Protein 2NSW (pdb70)

Sequence (60 aa):
DIEDFYTSETCPYKNDSQLAWDTCSGGTGNCGTVCCGQCFSFPVSQSCAGMADSNDCPNADIEDFYTSETCPYKNDSQLAWDTCSGGTGNCGTVCCGQCFSFPVSQSCAGMADSNDCPNADIEDFYTSETCPYKNDSQLAWDTCSGGTGNCGTVCCGQCFSFPVSQSCAGMADSNDCPNADIEDFYTSETCPYKNDSQLAWDTCSGGTGNCGTVCCGQCFSFPVSQSCAGMADSNDCPNADIEDFYTSETCPYKNDSQLAWDTCSGGTGNCGTVCCGQCFSFPVSQSCAGMADSNDCPNADIEDFYTSETCPYKNDSQLAWDTCSGGTGNCGTVCCGQCFSFPVSQSCAGMADSNDCPNADIEDFYTSETCPYKNDSQLAWDTCSGGTGNCGTVCCGQCFSFPVSQSCAGMADSNDCPNADIEDFYTSETCPYKNDSQLAWDTCSGGTGNCGTVCCGQCFSFPVSQSCAGMADSNDCPNADIEDFYTSETCPYKNDSQLAWDTCSGGTGNCGTVCCGQCFSFPVSQSCAGMADSNDCPNADIEDFYTSETCPYKNDSQLAWDTCSGGTGNCGTVCCGQCFSFPVSQSCAGMADSNDCPNADIEDFYTSETCPYKNDSQLAWDTCSGGTGNCGTVCCGQCFSFPVSQSCAGMADSNDCPNADIEDFYTSETCPYKNDSQLAWDTCSGGTGNCGTVCCGQCFSFPVSQSCAGMADSNDCPNADIEDFYTSETCPYKNDSQLAWDTCSGGTGNCGTVCCGQCFSFPVSQSCAGMADSNDCPNADIEDFYTSETCPYKNDSQLAWDTCSGGTGNCGTVCCGQCFSFPVSQSCAGMADSNDCPNADIEDFYTSETCPYKNDSQLAWDTCSGGTGNCGTVCCGQCFSFPVSQSCAGMADSNDCPNADIEDFYTSETCPYKNDSQLAWDTCSGGTGNCGTVCCGQCFSFPVSQSCAGMADSNDCPNADIEDFYTSETCPYKNDSQLAWDTCSGGTGNCGTVCCGQCFSFPVSQSCAGMADSNDCPNADIEDFYTSETCPYKNDSQLAWDTCSGGTGNCGTVCCGQCFSFPVSQSCAGMADSNDCPNADIEDFYTSETCPYKNDSQLAWDTCSGGTGNCGTVCCGQCFSFPVSQSCAGMADSNDCPNADIEDFYTSETCPYKNDSQLAWDTCSGGTGNCGTVCCGQCFSFPVSQSCAGMADSNDCPNA

Organism: Euplotes nobilii (NCBI:txid184062)

Foldseek 3Di:
DFQVFFDPPQQPDDPGLVVSLCQALVLEHVHDLVVLPRGGHPPSSVVRNVSNDDVSYPDD

Nearest PDB structures (foldseek):
  2nsw-assembly1_A  TM=9.901E-01  e=5.343E-13  Euplotes nobilii
  2kk2-assembly1_A  TM=7.641E-01  e=9.122E-03  Euplotes nobilii
  2jms-assembly1_A  TM=6.907E-01  e=9.164E-02  Euplotes nobilii
  2nsw-assembly1_A  TM=1.017E+00  e=1.933E-13  Euplotes nobilii
  2kk2-assembly1_A  TM=7.745E-01  e=4.068E-03  Euplotes nobilii

Solvent-accessible surface area: 3760 Å² total; per-residue (Å²): 140,37,107,108,82,41,37,56,179,78,10,90,60,154,111,54,0,118,71,1,29,96,28,1,1,44,6,91,62,84,25,26,95,110,5,24,53,55,4,1,51,126,89,10,11,103,46,0,33,48,110,5,53,100,140,121,6,95,85,154

Radius of gyration: 10.13 Å; Cα contacts (8 Å, |Δi|>4): 106; chains: 1; bounding box: 20×29×16 Å

Secondary structure (DSSP, 8-state):
--GGG--TTTSS--S-HHHHHHHHTTSSSS-SSTGGGTT--TTTHHHHTTSS-SSSSS--

Structure (mmCIF, N/CA/C/O backbone):
data_2NSW
#
_entry.id   2NSW
#
loop_
_atom_site.group_PDB
_atom_site.id
_atom_site.type_symbol
_atom_site.label_atom_id
_atom_site.label_alt_id
_atom_site.label_comp_id
_atom_site.label_asym_id
_atom_site.label_entity_id
_atom_site.label_seq_id
_atom_site.pdbx_PDB_ins_code
_atom_site.Cartn_x
_atom_site.Cartn_y
_atom_site.Cartn_z
_atom_site.occupancy
_atom_site.B_iso_or_equiv
_atom_site.auth_seq_id
_atom_site.auth_comp_id
_atom_site.auth_asym_id
_atom_site.auth_atom_id
_atom_site.pdbx_PDB_model_num
ATOM 1 N N . ASP A 1 1 ? 9.654 -5.593 -6.314 1.00 0.00 1 ASP A N 1
ATOM 2 C CA . ASP A 1 1 ? 8.608 -6.600 -6.364 1.00 0.00 1 ASP A CA 1
ATOM 3 C C . ASP A 1 1 ? 7.667 -6.412 -5.172 1.00 0.00 1 ASP A C 1
ATOM 4 O O . ASP A 1 1 ? 8.080 -6.558 -4.022 1.00 0.00 1 ASP A O 1
ATOM 13 N N . ILE A 1 2 ? 6.421 -6.092 -5.487 1.00 0.00 2 ILE A N 1
ATOM 14 C CA . ILE A 1 2 ? 5.419 -5.883 -4.456 1.00 0.00 2 ILE A CA 1
ATOM 15 C C . ILE A 1 2 ? 4.456 -7.072 -4.437 1.00 0.00 2 ILE A C 1
ATOM 16 O O . ILE A 1 2 ? 4.049 -7.529 -3.371 1.00 0.00 2 ILE A O 1
ATOM 32 N N . GLU A 1 3 ? 4.121 -7.540 -5.631 1.00 0.00 3 GLU A N 1
ATOM 33 C CA . GLU A 1 3 ? 3.215 -8.667 -5.766 1.00 0.00 3 GLU A CA 1
ATOM 34 C C . GLU A 1 3 ? 3.725 -9.858 -4.952 1.00 0.00 3 GLU A C 1
ATOM 35 O O . GLU A 1 3 ? 2.934 -10.649 -4.439 1.00 0.00 3 GLU A O 1
ATOM 47 N N . ASP A 1 4 ? 5.043 -9.950 -4.859 1.00 0.00 4 ASP A N 1
ATOM 48 C CA . ASP A 1 4 ? 5.668 -11.032 -4.117 1.00 0.00 4 ASP A CA 1
ATOM 49 C C . ASP A 1 4 ? 5.503 -10.777 -2.617 1.00 0.00 4 ASP A C 1
ATOM 50 O O . ASP A 1 4 ? 5.756 -11.662 -1.802 1.00 0.00 4 ASP A O 1
ATOM 59 N N . PHE A 1 5 ? 5.080 -9.562 -2.299 1.00 0.00 5 PHE A N 1
ATOM 60 C CA . PHE A 1 5 ? 4.879 -9.179 -0.912 1.00 0.00 5 PHE A CA 1
ATOM 61 C C . PHE A 1 5 ? 3.431 -8.749 -0.666 1.00 0.00 5 PHE A C 1
ATOM 62 O O . PHE A 1 5 ? 3.129 -8.125 0.350 1.00 0.00 5 PHE A O 1
ATOM 79 N N . TYR A 1 6 ? 2.574 -9.100 -1.614 1.00 0.00 6 TYR A N 1
ATOM 80 C CA . TYR A 1 6 ? 1.166 -8.758 -1.513 1.00 0.00 6 TYR A CA 1
ATOM 81 C C . TYR A 1 6 ? 0.441 -9.697 -0.547 1.00 0.00 6 TYR A C 1
ATOM 82 O O . TYR A 1 6 ? 0.655 -10.908 -0.576 1.00 0.00 6 TYR A O 1
ATOM 100 N N . THR A 1 7 ? -0.402 -9.103 0.284 1.00 0.00 7 THR A N 1
ATOM 101 C CA . THR A 1 7 ? -1.160 -9.872 1.257 1.00 0.00 7 THR A CA 1
ATOM 102 C C . THR A 1 7 ? -2.660 -9.739 0.990 1.00 0.00 7 THR A C 1
ATOM 103 O O . THR A 1 7 ? -3.319 -8.863 1.548 1.00 0.00 7 THR A O 1
ATOM 114 N N . SER A 1 8 ? -3.157 -10.622 0.137 1.00 0.00 8 SER A N 1
ATOM 115 C CA . SER A 1 8 ? -4.568 -10.615 -0.211 1.00 0.00 8 SER A CA 1
ATOM 116 C C . SER A 1 8 ? -5.400 -11.135 0.963 1.00 0.00 8 SER A C 1
ATOM 117 O O . SER A 1 8 ? -6.628 -11.156 0.897 1.00 0.00 8 SER A O 1
ATOM 125 N N . GLU A 1 9 ? -4.697 -11.542 2.010 1.00 0.00 9 GLU A N 1
ATOM 126 C CA . GLU A 1 9 ? -5.355 -12.060 3.197 1.00 0.00 9 GLU A CA 1
ATOM 127 C C . GLU A 1 9 ? -5.980 -10.917 4.000 1.00 0.00 9 GLU A C 1
ATOM 128 O O . GLU A 1 9 ? -7.118 -11.023 4.454 1.00 0.00 9 GLU A O 1
ATOM 140 N N . THR A 1 10 ? -5.207 -9.851 4.150 1.00 0.00 10 THR A N 1
ATOM 141 C CA . THR A 1 10 ? -5.671 -8.690 4.890 1.00 0.00 10 THR A CA 1
ATOM 142 C C . THR A 1 10 ? -6.072 -7.570 3.928 1.00 0.00 10 THR A C 1
ATOM 143 O O . THR A 1 10 ? -6.891 -6.718 4.268 1.00 0.00 10 THR A O 1
ATOM 154 N N . CYS A 1 11 ? -5.475 -7.607 2.746 1.00 0.00 11 CYS A N 1
ATOM 155 C CA . CYS A 1 11 ? -5.760 -6.605 1.732 1.00 0.00 11 CYS A CA 1
ATOM 156 C C . CYS A 1 11 ? -7.227 -6.740 1.322 1.00 0.00 11 CYS A C 1
ATOM 157 O O . CYS A 1 11 ? -7.722 -7.850 1.128 1.00 0.00 11 CYS A O 1
ATOM 164 N N . PRO A 1 12 ? -7.900 -5.565 1.199 1.00 0.00 12 PRO A N 1
ATOM 165 C CA . PRO A 1 12 ? -9.302 -5.541 0.816 1.00 0.00 12 PRO A CA 1
ATOM 166 C C . PRO A 1 12 ? -9.467 -5.831 -0.677 1.00 0.00 12 PRO A C 1
ATOM 167 O O . PRO A 1 12 ? -10.587 -5.954 -1.169 1.00 0.00 12 PRO A O 1
ATOM 178 N N . TYR A 1 13 ? -8.334 -5.933 -1.356 1.00 0.00 13 TYR A N 1
ATOM 179 C CA . TYR A 1 13 ? -8.339 -6.206 -2.783 1.00 0.00 13 TYR A CA 1
ATOM 180 C C . TYR A 1 13 ? -7.692 -7.560 -3.084 1.00 0.00 13 TYR A C 1
ATOM 181 O O . TYR A 1 13 ? -6.598 -7.850 -2.604 1.00 0.00 13 TYR A O 1
ATOM 199 N N . LYS A 1 14 ? -8.397 -8.353 -3.878 1.00 0.00 14 LYS A N 1
ATOM 200 C CA . LYS A 1 14 ? -7.906 -9.669 -4.249 1.00 0.00 14 LYS A CA 1
ATOM 201 C C . LYS A 1 14 ? -7.797 -9.758 -5.772 1.00 0.00 14 LYS A C 1
ATOM 202 O O . LYS A 1 14 ? -7.971 -10.830 -6.349 1.00 0.00 14 LYS A O 1
ATOM 221 N N . ASN A 1 15 ? -7.510 -8.616 -6.381 1.00 0.00 15 ASN A N 1
ATOM 222 C CA . ASN A 1 15 ? -7.376 -8.551 -7.826 1.00 0.00 15 ASN A CA 1
ATOM 223 C C . ASN A 1 15 ? -5.892 -8.542 -8.196 1.00 0.00 15 ASN A C 1
ATOM 224 O O . ASN A 1 15 ? -5.438 -9.377 -8.978 1.00 0.00 15 ASN A O 1
ATOM 235 N N . ASP A 1 16 ? -5.176 -7.590 -7.617 1.00 0.00 16 ASP A N 1
ATOM 236 C CA . ASP A 1 16 ? -3.752 -7.461 -7.877 1.00 0.00 16 ASP A CA 1
ATOM 237 C C . ASP A 1 16 ? -3.126 -6.546 -6.822 1.00 0.00 16 ASP A C 1
ATOM 238 O O . ASP A 1 16 ? -3.824 -5.757 -6.187 1.00 0.00 16 ASP A O 1
ATOM 247 N N . SER A 1 17 ? -1.817 -6.683 -6.669 1.00 0.00 17 SER A N 1
ATOM 248 C CA . SER A 1 17 ? -1.090 -5.878 -5.702 1.00 0.00 17 SER A CA 1
ATOM 249 C C . SER A 1 17 ? -1.008 -4.428 -6.183 1.00 0.00 17 SER A C 1
ATOM 250 O O . SER A 1 17 ? -0.972 -3.503 -5.374 1.00 0.00 17 SER A O 1
ATOM 258 N N . GLN A 1 18 ? -0.981 -4.276 -7.499 1.00 0.00 18 GLN A N 1
ATOM 259 C CA . GLN A 1 18 ? -0.904 -2.954 -8.099 1.00 0.00 18 GLN A CA 1
ATOM 260 C C . GLN A 1 18 ? -2.191 -2.173 -7.827 1.00 0.00 18 GLN A C 1
ATOM 261 O O . GLN A 1 18 ? -2.177 -0.944 -7.782 1.00 0.00 18 GLN A O 1
ATOM 275 N N . LEU A 1 19 ? -3.273 -2.918 -7.653 1.00 0.00 19 LEU A N 1
ATOM 276 C CA . LEU A 1 19 ? -4.565 -2.310 -7.387 1.00 0.00 19 LEU A CA 1
ATOM 277 C C . LEU A 1 19 ? -4.539 -1.650 -6.007 1.00 0.00 19 LEU A C 1
ATOM 278 O O . LEU A 1 19 ? -4.646 -0.429 -5.898 1.00 0.00 19 LEU A O 1
ATOM 294 N N . ALA A 1 20 ? -4.396 -2.485 -4.989 1.00 0.00 20 ALA A N 1
ATOM 295 C CA . ALA A 1 20 ? -4.355 -1.997 -3.621 1.00 0.00 20 ALA A CA 1
ATOM 296 C C . ALA A 1 20 ? -3.243 -0.954 -3.490 1.00 0.00 20 ALA A C 1
ATOM 297 O O . ALA A 1 20 ? -3.373 0.005 -2.730 1.00 0.00 20 ALA A O 1
ATOM 304 N N . TRP A 1 21 ? -2.175 -1.177 -4.241 1.00 0.00 21 TRP A N 1
ATOM 305 C CA . TRP A 1 21 ? -1.041 -0.268 -4.218 1.00 0.00 21 TRP A CA 1
ATOM 306 C C . TRP A 1 21 ? -1.451 1.017 -4.939 1.00 0.00 21 TRP A C 1
ATOM 307 O O . TRP A 1 21 ? -1.103 2.114 -4.506 1.00 0.00 21 TRP A O 1
ATOM 328 N N . ASP A 1 22 ? -2.185 0.839 -6.028 1.00 0.00 22 ASP A N 1
ATOM 329 C CA . ASP A 1 22 ? -2.645 1.971 -6.814 1.00 0.00 22 ASP A CA 1
ATOM 330 C C . ASP A 1 22 ? -3.615 2.807 -5.976 1.00 0.00 22 ASP A C 1
ATOM 331 O O . ASP A 1 22 ? -3.927 3.943 -6.331 1.00 0.00 22 ASP A O 1
ATOM 340 N N . THR A 1 23 ? -4.065 2.212 -4.881 1.00 0.00 23 THR A N 1
ATOM 341 C CA . THR A 1 23 ? -4.993 2.888 -3.990 1.00 0.00 23 THR A CA 1
ATOM 342 C C . THR A 1 23 ? -4.230 3.690 -2.934 1.00 0.00 23 THR A C 1
ATOM 343 O O . THR A 1 23 ? -4.297 4.918 -2.913 1.00 0.00 23 THR A O 1
ATOM 354 N N . CYS A 1 24 ? -3.521 2.963 -2.082 1.00 0.00 24 CYS A N 1
ATOM 355 C CA . CYS A 1 24 ? -2.746 3.592 -1.026 1.00 0.00 24 CYS A CA 1
ATOM 356 C C . CYS A 1 24 ? -1.635 4.421 -1.674 1.00 0.00 24 CYS A C 1
ATOM 357 O O . CYS A 1 24 ? -1.656 5.649 -1.610 1.00 0.00 24 CYS A O 1
ATOM 364 N N . SER A 1 25 ? -0.692 3.717 -2.282 1.00 0.00 25 SER A N 1
ATOM 365 C CA . SER A 1 25 ? 0.424 4.373 -2.941 1.00 0.00 25 SER A CA 1
ATOM 366 C C . SER A 1 25 ? -0.002 4.870 -4.324 1.00 0.00 25 SER A C 1
ATOM 367 O O . SER A 1 25 ? 0.651 4.573 -5.323 1.00 0.00 25 SER A O 1
ATOM 375 N N . GLY A 1 26 ? -1.096 5.618 -4.337 1.00 0.00 26 GLY A N 1
ATOM 376 C CA . GLY A 1 26 ? -1.617 6.160 -5.580 1.00 0.00 26 GLY A CA 1
ATOM 377 C C . GLY A 1 26 ? -1.747 7.682 -5.504 1.00 0.00 26 GLY A C 1
ATOM 378 O O . GLY A 1 26 ? -2.123 8.327 -6.482 1.00 0.00 26 GLY A O 1
ATOM 382 N N . GLY A 1 27 ? -1.428 8.213 -4.333 1.00 0.00 27 GLY A N 1
ATOM 383 C CA . GLY A 1 27 ? -1.503 9.648 -4.116 1.00 0.00 27 GLY A CA 1
ATOM 384 C C . GLY A 1 27 ? -2.828 10.033 -3.455 1.00 0.00 27 GLY A C 1
ATOM 385 O O . GLY A 1 27 ? -2.895 11.015 -2.717 1.00 0.00 27 GLY A O 1
ATOM 389 N N . THR A 1 28 ? -3.850 9.241 -3.743 1.00 0.00 28 THR A N 1
ATOM 390 C CA . THR A 1 28 ? -5.169 9.486 -3.186 1.00 0.00 28 THR A CA 1
ATOM 391 C C . THR A 1 28 ? -5.765 8.189 -2.635 1.00 0.00 28 THR A C 1
ATOM 392 O O . THR A 1 28 ? -5.093 7.160 -2.597 1.00 0.00 28 THR A O 1
ATOM 403 N N . GLY A 1 29 ? -7.021 8.282 -2.222 1.00 0.00 29 GLY A N 1
ATOM 404 C CA . GLY A 1 29 ? -7.715 7.129 -1.676 1.00 0.00 29 GLY A CA 1
ATOM 405 C C . GLY A 1 29 ? -7.487 7.015 -0.167 1.00 0.00 29 GLY A C 1
ATOM 406 O O . GLY A 1 29 ? -7.962 7.851 0.601 1.00 0.00 29 GLY A O 1
ATOM 410 N N . ASN A 1 30 ? -6.759 5.975 0.213 1.00 0.00 30 ASN A N 1
ATOM 411 C CA . ASN A 1 30 ? -6.462 5.742 1.616 1.00 0.00 30 ASN A CA 1
ATOM 412 C C . ASN A 1 30 ? -4.962 5.490 1.780 1.00 0.00 30 ASN A C 1
ATOM 413 O O . ASN A 1 30 ? -4.557 4.456 2.309 1.00 0.00 30 ASN A O 1
ATOM 424 N N . CYS A 1 31 ? -4.179 6.452 1.316 1.00 0.00 31 CYS A N 1
ATOM 425 C CA . CYS A 1 31 ? -2.732 6.348 1.405 1.00 0.00 31 CYS A CA 1
ATOM 426 C C . CYS A 1 31 ? -2.322 6.577 2.861 1.00 0.00 31 CYS A C 1
ATOM 427 O O . CYS A 1 31 ? -3.032 7.245 3.611 1.00 0.00 31 CYS A O 1
ATOM 434 N N . GLY A 1 32 ? -1.179 6.010 3.217 1.00 0.00 32 GLY A N 1
ATOM 435 C CA . GLY A 1 32 ? -0.666 6.145 4.570 1.00 0.00 32 GLY A CA 1
ATOM 436 C C . GLY A 1 32 ? 0.330 5.029 4.892 1.00 0.00 32 GLY A C 1
ATOM 437 O O . GLY A 1 32 ? 0.655 4.214 4.030 1.00 0.00 32 GLY A O 1
ATOM 441 N N . THR A 1 33 ? 0.786 5.028 6.136 1.00 0.00 33 THR A N 1
ATOM 442 C CA . THR A 1 33 ? 1.738 4.025 6.583 1.00 0.00 33 THR A CA 1
ATOM 443 C C . THR A 1 33 ? 1.009 2.753 7.017 1.00 0.00 33 THR A C 1
ATOM 444 O O . THR A 1 33 ? 1.643 1.753 7.351 1.00 0.00 33 THR A O 1
ATOM 455 N N . VAL A 1 34 ? -0.314 2.831 6.998 1.00 0.00 34 VAL A N 1
ATOM 456 C CA . VAL A 1 34 ? -1.136 1.698 7.386 1.00 0.00 34 VAL A CA 1
ATOM 457 C C . VAL A 1 34 ? -1.099 0.644 6.278 1.00 0.00 34 VAL A C 1
ATOM 458 O O . VAL A 1 34 ? -0.961 -0.547 6.554 1.00 0.00 34 VAL A O 1
ATOM 471 N N . CYS A 1 35 ? -1.223 1.119 5.047 1.00 0.00 35 CYS A N 1
ATOM 472 C CA . CYS A 1 35 ? -1.205 0.232 3.897 1.00 0.00 35 CYS A CA 1
ATOM 473 C C . CYS A 1 35 ? 0.163 -0.450 3.837 1.00 0.00 35 CYS A C 1
ATOM 474 O O . CYS A 1 35 ? 0.338 -1.437 3.125 1.00 0.00 35 CYS A O 1
ATOM 481 N N . CYS A 1 36 ? 1.098 0.105 4.595 1.00 0.00 36 CYS A N 1
ATOM 482 C CA . CYS A 1 36 ? 2.446 -0.438 4.637 1.00 0.00 36 CYS A CA 1
ATOM 483 C C . CYS A 1 36 ? 2.358 -1.911 5.039 1.00 0.00 36 CYS A C 1
ATOM 484 O O . CYS A 1 36 ? 2.902 -2.778 4.356 1.00 0.00 36 CYS A O 1
ATOM 491 N N . GLY A 1 37 ? 1.669 -2.150 6.146 1.00 0.00 37 GLY A N 1
ATOM 492 C CA . GLY A 1 37 ? 1.503 -3.503 6.647 1.00 0.00 37 GLY A CA 1
ATOM 493 C C . GLY A 1 37 ? 0.040 -3.942 6.568 1.00 0.00 37 GLY A C 1
ATOM 494 O O . GLY A 1 37 ? -0.471 -4.580 7.486 1.00 0.00 37 GLY A O 1
ATOM 498 N N . GLN A 1 38 ? -0.593 -3.582 5.461 1.00 0.00 38 GLN A N 1
ATOM 499 C CA . GLN A 1 38 ? -1.988 -3.930 5.249 1.00 0.00 38 GLN A CA 1
ATOM 500 C C . GLN A 1 38 ? -2.132 -4.820 4.013 1.00 0.00 38 GLN A C 1
ATOM 501 O O . GLN A 1 38 ? -2.719 -5.899 4.085 1.00 0.00 38 GLN A O 1
ATOM 515 N N . CYS A 1 39 ? -1.586 -4.335 2.907 1.00 0.00 39 CYS A N 1
ATOM 516 C CA . CYS A 1 39 ? -1.646 -5.073 1.657 1.00 0.00 39 CYS A CA 1
ATOM 517 C C . CYS A 1 39 ? -0.239 -5.577 1.329 1.00 0.00 39 CYS A C 1
ATOM 518 O O . CYS A 1 39 ? -0.080 -6.536 0.575 1.00 0.00 39 CYS A O 1
ATOM 525 N N . PHE A 1 40 ? 0.745 -4.909 1.912 1.00 0.00 40 PHE A N 1
ATOM 526 C CA . PHE A 1 40 ? 2.133 -5.278 1.692 1.00 0.00 40 PHE A CA 1
ATOM 527 C C . PHE A 1 40 ? 2.914 -5.288 3.007 1.00 0.00 40 PHE A C 1
ATOM 528 O O . PHE A 1 40 ? 2.339 -5.086 4.076 1.00 0.00 40 PHE A O 1
ATOM 545 N N . SER A 1 41 ? 4.212 -5.524 2.886 1.00 0.00 41 SER A N 1
ATOM 546 C CA . SER A 1 41 ? 5.078 -5.562 4.053 1.00 0.00 41 SER A CA 1
ATOM 547 C C . SER A 1 41 ? 6.504 -5.173 3.659 1.00 0.00 41 SER A C 1
ATOM 548 O O . SER A 1 41 ? 6.888 -5.300 2.497 1.00 0.00 41 SER A O 1
ATOM 556 N N . PHE A 1 42 ? 7.251 -4.707 4.649 1.00 0.00 42 PHE A N 1
ATOM 557 C CA . PHE A 1 42 ? 8.627 -4.299 4.421 1.00 0.00 42 PHE A CA 1
ATOM 558 C C . PHE A 1 42 ? 9.426 -5.417 3.749 1.00 0.00 42 PHE A C 1
ATOM 559 O O . PHE A 1 42 ? 9.095 -6.593 3.889 1.00 0.00 42 PHE A O 1
ATOM 576 N N . PRO A 1 43 ? 10.491 -4.999 3.013 1.00 0.00 43 PRO A N 1
ATOM 577 C CA . PRO A 1 43 ? 10.814 -3.587 2.899 1.00 0.00 43 PRO A CA 1
ATOM 578 C C . PRO A 1 43 ? 9.841 -2.877 1.956 1.00 0.00 43 PRO A C 1
ATOM 579 O O . PRO A 1 43 ? 10.039 -1.711 1.617 1.00 0.00 43 PRO A O 1
ATOM 590 N N . VAL A 1 44 ? 8.811 -3.609 1.559 1.00 0.00 44 VAL A N 1
ATOM 591 C CA . VAL A 1 44 ? 7.806 -3.064 0.662 1.00 0.00 44 VAL A CA 1
ATOM 592 C C . VAL A 1 44 ? 6.972 -2.022 1.410 1.00 0.00 44 VAL A C 1
ATOM 593 O O . VAL A 1 44 ? 6.615 -0.987 0.848 1.00 0.00 44 VAL A O 1
ATOM 606 N N . SER A 1 45 ? 6.686 -2.330 2.667 1.00 0.00 45 SER A N 1
ATOM 607 C CA . SER A 1 45 ? 5.901 -1.433 3.497 1.00 0.00 45 SER A CA 1
ATOM 608 C C . SER A 1 45 ? 6.494 -0.024 3.451 1.00 0.00 45 SER A C 1
ATOM 609 O O . SER A 1 45 ? 5.804 0.954 3.736 1.00 0.00 45 SER A O 1
ATOM 617 N N . GLN A 1 46 ? 7.768 0.037 3.090 1.00 0.00 46 GLN A N 1
ATOM 618 C CA . GLN A 1 46 ? 8.462 1.310 3.002 1.00 0.00 46 GLN A CA 1
ATOM 619 C C . GLN A 1 46 ? 8.080 2.035 1.710 1.00 0.00 46 GLN A C 1
ATOM 620 O O . GLN A 1 46 ? 8.048 3.264 1.670 1.00 0.00 46 GLN A O 1
ATOM 634 N N . SER A 1 47 ? 7.800 1.243 0.685 1.00 0.00 47 SER A N 1
ATOM 635 C CA . SER A 1 47 ? 7.422 1.793 -0.605 1.00 0.00 47 SER A CA 1
ATOM 636 C C . SER A 1 47 ? 5.977 2.293 -0.557 1.00 0.00 47 SER A C 1
ATOM 637 O O . SER A 1 47 ? 5.654 3.326 -1.143 1.00 0.00 47 SER A O 1
ATOM 645 N N . CYS A 1 48 ? 5.146 1.538 0.145 1.00 0.00 48 CYS A N 1
ATOM 646 C CA . CYS A 1 48 ? 3.743 1.891 0.276 1.00 0.00 48 CYS A CA 1
ATOM 647 C C . CYS A 1 48 ? 3.655 3.275 0.922 1.00 0.00 48 CYS A C 1
ATOM 648 O O . CYS A 1 48 ? 3.033 4.183 0.372 1.00 0.00 48 CYS A O 1
ATOM 655 N N . ALA A 1 49 ? 4.286 3.393 2.081 1.00 0.00 49 ALA A N 1
ATOM 656 C CA . ALA A 1 49 ? 4.286 4.652 2.808 1.00 0.00 49 ALA A CA 1
ATOM 657 C C . ALA A 1 49 ? 5.215 5.642 2.103 1.00 0.00 49 ALA A C 1
ATOM 658 O O . ALA A 1 49 ? 5.303 6.804 2.497 1.00 0.00 49 ALA A O 1
ATOM 665 N N . GLY A 1 50 ? 5.885 5.146 1.073 1.00 0.00 50 GLY A N 1
ATOM 666 C CA . GLY A 1 50 ? 6.804 5.974 0.310 1.00 0.00 50 GLY A CA 1
ATOM 667 C C . GLY A 1 50 ? 6.107 6.589 -0.905 1.00 0.00 50 GLY A C 1
ATOM 668 O O . GLY A 1 50 ? 6.180 7.798 -1.121 1.00 0.00 50 GLY A O 1
ATOM 672 N N . MET A 1 51 ? 5.448 5.729 -1.668 1.00 0.00 51 MET A N 1
ATOM 673 C CA . MET A 1 51 ? 4.739 6.174 -2.856 1.00 0.00 51 MET A CA 1
ATOM 674 C C . MET A 1 51 ? 3.327 6.650 -2.506 1.00 0.00 51 MET A C 1
ATOM 675 O O . MET A 1 51 ? 2.486 6.811 -3.388 1.00 0.00 51 MET A O 1
ATOM 689 N N . ALA A 1 52 ? 3.112 6.863 -1.216 1.00 0.00 52 ALA A N 1
ATOM 690 C CA . ALA A 1 52 ? 1.818 7.318 -0.739 1.00 0.00 52 ALA A CA 1
ATOM 691 C C . ALA A 1 52 ? 1.785 8.848 -0.746 1.00 0.00 52 ALA A C 1
ATOM 692 O O . ALA A 1 52 ? 1.128 9.462 0.093 1.00 0.00 52 ALA A O 1
ATOM 699 N N . ASP A 1 53 ? 2.502 9.419 -1.702 1.00 0.00 53 ASP A N 1
ATOM 700 C CA . ASP A 1 53 ? 2.564 10.865 -1.830 1.00 0.00 53 ASP A CA 1
ATOM 701 C C . ASP A 1 53 ? 3.079 11.466 -0.521 1.00 0.00 53 ASP A C 1
ATOM 702 O O . ASP A 1 53 ? 3.058 10.810 0.519 1.00 0.00 53 ASP A O 1
ATOM 711 N N . SER A 1 54 ? 3.529 12.709 -0.615 1.00 0.00 54 SER A N 1
ATOM 712 C CA . SER A 1 54 ? 4.049 13.406 0.549 1.00 0.00 54 SER A CA 1
ATOM 713 C C . SER A 1 54 ? 2.992 14.364 1.101 1.00 0.00 54 SER A C 1
ATOM 714 O O . SER A 1 54 ? 2.374 14.088 2.128 1.00 0.00 54 SER A O 1
ATOM 722 N N . ASN A 1 55 ? 2.815 15.471 0.394 1.00 0.00 55 ASN A N 1
ATOM 723 C CA . ASN A 1 55 ? 1.843 16.472 0.800 1.00 0.00 55 ASN A CA 1
ATOM 724 C C . ASN A 1 55 ? 0.704 16.513 -0.221 1.00 0.00 55 ASN A C 1
ATOM 725 O O . ASN A 1 55 ? -0.309 17.175 0.001 1.00 0.00 55 ASN A O 1
ATOM 736 N N . ASP A 1 56 ? 0.907 15.797 -1.317 1.00 0.00 56 ASP A N 1
ATOM 737 C CA . ASP A 1 56 ? -0.090 15.743 -2.372 1.00 0.00 56 ASP A CA 1
ATOM 738 C C . ASP A 1 56 ? -1.248 14.847 -1.928 1.00 0.00 56 ASP A C 1
ATOM 739 O O . ASP A 1 56 ? -2.347 14.930 -2.475 1.00 0.00 56 ASP A O 1
ATOM 748 N N . CYS A 1 57 ? -0.963 14.011 -0.940 1.00 0.00 57 CYS A N 1
ATOM 749 C CA . CYS A 1 57 ? -1.967 13.101 -0.416 1.00 0.00 57 CYS A CA 1
ATOM 750 C C . CYS A 1 57 ? -2.942 13.905 0.445 1.00 0.00 57 CYS A C 1
ATOM 751 O O . CYS A 1 57 ? -2.644 15.031 0.841 1.00 0.00 57 CYS A O 1
ATOM 758 N N . PRO A 1 58 ? -4.119 13.281 0.716 1.00 0.00 58 PRO A N 1
ATOM 759 C CA . PRO A 1 58 ? -5.141 13.926 1.523 1.00 0.00 58 PRO A CA 1
ATOM 760 C C . PRO A 1 58 ? -4.756 13.919 3.004 1.00 0.00 58 PRO A C 1
ATOM 761 O O . PRO A 1 58 ? -5.505 13.419 3.841 1.00 0.00 58 PRO A O 1
ATOM 772 N N . ASN A 1 59 ? -3.588 14.479 3.281 1.00 0.00 59 ASN A N 1
ATOM 773 C CA . ASN A 1 59 ? -3.094 14.544 4.646 1.00 0.00 59 ASN A CA 1
ATOM 774 C C . ASN A 1 59 ? -3.517 15.873 5.275 1.00 0.00 59 ASN A C 1
ATOM 775 O O . ASN A 1 59 ? -3.943 16.788 4.572 1.00 0.00 59 ASN A O 1
ATOM 786 N N . ALA A 1 60 ? -3.386 15.937 6.592 1.00 0.00 60 ALA A N 1
ATOM 787 C CA . ALA A 1 60 ? -3.749 17.139 7.323 1.00 0.00 60 ALA A CA 1
ATOM 788 C C . ALA A 1 60 ? -2.861 18.297 6.865 1.00 0.00 60 ALA A C 1
ATOM 789 O O . ALA A 1 60 ? -1.668 18.325 7.163 1.00 0.00 60 ALA A O 1
ATOM 796 N N . ASP A 1 1 ? 10.038 -7.263 -5.806 1.00 0.00 1 ASP A N 2
ATOM 797 C CA . ASP A 1 1 ? 8.683 -7.248 -6.331 1.00 0.00 1 ASP A CA 2
ATOM 798 C C . ASP A 1 1 ? 7.695 -7.076 -5.175 1.00 0.00 1 ASP A C 2
ATOM 799 O O . ASP A 1 1 ? 7.898 -7.628 -4.094 1.00 0.00 1 ASP A O 2
ATOM 808 N N . ILE A 1 2 ? 6.648 -6.310 -5.442 1.00 0.00 2 ILE A N 2
ATOM 809 C CA . ILE A 1 2 ? 5.628 -6.060 -4.438 1.00 0.00 2 ILE A CA 2
ATOM 810 C C . ILE A 1 2 ? 4.638 -7.226 -4.420 1.00 0.00 2 ILE A C 2
ATOM 811 O O . ILE A 1 2 ? 4.174 -7.635 -3.357 1.00 0.00 2 ILE A O 2
ATOM 827 N N . GLU A 1 3 ? 4.343 -7.728 -5.611 1.00 0.00 3 GLU A N 2
ATOM 828 C CA . GLU A 1 3 ? 3.416 -8.839 -5.746 1.00 0.00 3 GLU A CA 2
ATOM 829 C C . GLU A 1 3 ? 3.856 -10.007 -4.861 1.00 0.00 3 GLU A C 2
ATOM 830 O O . GLU A 1 3 ? 3.024 -10.782 -4.391 1.00 0.00 3 GLU A O 2
ATOM 842 N N . ASP A 1 4 ? 5.162 -10.097 -4.660 1.00 0.00 4 ASP A N 2
ATOM 843 C CA . ASP A 1 4 ? 5.722 -11.158 -3.840 1.00 0.00 4 ASP A CA 2
ATOM 844 C C . ASP A 1 4 ? 5.446 -10.856 -2.366 1.00 0.00 4 ASP A C 2
ATOM 845 O O . ASP A 1 4 ? 5.734 -11.677 -1.496 1.00 0.00 4 ASP A O 2
ATOM 854 N N . PHE A 1 5 ? 4.890 -9.677 -2.130 1.00 0.00 5 PHE A N 2
ATOM 855 C CA . PHE A 1 5 ? 4.572 -9.257 -0.776 1.00 0.00 5 PHE A CA 2
ATOM 856 C C . PHE A 1 5 ? 3.106 -8.833 -0.663 1.00 0.00 5 PHE A C 2
ATOM 857 O O . PHE A 1 5 ? 2.717 -8.184 0.306 1.00 0.00 5 PHE A O 2
ATOM 874 N N . TYR A 1 6 ? 2.334 -9.216 -1.669 1.00 0.00 6 TYR A N 2
ATOM 875 C CA . TYR A 1 6 ? 0.920 -8.884 -1.695 1.00 0.00 6 TYR A CA 2
ATOM 876 C C . TYR A 1 6 ? 0.123 -9.802 -0.765 1.00 0.00 6 TYR A C 2
ATOM 877 O O . TYR A 1 6 ? -0.087 -10.974 -1.074 1.00 0.00 6 TYR A O 2
ATOM 895 N N . THR A 1 7 ? -0.298 -9.234 0.355 1.00 0.00 7 THR A N 2
ATOM 896 C CA . THR A 1 7 ? -1.067 -9.986 1.332 1.00 0.00 7 THR A CA 2
ATOM 897 C C . THR A 1 7 ? -2.566 -9.828 1.068 1.00 0.00 7 THR A C 2
ATOM 898 O O . THR A 1 7 ? -3.210 -8.948 1.636 1.00 0.00 7 THR A O 2
ATOM 909 N N . SER A 1 8 ? -3.077 -10.694 0.206 1.00 0.00 8 SER A N 2
ATOM 910 C CA . SER A 1 8 ? -4.488 -10.662 -0.140 1.00 0.00 8 SER A CA 2
ATOM 911 C C . SER A 1 8 ? -5.329 -11.138 1.046 1.00 0.00 8 SER A C 2
ATOM 912 O O . SER A 1 8 ? -6.557 -11.097 0.996 1.00 0.00 8 SER A O 2
ATOM 920 N N . GLU A 1 9 ? -4.633 -11.578 2.084 1.00 0.00 9 GLU A N 2
ATOM 921 C CA . GLU A 1 9 ? -5.301 -12.061 3.281 1.00 0.00 9 GLU A CA 2
ATOM 922 C C . GLU A 1 9 ? -5.915 -10.893 4.054 1.00 0.00 9 GLU A C 2
ATOM 923 O O . GLU A 1 9 ? -7.087 -10.938 4.427 1.00 0.00 9 GLU A O 2
ATOM 935 N N 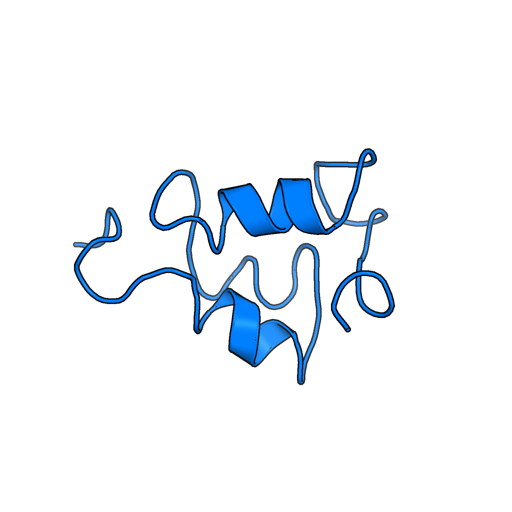. THR A 1 10 ? -5.097 -9.874 4.273 1.00 0.00 10 THR A N 2
ATOM 936 C CA . THR A 1 10 ? -5.545 -8.696 4.996 1.00 0.00 10 THR A CA 2
ATOM 937 C C . THR A 1 10 ? -5.969 -7.599 4.017 1.00 0.00 10 THR A C 2
ATOM 938 O O . THR A 1 10 ? -6.795 -6.751 4.349 1.00 0.00 10 THR A O 2
ATOM 949 N N . CYS A 1 11 ? -5.382 -7.651 2.830 1.00 0.00 11 CYS A N 2
ATOM 950 C CA . CYS A 1 11 ? -5.688 -6.673 1.801 1.00 0.00 11 CYS A CA 2
ATOM 951 C C . CYS A 1 11 ? -7.157 -6.836 1.404 1.00 0.00 11 CYS A C 2
ATOM 952 O O . CYS A 1 11 ? -7.637 -7.956 1.237 1.00 0.00 11 CYS A O 2
ATOM 959 N N . PRO A 1 12 ? -7.846 -5.672 1.260 1.00 0.00 12 PRO A N 2
ATOM 960 C CA . PRO A 1 12 ? -9.250 -5.676 0.886 1.00 0.00 12 PRO A CA 2
ATOM 961 C C . PRO A 1 12 ? -9.421 -6.000 -0.599 1.00 0.00 12 PRO A C 2
ATOM 962 O O . PRO A 1 12 ? -10.539 -6.204 -1.069 1.00 0.00 12 PRO A O 2
ATOM 973 N N . TYR A 1 13 ? -8.295 -6.038 -1.297 1.00 0.00 13 TYR A N 2
ATOM 974 C CA . TYR A 1 13 ? -8.306 -6.334 -2.720 1.00 0.00 13 TYR A CA 2
ATOM 975 C C . TYR A 1 13 ? -7.686 -7.704 -2.999 1.00 0.00 13 TYR A C 2
ATOM 976 O O . TYR A 1 13 ? -6.716 -8.094 -2.351 1.00 0.00 13 TYR A O 2
ATOM 994 N N . LYS A 1 14 ? -8.270 -8.397 -3.965 1.00 0.00 14 LYS A N 2
ATOM 995 C CA . LYS A 1 14 ? -7.787 -9.716 -4.339 1.00 0.00 14 LYS A CA 2
ATOM 996 C C . LYS A 1 14 ? -7.713 -9.814 -5.864 1.00 0.00 14 LYS A C 2
ATOM 997 O O . LYS A 1 14 ? -7.847 -10.899 -6.427 1.00 0.00 14 LYS A O 2
ATOM 1016 N N . ASN A 1 15 ? -7.499 -8.665 -6.489 1.00 0.00 15 ASN A N 2
ATOM 1017 C CA . ASN A 1 15 ? -7.405 -8.608 -7.938 1.00 0.00 15 ASN A CA 2
ATOM 1018 C C . ASN A 1 15 ? -5.933 -8.539 -8.347 1.00 0.00 15 ASN A C 2
ATOM 1019 O O . ASN A 1 15 ? -5.466 -9.356 -9.140 1.00 0.00 15 ASN A O 2
ATOM 1030 N N . ASP A 1 16 ? -5.242 -7.557 -7.788 1.00 0.00 16 ASP A N 2
ATOM 1031 C CA . ASP A 1 16 ? -3.832 -7.370 -8.085 1.00 0.00 16 ASP A CA 2
ATOM 1032 C C . ASP A 1 16 ? -3.205 -6.471 -7.017 1.00 0.00 16 ASP A C 2
ATOM 1033 O O . ASP A 1 16 ? -3.888 -5.638 -6.423 1.00 0.00 16 ASP A O 2
ATOM 1042 N N . SER A 1 17 ? -1.912 -6.670 -6.806 1.00 0.00 17 SER A N 2
ATOM 1043 C CA . SER A 1 17 ? -1.186 -5.887 -5.821 1.00 0.00 17 SER A CA 2
ATOM 1044 C C . SER A 1 17 ? -1.116 -4.424 -6.262 1.00 0.00 17 SER A C 2
ATOM 1045 O O . SER A 1 17 ? -1.153 -3.518 -5.431 1.00 0.00 17 SER A O 2
ATOM 1053 N N . GLN A 1 18 ? -1.017 -4.238 -7.570 1.00 0.00 18 GLN A N 2
ATOM 1054 C CA . GLN A 1 18 ? -0.942 -2.900 -8.133 1.00 0.00 18 GLN A CA 2
ATOM 1055 C C . GLN A 1 18 ? -2.252 -2.148 -7.889 1.00 0.00 18 GLN A C 2
ATOM 1056 O O . GLN A 1 18 ? -2.278 -0.918 -7.907 1.00 0.00 18 GLN A O 2
ATOM 1070 N N . LEU A 1 19 ? -3.307 -2.918 -7.666 1.00 0.00 19 LEU A N 2
ATOM 1071 C CA . LEU A 1 19 ? -4.617 -2.340 -7.419 1.00 0.00 19 LEU A CA 2
ATOM 1072 C C . LEU A 1 19 ? -4.632 -1.697 -6.030 1.00 0.00 19 LEU A C 2
ATOM 1073 O O . LEU A 1 19 ? -4.823 -0.489 -5.903 1.00 0.00 19 LEU A O 2
ATOM 1089 N N . ALA A 1 20 ? -4.429 -2.535 -5.024 1.00 0.00 20 ALA A N 2
ATOM 1090 C CA . ALA A 1 20 ? -4.417 -2.064 -3.649 1.00 0.00 20 ALA A CA 2
ATOM 1091 C C . ALA A 1 20 ? -3.342 -0.986 -3.493 1.00 0.00 20 ALA A C 2
ATOM 1092 O O . ALA A 1 20 ? -3.505 -0.051 -2.711 1.00 0.00 20 ALA A O 2
ATOM 1099 N N . TRP A 1 21 ? -2.268 -1.153 -4.250 1.00 0.00 21 TRP A N 2
ATOM 1100 C CA . TRP A 1 21 ? -1.167 -0.206 -4.206 1.00 0.00 21 TRP A CA 2
ATOM 1101 C C . TRP A 1 21 ? -1.625 1.084 -4.890 1.00 0.00 21 TRP A C 2
ATOM 1102 O O . TRP A 1 21 ? -1.288 2.180 -4.444 1.00 0.00 21 TRP A O 2
ATOM 1123 N N . ASP A 1 22 ? -2.385 0.911 -5.961 1.00 0.00 22 ASP A N 2
ATOM 1124 C CA . ASP A 1 22 ? -2.892 2.047 -6.711 1.00 0.00 22 ASP A CA 2
ATOM 1125 C C . ASP A 1 22 ? -3.856 2.845 -5.829 1.00 0.00 22 ASP A C 2
ATOM 1126 O O . ASP A 1 22 ? -4.234 3.964 -6.172 1.00 0.00 22 ASP A O 2
ATOM 1135 N N . THR A 1 23 ? -4.225 2.238 -4.711 1.00 0.00 23 THR A N 2
ATOM 1136 C CA . THR A 1 23 ? -5.137 2.877 -3.778 1.00 0.00 23 THR A CA 2
ATOM 1137 C C . THR A 1 23 ? -4.358 3.709 -2.757 1.00 0.00 23 THR A C 2
ATOM 1138 O O . THR A 1 23 ? -4.511 4.928 -2.698 1.00 0.00 23 THR A O 2
ATOM 1149 N N . CYS A 1 24 ? -3.541 3.016 -1.977 1.00 0.00 24 CYS A N 2
ATOM 1150 C CA . CYS A 1 24 ? -2.738 3.675 -0.961 1.00 0.00 24 CYS A CA 2
ATOM 1151 C C . CYS A 1 24 ? -1.606 4.432 -1.659 1.00 0.00 24 CYS A C 2
ATOM 1152 O O . CYS A 1 24 ? -1.617 5.660 -1.714 1.00 0.00 24 CYS A O 2
ATOM 1159 N N . SER A 1 25 ? -0.656 3.666 -2.176 1.00 0.00 25 SER A N 2
ATOM 1160 C CA . SER A 1 25 ? 0.481 4.248 -2.868 1.00 0.00 25 SER A CA 2
ATOM 1161 C C . SER A 1 25 ? 0.090 4.614 -4.301 1.00 0.00 25 SER A C 2
ATOM 1162 O O . SER A 1 25 ? 0.759 4.215 -5.253 1.00 0.00 25 SER A O 2
ATOM 1170 N N . GLY A 1 26 ? -0.993 5.370 -4.410 1.00 0.00 26 GLY A N 2
ATOM 1171 C CA . GLY A 1 26 ? -1.481 5.795 -5.711 1.00 0.00 26 GLY A CA 2
ATOM 1172 C C . GLY A 1 26 ? -1.563 7.320 -5.795 1.00 0.00 26 GLY A C 2
ATOM 1173 O O . GLY A 1 26 ? -1.894 7.871 -6.844 1.00 0.00 26 GLY A O 2
ATOM 1177 N N . GLY A 1 27 ? -1.256 7.960 -4.676 1.00 0.00 27 GLY A N 2
ATOM 1178 C CA . GLY A 1 27 ? -1.291 9.411 -4.610 1.00 0.00 27 GLY A CA 2
ATOM 1179 C C . GLY A 1 27 ? -2.523 9.896 -3.844 1.00 0.00 27 GLY A C 2
ATOM 1180 O O . GLY A 1 27 ? -2.437 10.833 -3.053 1.00 0.00 27 GLY A O 2
ATOM 1184 N N . THR A 1 28 ? -3.641 9.235 -4.106 1.00 0.00 28 THR A N 2
ATOM 1185 C CA . THR A 1 28 ? -4.889 9.586 -3.451 1.00 0.00 28 THR A CA 2
ATOM 1186 C C . THR A 1 28 ? -5.551 8.340 -2.860 1.00 0.00 28 THR A C 2
ATOM 1187 O O . THR A 1 28 ? -4.997 7.244 -2.934 1.00 0.00 28 THR A O 2
ATOM 1198 N N . GLY A 1 29 ? -6.727 8.549 -2.287 1.00 0.00 29 GLY A N 2
ATOM 1199 C CA . GLY A 1 29 ? -7.470 7.456 -1.684 1.00 0.00 29 GLY A CA 2
ATOM 1200 C C . GLY A 1 29 ? -7.194 7.369 -0.181 1.00 0.00 29 GLY A C 2
ATOM 1201 O O . GLY A 1 29 ? -7.347 8.353 0.540 1.00 0.00 29 GLY A O 2
ATOM 1205 N N . ASN A 1 30 ? -6.792 6.181 0.246 1.00 0.00 30 ASN A N 2
ATOM 1206 C CA . ASN A 1 30 ? -6.493 5.952 1.650 1.00 0.00 30 ASN A CA 2
ATOM 1207 C C . ASN A 1 30 ? -4.993 5.702 1.813 1.00 0.00 30 ASN A C 2
ATOM 1208 O O . ASN A 1 30 ? -4.587 4.691 2.384 1.00 0.00 30 ASN A O 2
ATOM 1219 N N . CYS A 1 31 ? -4.210 6.640 1.301 1.00 0.00 31 CYS A N 2
ATOM 1220 C CA . CYS A 1 31 ? -2.763 6.534 1.382 1.00 0.00 31 CYS A CA 2
ATOM 1221 C C . CYS A 1 31 ? -2.347 6.750 2.839 1.00 0.00 31 CYS A C 2
ATOM 1222 O O . CYS A 1 31 ? -2.987 7.509 3.565 1.00 0.00 31 CYS A O 2
ATOM 1229 N N . GLY A 1 32 ? -1.277 6.070 3.222 1.00 0.00 32 GLY A N 2
ATOM 1230 C CA . GLY A 1 32 ? -0.768 6.178 4.579 1.00 0.00 32 GLY A CA 2
ATOM 1231 C C . GLY A 1 32 ? 0.254 5.077 4.871 1.00 0.00 32 GLY A C 2
ATOM 1232 O O . GLY A 1 32 ? 0.574 4.275 3.995 1.00 0.00 32 GLY A O 2
ATOM 1236 N N . THR A 1 33 ? 0.737 5.074 6.105 1.00 0.00 33 THR A N 2
ATOM 1237 C CA . THR A 1 33 ? 1.715 4.084 6.523 1.00 0.00 33 THR A CA 2
ATOM 1238 C C . THR A 1 33 ? 1.016 2.797 6.964 1.00 0.00 33 THR A C 2
ATOM 1239 O O . THR A 1 33 ? 1.674 1.807 7.282 1.00 0.00 33 THR A O 2
ATOM 1250 N N . VAL A 1 34 ? -0.308 2.852 6.970 1.00 0.00 34 VAL A N 2
ATOM 1251 C CA . VAL A 1 34 ? -1.103 1.702 7.368 1.00 0.00 34 VAL A CA 2
ATOM 1252 C C . VAL A 1 34 ? -1.065 0.653 6.255 1.00 0.00 34 VAL A C 2
ATOM 1253 O O . VAL A 1 34 ? -0.924 -0.539 6.525 1.00 0.00 34 VAL A O 2
ATOM 1266 N N . CYS A 1 35 ? -1.195 1.133 5.027 1.00 0.00 35 CYS A N 2
ATOM 1267 C CA . CYS A 1 35 ? -1.178 0.252 3.872 1.00 0.00 35 CYS A CA 2
ATOM 1268 C C . CYS A 1 35 ? 0.191 -0.430 3.809 1.00 0.00 35 CYS A C 2
ATOM 1269 O O . CYS A 1 35 ? 0.364 -1.419 3.098 1.00 0.00 35 CYS A O 2
ATOM 1276 N N . CYS A 1 36 ? 1.129 0.127 4.561 1.00 0.00 36 CYS A N 2
ATOM 1277 C CA . CYS A 1 36 ? 2.477 -0.414 4.599 1.00 0.00 36 CYS A CA 2
ATOM 1278 C C . CYS A 1 36 ? 2.390 -1.892 4.986 1.00 0.00 36 CYS A C 2
ATOM 1279 O O . CYS A 1 36 ? 2.927 -2.752 4.291 1.00 0.00 36 CYS A O 2
ATOM 1286 N N . GLY A 1 37 ? 1.711 -2.141 6.096 1.00 0.00 37 GLY A N 2
ATOM 1287 C CA . GLY A 1 37 ? 1.547 -3.499 6.585 1.00 0.00 37 GLY A CA 2
ATOM 1288 C C . GLY A 1 37 ? 0.081 -3.932 6.522 1.00 0.00 37 GLY A C 2
ATOM 1289 O O . GLY A 1 37 ? -0.431 -4.542 7.459 1.00 0.00 37 GLY A O 2
ATOM 1293 N N . GLN A 1 38 ? -0.554 -3.598 5.408 1.00 0.00 38 GLN A N 2
ATOM 1294 C CA . GLN A 1 38 ? -1.952 -3.944 5.211 1.00 0.00 38 GLN A CA 2
ATOM 1295 C C . GLN A 1 38 ? -2.109 -4.829 3.972 1.00 0.00 38 GLN A C 2
ATOM 1296 O O . GLN A 1 38 ? -2.716 -5.897 4.041 1.00 0.00 38 GLN A O 2
ATOM 1310 N N . CYS A 1 39 ? -1.554 -4.351 2.868 1.00 0.00 39 CYS A N 2
ATOM 1311 C CA . CYS A 1 39 ? -1.625 -5.085 1.617 1.00 0.00 39 CYS A CA 2
ATOM 1312 C C . CYS A 1 39 ? -0.218 -5.570 1.263 1.00 0.00 39 CYS A C 2
ATOM 1313 O O . CYS A 1 39 ? -0.058 -6.511 0.487 1.00 0.00 39 CYS A O 2
ATOM 1320 N N . PHE A 1 40 ? 0.767 -4.905 1.848 1.00 0.00 40 PHE A N 2
ATOM 1321 C CA . PHE A 1 40 ? 2.156 -5.255 1.605 1.00 0.00 40 PHE A CA 2
ATOM 1322 C C . PHE A 1 40 ? 2.954 -5.275 2.910 1.00 0.00 40 PHE A C 2
ATOM 1323 O O . PHE A 1 40 ? 2.401 -5.040 3.983 1.00 0.00 40 PHE A O 2
ATOM 1340 N N . SER A 1 41 ? 4.241 -5.558 2.775 1.00 0.00 41 SER A N 2
ATOM 1341 C CA . SER A 1 41 ? 5.121 -5.611 3.930 1.00 0.00 41 SER A CA 2
ATOM 1342 C C . SER A 1 41 ? 6.540 -5.205 3.527 1.00 0.00 41 SER A C 2
ATOM 1343 O O . SER A 1 41 ? 6.908 -5.302 2.358 1.00 0.00 41 SER A O 2
ATOM 1351 N N . PHE A 1 42 ? 7.297 -4.759 4.518 1.00 0.00 42 PHE A N 2
ATOM 1352 C CA . PHE A 1 42 ? 8.668 -4.337 4.281 1.00 0.00 42 PHE A CA 2
ATOM 1353 C C . PHE A 1 42 ? 9.467 -5.439 3.581 1.00 0.00 42 PHE A C 2
ATOM 1354 O O . PHE A 1 42 ? 9.143 -6.619 3.704 1.00 0.00 42 PHE A O 2
ATOM 1371 N N . PRO A 1 43 ? 10.523 -5.002 2.844 1.00 0.00 43 PRO A N 2
ATOM 1372 C CA . PRO A 1 43 ? 10.837 -3.586 2.751 1.00 0.00 43 PRO A CA 2
ATOM 1373 C C . PRO A 1 43 ? 9.851 -2.865 1.831 1.00 0.00 43 PRO A C 2
ATOM 1374 O O . PRO A 1 43 ? 10.042 -1.694 1.505 1.00 0.00 43 PRO A O 2
ATOM 1385 N N . VAL A 1 44 ? 8.817 -3.594 1.436 1.00 0.00 44 VAL A N 2
ATOM 1386 C CA . VAL A 1 44 ? 7.800 -3.038 0.559 1.00 0.00 44 VAL A CA 2
ATOM 1387 C C . VAL A 1 44 ? 6.971 -2.011 1.333 1.00 0.00 44 VAL A C 2
ATOM 1388 O O . VAL A 1 44 ? 6.606 -0.968 0.793 1.00 0.00 44 VAL A O 2
ATOM 1401 N N . SER A 1 45 ? 6.697 -2.343 2.587 1.00 0.00 45 SER A N 2
ATOM 1402 C CA . SER A 1 45 ? 5.918 -1.462 3.441 1.00 0.00 45 SER A CA 2
ATOM 1403 C C . SER A 1 45 ? 6.518 -0.055 3.428 1.00 0.00 45 SER A C 2
ATOM 1404 O O . SER A 1 45 ? 5.816 0.925 3.671 1.00 0.00 45 SER A O 2
ATOM 1412 N N . GLN A 1 46 ? 7.810 0.000 3.141 1.00 0.00 46 GLN A N 2
ATOM 1413 C CA . GLN A 1 46 ? 8.512 1.272 3.094 1.00 0.00 46 GLN A CA 2
ATOM 1414 C C . GLN A 1 46 ? 8.147 2.032 1.817 1.00 0.00 46 GLN A C 2
ATOM 1415 O O . GLN A 1 46 ? 8.141 3.262 1.804 1.00 0.00 46 GLN A O 2
ATOM 1429 N N . SER A 1 47 ? 7.852 1.269 0.776 1.00 0.00 47 SER A N 2
ATOM 1430 C CA . SER A 1 47 ? 7.486 1.855 -0.502 1.00 0.00 47 SER A CA 2
ATOM 1431 C C . SER A 1 47 ? 6.049 2.378 -0.446 1.00 0.00 47 SER A C 2
ATOM 1432 O O . SER A 1 47 ? 5.752 3.444 -0.984 1.00 0.00 47 SER A O 2
ATOM 1440 N N . CYS A 1 48 ? 5.197 1.604 0.208 1.00 0.00 48 CYS A N 2
ATOM 1441 C CA . CYS A 1 48 ? 3.798 1.976 0.342 1.00 0.00 48 CYS A CA 2
ATOM 1442 C C . CYS A 1 48 ? 3.730 3.383 0.939 1.00 0.00 48 CYS A C 2
ATOM 1443 O O . CYS A 1 48 ? 3.191 4.299 0.321 1.00 0.00 48 CYS A O 2
ATOM 1450 N N . ALA A 1 49 ? 4.285 3.510 2.136 1.00 0.00 49 ALA A N 2
ATOM 1451 C CA . ALA A 1 49 ? 4.294 4.790 2.824 1.00 0.00 49 ALA A CA 2
ATOM 1452 C C . ALA A 1 49 ? 5.137 5.787 2.026 1.00 0.00 49 ALA A C 2
ATOM 1453 O O . ALA A 1 49 ? 5.053 6.994 2.250 1.00 0.00 49 ALA A O 2
ATOM 1460 N N . GLY A 1 50 ? 5.929 5.246 1.113 1.00 0.00 50 GLY A N 2
ATOM 1461 C CA . GLY A 1 50 ? 6.786 6.073 0.281 1.00 0.00 50 GLY A CA 2
ATOM 1462 C C . GLY A 1 50 ? 6.003 6.670 -0.890 1.00 0.00 50 GLY A C 2
ATOM 1463 O O . GLY A 1 50 ? 5.998 7.885 -1.083 1.00 0.00 50 GLY A O 2
ATOM 1467 N N . MET A 1 51 ? 5.360 5.788 -1.641 1.00 0.00 51 MET A N 2
ATOM 1468 C CA . MET A 1 51 ? 4.575 6.213 -2.788 1.00 0.00 51 MET A CA 2
ATOM 1469 C C . MET A 1 51 ? 3.158 6.608 -2.366 1.00 0.00 51 MET A C 2
ATOM 1470 O O . MET A 1 51 ? 2.268 6.729 -3.207 1.00 0.00 51 MET A O 2
ATOM 1484 N N . ALA A 1 52 ? 2.993 6.797 -1.065 1.00 0.00 52 ALA A N 2
ATOM 1485 C CA . ALA A 1 52 ? 1.700 7.176 -0.522 1.00 0.00 52 ALA A CA 2
ATOM 1486 C C . ALA A 1 52 ? 1.587 8.702 -0.504 1.00 0.00 52 ALA A C 2
ATOM 1487 O O . ALA A 1 52 ? 0.839 9.263 0.296 1.00 0.00 52 ALA A O 2
ATOM 1494 N N . ASP A 1 53 ? 2.340 9.330 -1.394 1.00 0.00 53 ASP A N 2
ATOM 1495 C CA . ASP A 1 53 ? 2.334 10.780 -1.490 1.00 0.00 53 ASP A CA 2
ATOM 1496 C C . ASP A 1 53 ? 2.749 11.378 -0.144 1.00 0.00 53 ASP A C 2
ATOM 1497 O O . ASP A 1 53 ? 2.640 10.722 0.890 1.00 0.00 53 ASP A O 2
ATOM 1506 N N . SER A 1 54 ? 3.215 12.617 -0.202 1.00 0.00 54 SER A N 2
ATOM 1507 C CA . SER A 1 54 ? 3.647 13.310 1.000 1.00 0.00 54 SER A CA 2
ATOM 1508 C C . SER A 1 54 ? 2.658 14.426 1.344 1.00 0.00 54 SER A C 2
ATOM 1509 O O . SER A 1 54 ? 1.806 14.258 2.215 1.00 0.00 54 SER A O 2
ATOM 1517 N N . ASN A 1 55 ? 2.805 15.540 0.642 1.00 0.00 55 ASN A N 2
ATOM 1518 C CA . ASN A 1 55 ? 1.936 16.683 0.863 1.00 0.00 55 ASN A CA 2
ATOM 1519 C C . ASN A 1 55 ? 0.878 16.734 -0.241 1.00 0.00 55 ASN A C 2
ATOM 1520 O O . ASN A 1 55 ? -0.070 17.514 -0.162 1.00 0.00 55 ASN A O 2
ATOM 1531 N N . ASP A 1 56 ? 1.076 15.893 -1.246 1.00 0.00 56 ASP A N 2
ATOM 1532 C CA . ASP A 1 56 ? 0.150 15.832 -2.364 1.00 0.00 56 ASP A CA 2
ATOM 1533 C C . ASP A 1 56 ? -1.125 15.108 -1.927 1.00 0.00 56 ASP A C 2
ATOM 1534 O O . ASP A 1 56 ? -2.217 15.435 -2.388 1.00 0.00 56 ASP A O 2
ATOM 1543 N N . CYS A 1 57 ? -0.943 14.139 -1.042 1.00 0.00 57 CYS A N 2
ATOM 1544 C CA . CYS A 1 57 ? -2.066 13.367 -0.537 1.00 0.00 57 CYS A CA 2
ATOM 1545 C C . CYS A 1 57 ? -2.996 14.313 0.225 1.00 0.00 57 CYS A C 2
ATOM 1546 O O . CYS A 1 57 ? -2.616 15.439 0.545 1.00 0.00 57 CYS A O 2
ATOM 1553 N N . PRO A 1 58 ? -4.228 13.809 0.502 1.00 0.00 58 PRO A N 2
ATOM 1554 C CA . PRO A 1 58 ? -5.215 14.596 1.220 1.00 0.00 58 PRO A CA 2
ATOM 1555 C C . PRO A 1 58 ? -4.875 14.674 2.710 1.00 0.00 58 PRO A C 2
ATOM 1556 O O . PRO A 1 58 ? -5.690 14.310 3.557 1.00 0.00 58 PRO A O 2
ATOM 1567 N N . ASN A 1 59 ? -3.670 15.152 2.985 1.00 0.00 59 ASN A N 2
ATOM 1568 C CA . ASN A 1 59 ? -3.212 15.283 4.358 1.00 0.00 59 ASN A CA 2
ATOM 1569 C C . ASN A 1 59 ? -3.602 16.663 4.892 1.00 0.00 59 ASN A C 2
ATOM 1570 O O . ASN A 1 59 ? -3.942 17.558 4.119 1.00 0.00 59 ASN A O 2
ATOM 1581 N N . ALA A 1 60 ? -3.541 16.791 6.209 1.00 0.00 60 ALA A N 2
ATOM 1582 C CA . ALA A 1 60 ? -3.883 18.047 6.855 1.00 0.00 60 ALA A CA 2
ATOM 1583 C C . ALA A 1 60 ? -3.594 17.939 8.354 1.00 0.00 60 ALA A C 2
ATOM 1584 O O . ALA A 1 60 ? -3.406 18.951 9.027 1.00 0.00 60 ALA A O 2
ATOM 1591 N N . ASP A 1 1 ? 10.027 -7.181 -6.090 1.00 0.00 1 ASP A N 3
ATOM 1592 C CA . ASP A 1 1 ? 8.669 -6.917 -6.535 1.00 0.00 1 ASP A CA 3
ATOM 1593 C C . ASP A 1 1 ? 7.756 -6.778 -5.315 1.00 0.00 1 ASP A C 3
ATOM 1594 O O . ASP A 1 1 ? 8.138 -7.142 -4.204 1.00 0.00 1 ASP A O 3
ATOM 1603 N N . ILE A 1 2 ? 6.566 -6.251 -5.564 1.00 0.00 2 ILE A N 3
ATOM 1604 C CA . ILE A 1 2 ? 5.595 -6.059 -4.500 1.00 0.00 2 ILE A CA 3
ATOM 1605 C C . ILE A 1 2 ? 4.629 -7.245 -4.478 1.00 0.00 2 ILE A C 3
ATOM 1606 O O . ILE A 1 2 ? 4.170 -7.657 -3.413 1.00 0.00 2 ILE A O 3
ATOM 1622 N N . GLU A 1 3 ? 4.348 -7.761 -5.666 1.00 0.00 3 GLU A N 3
ATOM 1623 C CA . GLU A 1 3 ? 3.444 -8.891 -5.796 1.00 0.00 3 GLU A CA 3
ATOM 1624 C C . GLU A 1 3 ? 3.906 -10.045 -4.903 1.00 0.00 3 GLU A C 3
ATOM 1625 O O . GLU A 1 3 ? 3.086 -10.811 -4.400 1.00 0.00 3 GLU A O 3
ATOM 1637 N N . ASP A 1 4 ? 5.217 -10.133 -4.735 1.00 0.00 4 ASP A N 3
ATOM 1638 C CA . ASP A 1 4 ? 5.797 -11.180 -3.911 1.00 0.00 4 ASP A CA 3
ATOM 1639 C C . ASP A 1 4 ? 5.555 -10.856 -2.436 1.00 0.00 4 ASP A C 3
ATOM 1640 O O . ASP A 1 4 ? 5.893 -11.650 -1.559 1.00 0.00 4 ASP A O 3
ATOM 1649 N N . PHE A 1 5 ? 4.970 -9.689 -2.207 1.00 0.00 5 PHE A N 3
ATOM 1650 C CA . PHE A 1 5 ? 4.679 -9.251 -0.853 1.00 0.00 5 PHE A CA 3
ATOM 1651 C C . PHE A 1 5 ? 3.218 -8.817 -0.720 1.00 0.00 5 PHE A C 3
ATOM 1652 O O . PHE A 1 5 ? 2.858 -8.118 0.226 1.00 0.00 5 PHE A O 3
ATOM 1669 N N . TYR A 1 6 ? 2.415 -9.248 -1.682 1.00 0.00 6 TYR A N 3
ATOM 1670 C CA . TYR A 1 6 ? 1.002 -8.912 -1.685 1.00 0.00 6 TYR A CA 3
ATOM 1671 C C . TYR A 1 6 ? 0.228 -9.789 -0.698 1.00 0.00 6 TYR A C 3
ATOM 1672 O O . TYR A 1 6 ? 0.189 -11.010 -0.844 1.00 0.00 6 TYR A O 3
ATOM 1690 N N . THR A 1 7 ? -0.368 -9.132 0.286 1.00 0.00 7 THR A N 3
ATOM 1691 C CA . THR A 1 7 ? -1.139 -9.837 1.297 1.00 0.00 7 THR A CA 3
ATOM 1692 C C . THR A 1 7 ? -2.637 -9.675 1.035 1.00 0.00 7 THR A C 3
ATOM 1693 O O . THR A 1 7 ? -3.283 -8.807 1.621 1.00 0.00 7 THR A O 3
ATOM 1704 N N . SER A 1 8 ? -3.147 -10.523 0.154 1.00 0.00 8 SER A N 3
ATOM 1705 C CA . SER A 1 8 ? -4.557 -10.485 -0.193 1.00 0.00 8 SER A CA 3
ATOM 1706 C C . SER A 1 8 ? -5.406 -10.857 1.025 1.00 0.00 8 SER A C 3
ATOM 1707 O O . SER A 1 8 ? -6.627 -10.709 1.003 1.00 0.00 8 SER A O 3
ATOM 1715 N N . GLU A 1 9 ? -4.725 -11.332 2.058 1.00 0.00 9 GLU A N 3
ATOM 1716 C CA . GLU A 1 9 ? -5.401 -11.726 3.282 1.00 0.00 9 GLU A CA 3
ATOM 1717 C C . GLU A 1 9 ? -5.941 -10.494 4.010 1.00 0.00 9 GLU A C 3
ATOM 1718 O O . GLU A 1 9 ? -7.141 -10.394 4.263 1.00 0.00 9 GLU A O 3
ATOM 1730 N N . THR A 1 10 ? -5.030 -9.587 4.327 1.00 0.00 10 THR A N 3
ATOM 1731 C CA . THR A 1 10 ? -5.399 -8.365 5.022 1.00 0.00 10 THR A CA 3
ATOM 1732 C C . THR A 1 10 ? -5.856 -7.301 4.022 1.00 0.00 10 THR A C 3
ATOM 1733 O O . THR A 1 10 ? -6.678 -6.447 4.351 1.00 0.00 10 THR A O 3
ATOM 1744 N N . CYS A 1 11 ? -5.302 -7.386 2.821 1.00 0.00 11 CYS A N 3
ATOM 1745 C CA . CYS A 1 11 ? -5.641 -6.440 1.772 1.00 0.00 11 CYS A CA 3
ATOM 1746 C C . CYS A 1 11 ? -7.122 -6.617 1.427 1.00 0.00 11 CYS A C 3
ATOM 1747 O O . CYS A 1 11 ? -7.609 -7.741 1.323 1.00 0.00 11 CYS A O 3
ATOM 1754 N N . PRO A 1 12 ? -7.814 -5.459 1.255 1.00 0.00 12 PRO A N 3
ATOM 1755 C CA . PRO A 1 12 ? -9.228 -5.475 0.924 1.00 0.00 12 PRO A CA 3
ATOM 1756 C C . PRO A 1 12 ? -9.445 -5.862 -0.540 1.00 0.00 12 PRO A C 3
ATOM 1757 O O . PRO A 1 12 ? -10.569 -6.146 -0.951 1.00 0.00 12 PRO A O 3
ATOM 1768 N N . TYR A 1 13 ? -8.351 -5.862 -1.287 1.00 0.00 13 TYR A N 3
ATOM 1769 C CA . TYR A 1 13 ? -8.407 -6.210 -2.697 1.00 0.00 13 TYR A CA 3
ATOM 1770 C C . TYR A 1 13 ? -7.587 -7.470 -2.983 1.00 0.00 13 TYR A C 3
ATOM 1771 O O . TYR A 1 13 ? -6.494 -7.639 -2.445 1.00 0.00 13 TYR A O 3
ATOM 1789 N N . LYS A 1 14 ? -8.146 -8.321 -3.831 1.00 0.00 14 LYS A N 3
ATOM 1790 C CA . LYS A 1 14 ? -7.480 -9.560 -4.195 1.00 0.00 14 LYS A CA 3
ATOM 1791 C C . LYS A 1 14 ? -7.485 -9.708 -5.718 1.00 0.00 14 LYS A C 3
ATOM 1792 O O . LYS A 1 14 ? -7.542 -10.822 -6.237 1.00 0.00 14 LYS A O 3
ATOM 1811 N N . ASN A 1 15 ? -7.426 -8.568 -6.391 1.00 0.00 15 ASN A N 3
ATOM 1812 C CA . ASN A 1 15 ? -7.423 -8.557 -7.844 1.00 0.00 15 ASN A CA 3
ATOM 1813 C C . ASN A 1 15 ? -5.983 -8.425 -8.346 1.00 0.00 15 ASN A C 3
ATOM 1814 O O . ASN A 1 15 ? -5.587 -9.107 -9.290 1.00 0.00 15 ASN A O 3
ATOM 1825 N N . ASP A 1 16 ? -5.241 -7.544 -7.692 1.00 0.00 16 ASP A N 3
ATOM 1826 C CA . ASP A 1 16 ? -3.854 -7.315 -8.060 1.00 0.00 16 ASP A CA 3
ATOM 1827 C C . ASP A 1 16 ? -3.153 -6.547 -6.937 1.00 0.00 16 ASP A C 3
ATOM 1828 O O . ASP A 1 16 ? -3.789 -5.787 -6.209 1.00 0.00 16 ASP A O 3
ATOM 1837 N N . SER A 1 17 ? -1.852 -6.774 -6.832 1.00 0.00 17 SER A N 3
ATOM 1838 C CA . SER A 1 17 ? -1.058 -6.113 -5.810 1.00 0.00 17 SER A CA 3
ATOM 1839 C C . SER A 1 17 ? -0.910 -4.627 -6.141 1.00 0.00 17 SER A C 3
ATOM 1840 O O . SER A 1 17 ? -0.891 -3.786 -5.244 1.00 0.00 17 SER A O 3
ATOM 1848 N N . GLN A 1 18 ? -0.809 -4.349 -7.433 1.00 0.00 18 GLN A N 3
ATOM 1849 C CA . GLN A 1 18 ? -0.663 -2.979 -7.894 1.00 0.00 18 GLN A CA 3
ATOM 1850 C C . GLN A 1 18 ? -1.986 -2.225 -7.744 1.00 0.00 18 GLN A C 3
ATOM 1851 O O . GLN A 1 18 ? -1.998 -0.998 -7.654 1.00 0.00 18 GLN A O 3
ATOM 1865 N N . LEU A 1 19 ? -3.067 -2.990 -7.721 1.00 0.00 19 LEU A N 3
ATOM 1866 C CA . LEU A 1 19 ? -4.392 -2.409 -7.583 1.00 0.00 19 LEU A CA 3
ATOM 1867 C C . LEU A 1 19 ? -4.507 -1.729 -6.218 1.00 0.00 19 LEU A C 3
ATOM 1868 O O . LEU A 1 19 ? -4.753 -0.527 -6.137 1.00 0.00 19 LEU A O 3
ATOM 1884 N N . ALA A 1 20 ? -4.322 -2.529 -5.177 1.00 0.00 20 ALA A N 3
ATOM 1885 C CA . ALA A 1 20 ? -4.402 -2.019 -3.819 1.00 0.00 20 ALA A CA 3
ATOM 1886 C C . ALA A 1 20 ? -3.348 -0.927 -3.626 1.00 0.00 20 ALA A C 3
ATOM 1887 O O . ALA A 1 20 ? -3.577 0.040 -2.901 1.00 0.00 20 ALA A O 3
ATOM 1894 N N . TRP A 1 21 ? -2.216 -1.118 -4.287 1.00 0.00 21 TRP A N 3
ATOM 1895 C CA . TRP A 1 21 ? -1.126 -0.161 -4.197 1.00 0.00 21 TRP A CA 3
ATOM 1896 C C . TRP A 1 21 ? -1.578 1.135 -4.872 1.00 0.00 21 TRP A C 3
ATOM 1897 O O . TRP A 1 21 ? -1.299 2.226 -4.379 1.00 0.00 21 TRP A O 3
ATOM 1918 N N . ASP A 1 22 ? -2.269 0.972 -5.991 1.00 0.00 22 ASP A N 3
ATOM 1919 C CA . ASP A 1 22 ? -2.763 2.116 -6.739 1.00 0.00 22 ASP A CA 3
ATOM 1920 C C . ASP A 1 22 ? -3.789 2.869 -5.892 1.00 0.00 22 ASP A C 3
ATOM 1921 O O . ASP A 1 22 ? -4.155 3.999 -6.213 1.00 0.00 22 ASP A O 3
ATOM 1930 N N . THR A 1 23 ? -4.225 2.214 -4.826 1.00 0.00 23 THR A N 3
ATOM 1931 C CA . THR A 1 23 ? -5.203 2.808 -3.930 1.00 0.00 23 THR A CA 3
ATOM 1932 C C . THR A 1 23 ? -4.501 3.612 -2.833 1.00 0.00 23 THR A C 3
ATOM 1933 O O . THR A 1 23 ? -4.840 4.770 -2.594 1.00 0.00 23 THR A O 3
ATOM 1944 N N . CYS A 1 24 ? -3.536 2.966 -2.196 1.00 0.00 24 CYS A N 3
ATOM 1945 C CA . CYS A 1 24 ? -2.784 3.606 -1.130 1.00 0.00 24 CYS A CA 3
ATOM 1946 C C . CYS A 1 24 ? -1.657 4.426 -1.763 1.00 0.00 24 CYS A C 3
ATOM 1947 O O . CYS A 1 24 ? -1.700 5.655 -1.756 1.00 0.00 24 CYS A O 3
ATOM 1954 N N . SER A 1 25 ? -0.676 3.712 -2.294 1.00 0.00 25 SER A N 3
ATOM 1955 C CA . SER A 1 25 ? 0.460 4.358 -2.929 1.00 0.00 25 SER A CA 3
ATOM 1956 C C . SER A 1 25 ? 0.086 4.799 -4.346 1.00 0.00 25 SER A C 3
ATOM 1957 O O . SER A 1 25 ? 0.788 4.481 -5.304 1.00 0.00 25 SER A O 3
ATOM 1965 N N . GLY A 1 26 ? -1.018 5.526 -4.432 1.00 0.00 26 GLY A N 3
ATOM 1966 C CA . GLY A 1 26 ? -1.493 6.015 -5.716 1.00 0.00 26 GLY A CA 3
ATOM 1967 C C . GLY A 1 26 ? -1.658 7.536 -5.696 1.00 0.00 26 GLY A C 3
ATOM 1968 O O . GLY A 1 26 ? -2.023 8.137 -6.705 1.00 0.00 26 GLY A O 3
ATOM 1972 N N . GLY A 1 27 ? -1.381 8.114 -4.537 1.00 0.00 27 GLY A N 3
ATOM 1973 C CA . GLY A 1 27 ? -1.493 9.554 -4.373 1.00 0.00 27 GLY A CA 3
ATOM 1974 C C . GLY A 1 27 ? -2.747 9.918 -3.575 1.00 0.00 27 GLY A C 3
ATOM 1975 O O . GLY A 1 27 ? -2.685 10.729 -2.652 1.00 0.00 27 GLY A O 3
ATOM 1979 N N . THR A 1 28 ? -3.854 9.301 -3.959 1.00 0.00 28 THR A N 3
ATOM 1980 C CA . THR A 1 28 ? -5.120 9.550 -3.291 1.00 0.00 28 THR A CA 3
ATOM 1981 C C . THR A 1 28 ? -5.693 8.247 -2.730 1.00 0.00 28 THR A C 3
ATOM 1982 O O . THR A 1 28 ? -5.106 7.180 -2.906 1.00 0.00 28 THR A O 3
ATOM 1993 N N . GLY A 1 29 ? -6.832 8.376 -2.066 1.00 0.00 29 GLY A N 3
ATOM 1994 C CA . GLY A 1 29 ? -7.491 7.222 -1.479 1.00 0.00 29 GLY A CA 3
ATOM 1995 C C . GLY A 1 29 ? -7.080 7.042 -0.016 1.00 0.00 29 GLY A C 3
ATOM 1996 O O . GLY A 1 29 ? -7.016 8.011 0.738 1.00 0.00 29 GLY A O 3
ATOM 2000 N N . ASN A 1 30 ? -6.811 5.794 0.341 1.00 0.00 30 ASN A N 3
ATOM 2001 C CA . ASN A 1 30 ? -6.408 5.475 1.699 1.00 0.00 30 ASN A CA 3
ATOM 2002 C C . ASN A 1 30 ? -4.880 5.441 1.779 1.00 0.00 30 ASN A C 3
ATOM 2003 O O . ASN A 1 30 ? -4.310 4.607 2.481 1.00 0.00 30 ASN A O 3
ATOM 2014 N N . CYS A 1 31 ? -4.261 6.357 1.049 1.00 0.00 31 CYS A N 3
ATOM 2015 C CA . CYS A 1 31 ? -2.811 6.443 1.028 1.00 0.00 31 CYS A CA 3
ATOM 2016 C C . CYS A 1 31 ? -2.329 6.785 2.440 1.00 0.00 31 CYS A C 3
ATOM 2017 O O . CYS A 1 31 ? -2.840 7.713 3.065 1.00 0.00 31 CYS A O 3
ATOM 2024 N N . GLY A 1 32 ? -1.352 6.018 2.900 1.00 0.00 32 GLY A N 3
ATOM 2025 C CA . GLY A 1 32 ? -0.796 6.229 4.225 1.00 0.00 32 GLY A CA 3
ATOM 2026 C C . GLY A 1 32 ? 0.230 5.146 4.568 1.00 0.00 32 GLY A C 3
ATOM 2027 O O . GLY A 1 32 ? 0.542 4.296 3.736 1.00 0.00 32 GLY A O 3
ATOM 2031 N N . THR A 1 33 ? 0.726 5.213 5.795 1.00 0.00 33 THR A N 3
ATOM 2032 C CA . THR A 1 33 ? 1.710 4.250 6.258 1.00 0.00 33 THR A CA 3
ATOM 2033 C C . THR A 1 33 ? 1.018 2.988 6.776 1.00 0.00 33 THR A C 3
ATOM 2034 O O . THR A 1 33 ? 1.680 2.014 7.131 1.00 0.00 33 THR A O 3
ATOM 2045 N N . VAL A 1 34 ? -0.306 3.047 6.804 1.00 0.00 34 VAL A N 3
ATOM 2046 C CA . VAL A 1 34 ? -1.095 1.921 7.274 1.00 0.00 34 VAL A CA 3
ATOM 2047 C C . VAL A 1 34 ? -1.096 0.824 6.207 1.00 0.00 34 VAL A C 3
ATOM 2048 O O . VAL A 1 34 ? -0.979 -0.358 6.527 1.00 0.00 34 VAL A O 3
ATOM 2061 N N . CYS A 1 35 ? -1.228 1.255 4.961 1.00 0.00 35 CYS A N 3
ATOM 2062 C CA . CYS A 1 35 ? -1.246 0.324 3.845 1.00 0.00 35 CYS A CA 3
ATOM 2063 C C . CYS A 1 35 ? 0.106 -0.391 3.795 1.00 0.00 35 CYS A C 3
ATOM 2064 O O . CYS A 1 35 ? 0.249 -1.409 3.119 1.00 0.00 35 CYS A O 3
ATOM 2071 N N . CYS A 1 36 ? 1.063 0.170 4.519 1.00 0.00 36 CYS A N 3
ATOM 2072 C CA . CYS A 1 36 ? 2.399 -0.402 4.566 1.00 0.00 36 CYS A CA 3
ATOM 2073 C C . CYS A 1 36 ? 2.279 -1.868 4.985 1.00 0.00 36 CYS A C 3
ATOM 2074 O O . CYS A 1 36 ? 2.801 -2.755 4.311 1.00 0.00 36 CYS A O 3
ATOM 2081 N N . GLY A 1 37 ? 1.589 -2.078 6.097 1.00 0.00 37 GLY A N 3
ATOM 2082 C CA . GLY A 1 37 ? 1.395 -3.422 6.614 1.00 0.00 37 GLY A CA 3
ATOM 2083 C C . GLY A 1 37 ? -0.080 -3.825 6.552 1.00 0.00 37 GLY A C 3
ATOM 2084 O O . GLY A 1 37 ? -0.595 -4.453 7.476 1.00 0.00 37 GLY A O 3
ATOM 2088 N N . GLN A 1 38 ? -0.718 -3.448 5.454 1.00 0.00 38 GLN A N 3
ATOM 2089 C CA . GLN A 1 38 ? -2.123 -3.763 5.259 1.00 0.00 38 GLN A CA 3
ATOM 2090 C C . GLN A 1 38 ? -2.309 -4.599 3.992 1.00 0.00 38 GLN A C 3
ATOM 2091 O O . GLN A 1 38 ? -3.038 -5.590 3.999 1.00 0.00 38 GLN A O 3
ATOM 2105 N N . CYS A 1 39 ? -1.637 -4.169 2.934 1.00 0.00 39 CYS A N 3
ATOM 2106 C CA . CYS A 1 39 ? -1.720 -4.865 1.661 1.00 0.00 39 CYS A CA 3
ATOM 2107 C C . CYS A 1 39 ? -0.344 -5.456 1.347 1.00 0.00 39 CYS A C 3
ATOM 2108 O O . CYS A 1 39 ? -0.239 -6.447 0.626 1.00 0.00 39 CYS A O 3
ATOM 2115 N N . PHE A 1 40 ? 0.678 -4.822 1.904 1.00 0.00 40 PHE A N 3
ATOM 2116 C CA . PHE A 1 40 ? 2.043 -5.272 1.692 1.00 0.00 40 PHE A CA 3
ATOM 2117 C C . PHE A 1 40 ? 2.829 -5.278 3.005 1.00 0.00 40 PHE A C 3
ATOM 2118 O O . PHE A 1 40 ? 2.261 -5.054 4.073 1.00 0.00 40 PHE A O 3
ATOM 2135 N N . SER A 1 41 ? 4.122 -5.536 2.882 1.00 0.00 41 SER A N 3
ATOM 2136 C CA . SER A 1 41 ? 4.992 -5.573 4.046 1.00 0.00 41 SER A CA 3
ATOM 2137 C C . SER A 1 41 ? 6.416 -5.179 3.649 1.00 0.00 41 SER A C 3
ATOM 2138 O O . SER A 1 41 ? 6.792 -5.291 2.483 1.00 0.00 41 SER A O 3
ATOM 2146 N N . PHE A 1 42 ? 7.168 -4.724 4.640 1.00 0.00 42 PHE A N 3
ATOM 2147 C CA . PHE A 1 42 ? 8.542 -4.312 4.409 1.00 0.00 42 PHE A CA 3
ATOM 2148 C C . PHE A 1 42 ? 9.350 -5.438 3.762 1.00 0.00 42 PHE A C 3
ATOM 2149 O O . PHE A 1 42 ? 9.008 -6.611 3.900 1.00 0.00 42 PHE A O 3
ATOM 2166 N N . PRO A 1 43 ? 10.436 -5.031 3.052 1.00 0.00 43 PRO A N 3
ATOM 2167 C CA . PRO A 1 43 ? 10.771 -3.622 2.938 1.00 0.00 43 PRO A CA 3
ATOM 2168 C C . PRO A 1 43 ? 9.827 -2.910 1.968 1.00 0.00 43 PRO A C 3
ATOM 2169 O O . PRO A 1 43 ? 10.048 -1.752 1.617 1.00 0.00 43 PRO A O 3
ATOM 2180 N N . VAL A 1 44 ? 8.793 -3.632 1.561 1.00 0.00 44 VAL A N 3
ATOM 2181 C CA . VAL A 1 44 ? 7.814 -3.084 0.638 1.00 0.00 44 VAL A CA 3
ATOM 2182 C C . VAL A 1 44 ? 6.966 -2.037 1.363 1.00 0.00 44 VAL A C 3
ATOM 2183 O O . VAL A 1 44 ? 6.627 -1.003 0.790 1.00 0.00 44 VAL A O 3
ATOM 2196 N N . SER A 1 45 ? 6.648 -2.341 2.613 1.00 0.00 45 SER A N 3
ATOM 2197 C CA . SER A 1 45 ? 5.847 -1.439 3.422 1.00 0.00 45 SER A CA 3
ATOM 2198 C C . SER A 1 45 ? 6.444 -0.031 3.385 1.00 0.00 45 SER A C 3
ATOM 2199 O O . SER A 1 45 ? 5.745 0.951 3.630 1.00 0.00 45 SER A O 3
ATOM 2207 N N . GLN A 1 46 ? 7.732 0.022 3.076 1.00 0.00 46 GLN A N 3
ATOM 2208 C CA . GLN A 1 46 ? 8.432 1.294 3.003 1.00 0.00 46 GLN A CA 3
ATOM 2209 C C . GLN A 1 46 ? 8.067 2.027 1.710 1.00 0.00 46 GLN A C 3
ATOM 2210 O O . GLN A 1 46 ? 8.033 3.256 1.678 1.00 0.00 46 GLN A O 3
ATOM 2224 N N . SER A 1 47 ? 7.805 1.241 0.676 1.00 0.00 47 SER A N 3
ATOM 2225 C CA . SER A 1 47 ? 7.445 1.800 -0.616 1.00 0.00 47 SER A CA 3
ATOM 2226 C C . SER A 1 47 ? 5.995 2.288 -0.589 1.00 0.00 47 SER A C 3
ATOM 2227 O O . SER A 1 47 ? 5.667 3.305 -1.198 1.00 0.00 47 SER A O 3
ATOM 2235 N N . CYS A 1 48 ? 5.166 1.539 0.123 1.00 0.00 48 CYS A N 3
ATOM 2236 C CA . CYS A 1 48 ? 3.758 1.883 0.237 1.00 0.00 48 CYS A CA 3
ATOM 2237 C C . CYS A 1 48 ? 3.652 3.268 0.877 1.00 0.00 48 CYS A C 3
ATOM 2238 O O . CYS A 1 48 ? 2.997 4.158 0.336 1.00 0.00 48 CYS A O 3
ATOM 2245 N N . ALA A 1 49 ? 4.307 3.409 2.021 1.00 0.00 49 ALA A N 3
ATOM 2246 C CA . ALA A 1 49 ? 4.294 4.671 2.740 1.00 0.00 49 ALA A CA 3
ATOM 2247 C C . ALA A 1 49 ? 5.249 5.652 2.057 1.00 0.00 49 ALA A C 3
ATOM 2248 O O . ALA A 1 49 ? 5.397 6.790 2.499 1.00 0.00 49 ALA A O 3
ATOM 2255 N N . GLY A 1 50 ? 5.873 5.175 0.990 1.00 0.00 50 GLY A N 3
ATOM 2256 C CA . GLY A 1 50 ? 6.810 5.995 0.242 1.00 0.00 50 GLY A CA 3
ATOM 2257 C C . GLY A 1 50 ? 6.152 6.573 -1.013 1.00 0.00 50 GLY A C 3
ATOM 2258 O O . GLY A 1 50 ? 6.279 7.764 -1.293 1.00 0.00 50 GLY A O 3
ATOM 2262 N N . MET A 1 51 ? 5.464 5.701 -1.736 1.00 0.00 51 MET A N 3
ATOM 2263 C CA . MET A 1 51 ? 4.786 6.110 -2.954 1.00 0.00 51 MET A CA 3
ATOM 2264 C C . MET A 1 51 ? 3.392 6.662 -2.648 1.00 0.00 51 MET A C 3
ATOM 2265 O O . MET A 1 51 ? 2.591 6.874 -3.556 1.00 0.00 51 MET A O 3
ATOM 2279 N N . ALA A 1 52 ? 3.146 6.880 -1.364 1.00 0.00 52 ALA A N 3
ATOM 2280 C CA . ALA A 1 52 ? 1.864 7.404 -0.926 1.00 0.00 52 ALA A CA 3
ATOM 2281 C C . ALA A 1 52 ? 1.921 8.932 -0.909 1.00 0.00 52 ALA A C 3
ATOM 2282 O O . ALA A 1 52 ? 1.298 9.571 -0.062 1.00 0.00 52 ALA A O 3
ATOM 2289 N N . ASP A 1 53 ? 2.674 9.475 -1.855 1.00 0.00 53 ASP A N 3
ATOM 2290 C CA . ASP A 1 53 ? 2.821 10.917 -1.959 1.00 0.00 53 ASP A CA 3
ATOM 2291 C C . ASP A 1 53 ? 3.222 11.484 -0.596 1.00 0.00 53 ASP A C 3
ATOM 2292 O O . ASP A 1 53 ? 3.329 10.745 0.381 1.00 0.00 53 ASP A O 3
ATOM 2301 N N . SER A 1 54 ? 3.432 12.792 -0.574 1.00 0.00 54 SER A N 3
ATOM 2302 C CA . SER A 1 54 ? 3.820 13.467 0.653 1.00 0.00 54 SER A CA 3
ATOM 2303 C C . SER A 1 54 ? 2.752 14.490 1.047 1.00 0.00 54 SER A C 3
ATOM 2304 O O . SER A 1 54 ? 2.029 14.293 2.023 1.00 0.00 54 SER A O 3
ATOM 2312 N N . ASN A 1 55 ? 2.686 15.559 0.268 1.00 0.00 55 ASN A N 3
ATOM 2313 C CA . ASN A 1 55 ? 1.718 16.613 0.523 1.00 0.00 55 ASN A CA 3
ATOM 2314 C C . ASN A 1 55 ? 0.384 16.243 -0.128 1.00 0.00 55 ASN A C 3
ATOM 2315 O O . ASN A 1 55 ? -0.651 16.820 0.200 1.00 0.00 55 ASN A O 3
ATOM 2326 N N . ASP A 1 56 ? 0.453 15.283 -1.038 1.00 0.00 56 ASP A N 3
ATOM 2327 C CA . ASP A 1 56 ? -0.737 14.829 -1.738 1.00 0.00 56 ASP A CA 3
ATOM 2328 C C . ASP A 1 56 ? -1.580 13.966 -0.796 1.00 0.00 56 ASP A C 3
ATOM 2329 O O . ASP A 1 56 ? -2.807 13.964 -0.881 1.00 0.00 56 ASP A O 3
ATOM 2338 N N . CYS A 1 57 ? -0.887 13.253 0.080 1.00 0.00 57 CYS A N 3
ATOM 2339 C CA . CYS A 1 57 ? -1.556 12.388 1.037 1.00 0.00 57 CYS A CA 3
ATOM 2340 C C . CYS A 1 57 ? -2.298 13.268 2.044 1.00 0.00 57 CYS A C 3
ATOM 2341 O O . CYS A 1 57 ? -1.844 14.364 2.369 1.00 0.00 57 CYS A O 3
ATOM 2348 N N . PRO A 1 58 ? -3.459 12.743 2.521 1.00 0.00 58 PRO A N 3
ATOM 2349 C CA . PRO A 1 58 ? -4.269 13.469 3.484 1.00 0.00 58 PRO A CA 3
ATOM 2350 C C . PRO A 1 58 ? -3.636 13.425 4.876 1.00 0.00 58 PRO A C 3
ATOM 2351 O O . PRO A 1 58 ? -4.258 12.962 5.831 1.00 0.00 58 PRO A O 3
ATOM 2362 N N . ASN A 1 59 ? -2.406 13.914 4.948 1.00 0.00 59 ASN A N 3
ATOM 2363 C CA . ASN A 1 59 ? -1.683 13.936 6.208 1.00 0.00 59 ASN A CA 3
ATOM 2364 C C . ASN A 1 59 ? -1.983 15.245 6.941 1.00 0.00 59 ASN A C 3
ATOM 2365 O O . ASN A 1 59 ? -2.427 16.215 6.329 1.00 0.00 59 ASN A O 3
ATOM 2376 N N . ALA A 1 60 ? -1.730 15.230 8.241 1.00 0.00 60 ALA A N 3
ATOM 2377 C CA . ALA A 1 60 ? -1.968 16.404 9.064 1.00 0.00 60 ALA A CA 3
ATOM 2378 C C . ALA A 1 60 ? -1.459 16.138 10.482 1.00 0.00 60 ALA A C 3
ATOM 2379 O O . ALA A 1 60 ? -0.802 15.129 10.731 1.00 0.00 60 ALA A O 3
ATOM 2386 N N . ASP A 1 1 ? 9.709 -5.491 -6.461 1.00 0.00 1 ASP A N 4
ATOM 2387 C CA . ASP A 1 1 ? 8.549 -6.351 -6.625 1.00 0.00 1 ASP A CA 4
ATOM 2388 C C . ASP A 1 1 ? 7.662 -6.245 -5.384 1.00 0.00 1 ASP A C 4
ATOM 2389 O O . ASP A 1 1 ? 8.125 -6.460 -4.265 1.00 0.00 1 ASP A O 4
ATOM 2398 N N . ILE A 1 2 ? 6.401 -5.915 -5.623 1.00 0.00 2 ILE A N 4
ATOM 2399 C CA . ILE A 1 2 ? 5.444 -5.778 -4.538 1.00 0.00 2 ILE A CA 4
ATOM 2400 C C . ILE A 1 2 ? 4.495 -6.977 -4.547 1.00 0.00 2 ILE A C 4
ATOM 2401 O O . ILE A 1 2 ? 4.077 -7.451 -3.492 1.00 0.00 2 ILE A O 4
ATOM 2417 N N . GLU A 1 3 ? 4.181 -7.434 -5.751 1.00 0.00 3 GLU A N 4
ATOM 2418 C CA . GLU A 1 3 ? 3.289 -8.569 -5.911 1.00 0.00 3 GLU A CA 4
ATOM 2419 C C . GLU A 1 3 ? 3.799 -9.765 -5.104 1.00 0.00 3 GLU A C 4
ATOM 2420 O O . GLU A 1 3 ? 3.010 -10.577 -4.624 1.00 0.00 3 GLU A O 4
ATOM 2432 N N . ASP A 1 4 ? 5.117 -9.834 -4.979 1.00 0.00 4 ASP A N 4
ATOM 2433 C CA . ASP A 1 4 ? 5.742 -10.916 -4.238 1.00 0.00 4 ASP A CA 4
ATOM 2434 C C . ASP A 1 4 ? 5.542 -10.685 -2.739 1.00 0.00 4 ASP A C 4
ATOM 2435 O O . ASP A 1 4 ? 5.769 -11.585 -1.933 1.00 0.00 4 ASP A O 4
ATOM 2444 N N . PHE A 1 5 ? 5.117 -9.473 -2.411 1.00 0.00 5 PHE A N 4
ATOM 2445 C CA . PHE A 1 5 ? 4.884 -9.112 -1.023 1.00 0.00 5 PHE A CA 4
ATOM 2446 C C . PHE A 1 5 ? 3.425 -8.709 -0.800 1.00 0.00 5 PHE A C 4
ATOM 2447 O O . PHE A 1 5 ? 3.094 -8.101 0.217 1.00 0.00 5 PHE A O 4
ATOM 2464 N N . TYR A 1 6 ? 2.592 -9.064 -1.767 1.00 0.00 6 TYR A N 4
ATOM 2465 C CA . TYR A 1 6 ? 1.176 -8.746 -1.688 1.00 0.00 6 TYR A CA 4
ATOM 2466 C C . TYR A 1 6 ? 0.451 -9.704 -0.741 1.00 0.00 6 TYR A C 4
ATOM 2467 O O . TYR A 1 6 ? 0.628 -10.918 -0.824 1.00 0.00 6 TYR A O 4
ATOM 2485 N N . THR A 1 7 ? -0.351 -9.122 0.138 1.00 0.00 7 THR A N 4
ATOM 2486 C CA . THR A 1 7 ? -1.104 -9.908 1.101 1.00 0.00 7 THR A CA 4
ATOM 2487 C C . THR A 1 7 ? -2.605 -9.786 0.832 1.00 0.00 7 THR A C 4
ATOM 2488 O O . THR A 1 7 ? -3.278 -8.940 1.419 1.00 0.00 7 THR A O 4
ATOM 2499 N N . SER A 1 8 ? -3.086 -10.644 -0.057 1.00 0.00 8 SER A N 4
ATOM 2500 C CA . SER A 1 8 ? -4.495 -10.642 -0.411 1.00 0.00 8 SER A CA 4
ATOM 2501 C C . SER A 1 8 ? -5.327 -11.192 0.750 1.00 0.00 8 SER A C 4
ATOM 2502 O O . SER A 1 8 ? -6.555 -11.214 0.682 1.00 0.00 8 SER A O 4
ATOM 2510 N N . GLU A 1 9 ? -4.625 -11.622 1.788 1.00 0.00 9 GLU A N 4
ATOM 2511 C CA . GLU A 1 9 ? -5.283 -12.169 2.962 1.00 0.00 9 GLU A CA 4
ATOM 2512 C C . GLU A 1 9 ? -5.910 -11.047 3.791 1.00 0.00 9 GLU A C 4
ATOM 2513 O O . GLU A 1 9 ? -7.104 -11.081 4.086 1.00 0.00 9 GLU A O 4
ATOM 2525 N N . THR A 1 10 ? -5.077 -10.079 4.143 1.00 0.00 10 THR A N 4
ATOM 2526 C CA . THR A 1 10 ? -5.535 -8.948 4.933 1.00 0.00 10 THR A CA 4
ATOM 2527 C C . THR A 1 10 ? -5.966 -7.799 4.019 1.00 0.00 10 THR A C 4
ATOM 2528 O O . THR A 1 10 ? -6.798 -6.977 4.400 1.00 0.00 10 THR A O 4
ATOM 2539 N N . CYS A 1 11 ? -5.381 -7.780 2.831 1.00 0.00 11 CYS A N 4
ATOM 2540 C CA . CYS A 1 11 ? -5.693 -6.745 1.860 1.00 0.00 11 CYS A CA 4
ATOM 2541 C C . CYS A 1 11 ? -7.164 -6.887 1.463 1.00 0.00 11 CYS A C 4
ATOM 2542 O O . CYS A 1 11 ? -7.645 -7.996 1.234 1.00 0.00 11 CYS A O 4
ATOM 2549 N N . PRO A 1 12 ? -7.856 -5.718 1.392 1.00 0.00 12 PRO A N 4
ATOM 2550 C CA . PRO A 1 12 ? -9.262 -5.702 1.027 1.00 0.00 12 PRO A CA 4
ATOM 2551 C C . PRO A 1 12 ? -9.442 -5.940 -0.473 1.00 0.00 12 PRO A C 4
ATOM 2552 O O . PRO A 1 12 ? -10.568 -5.997 -0.966 1.00 0.00 12 PRO A O 4
ATOM 2563 N N . TYR A 1 13 ? -8.316 -6.072 -1.158 1.00 0.00 13 TYR A N 4
ATOM 2564 C CA . TYR A 1 13 ? -8.335 -6.302 -2.593 1.00 0.00 13 TYR A CA 4
ATOM 2565 C C . TYR A 1 13 ? -7.693 -7.646 -2.941 1.00 0.00 13 TYR A C 4
ATOM 2566 O O . TYR A 1 13 ? -6.602 -7.959 -2.466 1.00 0.00 13 TYR A O 4
ATOM 2584 N N . LYS A 1 14 ? -8.397 -8.406 -3.768 1.00 0.00 14 LYS A N 4
ATOM 2585 C CA . LYS A 1 14 ? -7.909 -9.709 -4.185 1.00 0.00 14 LYS A CA 4
ATOM 2586 C C . LYS A 1 14 ? -7.860 -9.765 -5.713 1.00 0.00 14 LYS A C 4
ATOM 2587 O O . LYS A 1 14 ? -8.100 -10.815 -6.307 1.00 0.00 14 LYS A O 4
ATOM 2606 N N . ASN A 1 15 ? -7.547 -8.622 -6.306 1.00 0.00 15 ASN A N 4
ATOM 2607 C CA . ASN A 1 15 ? -7.463 -8.528 -7.753 1.00 0.00 15 ASN A CA 4
ATOM 2608 C C . ASN A 1 15 ? -5.993 -8.462 -8.171 1.00 0.00 15 ASN A C 4
ATOM 2609 O O . ASN A 1 15 ? -5.541 -9.259 -8.992 1.00 0.00 15 ASN A O 4
ATOM 2620 N N . ASP A 1 16 ? -5.287 -7.504 -7.588 1.00 0.00 16 ASP A N 4
ATOM 2621 C CA . ASP A 1 16 ? -3.878 -7.324 -7.890 1.00 0.00 16 ASP A CA 4
ATOM 2622 C C . ASP A 1 16 ? -3.245 -6.419 -6.830 1.00 0.00 16 ASP A C 4
ATOM 2623 O O . ASP A 1 16 ? -3.940 -5.641 -6.179 1.00 0.00 16 ASP A O 4
ATOM 2632 N N . SER A 1 17 ? -1.934 -6.552 -6.690 1.00 0.00 17 SER A N 4
ATOM 2633 C CA . SER A 1 17 ? -1.201 -5.757 -5.721 1.00 0.00 17 SER A CA 4
ATOM 2634 C C . SER A 1 17 ? -1.160 -4.294 -6.167 1.00 0.00 17 SER A C 4
ATOM 2635 O O . SER A 1 17 ? -1.153 -3.387 -5.336 1.00 0.00 17 SER A O 4
ATOM 2643 N N . GLN A 1 18 ? -1.135 -4.109 -7.479 1.00 0.00 18 GLN A N 4
ATOM 2644 C CA . GLN A 1 18 ? -1.095 -2.772 -8.046 1.00 0.00 18 GLN A CA 4
ATOM 2645 C C . GLN A 1 18 ? -2.391 -2.022 -7.729 1.00 0.00 18 GLN A C 4
ATOM 2646 O O . GLN A 1 18 ? -2.412 -0.793 -7.709 1.00 0.00 18 GLN A O 4
ATOM 2660 N N . LEU A 1 19 ? -3.440 -2.795 -7.488 1.00 0.00 19 LEU A N 4
ATOM 2661 C CA . LEU A 1 19 ? -4.737 -2.219 -7.173 1.00 0.00 19 LEU A CA 4
ATOM 2662 C C . LEU A 1 19 ? -4.686 -1.592 -5.778 1.00 0.00 19 LEU A C 4
ATOM 2663 O O . LEU A 1 19 ? -4.799 -0.376 -5.636 1.00 0.00 19 LEU A O 4
ATOM 2679 N N . ALA A 1 20 ? -4.515 -2.451 -4.784 1.00 0.00 20 ALA A N 4
ATOM 2680 C CA . ALA A 1 20 ? -4.448 -1.997 -3.405 1.00 0.00 20 ALA A CA 4
ATOM 2681 C C . ALA A 1 20 ? -3.348 -0.942 -3.274 1.00 0.00 20 ALA A C 4
ATOM 2682 O O . ALA A 1 20 ? -3.469 -0.009 -2.481 1.00 0.00 20 ALA A O 4
ATOM 2689 N N . TRP A 1 21 ? -2.299 -1.125 -4.063 1.00 0.00 21 TRP A N 4
ATOM 2690 C CA . TRP A 1 21 ? -1.179 -0.200 -4.045 1.00 0.00 21 TRP A CA 4
ATOM 2691 C C . TRP A 1 21 ? -1.609 1.079 -4.764 1.00 0.00 21 TRP A C 4
ATOM 2692 O O . TRP A 1 21 ? -1.294 2.182 -4.320 1.00 0.00 21 TRP A O 4
ATOM 2713 N N . ASP A 1 22 ? -2.324 0.890 -5.864 1.00 0.00 22 ASP A N 4
ATOM 2714 C CA . ASP A 1 22 ? -2.801 2.016 -6.649 1.00 0.00 22 ASP A CA 4
ATOM 2715 C C . ASP A 1 22 ? -3.809 2.818 -5.823 1.00 0.00 22 ASP A C 4
ATOM 2716 O O . ASP A 1 22 ? -4.181 3.928 -6.199 1.00 0.00 22 ASP A O 4
ATOM 2725 N N . THR A 1 23 ? -4.221 2.224 -4.712 1.00 0.00 23 THR A N 4
ATOM 2726 C CA . THR A 1 23 ? -5.178 2.869 -3.830 1.00 0.00 23 THR A CA 4
ATOM 2727 C C . THR A 1 23 ? -4.458 3.798 -2.850 1.00 0.00 23 THR A C 4
ATOM 2728 O O . THR A 1 23 ? -4.698 5.005 -2.843 1.00 0.00 23 THR A O 4
ATOM 2739 N N . CYS A 1 24 ? -3.590 3.201 -2.047 1.00 0.00 24 CYS A N 4
ATOM 2740 C CA . CYS A 1 24 ? -2.833 3.960 -1.066 1.00 0.00 24 CYS A CA 4
ATOM 2741 C C . CYS A 1 24 ? -1.663 4.638 -1.781 1.00 0.00 24 CYS A C 4
ATOM 2742 O O . CYS A 1 24 ? -1.625 5.862 -1.894 1.00 0.00 24 CYS A O 4
ATOM 2749 N N . SER A 1 25 ? -0.737 3.813 -2.246 1.00 0.00 25 SER A N 4
ATOM 2750 C CA . SER A 1 25 ? 0.431 4.318 -2.948 1.00 0.00 25 SER A CA 4
ATOM 2751 C C . SER A 1 25 ? 0.058 4.694 -4.383 1.00 0.00 25 SER A C 4
ATOM 2752 O O . SER A 1 25 ? 0.693 4.238 -5.333 1.00 0.00 25 SER A O 4
ATOM 2760 N N . GLY A 1 26 ? -0.970 5.522 -4.495 1.00 0.00 26 GLY A N 4
ATOM 2761 C CA . GLY A 1 26 ? -1.435 5.964 -5.799 1.00 0.00 26 GLY A CA 4
ATOM 2762 C C . GLY A 1 26 ? -1.611 7.484 -5.831 1.00 0.00 26 GLY A C 4
ATOM 2763 O O . GLY A 1 26 ? -2.150 8.030 -6.793 1.00 0.00 26 GLY A O 4
ATOM 2767 N N . GLY A 1 27 ? -1.145 8.124 -4.769 1.00 0.00 27 GLY A N 4
ATOM 2768 C CA . GLY A 1 27 ? -1.244 9.570 -4.664 1.00 0.00 27 GLY A CA 4
ATOM 2769 C C . GLY A 1 27 ? -2.493 9.979 -3.881 1.00 0.00 27 GLY A C 4
ATOM 2770 O O . GLY A 1 27 ? -2.487 10.989 -3.179 1.00 0.00 27 GLY A O 4
ATOM 2774 N N . THR A 1 28 ? -3.535 9.174 -4.028 1.00 0.00 28 THR A N 4
ATOM 2775 C CA . THR A 1 28 ? -4.789 9.439 -3.344 1.00 0.00 28 THR A CA 4
ATOM 2776 C C . THR A 1 28 ? -5.297 8.173 -2.652 1.00 0.00 28 THR A C 4
ATOM 2777 O O . THR A 1 28 ? -4.507 7.312 -2.267 1.00 0.00 28 THR A O 4
ATOM 2788 N N . GLY A 1 29 ? -6.613 8.099 -2.515 1.00 0.00 29 GLY A N 4
ATOM 2789 C CA . GLY A 1 29 ? -7.236 6.952 -1.876 1.00 0.00 29 GLY A CA 4
ATOM 2790 C C . GLY A 1 29 ? -7.009 6.977 -0.364 1.00 0.00 29 GLY A C 4
ATOM 2791 O O . GLY A 1 29 ? -7.164 8.018 0.274 1.00 0.00 29 GLY A O 4
ATOM 2795 N N . ASN A 1 30 ? -6.646 5.819 0.167 1.00 0.00 30 ASN A N 4
ATOM 2796 C CA . ASN A 1 30 ? -6.396 5.695 1.593 1.00 0.00 30 ASN A CA 4
ATOM 2797 C C . ASN A 1 30 ? -4.891 5.568 1.834 1.00 0.00 30 ASN A C 4
ATOM 2798 O O . ASN A 1 30 ? -4.454 4.742 2.635 1.00 0.00 30 ASN A O 4
ATOM 2809 N N . CYS A 1 31 ? -4.139 6.398 1.127 1.00 0.00 31 CYS A N 4
ATOM 2810 C CA . CYS A 1 31 ? -2.691 6.389 1.253 1.00 0.00 31 CYS A CA 4
ATOM 2811 C C . CYS A 1 31 ? -2.334 6.726 2.702 1.00 0.00 31 CYS A C 4
ATOM 2812 O O . CYS A 1 31 ? -2.926 7.624 3.299 1.00 0.00 31 CYS A O 4
ATOM 2819 N N . GLY A 1 32 ? -1.367 5.988 3.227 1.00 0.00 32 GLY A N 4
ATOM 2820 C CA . GLY A 1 32 ? -0.923 6.198 4.594 1.00 0.00 32 GLY A CA 4
ATOM 2821 C C . GLY A 1 32 ? 0.132 5.164 4.993 1.00 0.00 32 GLY A C 4
ATOM 2822 O O . GLY A 1 32 ? 0.581 4.377 4.161 1.00 0.00 32 GLY A O 4
ATOM 2826 N N . THR A 1 33 ? 0.497 5.199 6.266 1.00 0.00 33 THR A N 4
ATOM 2827 C CA . THR A 1 33 ? 1.491 4.275 6.786 1.00 0.00 33 THR A CA 4
ATOM 2828 C C . THR A 1 33 ? 0.832 2.956 7.192 1.00 0.00 33 THR A C 4
ATOM 2829 O O . THR A 1 33 ? 1.518 1.999 7.548 1.00 0.00 33 THR A O 4
ATOM 2840 N N . VAL A 1 34 ? -0.491 2.947 7.125 1.00 0.00 34 VAL A N 4
ATOM 2841 C CA . VAL A 1 34 ? -1.251 1.761 7.481 1.00 0.00 34 VAL A CA 4
ATOM 2842 C C . VAL A 1 34 ? -1.289 0.807 6.286 1.00 0.00 34 VAL A C 4
ATOM 2843 O O . VAL A 1 34 ? -1.274 -0.411 6.459 1.00 0.00 34 VAL A O 4
ATOM 2856 N N . CYS A 1 35 ? -1.336 1.396 5.100 1.00 0.00 35 CYS A N 4
ATOM 2857 C CA . CYS A 1 35 ? -1.375 0.613 3.877 1.00 0.00 35 CYS A CA 4
ATOM 2858 C C . CYS A 1 35 ? -0.074 -0.186 3.775 1.00 0.00 35 CYS A C 4
ATOM 2859 O O . CYS A 1 35 ? -0.002 -1.170 3.040 1.00 0.00 35 CYS A O 4
ATOM 2866 N N . CYS A 1 36 ? 0.920 0.266 4.524 1.00 0.00 36 CYS A N 4
ATOM 2867 C CA . CYS A 1 36 ? 2.215 -0.395 4.528 1.00 0.00 36 CYS A CA 4
ATOM 2868 C C . CYS A 1 36 ? 2.002 -1.865 4.892 1.00 0.00 36 CYS A C 4
ATOM 2869 O O . CYS A 1 36 ? 2.000 -2.731 4.018 1.00 0.00 36 CYS A O 4
ATOM 2876 N N . GLY A 1 37 ? 1.829 -2.103 6.184 1.00 0.00 37 GLY A N 4
ATOM 2877 C CA . GLY A 1 37 ? 1.616 -3.454 6.674 1.00 0.00 37 GLY A CA 4
ATOM 2878 C C . GLY A 1 37 ? 0.141 -3.846 6.578 1.00 0.00 37 GLY A C 4
ATOM 2879 O O . GLY A 1 37 ? -0.436 -4.351 7.540 1.00 0.00 37 GLY A O 4
ATOM 2883 N N . GLN A 1 38 ? -0.429 -3.600 5.407 1.00 0.00 38 GLN A N 4
ATOM 2884 C CA . GLN A 1 38 ? -1.826 -3.922 5.172 1.00 0.00 38 GLN A CA 4
ATOM 2885 C C . GLN A 1 38 ? -1.955 -4.911 4.012 1.00 0.00 38 GLN A C 4
ATOM 2886 O O . GLN A 1 38 ? -2.475 -6.012 4.185 1.00 0.00 38 GLN A O 4
ATOM 2900 N N . CYS A 1 39 ? -1.473 -4.483 2.854 1.00 0.00 39 CYS A N 4
ATOM 2901 C CA . CYS A 1 39 ? -1.528 -5.317 1.666 1.00 0.00 39 CYS A CA 4
ATOM 2902 C C . CYS A 1 39 ? -0.099 -5.718 1.294 1.00 0.00 39 CYS A C 4
ATOM 2903 O O . CYS A 1 39 ? 0.105 -6.618 0.480 1.00 0.00 39 CYS A O 4
ATOM 2910 N N . PHE A 1 40 ? 0.853 -5.032 1.908 1.00 0.00 40 PHE A N 4
ATOM 2911 C CA . PHE A 1 40 ? 2.257 -5.306 1.652 1.00 0.00 40 PHE A CA 4
ATOM 2912 C C . PHE A 1 40 ? 3.052 -5.359 2.958 1.00 0.00 40 PHE A C 4
ATOM 2913 O O . PHE A 1 40 ? 2.514 -5.082 4.029 1.00 0.00 40 PHE A O 4
ATOM 2930 N N . SER A 1 41 ? 4.321 -5.717 2.826 1.00 0.00 41 SER A N 4
ATOM 2931 C CA . SER A 1 41 ? 5.196 -5.810 3.983 1.00 0.00 41 SER A CA 4
ATOM 2932 C C . SER A 1 41 ? 6.606 -5.348 3.610 1.00 0.00 41 SER A C 4
ATOM 2933 O O . SER A 1 41 ? 6.975 -5.352 2.437 1.00 0.00 41 SER A O 4
ATOM 2941 N N . PHE A 1 42 ? 7.356 -4.960 4.632 1.00 0.00 42 PHE A N 4
ATOM 2942 C CA . PHE A 1 42 ? 8.717 -4.495 4.426 1.00 0.00 42 PHE A CA 4
ATOM 2943 C C . PHE A 1 42 ? 9.542 -5.534 3.663 1.00 0.00 42 PHE A C 4
ATOM 2944 O O . PHE A 1 42 ? 9.248 -6.727 3.718 1.00 0.00 42 PHE A O 4
ATOM 2961 N N . PRO A 1 43 ? 10.585 -5.029 2.951 1.00 0.00 43 PRO A N 4
ATOM 2962 C CA . PRO A 1 43 ? 10.863 -3.603 2.940 1.00 0.00 43 PRO A CA 4
ATOM 2963 C C . PRO A 1 43 ? 9.857 -2.855 2.063 1.00 0.00 43 PRO A C 4
ATOM 2964 O O . PRO A 1 43 ? 9.999 -1.655 1.834 1.00 0.00 43 PRO A O 4
ATOM 2975 N N . VAL A 1 44 ? 8.862 -3.595 1.596 1.00 0.00 44 VAL A N 4
ATOM 2976 C CA . VAL A 1 44 ? 7.832 -3.016 0.750 1.00 0.00 44 VAL A CA 4
ATOM 2977 C C . VAL A 1 44 ? 6.956 -2.081 1.587 1.00 0.00 44 VAL A C 4
ATOM 2978 O O . VAL A 1 44 ? 6.521 -1.036 1.105 1.00 0.00 44 VAL A O 4
ATOM 2991 N N . SER A 1 45 ? 6.725 -2.490 2.825 1.00 0.00 45 SER A N 4
ATOM 2992 C CA . SER A 1 45 ? 5.909 -1.701 3.733 1.00 0.00 45 SER A CA 4
ATOM 2993 C C . SER A 1 45 ? 6.430 -0.264 3.791 1.00 0.00 45 SER A C 4
ATOM 2994 O O . SER A 1 45 ? 5.718 0.641 4.224 1.00 0.00 45 SER A O 4
ATOM 3002 N N . GLN A 1 46 ? 7.667 -0.099 3.347 1.00 0.00 46 GLN A N 4
ATOM 3003 C CA . GLN A 1 46 ? 8.292 1.213 3.342 1.00 0.00 46 GLN A CA 4
ATOM 3004 C C . GLN A 1 46 ? 7.995 1.937 2.027 1.00 0.00 46 GLN A C 4
ATOM 3005 O O . GLN A 1 46 ? 8.011 3.166 1.974 1.00 0.00 46 GLN A O 4
ATOM 3019 N N . SER A 1 47 ? 7.733 1.145 0.999 1.00 0.00 47 SER A N 4
ATOM 3020 C CA . SER A 1 47 ? 7.433 1.695 -0.312 1.00 0.00 47 SER A CA 4
ATOM 3021 C C . SER A 1 47 ? 6.013 2.263 -0.330 1.00 0.00 47 SER A C 4
ATOM 3022 O O . SER A 1 47 ? 5.762 3.298 -0.945 1.00 0.00 47 SER A O 4
ATOM 3030 N N . CYS A 1 48 ? 5.121 1.561 0.353 1.00 0.00 48 CYS A N 4
ATOM 3031 C CA . CYS A 1 48 ? 3.732 1.982 0.424 1.00 0.00 48 CYS A CA 4
ATOM 3032 C C . CYS A 1 48 ? 3.693 3.428 0.923 1.00 0.00 48 CYS A C 4
ATOM 3033 O O . CYS A 1 48 ? 3.301 4.332 0.188 1.00 0.00 48 CYS A O 4
ATOM 3040 N N . ALA A 1 49 ? 4.106 3.601 2.170 1.00 0.00 49 ALA A N 4
ATOM 3041 C CA . ALA A 1 49 ? 4.124 4.921 2.777 1.00 0.00 49 ALA A CA 4
ATOM 3042 C C . ALA A 1 49 ? 5.031 5.841 1.958 1.00 0.00 49 ALA A C 4
ATOM 3043 O O . ALA A 1 49 ? 4.974 7.062 2.100 1.00 0.00 49 ALA A O 4
ATOM 3050 N N . GLY A 1 50 ? 5.848 5.221 1.120 1.00 0.00 50 GLY A N 4
ATOM 3051 C CA . GLY A 1 50 ? 6.766 5.969 0.278 1.00 0.00 50 GLY A CA 4
ATOM 3052 C C . GLY A 1 50 ? 6.050 6.530 -0.952 1.00 0.00 50 GLY A C 4
ATOM 3053 O O . GLY A 1 50 ? 6.122 7.728 -1.224 1.00 0.00 50 GLY A O 4
ATOM 3057 N N . MET A 1 51 ? 5.375 5.638 -1.662 1.00 0.00 51 MET A N 4
ATOM 3058 C CA . MET A 1 51 ? 4.646 6.030 -2.857 1.00 0.00 51 MET A CA 4
ATOM 3059 C C . MET A 1 51 ? 3.245 6.534 -2.504 1.00 0.00 51 MET A C 4
ATOM 3060 O O . MET A 1 51 ? 2.389 6.662 -3.378 1.00 0.00 51 MET A O 4
ATOM 3074 N N . ALA A 1 52 ? 3.055 6.806 -1.221 1.00 0.00 52 ALA A N 4
ATOM 3075 C CA . ALA A 1 52 ? 1.773 7.293 -0.742 1.00 0.00 52 ALA A CA 4
ATOM 3076 C C . ALA A 1 52 ? 1.762 8.823 -0.791 1.00 0.00 52 ALA A C 4
ATOM 3077 O O . ALA A 1 52 ? 1.169 9.471 0.070 1.00 0.00 52 ALA A O 4
ATOM 3084 N N . ASP A 1 53 ? 2.426 9.355 -1.807 1.00 0.00 53 ASP A N 4
ATOM 3085 C CA . ASP A 1 53 ? 2.501 10.795 -1.980 1.00 0.00 53 ASP A CA 4
ATOM 3086 C C . ASP A 1 53 ? 3.080 11.427 -0.712 1.00 0.00 53 ASP A C 4
ATOM 3087 O O . ASP A 1 53 ? 3.142 10.783 0.334 1.00 0.00 53 ASP A O 4
ATOM 3096 N N . SER A 1 54 ? 3.489 12.680 -0.848 1.00 0.00 54 SER A N 4
ATOM 3097 C CA . SER A 1 54 ? 4.061 13.406 0.273 1.00 0.00 54 SER A CA 4
ATOM 3098 C C . SER A 1 54 ? 2.999 14.303 0.912 1.00 0.00 54 SER A C 4
ATOM 3099 O O . SER A 1 54 ? 2.322 13.896 1.855 1.00 0.00 54 SER A O 4
ATOM 3107 N N . ASN A 1 55 ? 2.885 15.508 0.373 1.00 0.00 55 ASN A N 4
ATOM 3108 C CA . ASN A 1 55 ? 1.917 16.466 0.878 1.00 0.00 55 ASN A CA 4
ATOM 3109 C C . ASN A 1 55 ? 0.747 16.569 -0.102 1.00 0.00 55 ASN A C 4
ATOM 3110 O O . ASN A 1 55 ? -0.257 17.216 0.189 1.00 0.00 55 ASN A O 4
ATOM 3121 N N . ASP A 1 56 ? 0.916 15.920 -1.245 1.00 0.00 56 ASP A N 4
ATOM 3122 C CA . ASP A 1 56 ? -0.113 15.930 -2.271 1.00 0.00 56 ASP A CA 4
ATOM 3123 C C . ASP A 1 56 ? -1.265 15.018 -1.840 1.00 0.00 56 ASP A C 4
ATOM 3124 O O . ASP A 1 56 ? -2.387 15.159 -2.325 1.00 0.00 56 ASP A O 4
ATOM 3133 N N . CYS A 1 57 ? -0.947 14.105 -0.935 1.00 0.00 57 CYS A N 4
ATOM 3134 C CA . CYS A 1 57 ? -1.941 13.171 -0.434 1.00 0.00 57 CYS A CA 4
ATOM 3135 C C . CYS A 1 57 ? -2.843 13.913 0.554 1.00 0.00 57 CYS A C 4
ATOM 3136 O O . CYS A 1 57 ? -2.429 14.905 1.153 1.00 0.00 57 CYS A O 4
ATOM 3143 N N . PRO A 1 58 ? -4.090 13.391 0.698 1.00 0.00 58 PRO A N 4
ATOM 3144 C CA . PRO A 1 58 ? -5.054 13.994 1.604 1.00 0.00 58 PRO A CA 4
ATOM 3145 C C . PRO A 1 58 ? -4.714 13.671 3.060 1.00 0.00 58 PRO A C 4
ATOM 3146 O O . PRO A 1 58 ? -5.542 13.128 3.789 1.00 0.00 58 PRO A O 4
ATOM 3157 N N . ASN A 1 59 ? -3.493 14.020 3.440 1.00 0.00 59 ASN A N 4
ATOM 3158 C CA . ASN A 1 59 ? -3.033 13.775 4.797 1.00 0.00 59 ASN A CA 4
ATOM 3159 C C . ASN A 1 59 ? -3.287 15.020 5.649 1.00 0.00 59 ASN A C 4
ATOM 3160 O O . ASN A 1 59 ? -3.547 16.098 5.118 1.00 0.00 59 ASN A O 4
ATOM 3171 N N . ALA A 1 60 ? -3.203 14.829 6.958 1.00 0.00 60 ALA A N 4
ATOM 3172 C CA . ALA A 1 60 ? -3.420 15.922 7.889 1.00 0.00 60 ALA A CA 4
ATOM 3173 C C . ALA A 1 60 ? -4.590 16.779 7.400 1.00 0.00 60 ALA A C 4
ATOM 3174 O O . ALA A 1 60 ? -5.035 17.687 8.100 1.00 0.00 60 ALA A O 4
ATOM 3181 N N . ASP A 1 1 ? 9.734 -6.166 -6.968 1.00 0.00 1 ASP A N 5
ATOM 3182 C CA . ASP A 1 1 ? 8.481 -6.893 -7.085 1.00 0.00 1 ASP A CA 5
ATOM 3183 C C . ASP A 1 1 ? 7.704 -6.776 -5.772 1.00 0.00 1 ASP A C 5
ATOM 3184 O O . ASP A 1 1 ? 8.192 -7.183 -4.719 1.00 0.00 1 ASP A O 5
ATOM 3193 N N . ILE A 1 2 ? 6.506 -6.219 -5.878 1.00 0.00 2 ILE A N 5
ATOM 3194 C CA . ILE A 1 2 ? 5.657 -6.044 -4.713 1.00 0.00 2 ILE A CA 5
ATOM 3195 C C . ILE A 1 2 ? 4.655 -7.198 -4.639 1.00 0.00 2 ILE A C 5
ATOM 3196 O O . ILE A 1 2 ? 4.255 -7.609 -3.551 1.00 0.00 2 ILE A O 5
ATOM 3212 N N . GLU A 1 3 ? 4.278 -7.689 -5.811 1.00 0.00 3 GLU A N 5
ATOM 3213 C CA . GLU A 1 3 ? 3.331 -8.787 -5.893 1.00 0.00 3 GLU A CA 5
ATOM 3214 C C . GLU A 1 3 ? 3.835 -9.984 -5.084 1.00 0.00 3 GLU A C 5
ATOM 3215 O O . GLU A 1 3 ? 3.040 -10.769 -4.569 1.00 0.00 3 GLU A O 5
ATOM 3227 N N . ASP A 1 4 ? 5.154 -10.086 -4.996 1.00 0.00 4 ASP A N 5
ATOM 3228 C CA . ASP A 1 4 ? 5.773 -11.174 -4.259 1.00 0.00 4 ASP A CA 5
ATOM 3229 C C . ASP A 1 4 ? 5.616 -10.921 -2.758 1.00 0.00 4 ASP A C 5
ATOM 3230 O O . ASP A 1 4 ? 5.977 -11.767 -1.941 1.00 0.00 4 ASP A O 5
ATOM 3239 N N . PHE A 1 5 ? 5.077 -9.753 -2.440 1.00 0.00 5 PHE A N 5
ATOM 3240 C CA . PHE A 1 5 ? 4.868 -9.378 -1.052 1.00 0.00 5 PHE A CA 5
ATOM 3241 C C . PHE A 1 5 ? 3.416 -8.960 -0.810 1.00 0.00 5 PHE A C 5
ATOM 3242 O O . PHE A 1 5 ? 3.108 -8.327 0.199 1.00 0.00 5 PHE A O 5
ATOM 3259 N N . TYR A 1 6 ? 2.562 -9.331 -1.752 1.00 0.00 6 TYR A N 5
ATOM 3260 C CA . TYR A 1 6 ? 1.150 -9.003 -1.654 1.00 0.00 6 TYR A CA 5
ATOM 3261 C C . TYR A 1 6 ? 0.432 -9.952 -0.692 1.00 0.00 6 TYR A C 5
ATOM 3262 O O . TYR A 1 6 ? 0.603 -11.168 -0.771 1.00 0.00 6 TYR A O 5
ATOM 3280 N N . THR A 1 7 ? -0.356 -9.361 0.194 1.00 0.00 7 THR A N 5
ATOM 3281 C CA . THR A 1 7 ? -1.101 -10.139 1.169 1.00 0.00 7 THR A CA 5
ATOM 3282 C C . THR A 1 7 ? -2.601 -9.874 1.030 1.00 0.00 7 THR A C 5
ATOM 3283 O O . THR A 1 7 ? -3.139 -8.976 1.677 1.00 0.00 7 THR A O 5
ATOM 3294 N N . SER A 1 8 ? -3.235 -10.671 0.183 1.00 0.00 8 SER A N 5
ATOM 3295 C CA . SER A 1 8 ? -4.662 -10.534 -0.049 1.00 0.00 8 SER A CA 5
ATOM 3296 C C . SER A 1 8 ? -5.437 -10.927 1.210 1.00 0.00 8 SER A C 5
ATOM 3297 O O . SER A 1 8 ? -6.651 -10.739 1.280 1.00 0.00 8 SER A O 5
ATOM 3305 N N . GLU A 1 9 ? -4.705 -11.467 2.173 1.00 0.00 9 GLU A N 5
ATOM 3306 C CA . GLU A 1 9 ? -5.308 -11.889 3.425 1.00 0.00 9 GLU A CA 5
ATOM 3307 C C . GLU A 1 9 ? -5.770 -10.671 4.228 1.00 0.00 9 GLU A C 5
ATOM 3308 O O . GLU A 1 9 ? -6.885 -10.653 4.748 1.00 0.00 9 GLU A O 5
ATOM 3320 N N . THR A 1 10 ? -4.890 -9.683 4.304 1.00 0.00 10 THR A N 5
ATOM 3321 C CA . THR A 1 10 ? -5.194 -8.465 5.035 1.00 0.00 10 THR A CA 5
ATOM 3322 C C . THR A 1 10 ? -5.641 -7.363 4.072 1.00 0.00 10 THR A C 5
ATOM 3323 O O . THR A 1 10 ? -6.402 -6.474 4.451 1.00 0.00 10 THR A O 5
ATOM 3334 N N . CYS A 1 11 ? -5.149 -7.458 2.845 1.00 0.00 11 CYS A N 5
ATOM 3335 C CA . CYS A 1 11 ? -5.488 -6.480 1.825 1.00 0.00 11 CYS A CA 5
ATOM 3336 C C . CYS A 1 11 ? -6.990 -6.578 1.547 1.00 0.00 11 CYS A C 5
ATOM 3337 O O . CYS A 1 11 ? -7.537 -7.675 1.450 1.00 0.00 11 CYS A O 5
ATOM 3344 N N . PRO A 1 12 ? -7.630 -5.384 1.422 1.00 0.00 12 PRO A N 5
ATOM 3345 C CA . PRO A 1 12 ? -9.057 -5.325 1.157 1.00 0.00 12 PRO A CA 5
ATOM 3346 C C . PRO A 1 12 ? -9.359 -5.678 -0.301 1.00 0.00 12 PRO A C 5
ATOM 3347 O O . PRO A 1 12 ? -10.520 -5.818 -0.682 1.00 0.00 12 PRO A O 5
ATOM 3358 N N . TYR A 1 13 ? -8.293 -5.811 -1.077 1.00 0.00 13 TYR A N 5
ATOM 3359 C CA . TYR A 1 13 ? -8.429 -6.145 -2.485 1.00 0.00 13 TYR A CA 5
ATOM 3360 C C . TYR A 1 13 ? -7.661 -7.424 -2.821 1.00 0.00 13 TYR A C 5
ATOM 3361 O O . TYR A 1 13 ? -6.549 -7.631 -2.337 1.00 0.00 13 TYR A O 5
ATOM 3379 N N . LYS A 1 14 ? -8.284 -8.250 -3.649 1.00 0.00 14 LYS A N 5
ATOM 3380 C CA . LYS A 1 14 ? -7.673 -9.504 -4.056 1.00 0.00 14 LYS A CA 5
ATOM 3381 C C . LYS A 1 14 ? -7.701 -9.608 -5.582 1.00 0.00 14 LYS A C 5
ATOM 3382 O O . LYS A 1 14 ? -7.852 -10.698 -6.131 1.00 0.00 14 LYS A O 5
ATOM 3401 N N . ASN A 1 15 ? -7.552 -8.459 -6.224 1.00 0.00 15 ASN A N 5
ATOM 3402 C CA . ASN A 1 15 ? -7.557 -8.406 -7.676 1.00 0.00 15 ASN A CA 5
ATOM 3403 C C . ASN A 1 15 ? -6.116 -8.345 -8.186 1.00 0.00 15 ASN A C 5
ATOM 3404 O O . ASN A 1 15 ? -5.753 -9.059 -9.119 1.00 0.00 15 ASN A O 5
ATOM 3415 N N . ASP A 1 16 ? -5.334 -7.484 -7.551 1.00 0.00 16 ASP A N 5
ATOM 3416 C CA . ASP A 1 16 ? -3.941 -7.320 -7.928 1.00 0.00 16 ASP A CA 5
ATOM 3417 C C . ASP A 1 16 ? -3.204 -6.557 -6.825 1.00 0.00 16 ASP A C 5
ATOM 3418 O O . ASP A 1 16 ? -3.822 -5.827 -6.051 1.00 0.00 16 ASP A O 5
ATOM 3427 N N . SER A 1 17 ? -1.894 -6.752 -6.788 1.00 0.00 17 SER A N 5
ATOM 3428 C CA . SER A 1 17 ? -1.068 -6.092 -5.792 1.00 0.00 17 SER A CA 5
ATOM 3429 C C . SER A 1 17 ? -0.917 -4.609 -6.137 1.00 0.00 17 SER A C 5
ATOM 3430 O O . SER A 1 17 ? -0.841 -3.765 -5.245 1.00 0.00 17 SER A O 5
ATOM 3438 N N . GLN A 1 18 ? -0.878 -4.337 -7.433 1.00 0.00 18 GLN A N 5
ATOM 3439 C CA . GLN A 1 18 ? -0.738 -2.970 -7.907 1.00 0.00 18 GLN A CA 5
ATOM 3440 C C . GLN A 1 18 ? -2.054 -2.210 -7.733 1.00 0.00 18 GLN A C 5
ATOM 3441 O O . GLN A 1 18 ? -2.062 -0.982 -7.668 1.00 0.00 18 GLN A O 5
ATOM 3455 N N . LEU A 1 19 ? -3.136 -2.972 -7.661 1.00 0.00 19 LEU A N 5
ATOM 3456 C CA . LEU A 1 19 ? -4.455 -2.386 -7.496 1.00 0.00 19 LEU A CA 5
ATOM 3457 C C . LEU A 1 19 ? -4.540 -1.712 -6.125 1.00 0.00 19 LEU A C 5
ATOM 3458 O O . LEU A 1 19 ? -4.798 -0.513 -6.034 1.00 0.00 19 LEU A O 5
ATOM 3474 N N . ALA A 1 20 ? -4.318 -2.512 -5.093 1.00 0.00 20 ALA A N 5
ATOM 3475 C CA . ALA A 1 20 ? -4.367 -2.007 -3.731 1.00 0.00 20 ALA A CA 5
ATOM 3476 C C . ALA A 1 20 ? -3.303 -0.922 -3.556 1.00 0.00 20 ALA A C 5
ATOM 3477 O O . ALA A 1 20 ? -3.498 0.026 -2.797 1.00 0.00 20 ALA A O 5
ATOM 3484 N N . TRP A 1 21 ? -2.201 -1.097 -4.270 1.00 0.00 21 TRP A N 5
ATOM 3485 C CA . TRP A 1 21 ? -1.106 -0.144 -4.203 1.00 0.00 21 TRP A CA 5
ATOM 3486 C C . TRP A 1 21 ? -1.578 1.164 -4.840 1.00 0.00 21 TRP A C 5
ATOM 3487 O O . TRP A 1 21 ? -1.286 2.246 -4.334 1.00 0.00 21 TRP A O 5
ATOM 3508 N N . ASP A 1 22 ? -2.301 1.022 -5.942 1.00 0.00 22 ASP A N 5
ATOM 3509 C CA . ASP A 1 22 ? -2.816 2.179 -6.653 1.00 0.00 22 ASP A CA 5
ATOM 3510 C C . ASP A 1 22 ? -3.856 2.887 -5.782 1.00 0.00 22 ASP A C 5
ATOM 3511 O O . ASP A 1 22 ? -4.248 4.016 -6.071 1.00 0.00 22 ASP A O 5
ATOM 3520 N N . THR A 1 23 ? -4.271 2.194 -4.732 1.00 0.00 23 THR A N 5
ATOM 3521 C CA . THR A 1 23 ? -5.257 2.742 -3.816 1.00 0.00 23 THR A CA 5
ATOM 3522 C C . THR A 1 23 ? -4.578 3.623 -2.765 1.00 0.00 23 THR A C 5
ATOM 3523 O O . THR A 1 23 ? -4.932 4.790 -2.606 1.00 0.00 23 THR A O 5
ATOM 3534 N N . CYS A 1 24 ? -3.614 3.030 -2.076 1.00 0.00 24 CYS A N 5
ATOM 3535 C CA . CYS A 1 24 ? -2.882 3.746 -1.045 1.00 0.00 24 CYS A CA 5
ATOM 3536 C C . CYS A 1 24 ? -1.727 4.497 -1.710 1.00 0.00 24 CYS A C 5
ATOM 3537 O O . CYS A 1 24 ? -1.757 5.722 -1.816 1.00 0.00 24 CYS A O 5
ATOM 3544 N N . SER A 1 25 ? -0.735 3.731 -2.142 1.00 0.00 25 SER A N 5
ATOM 3545 C CA . SER A 1 25 ? 0.428 4.308 -2.793 1.00 0.00 25 SER A CA 5
ATOM 3546 C C . SER A 1 25 ? 0.105 4.625 -4.255 1.00 0.00 25 SER A C 5
ATOM 3547 O O . SER A 1 25 ? 0.834 4.217 -5.158 1.00 0.00 25 SER A O 5
ATOM 3555 N N . GLY A 1 26 ? -0.989 5.349 -4.443 1.00 0.00 26 GLY A N 5
ATOM 3556 C CA . GLY A 1 26 ? -1.417 5.725 -5.780 1.00 0.00 26 GLY A CA 5
ATOM 3557 C C . GLY A 1 26 ? -1.551 7.243 -5.906 1.00 0.00 26 GLY A C 5
ATOM 3558 O O . GLY A 1 26 ? -2.015 7.747 -6.928 1.00 0.00 26 GLY A O 5
ATOM 3562 N N . GLY A 1 27 ? -1.137 7.931 -4.852 1.00 0.00 27 GLY A N 5
ATOM 3563 C CA . GLY A 1 27 ? -1.205 9.383 -4.832 1.00 0.00 27 GLY A CA 5
ATOM 3564 C C . GLY A 1 27 ? -2.448 9.863 -4.080 1.00 0.00 27 GLY A C 5
ATOM 3565 O O . GLY A 1 27 ? -2.398 10.864 -3.366 1.00 0.00 27 GLY A O 5
ATOM 3569 N N . THR A 1 28 ? -3.534 9.127 -4.265 1.00 0.00 28 THR A N 5
ATOM 3570 C CA . THR A 1 28 ? -4.787 9.465 -3.613 1.00 0.00 28 THR A CA 5
ATOM 3571 C C . THR A 1 28 ? -5.432 8.213 -3.016 1.00 0.00 28 THR A C 5
ATOM 3572 O O . THR A 1 28 ? -4.841 7.134 -3.038 1.00 0.00 28 THR A O 5
ATOM 3583 N N . GLY A 1 29 ? -6.637 8.397 -2.495 1.00 0.00 29 GLY A N 5
ATOM 3584 C CA . GLY A 1 29 ? -7.368 7.296 -1.892 1.00 0.00 29 GLY A CA 5
ATOM 3585 C C . GLY A 1 29 ? -7.076 7.198 -0.394 1.00 0.00 29 GLY A C 5
ATOM 3586 O O . GLY A 1 29 ? -7.117 8.201 0.317 1.00 0.00 29 GLY A O 5
ATOM 3590 N N . ASN A 1 30 ? -6.788 5.981 0.042 1.00 0.00 30 ASN A N 5
ATOM 3591 C CA . ASN A 1 30 ? -6.489 5.739 1.444 1.00 0.00 30 ASN A CA 5
ATOM 3592 C C . ASN A 1 30 ? -4.974 5.637 1.627 1.00 0.00 30 ASN A C 5
ATOM 3593 O O . ASN A 1 30 ? -4.488 4.753 2.332 1.00 0.00 30 ASN A O 5
ATOM 3604 N N . CYS A 1 31 ? -4.269 6.554 0.981 1.00 0.00 31 CYS A N 5
ATOM 3605 C CA . CYS A 1 31 ? -2.818 6.578 1.064 1.00 0.00 31 CYS A CA 5
ATOM 3606 C C . CYS A 1 31 ? -2.425 6.853 2.517 1.00 0.00 31 CYS A C 5
ATOM 3607 O O . CYS A 1 31 ? -2.859 7.843 3.104 1.00 0.00 31 CYS A O 5
ATOM 3614 N N . GLY A 1 32 ? -1.607 5.960 3.054 1.00 0.00 32 GLY A N 5
ATOM 3615 C CA . GLY A 1 32 ? -1.150 6.095 4.427 1.00 0.00 32 GLY A CA 5
ATOM 3616 C C . GLY A 1 32 ? -0.042 5.086 4.737 1.00 0.00 32 GLY A C 5
ATOM 3617 O O . GLY A 1 32 ? 0.335 4.289 3.879 1.00 0.00 32 GLY A O 5
ATOM 3621 N N . THR A 1 33 ? 0.448 5.153 5.966 1.00 0.00 33 THR A N 5
ATOM 3622 C CA . THR A 1 33 ? 1.505 4.255 6.400 1.00 0.00 33 THR A CA 5
ATOM 3623 C C . THR A 1 33 ? 0.913 2.936 6.900 1.00 0.00 33 THR A C 5
ATOM 3624 O O . THR A 1 33 ? 1.647 2.001 7.214 1.00 0.00 33 THR A O 5
ATOM 3635 N N . VAL A 1 34 ? -0.411 2.903 6.959 1.00 0.00 34 VAL A N 5
ATOM 3636 C CA . VAL A 1 34 ? -1.110 1.714 7.415 1.00 0.00 34 VAL A CA 5
ATOM 3637 C C . VAL A 1 34 ? -1.165 0.692 6.278 1.00 0.00 34 VAL A C 5
ATOM 3638 O O . VAL A 1 34 ? -1.092 -0.512 6.516 1.00 0.00 34 VAL A O 5
ATOM 3651 N N . CYS A 1 35 ? -1.295 1.211 5.065 1.00 0.00 35 CYS A N 5
ATOM 3652 C CA . CYS A 1 35 ? -1.361 0.358 3.890 1.00 0.00 35 CYS A CA 5
ATOM 3653 C C . CYS A 1 35 ? -0.037 -0.399 3.771 1.00 0.00 35 CYS A C 5
ATOM 3654 O O . CYS A 1 35 ? 0.063 -1.366 3.018 1.00 0.00 35 CYS A O 5
ATOM 3661 N N . CYS A 1 36 ? 0.946 0.070 4.525 1.00 0.00 36 CYS A N 5
ATOM 3662 C CA . CYS A 1 36 ? 2.260 -0.551 4.513 1.00 0.00 36 CYS A CA 5
ATOM 3663 C C . CYS A 1 36 ? 2.093 -2.034 4.849 1.00 0.00 36 CYS A C 5
ATOM 3664 O O . CYS A 1 36 ? 2.288 -2.894 3.992 1.00 0.00 36 CYS A O 5
ATOM 3671 N N . GLY A 1 37 ? 1.735 -2.287 6.099 1.00 0.00 37 GLY A N 5
ATOM 3672 C CA . GLY A 1 37 ? 1.540 -3.652 6.560 1.00 0.00 37 GLY A CA 5
ATOM 3673 C C . GLY A 1 37 ? 0.059 -4.035 6.528 1.00 0.00 37 GLY A C 5
ATOM 3674 O O . GLY A 1 37 ? -0.456 -4.618 7.481 1.00 0.00 37 GLY A O 5
ATOM 3678 N N . GLN A 1 38 ? -0.584 -3.692 5.422 1.00 0.00 38 GLN A N 5
ATOM 3679 C CA . GLN A 1 38 ? -1.996 -3.992 5.253 1.00 0.00 38 GLN A CA 5
ATOM 3680 C C . GLN A 1 38 ? -2.209 -4.863 4.012 1.00 0.00 38 GLN A C 5
ATOM 3681 O O . GLN A 1 38 ? -3.070 -5.741 4.006 1.00 0.00 38 GLN A O 5
ATOM 3695 N N . CYS A 1 39 ? -1.409 -4.588 2.992 1.00 0.00 39 CYS A N 5
ATOM 3696 C CA . CYS A 1 39 ? -1.499 -5.335 1.749 1.00 0.00 39 CYS A CA 5
ATOM 3697 C C . CYS A 1 39 ? -0.112 -5.891 1.421 1.00 0.00 39 CYS A C 5
ATOM 3698 O O . CYS A 1 39 ? 0.015 -7.032 0.982 1.00 0.00 39 CYS A O 5
ATOM 3705 N N . PHE A 1 40 ? 0.893 -5.057 1.647 1.00 0.00 40 PHE A N 5
ATOM 3706 C CA . PHE A 1 40 ? 2.266 -5.451 1.381 1.00 0.00 40 PHE A CA 5
ATOM 3707 C C . PHE A 1 40 ? 3.079 -5.513 2.675 1.00 0.00 40 PHE A C 5
ATOM 3708 O O . PHE A 1 40 ? 2.558 -5.236 3.754 1.00 0.00 40 PHE A O 5
ATOM 3725 N N . SER A 1 41 ? 4.344 -5.878 2.525 1.00 0.00 41 SER A N 5
ATOM 3726 C CA . SER A 1 41 ? 5.235 -5.979 3.668 1.00 0.00 41 SER A CA 5
ATOM 3727 C C . SER A 1 41 ? 6.625 -5.461 3.296 1.00 0.00 41 SER A C 5
ATOM 3728 O O . SER A 1 41 ? 6.978 -5.408 2.119 1.00 0.00 41 SER A O 5
ATOM 3736 N N . PHE A 1 42 ? 7.378 -5.092 4.322 1.00 0.00 42 PHE A N 5
ATOM 3737 C CA . PHE A 1 42 ? 8.723 -4.580 4.118 1.00 0.00 42 PHE A CA 5
ATOM 3738 C C . PHE A 1 42 ? 9.570 -5.568 3.314 1.00 0.00 42 PHE A C 5
ATOM 3739 O O . PHE A 1 42 ? 9.301 -6.769 3.318 1.00 0.00 42 PHE A O 5
ATOM 3756 N N . PRO A 1 43 ? 10.603 -5.013 2.626 1.00 0.00 43 PRO A N 5
ATOM 3757 C CA . PRO A 1 43 ? 10.852 -3.582 2.675 1.00 0.00 43 PRO A CA 5
ATOM 3758 C C . PRO A 1 43 ? 9.832 -2.819 1.829 1.00 0.00 43 PRO A C 5
ATOM 3759 O O . PRO A 1 43 ? 9.965 -1.612 1.628 1.00 0.00 43 PRO A O 5
ATOM 3770 N N . VAL A 1 44 ? 8.836 -3.553 1.354 1.00 0.00 44 VAL A N 5
ATOM 3771 C CA . VAL A 1 44 ? 7.794 -2.960 0.534 1.00 0.00 44 VAL A CA 5
ATOM 3772 C C . VAL A 1 44 ? 6.915 -2.060 1.405 1.00 0.00 44 VAL A C 5
ATOM 3773 O O . VAL A 1 44 ? 6.488 -0.992 0.968 1.00 0.00 44 VAL A O 5
ATOM 3786 N N . SER A 1 45 ? 6.670 -2.525 2.621 1.00 0.00 45 SER A N 5
ATOM 3787 C CA . SER A 1 45 ? 5.849 -1.776 3.557 1.00 0.00 45 SER A CA 5
ATOM 3788 C C . SER A 1 45 ? 6.379 -0.347 3.691 1.00 0.00 45 SER A C 5
ATOM 3789 O O . SER A 1 45 ? 5.666 0.542 4.152 1.00 0.00 45 SER A O 5
ATOM 3797 N N . GLN A 1 46 ? 7.626 -0.172 3.279 1.00 0.00 46 GLN A N 5
ATOM 3798 C CA . GLN A 1 46 ? 8.260 1.134 3.347 1.00 0.00 46 GLN A CA 5
ATOM 3799 C C . GLN A 1 46 ? 7.962 1.935 2.078 1.00 0.00 46 GLN A C 5
ATOM 3800 O O . GLN A 1 46 ? 7.996 3.165 2.093 1.00 0.00 46 GLN A O 5
ATOM 3814 N N . SER A 1 47 ? 7.677 1.206 1.009 1.00 0.00 47 SER A N 5
ATOM 3815 C CA . SER A 1 47 ? 7.373 1.833 -0.266 1.00 0.00 47 SER A CA 5
ATOM 3816 C C . SER A 1 47 ? 5.961 2.421 -0.237 1.00 0.00 47 SER A C 5
ATOM 3817 O O . SER A 1 47 ? 5.720 3.493 -0.789 1.00 0.00 47 SER A O 5
ATOM 3825 N N . CYS A 1 48 ? 5.065 1.693 0.413 1.00 0.00 48 CYS A N 5
ATOM 3826 C CA . CYS A 1 48 ? 3.683 2.129 0.522 1.00 0.00 48 CYS A CA 5
ATOM 3827 C C . CYS A 1 48 ? 3.671 3.552 1.083 1.00 0.00 48 CYS A C 5
ATOM 3828 O O . CYS A 1 48 ? 3.267 4.490 0.397 1.00 0.00 48 CYS A O 5
ATOM 3835 N N . ALA A 1 49 ? 4.118 3.668 2.325 1.00 0.00 49 ALA A N 5
ATOM 3836 C CA . ALA A 1 49 ? 4.164 4.961 2.986 1.00 0.00 49 ALA A CA 5
ATOM 3837 C C . ALA A 1 49 ? 5.029 5.919 2.165 1.00 0.00 49 ALA A C 5
ATOM 3838 O O . ALA A 1 49 ? 4.959 7.134 2.345 1.00 0.00 49 ALA A O 5
ATOM 3845 N N . GLY A 1 50 ? 5.825 5.336 1.280 1.00 0.00 50 GLY A N 5
ATOM 3846 C CA . GLY A 1 50 ? 6.704 6.122 0.431 1.00 0.00 50 GLY A CA 5
ATOM 3847 C C . GLY A 1 50 ? 5.939 6.703 -0.760 1.00 0.00 50 GLY A C 5
ATOM 3848 O O . GLY A 1 50 ? 5.940 7.915 -0.971 1.00 0.00 50 GLY A O 5
ATOM 3852 N N . MET A 1 51 ? 5.304 5.812 -1.506 1.00 0.00 51 MET A N 5
ATOM 3853 C CA . MET A 1 51 ? 4.536 6.221 -2.670 1.00 0.00 51 MET A CA 5
ATOM 3854 C C . MET A 1 51 ? 3.116 6.630 -2.275 1.00 0.00 51 MET A C 5
ATOM 3855 O O . MET A 1 51 ? 2.235 6.731 -3.127 1.00 0.00 51 MET A O 5
ATOM 3869 N N . ALA A 1 52 ? 2.937 6.853 -0.981 1.00 0.00 52 ALA A N 5
ATOM 3870 C CA . ALA A 1 52 ? 1.639 7.249 -0.462 1.00 0.00 52 ALA A CA 5
ATOM 3871 C C . ALA A 1 52 ? 1.530 8.774 -0.483 1.00 0.00 52 ALA A C 5
ATOM 3872 O O . ALA A 1 52 ? 0.742 9.354 0.264 1.00 0.00 52 ALA A O 5
ATOM 3879 N N . ASP A 1 53 ? 2.331 9.382 -1.346 1.00 0.00 53 ASP A N 5
ATOM 3880 C CA . ASP A 1 53 ? 2.334 10.829 -1.474 1.00 0.00 53 ASP A CA 5
ATOM 3881 C C . ASP A 1 53 ? 2.703 11.455 -0.128 1.00 0.00 53 ASP A C 5
ATOM 3882 O O . ASP A 1 53 ? 2.486 10.851 0.922 1.00 0.00 53 ASP A O 5
ATOM 3891 N N . SER A 1 54 ? 3.255 12.657 -0.202 1.00 0.00 54 SER A N 5
ATOM 3892 C CA . SER A 1 54 ? 3.657 13.371 0.998 1.00 0.00 54 SER A CA 5
ATOM 3893 C C . SER A 1 54 ? 2.624 14.448 1.337 1.00 0.00 54 SER A C 5
ATOM 3894 O O . SER A 1 54 ? 1.711 14.210 2.127 1.00 0.00 54 SER A O 5
ATOM 3902 N N . ASN A 1 55 ? 2.802 15.608 0.723 1.00 0.00 55 ASN A N 5
ATOM 3903 C CA . ASN A 1 55 ? 1.897 16.722 0.950 1.00 0.00 55 ASN A CA 5
ATOM 3904 C C . ASN A 1 55 ? 0.870 16.778 -0.183 1.00 0.00 55 ASN A C 5
ATOM 3905 O O . ASN A 1 55 ? -0.082 17.554 -0.125 1.00 0.00 55 ASN A O 5
ATOM 3916 N N . ASP A 1 56 ? 1.099 15.944 -1.187 1.00 0.00 56 ASP A N 5
ATOM 3917 C CA . ASP A 1 56 ? 0.206 15.889 -2.332 1.00 0.00 56 ASP A CA 5
ATOM 3918 C C . ASP A 1 56 ? -1.083 15.166 -1.934 1.00 0.00 56 ASP A C 5
ATOM 3919 O O . ASP A 1 56 ? -2.151 15.451 -2.474 1.00 0.00 56 ASP A O 5
ATOM 3928 N N . CYS A 1 57 ? -0.940 14.245 -0.993 1.00 0.00 57 CYS A N 5
ATOM 3929 C CA . CYS A 1 57 ? -2.079 13.479 -0.516 1.00 0.00 57 CYS A CA 5
ATOM 3930 C C . CYS A 1 57 ? -2.922 14.383 0.387 1.00 0.00 57 CYS A C 5
ATOM 3931 O O . CYS A 1 57 ? -2.538 15.518 0.666 1.00 0.00 57 CYS A O 5
ATOM 3938 N N . PRO A 1 58 ? -4.083 13.832 0.829 1.00 0.00 58 PRO A N 5
ATOM 3939 C CA . PRO A 1 58 ? -4.983 14.575 1.695 1.00 0.00 58 PRO A CA 5
ATOM 3940 C C . PRO A 1 58 ? -4.435 14.650 3.121 1.00 0.00 58 PRO A C 5
ATOM 3941 O O . PRO A 1 58 ? -5.066 15.231 4.003 1.00 0.00 58 PRO A O 5
ATOM 3952 N N . ASN A 1 59 ? -3.266 14.053 3.304 1.00 0.00 59 ASN A N 5
ATOM 3953 C CA . ASN A 1 59 ? -2.626 14.045 4.608 1.00 0.00 59 ASN A CA 5
ATOM 3954 C C . ASN A 1 59 ? -1.934 15.389 4.840 1.00 0.00 59 ASN A C 5
ATOM 3955 O O . ASN A 1 59 ? -1.507 16.044 3.891 1.00 0.00 59 ASN A O 5
ATOM 3966 N N . ALA A 1 60 ? -1.845 15.761 6.109 1.00 0.00 60 ALA A N 5
ATOM 3967 C CA . ALA A 1 60 ? -1.212 17.016 6.478 1.00 0.00 60 ALA A CA 5
ATOM 3968 C C . ALA A 1 60 ? -0.957 17.029 7.987 1.00 0.00 60 ALA A C 5
ATOM 3969 O O . ALA A 1 60 ? -0.795 18.093 8.583 1.00 0.00 60 ALA A O 5
ATOM 3976 N N . ASP A 1 1 ? 9.992 -7.292 -6.439 1.00 0.00 1 ASP A N 6
ATOM 3977 C CA . ASP A 1 1 ? 8.594 -7.144 -6.805 1.00 0.00 1 ASP A CA 6
ATOM 3978 C C . ASP A 1 1 ? 7.757 -6.951 -5.539 1.00 0.00 1 ASP A C 6
ATOM 3979 O O . ASP A 1 1 ? 8.176 -7.339 -4.449 1.00 0.00 1 ASP A O 6
ATOM 3988 N N . ILE A 1 2 ? 6.590 -6.352 -5.724 1.00 0.00 2 ILE A N 6
ATOM 3989 C CA . ILE A 1 2 ? 5.691 -6.103 -4.610 1.00 0.00 2 ILE A CA 6
ATOM 3990 C C . ILE A 1 2 ? 4.659 -7.230 -4.532 1.00 0.00 2 ILE A C 6
ATOM 3991 O O . ILE A 1 2 ? 4.298 -7.671 -3.442 1.00 0.00 2 ILE A O 6
ATOM 4007 N N . GLU A 1 3 ? 4.213 -7.663 -5.702 1.00 0.00 3 GLU A N 6
ATOM 4008 C CA . GLU A 1 3 ? 3.229 -8.730 -5.779 1.00 0.00 3 GLU A CA 6
ATOM 4009 C C . GLU A 1 3 ? 3.709 -9.952 -4.993 1.00 0.00 3 GLU A C 6
ATOM 4010 O O . GLU A 1 3 ? 2.900 -10.699 -4.445 1.00 0.00 3 GLU A O 6
ATOM 4022 N N . ASP A 1 4 ? 5.023 -10.118 -4.964 1.00 0.00 4 ASP A N 6
ATOM 4023 C CA . ASP A 1 4 ? 5.620 -11.237 -4.254 1.00 0.00 4 ASP A CA 6
ATOM 4024 C C . ASP A 1 4 ? 5.539 -10.982 -2.748 1.00 0.00 4 ASP A C 6
ATOM 4025 O O . ASP A 1 4 ? 5.916 -11.838 -1.949 1.00 0.00 4 ASP A O 6
ATOM 4034 N N . PHE A 1 5 ? 5.044 -9.802 -2.406 1.00 0.00 5 PHE A N 6
ATOM 4035 C CA . PHE A 1 5 ? 4.908 -9.424 -1.009 1.00 0.00 5 PHE A CA 6
ATOM 4036 C C . PHE A 1 5 ? 3.488 -8.941 -0.708 1.00 0.00 5 PHE A C 6
ATOM 4037 O O . PHE A 1 5 ? 3.238 -8.356 0.345 1.00 0.00 5 PHE A O 6
ATOM 4054 N N . TYR A 1 6 ? 2.595 -9.203 -1.651 1.00 0.00 6 TYR A N 6
ATOM 4055 C CA . TYR A 1 6 ? 1.207 -8.802 -1.499 1.00 0.00 6 TYR A CA 6
ATOM 4056 C C . TYR A 1 6 ? 0.457 -9.762 -0.574 1.00 0.00 6 TYR A C 6
ATOM 4057 O O . TYR A 1 6 ? 0.690 -10.970 -0.605 1.00 0.00 6 TYR A O 6
ATOM 4075 N N . THR A 1 7 ? -0.429 -9.190 0.229 1.00 0.00 7 THR A N 6
ATOM 4076 C CA . THR A 1 7 ? -1.214 -9.980 1.162 1.00 0.00 7 THR A CA 6
ATOM 4077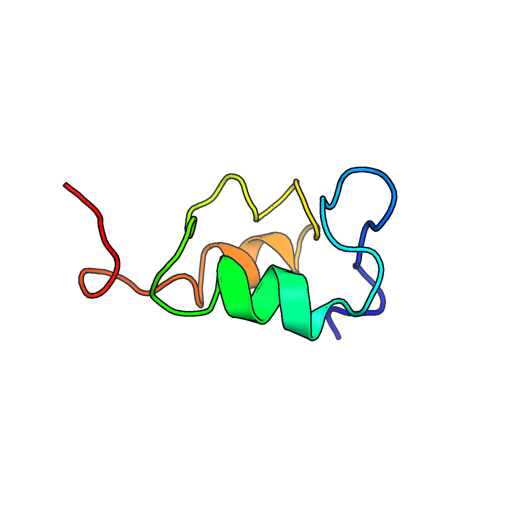 C C . THR A 1 7 ? -2.707 -9.708 0.965 1.00 0.00 7 THR A C 6
ATOM 4078 O O . THR A 1 7 ? -3.273 -8.831 1.617 1.00 0.00 7 THR A O 6
ATOM 4089 N N . SER A 1 8 ? -3.302 -10.475 0.064 1.00 0.00 8 SER A N 6
ATOM 4090 C CA . SER A 1 8 ? -4.718 -10.328 -0.226 1.00 0.00 8 SER A CA 6
ATOM 4091 C C . SER A 1 8 ? -5.546 -10.705 1.004 1.00 0.00 8 SER A C 6
ATOM 4092 O O . SER A 1 8 ? -6.749 -10.450 1.050 1.00 0.00 8 SER A O 6
ATOM 4100 N N . GLU A 1 9 ? -4.870 -11.307 1.971 1.00 0.00 9 GLU A N 6
ATOM 4101 C CA . GLU A 1 9 ? -5.528 -11.722 3.198 1.00 0.00 9 GLU A CA 6
ATOM 4102 C C . GLU A 1 9 ? -5.942 -10.499 4.019 1.00 0.00 9 GLU A C 6
ATOM 4103 O O . GLU A 1 9 ? -7.081 -10.408 4.474 1.00 0.00 9 GLU A O 6
ATOM 4115 N N . THR A 1 10 ? -4.993 -9.588 4.183 1.00 0.00 10 THR A N 6
ATOM 4116 C CA . THR A 1 10 ? -5.245 -8.374 4.941 1.00 0.00 10 THR A CA 6
ATOM 4117 C C . THR A 1 10 ? -5.664 -7.239 4.005 1.00 0.00 10 THR A C 6
ATOM 4118 O O . THR A 1 10 ? -6.408 -6.344 4.404 1.00 0.00 10 THR A O 6
ATOM 4129 N N . CYS A 1 11 ? -5.169 -7.312 2.779 1.00 0.00 11 CYS A N 6
ATOM 4130 C CA . CYS A 1 11 ? -5.483 -6.302 1.783 1.00 0.00 11 CYS A CA 6
ATOM 4131 C C . CYS A 1 11 ? -6.984 -6.362 1.494 1.00 0.00 11 CYS A C 6
ATOM 4132 O O . CYS A 1 11 ? -7.550 -7.445 1.352 1.00 0.00 11 CYS A O 6
ATOM 4139 N N . PRO A 1 12 ? -7.603 -5.154 1.415 1.00 0.00 12 PRO A N 6
ATOM 4140 C CA . PRO A 1 12 ? -9.028 -5.059 1.146 1.00 0.00 12 PRO A CA 6
ATOM 4141 C C . PRO A 1 12 ? -9.328 -5.348 -0.326 1.00 0.00 12 PRO A C 6
ATOM 4142 O O . PRO A 1 12 ? -10.482 -5.561 -0.698 1.00 0.00 12 PRO A O 6
ATOM 4153 N N . TYR A 1 13 ? -8.271 -5.347 -1.124 1.00 0.00 13 TYR A N 6
ATOM 4154 C CA . TYR A 1 13 ? -8.407 -5.607 -2.547 1.00 0.00 13 TYR A CA 6
ATOM 4155 C C . TYR A 1 13 ? -7.782 -6.952 -2.921 1.00 0.00 13 TYR A C 6
ATOM 4156 O O . TYR A 1 13 ? -6.685 -7.278 -2.469 1.00 0.00 13 TYR A O 6
ATOM 4174 N N . LYS A 1 14 ? -8.506 -7.697 -3.744 1.00 0.00 14 LYS A N 6
ATOM 4175 C CA . LYS A 1 14 ? -8.036 -8.999 -4.183 1.00 0.00 14 LYS A CA 6
ATOM 4176 C C . LYS A 1 14 ? -7.914 -9.004 -5.709 1.00 0.00 14 LYS A C 6
ATOM 4177 O O . LYS A 1 14 ? -8.123 -10.034 -6.348 1.00 0.00 14 LYS A O 6
ATOM 4196 N N . ASN A 1 15 ? -7.577 -7.842 -6.247 1.00 0.00 15 ASN A N 6
ATOM 4197 C CA . ASN A 1 15 ? -7.424 -7.699 -7.685 1.00 0.00 15 ASN A CA 6
ATOM 4198 C C . ASN A 1 15 ? -5.949 -7.861 -8.056 1.00 0.00 15 ASN A C 6
ATOM 4199 O O . ASN A 1 15 ? -5.590 -8.762 -8.813 1.00 0.00 15 ASN A O 6
ATOM 4210 N N . ASP A 1 16 ? -5.133 -6.974 -7.505 1.00 0.00 16 ASP A N 6
ATOM 4211 C CA . ASP A 1 16 ? -3.704 -7.007 -7.769 1.00 0.00 16 ASP A CA 6
ATOM 4212 C C . ASP A 1 16 ? -2.982 -6.121 -6.751 1.00 0.00 16 ASP A C 6
ATOM 4213 O O . ASP A 1 16 ? -3.577 -5.203 -6.189 1.00 0.00 16 ASP A O 6
ATOM 4222 N N . SER A 1 17 ? -1.710 -6.428 -6.546 1.00 0.00 17 SER A N 6
ATOM 4223 C CA . SER A 1 17 ? -0.900 -5.671 -5.606 1.00 0.00 17 SER A CA 6
ATOM 4224 C C . SER A 1 17 ? -0.758 -4.225 -6.084 1.00 0.00 17 SER A C 6
ATOM 4225 O O . SER A 1 17 ? -0.700 -3.302 -5.272 1.00 0.00 17 SER A O 6
ATOM 4233 N N . GLN A 1 18 ? -0.706 -4.072 -7.399 1.00 0.00 18 GLN A N 6
ATOM 4234 C CA . GLN A 1 18 ? -0.572 -2.753 -7.994 1.00 0.00 18 GLN A CA 6
ATOM 4235 C C . GLN A 1 18 ? -1.833 -1.924 -7.737 1.00 0.00 18 GLN A C 6
ATOM 4236 O O . GLN A 1 18 ? -1.759 -0.705 -7.593 1.00 0.00 18 GLN A O 6
ATOM 4250 N N . LEU A 1 19 ? -2.960 -2.619 -7.688 1.00 0.00 19 LEU A N 6
ATOM 4251 C CA . LEU A 1 19 ? -4.234 -1.962 -7.451 1.00 0.00 19 LEU A CA 6
ATOM 4252 C C . LEU A 1 19 ? -4.217 -1.309 -6.067 1.00 0.00 19 LEU A C 6
ATOM 4253 O O . LEU A 1 19 ? -4.282 -0.086 -5.954 1.00 0.00 19 LEU A O 6
ATOM 4269 N N . ALA A 1 20 ? -4.128 -2.154 -5.050 1.00 0.00 20 ALA A N 6
ATOM 4270 C CA . ALA A 1 20 ? -4.101 -1.674 -3.679 1.00 0.00 20 ALA A CA 6
ATOM 4271 C C . ALA A 1 20 ? -2.943 -0.688 -3.511 1.00 0.00 20 ALA A C 6
ATOM 4272 O O . ALA A 1 20 ? -3.042 0.266 -2.741 1.00 0.00 20 ALA A O 6
ATOM 4279 N N . TRP A 1 21 ? -1.871 -0.952 -4.244 1.00 0.00 21 TRP A N 6
ATOM 4280 C CA . TRP A 1 21 ? -0.696 -0.100 -4.186 1.00 0.00 21 TRP A CA 6
ATOM 4281 C C . TRP A 1 21 ? -1.072 1.264 -4.768 1.00 0.00 21 TRP A C 6
ATOM 4282 O O . TRP A 1 21 ? -0.731 2.301 -4.199 1.00 0.00 21 TRP A O 6
ATOM 4303 N N . ASP A 1 22 ? -1.769 1.220 -5.894 1.00 0.00 22 ASP A N 6
ATOM 4304 C CA . ASP A 1 22 ? -2.194 2.440 -6.559 1.00 0.00 22 ASP A CA 6
ATOM 4305 C C . ASP A 1 22 ? -3.200 3.175 -5.671 1.00 0.00 22 ASP A C 6
ATOM 4306 O O . ASP A 1 22 ? -3.370 4.388 -5.792 1.00 0.00 22 ASP A O 6
ATOM 4315 N N . THR A 1 23 ? -3.841 2.411 -4.798 1.00 0.00 23 THR A N 6
ATOM 4316 C CA . THR A 1 23 ? -4.825 2.975 -3.890 1.00 0.00 23 THR A CA 6
ATOM 4317 C C . THR A 1 23 ? -4.139 3.832 -2.825 1.00 0.00 23 THR A C 6
ATOM 4318 O O . THR A 1 23 ? -4.351 5.043 -2.766 1.00 0.00 23 THR A O 6
ATOM 4329 N N . CYS A 1 24 ? -3.330 3.171 -2.010 1.00 0.00 24 CYS A N 6
ATOM 4330 C CA . CYS A 1 24 ? -2.611 3.858 -0.950 1.00 0.00 24 CYS A CA 6
ATOM 4331 C C . CYS A 1 24 ? -1.351 4.483 -1.551 1.00 0.00 24 CYS A C 6
ATOM 4332 O O . CYS A 1 24 ? -1.175 5.700 -1.506 1.00 0.00 24 CYS A O 6
ATOM 4339 N N . SER A 1 25 ? -0.506 3.623 -2.100 1.00 0.00 25 SER A N 6
ATOM 4340 C CA . SER A 1 25 ? 0.733 4.076 -2.709 1.00 0.00 25 SER A CA 6
ATOM 4341 C C . SER A 1 25 ? 0.446 4.697 -4.078 1.00 0.00 25 SER A C 6
ATOM 4342 O O . SER A 1 25 ? 1.036 4.297 -5.081 1.00 0.00 25 SER A O 6
ATOM 4350 N N . GLY A 1 26 ? -0.459 5.664 -4.075 1.00 0.00 26 GLY A N 6
ATOM 4351 C CA . GLY A 1 26 ? -0.831 6.345 -5.304 1.00 0.00 26 GLY A CA 6
ATOM 4352 C C . GLY A 1 26 ? -0.932 7.855 -5.085 1.00 0.00 26 GLY A C 6
ATOM 4353 O O . GLY A 1 26 ? -0.002 8.476 -4.572 1.00 0.00 26 GLY A O 6
ATOM 4357 N N . GLY A 1 27 ? -2.070 8.404 -5.486 1.00 0.00 27 GLY A N 6
ATOM 4358 C CA . GLY A 1 27 ? -2.305 9.830 -5.340 1.00 0.00 27 GLY A CA 6
ATOM 4359 C C . GLY A 1 27 ? -3.278 10.111 -4.194 1.00 0.00 27 GLY A C 6
ATOM 4360 O O . GLY A 1 27 ? -2.974 10.893 -3.294 1.00 0.00 27 GLY A O 6
ATOM 4364 N N . THR A 1 28 ? -4.429 9.458 -4.263 1.00 0.00 28 THR A N 6
ATOM 4365 C CA . THR A 1 28 ? -5.449 9.628 -3.242 1.00 0.00 28 THR A CA 6
ATOM 4366 C C . THR A 1 28 ? -5.860 8.271 -2.668 1.00 0.00 28 THR A C 6
ATOM 4367 O O . THR A 1 28 ? -5.069 7.328 -2.667 1.00 0.00 28 THR A O 6
ATOM 4378 N N . GLY A 1 29 ? -7.096 8.215 -2.194 1.00 0.00 29 GLY A N 6
ATOM 4379 C CA . GLY A 1 29 ? -7.621 6.988 -1.619 1.00 0.00 29 GLY A CA 6
ATOM 4380 C C . GLY A 1 29 ? -7.329 6.918 -0.118 1.00 0.00 29 GLY A C 6
ATOM 4381 O O . GLY A 1 29 ? -7.689 7.824 0.631 1.00 0.00 29 GLY A O 6
ATOM 4385 N N . ASN A 1 30 ? -6.680 5.832 0.275 1.00 0.00 30 ASN A N 6
ATOM 4386 C CA . ASN A 1 30 ? -6.336 5.631 1.673 1.00 0.00 30 ASN A CA 6
ATOM 4387 C C . ASN A 1 30 ? -4.822 5.443 1.798 1.00 0.00 30 ASN A C 6
ATOM 4388 O O . ASN A 1 30 ? -4.361 4.420 2.302 1.00 0.00 30 ASN A O 6
ATOM 4399 N N . CYS A 1 31 ? -4.092 6.445 1.332 1.00 0.00 31 CYS A N 6
ATOM 4400 C CA . CYS A 1 31 ? -2.641 6.403 1.386 1.00 0.00 31 CYS A CA 6
ATOM 4401 C C . CYS A 1 31 ? -2.205 6.689 2.825 1.00 0.00 31 CYS A C 6
ATOM 4402 O O . CYS A 1 31 ? -2.675 7.644 3.441 1.00 0.00 31 CYS A O 6
ATOM 4409 N N . GLY A 1 32 ? -1.313 5.843 3.318 1.00 0.00 32 GLY A N 6
ATOM 4410 C CA . GLY A 1 32 ? -0.808 5.993 4.672 1.00 0.00 32 GLY A CA 6
ATOM 4411 C C . GLY A 1 32 ? 0.274 4.954 4.973 1.00 0.00 32 GLY A C 6
ATOM 4412 O O . GLY A 1 32 ? 0.615 4.142 4.114 1.00 0.00 32 GLY A O 6
ATOM 4416 N N . THR A 1 33 ? 0.784 5.014 6.194 1.00 0.00 33 THR A N 6
ATOM 4417 C CA . THR A 1 33 ? 1.821 4.088 6.618 1.00 0.00 33 THR A CA 6
ATOM 4418 C C . THR A 1 33 ? 1.198 2.786 7.126 1.00 0.00 33 THR A C 6
ATOM 4419 O O . THR A 1 33 ? 1.912 1.840 7.455 1.00 0.00 33 THR A O 6
ATOM 4430 N N . VAL A 1 34 ? -0.126 2.780 7.173 1.00 0.00 34 VAL A N 6
ATOM 4431 C CA . VAL A 1 34 ? -0.852 1.609 7.635 1.00 0.00 34 VAL A CA 6
ATOM 4432 C C . VAL A 1 34 ? -0.987 0.610 6.484 1.00 0.00 34 VAL A C 6
ATOM 4433 O O . VAL A 1 34 ? -0.954 -0.600 6.701 1.00 0.00 34 VAL A O 6
ATOM 4446 N N . CYS A 1 35 ? -1.134 1.154 5.285 1.00 0.00 35 CYS A N 6
ATOM 4447 C CA . CYS A 1 35 ? -1.274 0.326 4.099 1.00 0.00 35 CYS A CA 6
ATOM 4448 C C . CYS A 1 35 ? 0.014 -0.481 3.923 1.00 0.00 35 CYS A C 6
ATOM 4449 O O . CYS A 1 35 ? 0.054 -1.430 3.141 1.00 0.00 35 CYS A O 6
ATOM 4456 N N . CYS A 1 36 ? 1.035 -0.076 4.664 1.00 0.00 36 CYS A N 6
ATOM 4457 C CA . CYS A 1 36 ? 2.320 -0.750 4.600 1.00 0.00 36 CYS A CA 6
ATOM 4458 C C . CYS A 1 36 ? 2.097 -2.238 4.878 1.00 0.00 36 CYS A C 6
ATOM 4459 O O . CYS A 1 36 ? 2.079 -3.049 3.954 1.00 0.00 36 CYS A O 6
ATOM 4466 N N . GLY A 1 37 ? 1.933 -2.550 6.155 1.00 0.00 37 GLY A N 6
ATOM 4467 C CA . GLY A 1 37 ? 1.712 -3.926 6.566 1.00 0.00 37 GLY A CA 6
ATOM 4468 C C . GLY A 1 37 ? 0.225 -4.281 6.516 1.00 0.00 37 GLY A C 6
ATOM 4469 O O . GLY A 1 37 ? -0.290 -4.940 7.418 1.00 0.00 37 GLY A O 6
ATOM 4473 N N . GLN A 1 38 ? -0.424 -3.828 5.454 1.00 0.00 38 GLN A N 6
ATOM 4474 C CA . GLN A 1 38 ? -1.842 -4.089 5.275 1.00 0.00 38 GLN A CA 6
ATOM 4475 C C . GLN A 1 38 ? -2.088 -4.801 3.943 1.00 0.00 38 GLN A C 6
ATOM 4476 O O . GLN A 1 38 ? -2.890 -5.730 3.870 1.00 0.00 38 GLN A O 6
ATOM 4490 N N . CYS A 1 39 ? -1.382 -4.337 2.922 1.00 0.00 39 CYS A N 6
ATOM 4491 C CA . CYS A 1 39 ? -1.513 -4.917 1.597 1.00 0.00 39 CYS A CA 6
ATOM 4492 C C . CYS A 1 39 ? -0.183 -5.579 1.229 1.00 0.00 39 CYS A C 6
ATOM 4493 O O . CYS A 1 39 ? -0.158 -6.559 0.486 1.00 0.00 39 CYS A O 6
ATOM 4500 N N . PHE A 1 40 ? 0.890 -5.016 1.765 1.00 0.00 40 PHE A N 6
ATOM 4501 C CA . PHE A 1 40 ? 2.220 -5.539 1.502 1.00 0.00 40 PHE A CA 6
ATOM 4502 C C . PHE A 1 40 ? 3.029 -5.654 2.795 1.00 0.00 40 PHE A C 6
ATOM 4503 O O . PHE A 1 40 ? 2.519 -5.371 3.878 1.00 0.00 40 PHE A O 6
ATOM 4520 N N . SER A 1 41 ? 4.278 -6.070 2.640 1.00 0.00 41 SER A N 6
ATOM 4521 C CA . SER A 1 41 ? 5.163 -6.226 3.781 1.00 0.00 41 SER A CA 6
ATOM 4522 C C . SER A 1 41 ? 6.573 -5.758 3.418 1.00 0.00 41 SER A C 6
ATOM 4523 O O . SER A 1 41 ? 6.936 -5.722 2.243 1.00 0.00 41 SER A O 6
ATOM 4531 N N . PHE A 1 42 ? 7.331 -5.412 4.448 1.00 0.00 42 PHE A N 6
ATOM 4532 C CA . PHE A 1 42 ? 8.694 -4.948 4.252 1.00 0.00 42 PHE A CA 6
ATOM 4533 C C . PHE A 1 42 ? 9.511 -5.967 3.454 1.00 0.00 42 PHE A C 6
ATOM 4534 O O . PHE A 1 42 ? 9.201 -7.157 3.461 1.00 0.00 42 PHE A O 6
ATOM 4551 N N . PRO A 1 43 ? 10.564 -5.449 2.768 1.00 0.00 43 PRO A N 6
ATOM 4552 C CA . PRO A 1 43 ? 10.861 -4.027 2.814 1.00 0.00 43 PRO A CA 6
ATOM 4553 C C . PRO A 1 43 ? 9.870 -3.232 1.961 1.00 0.00 43 PRO A C 6
ATOM 4554 O O . PRO A 1 43 ? 10.042 -2.031 1.762 1.00 0.00 43 PRO A O 6
ATOM 4565 N N . VAL A 1 44 ? 8.856 -3.936 1.480 1.00 0.00 44 VAL A N 6
ATOM 4566 C CA . VAL A 1 44 ? 7.837 -3.311 0.653 1.00 0.00 44 VAL A CA 6
ATOM 4567 C C . VAL A 1 44 ? 6.981 -2.385 1.518 1.00 0.00 44 VAL A C 6
ATOM 4568 O O . VAL A 1 44 ? 6.582 -1.309 1.076 1.00 0.00 44 VAL A O 6
ATOM 4581 N N . SER A 1 45 ? 6.722 -2.838 2.737 1.00 0.00 45 SER A N 6
ATOM 4582 C CA . SER A 1 45 ? 5.920 -2.064 3.668 1.00 0.00 45 SER A CA 6
ATOM 4583 C C . SER A 1 45 ? 6.484 -0.647 3.793 1.00 0.00 45 SER A C 6
ATOM 4584 O O . SER A 1 45 ? 5.792 0.263 4.246 1.00 0.00 45 SER A O 6
ATOM 4592 N N . GLN A 1 46 ? 7.736 -0.505 3.383 1.00 0.00 46 GLN A N 6
ATOM 4593 C CA . GLN A 1 46 ? 8.401 0.786 3.443 1.00 0.00 46 GLN A CA 6
ATOM 4594 C C . GLN A 1 46 ? 8.116 1.589 2.172 1.00 0.00 46 GLN A C 6
ATOM 4595 O O . GLN A 1 46 ? 8.187 2.817 2.182 1.00 0.00 46 GLN A O 6
ATOM 4609 N N . SER A 1 47 ? 7.800 0.864 1.110 1.00 0.00 47 SER A N 6
ATOM 4610 C CA . SER A 1 47 ? 7.504 1.494 -0.166 1.00 0.00 47 SER A CA 6
ATOM 4611 C C . SER A 1 47 ? 6.108 2.118 -0.130 1.00 0.00 47 SER A C 6
ATOM 4612 O O . SER A 1 47 ? 5.891 3.196 -0.681 1.00 0.00 47 SER A O 6
ATOM 4620 N N . CYS A 1 48 ? 5.196 1.413 0.525 1.00 0.00 48 CYS A N 6
ATOM 4621 C CA . CYS A 1 48 ? 3.827 1.885 0.640 1.00 0.00 48 CYS A CA 6
ATOM 4622 C C . CYS A 1 48 ? 3.854 3.306 1.207 1.00 0.00 48 CYS A C 6
ATOM 4623 O O . CYS A 1 48 ? 3.466 4.256 0.529 1.00 0.00 48 CYS A O 6
ATOM 4630 N N . ALA A 1 49 ? 4.315 3.406 2.445 1.00 0.00 49 ALA A N 6
ATOM 4631 C CA . ALA A 1 49 ? 4.398 4.695 3.110 1.00 0.00 49 ALA A CA 6
ATOM 4632 C C . ALA A 1 49 ? 5.266 5.640 2.277 1.00 0.00 49 ALA A C 6
ATOM 4633 O O . ALA A 1 49 ? 5.205 6.857 2.446 1.00 0.00 49 ALA A O 6
ATOM 4640 N N . GLY A 1 50 ? 6.055 5.044 1.395 1.00 0.00 50 GLY A N 6
ATOM 4641 C CA . GLY A 1 50 ? 6.935 5.817 0.535 1.00 0.00 50 GLY A CA 6
ATOM 4642 C C . GLY A 1 50 ? 6.165 6.410 -0.646 1.00 0.00 50 GLY A C 6
ATOM 4643 O O . GLY A 1 50 ? 6.166 7.624 -0.846 1.00 0.00 50 GLY A O 6
ATOM 4647 N N . MET A 1 51 ? 5.525 5.526 -1.398 1.00 0.00 51 MET A N 6
ATOM 4648 C CA . MET A 1 51 ? 4.753 5.947 -2.554 1.00 0.00 51 MET A CA 6
ATOM 4649 C C . MET A 1 51 ? 3.326 6.326 -2.151 1.00 0.00 51 MET A C 6
ATOM 4650 O O . MET A 1 51 ? 2.420 6.318 -2.983 1.00 0.00 51 MET A O 6
ATOM 4664 N N . ALA A 1 52 ? 3.171 6.649 -0.876 1.00 0.00 52 ALA A N 6
ATOM 4665 C CA . ALA A 1 52 ? 1.870 7.030 -0.353 1.00 0.00 52 ALA A CA 6
ATOM 4666 C C . ALA A 1 52 ? 1.652 8.527 -0.581 1.00 0.00 52 ALA A C 6
ATOM 4667 O O . ALA A 1 52 ? 1.185 9.233 0.311 1.00 0.00 52 ALA A O 6
ATOM 4674 N N . ASP A 1 53 ? 2.000 8.967 -1.782 1.00 0.00 53 ASP A N 6
ATOM 4675 C CA . ASP A 1 53 ? 1.848 10.367 -2.139 1.00 0.00 53 ASP A CA 6
ATOM 4676 C C . ASP A 1 53 ? 2.567 11.234 -1.103 1.00 0.00 53 ASP A C 6
ATOM 4677 O O . ASP A 1 53 ? 3.006 10.735 -0.068 1.00 0.00 53 ASP A O 6
ATOM 4686 N N . SER A 1 54 ? 2.664 12.517 -1.417 1.00 0.00 54 SER A N 6
ATOM 4687 C CA . SER A 1 54 ? 3.321 13.458 -0.526 1.00 0.00 54 SER A CA 6
ATOM 4688 C C . SER A 1 54 ? 2.276 14.301 0.208 1.00 0.00 54 SER A C 6
ATOM 4689 O O . SER A 1 54 ? 1.815 13.925 1.285 1.00 0.00 54 SER A O 6
ATOM 4697 N N . ASN A 1 55 ? 1.934 15.425 -0.403 1.00 0.00 55 ASN A N 6
ATOM 4698 C CA . ASN A 1 55 ? 0.952 16.325 0.179 1.00 0.00 55 ASN A CA 6
ATOM 4699 C C . ASN A 1 55 ? -0.280 16.382 -0.726 1.00 0.00 55 ASN A C 6
ATOM 4700 O O . ASN A 1 55 ? -1.306 16.946 -0.348 1.00 0.00 55 ASN A O 6
ATOM 4711 N N . ASP A 1 56 ? -0.139 15.791 -1.903 1.00 0.00 56 ASP A N 6
ATOM 4712 C CA . ASP A 1 56 ? -1.228 15.768 -2.865 1.00 0.00 56 ASP A CA 6
ATOM 4713 C C . ASP A 1 56 ? -2.285 14.761 -2.408 1.00 0.00 56 ASP A C 6
ATOM 4714 O O . ASP A 1 56 ? -3.332 14.625 -3.039 1.00 0.00 56 ASP A O 6
ATOM 4723 N N . CYS A 1 57 ? -1.974 14.081 -1.314 1.00 0.00 57 CYS A N 6
ATOM 4724 C CA . CYS A 1 57 ? -2.884 13.090 -0.765 1.00 0.00 57 CYS A CA 6
ATOM 4725 C C . CYS A 1 57 ? -3.892 13.809 0.134 1.00 0.00 57 CYS A C 6
ATOM 4726 O O . CYS A 1 57 ? -3.605 14.884 0.658 1.00 0.00 57 CYS A O 6
ATOM 4733 N N . PRO A 1 58 ? -5.082 13.170 0.290 1.00 0.00 58 PRO A N 6
ATOM 4734 C CA . PRO A 1 58 ? -6.134 13.737 1.117 1.00 0.00 58 PRO A CA 6
ATOM 4735 C C . PRO A 1 58 ? -5.812 13.571 2.603 1.00 0.00 58 PRO A C 6
ATOM 4736 O O . PRO A 1 58 ? -6.604 13.004 3.354 1.00 0.00 58 PRO A O 6
ATOM 4747 N N . ASN A 1 59 ? -4.647 14.077 2.983 1.00 0.00 59 ASN A N 6
ATOM 4748 C CA . ASN A 1 59 ? -4.210 13.992 4.367 1.00 0.00 59 ASN A CA 6
ATOM 4749 C C . ASN A 1 59 ? -4.665 15.245 5.118 1.00 0.00 59 ASN A C 6
ATOM 4750 O O . ASN A 1 59 ? -5.005 16.253 4.502 1.00 0.00 59 ASN A O 6
ATOM 4761 N N . ALA A 1 60 ? -4.656 15.140 6.439 1.00 0.00 60 ALA A N 6
ATOM 4762 C CA . ALA A 1 60 ? -5.063 16.252 7.281 1.00 0.00 60 ALA A CA 6
ATOM 4763 C C . ALA A 1 60 ? -6.368 16.842 6.743 1.00 0.00 60 ALA A C 6
ATOM 4764 O O . ALA A 1 60 ? -7.453 16.450 7.169 1.00 0.00 60 ALA A O 6
ATOM 4771 N N . ASP A 1 1 ? 9.562 -5.591 -6.606 1.00 0.00 1 ASP A N 7
ATOM 4772 C CA . ASP A 1 1 ? 8.859 -6.823 -6.290 1.00 0.00 1 ASP A CA 7
ATOM 4773 C C . ASP A 1 1 ? 7.898 -6.572 -5.126 1.00 0.00 1 ASP A C 7
ATOM 4774 O O . ASP A 1 1 ? 8.277 -6.704 -3.963 1.00 0.00 1 ASP A O 7
ATOM 4783 N N . ILE A 1 2 ? 6.672 -6.214 -5.479 1.00 0.00 2 ILE A N 7
ATOM 4784 C CA . ILE A 1 2 ? 5.654 -5.944 -4.479 1.00 0.00 2 ILE A CA 7
ATOM 4785 C C . ILE A 1 2 ? 4.659 -7.105 -4.443 1.00 0.00 2 ILE A C 7
ATOM 4786 O O . ILE A 1 2 ? 4.250 -7.544 -3.370 1.00 0.00 2 ILE A O 7
ATOM 4802 N N . GLU A 1 3 ? 4.298 -7.570 -5.631 1.00 0.00 3 GLU A N 7
ATOM 4803 C CA . GLU A 1 3 ? 3.358 -8.672 -5.749 1.00 0.00 3 GLU A CA 7
ATOM 4804 C C . GLU A 1 3 ? 3.837 -9.868 -4.924 1.00 0.00 3 GLU A C 7
ATOM 4805 O O . GLU A 1 3 ? 3.029 -10.678 -4.472 1.00 0.00 3 GLU A O 7
ATOM 4817 N N . ASP A 1 4 ? 5.148 -9.941 -4.753 1.00 0.00 4 ASP A N 7
ATOM 4818 C CA . ASP A 1 4 ? 5.744 -11.025 -3.990 1.00 0.00 4 ASP A CA 7
ATOM 4819 C C . ASP A 1 4 ? 5.493 -10.792 -2.499 1.00 0.00 4 ASP A C 7
ATOM 4820 O O . ASP A 1 4 ? 5.757 -11.668 -1.677 1.00 0.00 4 ASP A O 7
ATOM 4829 N N . PHE A 1 5 ? 4.985 -9.607 -2.195 1.00 0.00 5 PHE A N 7
ATOM 4830 C CA . PHE A 1 5 ? 4.695 -9.248 -0.818 1.00 0.00 5 PHE A CA 7
ATOM 4831 C C . PHE A 1 5 ? 3.229 -8.839 -0.654 1.00 0.00 5 PHE A C 7
ATOM 4832 O O . PHE A 1 5 ? 2.860 -8.224 0.344 1.00 0.00 5 PHE A O 7
ATOM 4849 N N . TYR A 1 6 ? 2.434 -9.199 -1.651 1.00 0.00 6 TYR A N 7
ATOM 4850 C CA . TYR A 1 6 ? 1.017 -8.877 -1.631 1.00 0.00 6 TYR A CA 7
ATOM 4851 C C . TYR A 1 6 ? 0.250 -9.834 -0.716 1.00 0.00 6 TYR A C 7
ATOM 4852 O O . TYR A 1 6 ? 0.196 -11.036 -0.974 1.00 0.00 6 TYR A O 7
ATOM 4870 N N . THR A 1 7 ? -0.323 -9.266 0.335 1.00 0.00 7 THR A N 7
ATOM 4871 C CA . THR A 1 7 ? -1.083 -10.054 1.290 1.00 0.00 7 THR A CA 7
ATOM 4872 C C . THR A 1 7 ? -2.583 -9.820 1.100 1.00 0.00 7 THR A C 7
ATOM 4873 O O . THR A 1 7 ? -3.155 -8.914 1.706 1.00 0.00 7 THR A O 7
ATOM 4884 N N . SER A 1 8 ? -3.178 -10.651 0.257 1.00 0.00 8 SER A N 7
ATOM 4885 C CA . SER A 1 8 ? -4.600 -10.545 -0.020 1.00 0.00 8 SER A CA 7
ATOM 4886 C C . SER A 1 8 ? -5.405 -10.939 1.220 1.00 0.00 8 SER A C 7
ATOM 4887 O O . SER A 1 8 ? -6.622 -10.765 1.255 1.00 0.00 8 SER A O 7
ATOM 4895 N N . GLU A 1 9 ? -4.693 -11.462 2.207 1.00 0.00 9 GLU A N 7
ATOM 4896 C CA . GLU A 1 9 ? -5.327 -11.881 3.446 1.00 0.00 9 GLU A CA 7
ATOM 4897 C C . GLU A 1 9 ? -5.817 -10.662 4.230 1.00 0.00 9 GLU A C 7
ATOM 4898 O O . GLU A 1 9 ? -6.976 -10.609 4.639 1.00 0.00 9 GLU A O 7
ATOM 4910 N N . THR A 1 10 ? -4.911 -9.714 4.417 1.00 0.00 10 THR A N 7
ATOM 4911 C CA . THR A 1 10 ? -5.237 -8.500 5.145 1.00 0.00 10 THR A CA 7
ATOM 4912 C C . THR A 1 10 ? -5.724 -7.415 4.182 1.00 0.00 10 THR A C 7
ATOM 4913 O O . THR A 1 10 ? -6.500 -6.542 4.566 1.00 0.00 10 THR A O 7
ATOM 4924 N N . CYS A 1 11 ? -5.248 -7.507 2.948 1.00 0.00 11 CYS A N 7
ATOM 4925 C CA . CYS A 1 11 ? -5.626 -6.544 1.928 1.00 0.00 11 CYS A CA 7
ATOM 4926 C C . CYS A 1 11 ? -7.130 -6.672 1.679 1.00 0.00 11 CYS A C 7
ATOM 4927 O O . CYS A 1 11 ? -7.658 -7.780 1.601 1.00 0.00 11 CYS A O 7
ATOM 4934 N N . PRO A 1 12 ? -7.795 -5.491 1.559 1.00 0.00 12 PRO A N 7
ATOM 4935 C CA . PRO A 1 12 ? -9.228 -5.461 1.321 1.00 0.00 12 PRO A CA 7
ATOM 4936 C C . PRO A 1 12 ? -9.551 -5.830 -0.128 1.00 0.00 12 PRO A C 7
ATOM 4937 O O . PRO A 1 12 ? -10.651 -6.295 -0.423 1.00 0.00 12 PRO A O 7
ATOM 4948 N N . TYR A 1 13 ? -8.573 -5.610 -0.994 1.00 0.00 13 TYR A N 7
ATOM 4949 C CA . TYR A 1 13 ? -8.739 -5.915 -2.405 1.00 0.00 13 TYR A CA 7
ATOM 4950 C C . TYR A 1 13 ? -7.897 -7.127 -2.807 1.00 0.00 13 TYR A C 7
ATOM 4951 O O . TYR A 1 13 ? -7.206 -7.712 -1.975 1.00 0.00 13 TYR A O 7
ATOM 4969 N N . LYS A 1 14 ? -7.982 -7.469 -4.085 1.00 0.00 14 LYS A N 7
ATOM 4970 C CA . LYS A 1 14 ? -7.237 -8.601 -4.608 1.00 0.00 14 LYS A CA 7
ATOM 4971 C C . LYS A 1 14 ? -6.976 -8.388 -6.101 1.00 0.00 14 LYS A C 7
ATOM 4972 O O . LYS A 1 14 ? -6.722 -7.266 -6.537 1.00 0.00 14 LYS A O 7
ATOM 4991 N N . ASN A 1 15 ? -7.049 -9.483 -6.843 1.00 0.00 15 ASN A N 7
ATOM 4992 C CA . ASN A 1 15 ? -6.824 -9.431 -8.278 1.00 0.00 15 ASN A CA 7
ATOM 4993 C C . ASN A 1 15 ? -5.335 -9.203 -8.548 1.00 0.00 15 ASN A C 7
ATOM 4994 O O . ASN A 1 15 ? -4.649 -10.093 -9.049 1.00 0.00 15 ASN A O 7
ATOM 5005 N N . ASP A 1 16 ? -4.880 -8.007 -8.205 1.00 0.00 16 ASP A N 7
ATOM 5006 C CA . ASP A 1 16 ? -3.486 -7.652 -8.404 1.00 0.00 16 ASP A CA 7
ATOM 5007 C C . ASP A 1 16 ? -3.011 -6.788 -7.234 1.00 0.00 16 ASP A C 7
ATOM 5008 O O . ASP A 1 16 ? -3.820 -6.151 -6.560 1.00 0.00 16 ASP A O 7
ATOM 5017 N N . SER A 1 17 ? -1.703 -6.794 -7.028 1.00 0.00 17 SER A N 7
ATOM 5018 C CA . SER A 1 17 ? -1.111 -6.018 -5.951 1.00 0.00 17 SER A CA 7
ATOM 5019 C C . SER A 1 17 ? -1.078 -4.536 -6.330 1.00 0.00 17 SER A C 7
ATOM 5020 O O . SER A 1 17 ? -1.186 -3.668 -5.465 1.00 0.00 17 SER A O 7
ATOM 5028 N N . GLN A 1 18 ? -0.927 -4.293 -7.623 1.00 0.00 18 GLN A N 7
ATOM 5029 C CA . GLN A 1 18 ? -0.878 -2.931 -8.127 1.00 0.00 18 GLN A CA 7
ATOM 5030 C C . GLN A 1 18 ? -2.224 -2.236 -7.911 1.00 0.00 18 GLN A C 7
ATOM 5031 O O . GLN A 1 18 ? -2.309 -1.010 -7.967 1.00 0.00 18 GLN A O 7
ATOM 5045 N N . LEU A 1 19 ? -3.241 -3.049 -7.668 1.00 0.00 19 LEU A N 7
ATOM 5046 C CA . LEU A 1 19 ? -4.578 -2.527 -7.443 1.00 0.00 19 LEU A CA 7
ATOM 5047 C C . LEU A 1 19 ? -4.622 -1.816 -6.089 1.00 0.00 19 LEU A C 7
ATOM 5048 O O . LEU A 1 19 ? -4.824 -0.604 -6.026 1.00 0.00 19 LEU A O 7
ATOM 5064 N N . ALA A 1 20 ? -4.431 -2.600 -5.038 1.00 0.00 20 ALA A N 7
ATOM 5065 C CA . ALA A 1 20 ? -4.446 -2.060 -3.689 1.00 0.00 20 ALA A CA 7
ATOM 5066 C C . ALA A 1 20 ? -3.377 -0.973 -3.567 1.00 0.00 20 ALA A C 7
ATOM 5067 O O . ALA A 1 20 ? -3.546 -0.012 -2.817 1.00 0.00 20 ALA A O 7
ATOM 5074 N N . TRP A 1 21 ? -2.299 -1.160 -4.315 1.00 0.00 21 TRP A N 7
ATOM 5075 C CA . TRP A 1 21 ? -1.203 -0.207 -4.301 1.00 0.00 21 TRP A CA 7
ATOM 5076 C C . TRP A 1 21 ? -1.674 1.067 -5.004 1.00 0.00 21 TRP A C 7
ATOM 5077 O O . TRP A 1 21 ? -1.326 2.173 -4.592 1.00 0.00 21 TRP A O 7
ATOM 5098 N N . ASP A 1 22 ? -2.459 0.870 -6.053 1.00 0.00 22 ASP A N 7
ATOM 5099 C CA . ASP A 1 22 ? -2.982 1.989 -6.818 1.00 0.00 22 ASP A CA 7
ATOM 5100 C C . ASP A 1 22 ? -3.920 2.812 -5.933 1.00 0.00 22 ASP A C 7
ATOM 5101 O O . ASP A 1 22 ? -4.288 3.932 -6.284 1.00 0.00 22 ASP A O 7
ATOM 5110 N N . THR A 1 23 ? -4.281 2.225 -4.801 1.00 0.00 23 THR A N 7
ATOM 5111 C CA . THR A 1 23 ? -5.170 2.889 -3.863 1.00 0.00 23 THR A CA 7
ATOM 5112 C C . THR A 1 23 ? -4.362 3.692 -2.842 1.00 0.00 23 THR A C 7
ATOM 5113 O O . THR A 1 23 ? -4.431 4.920 -2.818 1.00 0.00 23 THR A O 7
ATOM 5124 N N . CYS A 1 24 ? -3.616 2.966 -2.022 1.00 0.00 24 CYS A N 7
ATOM 5125 C CA . CYS A 1 24 ? -2.797 3.596 -1.001 1.00 0.00 24 CYS A CA 7
ATOM 5126 C C . CYS A 1 24 ? -1.680 4.377 -1.695 1.00 0.00 24 CYS A C 7
ATOM 5127 O O . CYS A 1 24 ? -1.696 5.607 -1.713 1.00 0.00 24 CYS A O 7
ATOM 5134 N N . SER A 1 25 ? -0.736 3.632 -2.250 1.00 0.00 25 SER A N 7
ATOM 5135 C CA . SER A 1 25 ? 0.387 4.239 -2.944 1.00 0.00 25 SER A CA 7
ATOM 5136 C C . SER A 1 25 ? -0.027 4.635 -4.363 1.00 0.00 25 SER A C 7
ATOM 5137 O O . SER A 1 25 ? 0.642 4.278 -5.331 1.00 0.00 25 SER A O 7
ATOM 5145 N N . GLY A 1 26 ? -1.129 5.367 -4.441 1.00 0.00 26 GLY A N 7
ATOM 5146 C CA . GLY A 1 26 ? -1.640 5.815 -5.725 1.00 0.00 26 GLY A CA 7
ATOM 5147 C C . GLY A 1 26 ? -1.714 7.343 -5.783 1.00 0.00 26 GLY A C 7
ATOM 5148 O O . GLY A 1 26 ? -2.204 7.907 -6.760 1.00 0.00 26 GLY A O 7
ATOM 5152 N N . GLY A 1 27 ? -1.220 7.968 -4.725 1.00 0.00 27 GLY A N 7
ATOM 5153 C CA . GLY A 1 27 ? -1.224 9.418 -4.643 1.00 0.00 27 GLY A CA 7
ATOM 5154 C C . GLY A 1 27 ? -2.388 9.916 -3.783 1.00 0.00 27 GLY A C 7
ATOM 5155 O O . GLY A 1 27 ? -2.254 10.902 -3.061 1.00 0.00 27 GLY A O 7
ATOM 5159 N N . THR A 1 28 ? -3.504 9.209 -3.890 1.00 0.00 28 THR A N 7
ATOM 5160 C CA . THR A 1 28 ? -4.691 9.567 -3.131 1.00 0.00 28 THR A CA 7
ATOM 5161 C C . THR A 1 28 ? -5.326 8.319 -2.515 1.00 0.00 28 THR A C 7
ATOM 5162 O O . THR A 1 28 ? -4.692 7.267 -2.441 1.00 0.00 28 THR A O 7
ATOM 5173 N N . GLY A 1 29 ? -6.571 8.476 -2.089 1.00 0.00 29 GLY A N 7
ATOM 5174 C CA . GLY A 1 29 ? -7.299 7.375 -1.482 1.00 0.00 29 GLY A CA 7
ATOM 5175 C C . GLY A 1 29 ? -6.999 7.279 0.016 1.00 0.00 29 GLY A C 7
ATOM 5176 O O . GLY A 1 29 ? -7.057 8.280 0.729 1.00 0.00 29 GLY A O 7
ATOM 5180 N N . ASN A 1 30 ? -6.686 6.067 0.448 1.00 0.00 30 ASN A N 7
ATOM 5181 C CA . ASN A 1 30 ? -6.377 5.827 1.847 1.00 0.00 30 ASN A CA 7
ATOM 5182 C C . ASN A 1 30 ? -4.863 5.682 2.013 1.00 0.00 30 ASN A C 7
ATOM 5183 O O . ASN A 1 30 ? -4.397 4.831 2.770 1.00 0.00 30 ASN A O 7
ATOM 5194 N N . CYS A 1 31 ? -4.137 6.525 1.294 1.00 0.00 31 CYS A N 7
ATOM 5195 C CA . CYS A 1 31 ? -2.686 6.501 1.352 1.00 0.00 31 CYS A CA 7
ATOM 5196 C C . CYS A 1 31 ? -2.259 6.752 2.800 1.00 0.00 31 CYS A C 7
ATOM 5197 O O . CYS A 1 31 ? -2.831 7.601 3.481 1.00 0.00 31 CYS A O 7
ATOM 5204 N N . GLY A 1 32 ? -1.257 5.997 3.227 1.00 0.00 32 GLY A N 7
ATOM 5205 C CA . GLY A 1 32 ? -0.747 6.127 4.581 1.00 0.00 32 GLY A CA 7
ATOM 5206 C C . GLY A 1 32 ? 0.240 5.003 4.906 1.00 0.00 32 GLY A C 7
ATOM 5207 O O . GLY A 1 32 ? 0.513 4.150 4.063 1.00 0.00 32 GLY A O 7
ATOM 5211 N N . THR A 1 33 ? 0.747 5.040 6.129 1.00 0.00 33 THR A N 7
ATOM 5212 C CA . THR A 1 33 ? 1.697 4.035 6.575 1.00 0.00 33 THR A CA 7
ATOM 5213 C C . THR A 1 33 ? 0.965 2.765 7.014 1.00 0.00 33 THR A C 7
ATOM 5214 O O . THR A 1 33 ? 1.596 1.761 7.339 1.00 0.00 33 THR A O 7
ATOM 5225 N N . VAL A 1 34 ? -0.357 2.852 7.008 1.00 0.00 34 VAL A N 7
ATOM 5226 C CA . VAL A 1 34 ? -1.183 1.722 7.401 1.00 0.00 34 VAL A CA 7
ATOM 5227 C C . VAL A 1 34 ? -1.165 0.672 6.288 1.00 0.00 34 VAL A C 7
ATOM 5228 O O . VAL A 1 34 ? -1.069 -0.524 6.560 1.00 0.00 34 VAL A O 7
ATOM 5241 N N . CYS A 1 35 ? -1.258 1.156 5.059 1.00 0.00 35 CYS A N 7
ATOM 5242 C CA . CYS A 1 35 ? -1.254 0.274 3.904 1.00 0.00 35 CYS A CA 7
ATOM 5243 C C . CYS A 1 35 ? 0.093 -0.450 3.858 1.00 0.00 35 CYS A C 7
ATOM 5244 O O . CYS A 1 35 ? 0.247 -1.438 3.142 1.00 0.00 35 CYS A O 7
ATOM 5251 N N . CYS A 1 36 ? 1.035 0.070 4.631 1.00 0.00 36 CYS A N 7
ATOM 5252 C CA . CYS A 1 36 ? 2.365 -0.514 4.687 1.00 0.00 36 CYS A CA 7
ATOM 5253 C C . CYS A 1 36 ? 2.225 -1.988 5.074 1.00 0.00 36 CYS A C 7
ATOM 5254 O O . CYS A 1 36 ? 2.739 -2.866 4.382 1.00 0.00 36 CYS A O 7
ATOM 5261 N N . GLY A 1 37 ? 1.527 -2.214 6.177 1.00 0.00 37 GLY A N 7
ATOM 5262 C CA . GLY A 1 37 ? 1.314 -3.566 6.663 1.00 0.00 37 GLY A CA 7
ATOM 5263 C C . GLY A 1 37 ? -0.166 -3.947 6.594 1.00 0.00 37 GLY A C 7
ATOM 5264 O O . GLY A 1 37 ? -0.702 -4.546 7.525 1.00 0.00 37 GLY A O 7
ATOM 5268 N N . GLN A 1 38 ? -0.786 -3.584 5.480 1.00 0.00 38 GLN A N 7
ATOM 5269 C CA . GLN A 1 38 ? -2.193 -3.880 5.276 1.00 0.00 38 GLN A CA 7
ATOM 5270 C C . GLN A 1 38 ? -2.377 -4.761 4.038 1.00 0.00 38 GLN A C 7
ATOM 5271 O O . GLN A 1 38 ? -3.189 -5.685 4.044 1.00 0.00 38 GLN A O 7
ATOM 5285 N N . CYS A 1 39 ? -1.609 -4.443 3.007 1.00 0.00 39 CYS A N 7
ATOM 5286 C CA . CYS A 1 39 ? -1.677 -5.194 1.764 1.00 0.00 39 CYS A CA 7
ATOM 5287 C C . CYS A 1 39 ? -0.282 -5.742 1.457 1.00 0.00 39 CYS A C 7
ATOM 5288 O O . CYS A 1 39 ? -0.145 -6.858 0.960 1.00 0.00 39 CYS A O 7
ATOM 5295 N N . PHE A 1 40 ? 0.719 -4.931 1.768 1.00 0.00 40 PHE A N 7
ATOM 5296 C CA . PHE A 1 40 ? 2.099 -5.321 1.531 1.00 0.00 40 PHE A CA 7
ATOM 5297 C C . PHE A 1 40 ? 2.886 -5.375 2.842 1.00 0.00 40 PHE A C 7
ATOM 5298 O O . PHE A 1 40 ? 2.325 -5.161 3.916 1.00 0.00 40 PHE A O 7
ATOM 5315 N N . SER A 1 41 ? 4.173 -5.660 2.712 1.00 0.00 41 SER A N 7
ATOM 5316 C CA . SER A 1 41 ? 5.042 -5.745 3.873 1.00 0.00 41 SER A CA 7
ATOM 5317 C C . SER A 1 41 ? 6.458 -5.300 3.500 1.00 0.00 41 SER A C 7
ATOM 5318 O O . SER A 1 41 ? 6.845 -5.361 2.334 1.00 0.00 41 SER A O 7
ATOM 5326 N N . PHE A 1 42 ? 7.192 -4.862 4.512 1.00 0.00 42 PHE A N 7
ATOM 5327 C CA . PHE A 1 42 ? 8.557 -4.408 4.305 1.00 0.00 42 PHE A CA 7
ATOM 5328 C C . PHE A 1 42 ? 9.389 -5.476 3.594 1.00 0.00 42 PHE A C 7
ATOM 5329 O O . PHE A 1 42 ? 9.084 -6.665 3.679 1.00 0.00 42 PHE A O 7
ATOM 5346 N N . PRO A 1 43 ? 10.452 -5.003 2.890 1.00 0.00 43 PRO A N 7
ATOM 5347 C CA . PRO A 1 43 ? 10.744 -3.580 2.841 1.00 0.00 43 PRO A CA 7
ATOM 5348 C C . PRO A 1 43 ? 9.765 -2.852 1.919 1.00 0.00 43 PRO A C 7
ATOM 5349 O O . PRO A 1 43 ? 9.946 -1.672 1.623 1.00 0.00 43 PRO A O 7
ATOM 5360 N N . VAL A 1 44 ? 8.748 -3.585 1.490 1.00 0.00 44 VAL A N 7
ATOM 5361 C CA . VAL A 1 44 ? 7.740 -3.023 0.607 1.00 0.00 44 VAL A CA 7
ATOM 5362 C C . VAL A 1 44 ? 6.894 -2.012 1.384 1.00 0.00 44 VAL A C 7
ATOM 5363 O O . VAL A 1 44 ? 6.540 -0.959 0.856 1.00 0.00 44 VAL A O 7
ATOM 5376 N N . SER A 1 45 ? 6.595 -2.368 2.624 1.00 0.00 45 SER A N 7
ATOM 5377 C CA . SER A 1 45 ? 5.797 -1.505 3.479 1.00 0.00 45 SER A CA 7
ATOM 5378 C C . SER A 1 45 ? 6.391 -0.096 3.499 1.00 0.00 45 SER A C 7
ATOM 5379 O O . SER A 1 45 ? 5.703 0.867 3.834 1.00 0.00 45 SER A O 7
ATOM 5387 N N . GLN A 1 46 ? 7.663 -0.019 3.136 1.00 0.00 46 GLN A N 7
ATOM 5388 C CA . GLN A 1 46 ? 8.358 1.257 3.109 1.00 0.00 46 GLN A CA 7
ATOM 5389 C C . GLN A 1 46 ? 8.028 2.013 1.820 1.00 0.00 46 GLN A C 7
ATOM 5390 O O . GLN A 1 46 ? 7.982 3.243 1.812 1.00 0.00 46 GLN A O 7
ATOM 5404 N N . SER A 1 47 ? 7.807 1.247 0.762 1.00 0.00 47 SER A N 7
ATOM 5405 C CA . SER A 1 47 ? 7.483 1.829 -0.529 1.00 0.00 47 SER A CA 7
ATOM 5406 C C . SER A 1 47 ? 6.030 2.308 -0.538 1.00 0.00 47 SER A C 7
ATOM 5407 O O . SER A 1 47 ? 5.719 3.348 -1.117 1.00 0.00 47 SER A O 7
ATOM 5415 N N . CYS A 1 48 ? 5.179 1.527 0.112 1.00 0.00 48 CYS A N 7
ATOM 5416 C CA . CYS A 1 48 ? 3.767 1.859 0.187 1.00 0.00 48 CYS A CA 7
ATOM 5417 C C . CYS A 1 48 ? 3.635 3.279 0.741 1.00 0.00 48 CYS A C 7
ATOM 5418 O O . CYS A 1 48 ? 3.018 4.139 0.115 1.00 0.00 48 CYS A O 7
ATOM 5425 N N . ALA A 1 49 ? 4.226 3.480 1.910 1.00 0.00 49 ALA A N 7
ATOM 5426 C CA . ALA A 1 49 ? 4.182 4.781 2.556 1.00 0.00 49 ALA A CA 7
ATOM 5427 C C . ALA A 1 49 ? 5.019 5.775 1.748 1.00 0.00 49 ALA A C 7
ATOM 5428 O O . ALA A 1 49 ? 4.873 6.986 1.904 1.00 0.00 49 ALA A O 7
ATOM 5435 N N . GLY A 1 50 ? 5.879 5.226 0.902 1.00 0.00 50 GLY A N 7
ATOM 5436 C CA . GLY A 1 50 ? 6.739 6.049 0.070 1.00 0.00 50 GLY A CA 7
ATOM 5437 C C . GLY A 1 50 ? 5.965 6.623 -1.119 1.00 0.00 50 GLY A C 7
ATOM 5438 O O . GLY A 1 50 ? 5.983 7.831 -1.351 1.00 0.00 50 GLY A O 7
ATOM 5442 N N . MET A 1 51 ? 5.304 5.730 -1.841 1.00 0.00 51 MET A N 7
ATOM 5443 C CA . MET A 1 51 ? 4.526 6.133 -3.000 1.00 0.00 51 MET A CA 7
ATOM 5444 C C . MET A 1 51 ? 3.122 6.580 -2.589 1.00 0.00 51 MET A C 7
ATOM 5445 O O . MET A 1 51 ? 2.237 6.714 -3.433 1.00 0.00 51 MET A O 7
ATOM 5459 N N . ALA A 1 52 ? 2.961 6.798 -1.292 1.00 0.00 52 ALA A N 7
ATOM 5460 C CA . ALA A 1 52 ? 1.679 7.228 -0.758 1.00 0.00 52 ALA A CA 7
ATOM 5461 C C . ALA A 1 52 ? 1.630 8.757 -0.730 1.00 0.00 52 ALA A C 7
ATOM 5462 O O . ALA A 1 52 ? 0.984 9.345 0.136 1.00 0.00 52 ALA A O 7
ATOM 5469 N N . ASP A 1 53 ? 2.321 9.357 -1.688 1.00 0.00 53 ASP A N 7
ATOM 5470 C CA . ASP A 1 53 ? 2.364 10.806 -1.784 1.00 0.00 53 ASP A CA 7
ATOM 5471 C C . ASP A 1 53 ? 2.905 11.384 -0.475 1.00 0.00 53 ASP A C 7
ATOM 5472 O O . ASP A 1 53 ? 2.906 10.708 0.553 1.00 0.00 53 ASP A O 7
ATOM 5481 N N . SER A 1 54 ? 3.352 12.629 -0.554 1.00 0.00 54 SER A N 7
ATOM 5482 C CA . SER A 1 54 ? 3.894 13.305 0.612 1.00 0.00 54 SER A CA 7
ATOM 5483 C C . SER A 1 54 ? 2.842 14.241 1.210 1.00 0.00 54 SER A C 7
ATOM 5484 O O . SER A 1 54 ? 2.108 13.856 2.119 1.00 0.00 54 SER A O 7
ATOM 5492 N N . ASN A 1 55 ? 2.802 15.453 0.676 1.00 0.00 55 ASN A N 7
ATOM 5493 C CA . ASN A 1 55 ? 1.852 16.447 1.146 1.00 0.00 55 ASN A CA 7
ATOM 5494 C C . ASN A 1 55 ? 0.728 16.597 0.119 1.00 0.00 55 ASN A C 7
ATOM 5495 O O . ASN A 1 55 ? -0.257 17.290 0.369 1.00 0.00 55 ASN A O 7
ATOM 5506 N N . ASP A 1 56 ? 0.913 15.937 -1.014 1.00 0.00 56 ASP A N 7
ATOM 5507 C CA . ASP A 1 56 ? -0.073 15.988 -2.080 1.00 0.00 56 ASP A CA 7
ATOM 5508 C C . ASP A 1 56 ? -1.281 15.133 -1.692 1.00 0.00 56 ASP A C 7
ATOM 5509 O O . ASP A 1 56 ? -2.361 15.283 -2.261 1.00 0.00 56 ASP A O 7
ATOM 5518 N N . CYS A 1 57 ? -1.058 14.253 -0.726 1.00 0.00 57 CYS A N 7
ATOM 5519 C CA . CYS A 1 57 ? -2.115 13.374 -0.256 1.00 0.00 57 CYS A CA 7
ATOM 5520 C C . CYS A 1 57 ? -3.058 14.188 0.632 1.00 0.00 57 CYS A C 7
ATOM 5521 O O . CYS A 1 57 ? -2.794 15.355 0.918 1.00 0.00 57 CYS A O 7
ATOM 5528 N N . PRO A 1 58 ? -4.166 13.523 1.055 1.00 0.00 58 PRO A N 7
ATOM 5529 C CA . PRO A 1 58 ? -5.150 14.173 1.905 1.00 0.00 58 PRO A CA 7
ATOM 5530 C C . PRO A 1 58 ? -4.636 14.299 3.340 1.00 0.00 58 PRO A C 7
ATOM 5531 O O . PRO A 1 58 ? -5.332 14.823 4.208 1.00 0.00 58 PRO A O 7
ATOM 5542 N N . ASN A 1 59 ? -3.422 13.810 3.545 1.00 0.00 59 ASN A N 7
ATOM 5543 C CA . ASN A 1 59 ? -2.807 13.862 4.861 1.00 0.00 59 ASN A CA 7
ATOM 5544 C C . ASN A 1 59 ? -2.192 15.246 5.078 1.00 0.00 59 ASN A C 7
ATOM 5545 O O . ASN A 1 59 ? -1.748 15.888 4.127 1.00 0.00 59 ASN A O 7
ATOM 5556 N N . ALA A 1 60 ? -2.187 15.666 6.335 1.00 0.00 60 ALA A N 7
ATOM 5557 C CA . ALA A 1 60 ? -1.634 16.962 6.688 1.00 0.00 60 ALA A CA 7
ATOM 5558 C C . ALA A 1 60 ? -2.144 18.015 5.702 1.00 0.00 60 ALA A C 7
ATOM 5559 O O . ALA A 1 60 ? -1.731 19.172 5.756 1.00 0.00 60 ALA A O 7
ATOM 5566 N N . ASP A 1 1 ? 9.936 -5.861 -6.521 1.00 0.00 1 ASP A N 8
ATOM 5567 C CA . ASP A 1 1 ? 8.721 -6.644 -6.674 1.00 0.00 1 ASP A CA 8
ATOM 5568 C C . ASP A 1 1 ? 7.852 -6.479 -5.426 1.00 0.00 1 ASP A C 8
ATOM 5569 O O . ASP A 1 1 ? 8.337 -6.623 -4.304 1.00 0.00 1 ASP A O 8
ATOM 5578 N N . ILE A 1 2 ? 6.583 -6.181 -5.662 1.00 0.00 2 ILE A N 8
ATOM 5579 C CA . ILE A 1 2 ? 5.642 -5.995 -4.571 1.00 0.00 2 ILE A CA 8
ATOM 5580 C C . ILE A 1 2 ? 4.638 -7.149 -4.568 1.00 0.00 2 ILE A C 8
ATOM 5581 O O . ILE A 1 2 ? 4.205 -7.597 -3.507 1.00 0.00 2 ILE A O 8
ATOM 5597 N N . GLU A 1 3 ? 4.295 -7.597 -5.767 1.00 0.00 3 GLU A N 8
ATOM 5598 C CA . GLU A 1 3 ? 3.350 -8.690 -5.916 1.00 0.00 3 GLU A CA 8
ATOM 5599 C C . GLU A 1 3 ? 3.828 -9.915 -5.135 1.00 0.00 3 GLU A C 8
ATOM 5600 O O . GLU A 1 3 ? 3.016 -10.688 -4.628 1.00 0.00 3 GLU A O 8
ATOM 5612 N N . ASP A 1 4 ? 5.143 -10.055 -5.062 1.00 0.00 4 ASP A N 8
ATOM 5613 C CA . ASP A 1 4 ? 5.739 -11.173 -4.351 1.00 0.00 4 ASP A CA 8
ATOM 5614 C C . ASP A 1 4 ? 5.600 -10.947 -2.844 1.00 0.00 4 ASP A C 8
ATOM 5615 O O . ASP A 1 4 ? 5.966 -11.809 -2.047 1.00 0.00 4 ASP A O 8
ATOM 5624 N N . PHE A 1 5 ? 5.072 -9.782 -2.500 1.00 0.00 5 PHE A N 8
ATOM 5625 C CA . PHE A 1 5 ? 4.880 -9.431 -1.103 1.00 0.00 5 PHE A CA 8
ATOM 5626 C C . PHE A 1 5 ? 3.441 -8.982 -0.843 1.00 0.00 5 PHE A C 8
ATOM 5627 O O . PHE A 1 5 ? 3.159 -8.343 0.170 1.00 0.00 5 PHE A O 8
ATOM 5644 N N . TYR A 1 6 ? 2.567 -9.336 -1.774 1.00 0.00 6 TYR A N 8
ATOM 5645 C CA . TYR A 1 6 ? 1.164 -8.978 -1.658 1.00 0.00 6 TYR A CA 8
ATOM 5646 C C . TYR A 1 6 ? 0.439 -9.909 -0.685 1.00 0.00 6 TYR A C 8
ATOM 5647 O O . TYR A 1 6 ? 0.615 -11.126 -0.736 1.00 0.00 6 TYR A O 8
ATOM 5665 N N . THR A 1 7 ? -0.361 -9.303 0.180 1.00 0.00 7 THR A N 8
ATOM 5666 C CA . THR A 1 7 ? -1.114 -10.063 1.163 1.00 0.00 7 THR A CA 8
ATOM 5667 C C . THR A 1 7 ? -2.613 -9.801 1.007 1.00 0.00 7 THR A C 8
ATOM 5668 O O . THR A 1 7 ? -3.156 -8.893 1.635 1.00 0.00 7 THR A O 8
ATOM 5679 N N . SER A 1 8 ? -3.239 -10.612 0.167 1.00 0.00 8 SER A N 8
ATOM 5680 C CA . SER A 1 8 ? -4.665 -10.478 -0.079 1.00 0.00 8 SER A CA 8
ATOM 5681 C C . SER A 1 8 ? -5.450 -10.845 1.182 1.00 0.00 8 SER A C 8
ATOM 5682 O O . SER A 1 8 ? -6.660 -10.632 1.248 1.00 0.00 8 SER A O 8
ATOM 5690 N N . GLU A 1 9 ? -4.730 -11.390 2.151 1.00 0.00 9 GLU A N 8
ATOM 5691 C CA . GLU A 1 9 ? -5.345 -11.789 3.406 1.00 0.00 9 GLU A CA 8
ATOM 5692 C C . GLU A 1 9 ? -5.797 -10.555 4.191 1.00 0.00 9 GLU A C 8
ATOM 5693 O O . GLU A 1 9 ? -6.943 -10.481 4.632 1.00 0.00 9 GLU A O 8
ATOM 5705 N N . THR A 1 10 ? -4.873 -9.617 4.341 1.00 0.00 10 THR A N 8
ATOM 5706 C CA . THR A 1 10 ? -5.162 -8.391 5.064 1.00 0.00 10 THR A CA 8
ATOM 5707 C C . THR A 1 10 ? -5.605 -7.292 4.096 1.00 0.00 10 THR A C 8
ATOM 5708 O O . THR A 1 10 ? -6.367 -6.401 4.468 1.00 0.00 10 THR A O 8
ATOM 5719 N N . CYS A 1 11 ? -5.108 -7.391 2.872 1.00 0.00 11 CYS A N 8
ATOM 5720 C CA . CYS A 1 11 ? -5.443 -6.417 1.847 1.00 0.00 11 CYS A CA 8
ATOM 5721 C C . CYS A 1 11 ? -6.942 -6.520 1.558 1.00 0.00 11 CYS A C 8
ATOM 5722 O O . CYS A 1 11 ? -7.486 -7.619 1.467 1.00 0.00 11 CYS A O 8
ATOM 5729 N N . PRO A 1 12 ? -7.583 -5.329 1.417 1.00 0.00 12 PRO A N 8
ATOM 5730 C CA . PRO A 1 12 ? -9.009 -5.275 1.139 1.00 0.00 12 PRO A CA 8
ATOM 5731 C C . PRO A 1 12 ? -9.298 -5.643 -0.318 1.00 0.00 12 PRO A C 8
ATOM 5732 O O . PRO A 1 12 ? -10.457 -5.728 -0.721 1.00 0.00 12 PRO A O 8
ATOM 5743 N N . TYR A 1 13 ? -8.225 -5.851 -1.066 1.00 0.00 13 TYR A N 8
ATOM 5744 C CA . TYR A 1 13 ? -8.349 -6.207 -2.469 1.00 0.00 13 TYR A CA 8
ATOM 5745 C C . TYR A 1 13 ? -7.614 -7.515 -2.770 1.00 0.00 13 TYR A C 8
ATOM 5746 O O . TYR A 1 13 ? -6.612 -7.830 -2.129 1.00 0.00 13 TYR A O 8
ATOM 5764 N N . LYS A 1 14 ? -8.141 -8.242 -3.744 1.00 0.00 14 LYS A N 8
ATOM 5765 C CA . LYS A 1 14 ? -7.547 -9.509 -4.138 1.00 0.00 14 LYS A CA 8
ATOM 5766 C C . LYS A 1 14 ? -7.577 -9.629 -5.662 1.00 0.00 14 LYS A C 8
ATOM 5767 O O . LYS A 1 14 ? -7.620 -10.735 -6.201 1.00 0.00 14 LYS A O 8
ATOM 5786 N N . ASN A 1 15 ? -7.553 -8.477 -6.316 1.00 0.00 15 ASN A N 8
ATOM 5787 C CA . ASN A 1 15 ? -7.576 -8.440 -7.768 1.00 0.00 15 ASN A CA 8
ATOM 5788 C C . ASN A 1 15 ? -6.143 -8.347 -8.295 1.00 0.00 15 ASN A C 8
ATOM 5789 O O . ASN A 1 15 ? -5.782 -9.035 -9.249 1.00 0.00 15 ASN A O 8
ATOM 5800 N N . ASP A 1 16 ? -5.364 -7.490 -7.651 1.00 0.00 16 ASP A N 8
ATOM 5801 C CA . ASP A 1 16 ? -3.978 -7.298 -8.043 1.00 0.00 16 ASP A CA 8
ATOM 5802 C C . ASP A 1 16 ? -3.238 -6.550 -6.932 1.00 0.00 16 ASP A C 8
ATOM 5803 O O . ASP A 1 16 ? -3.852 -5.824 -6.151 1.00 0.00 16 ASP A O 8
ATOM 5812 N N . SER A 1 17 ? -1.929 -6.752 -6.897 1.00 0.00 17 SER A N 8
ATOM 5813 C CA . SER A 1 17 ? -1.098 -6.106 -5.895 1.00 0.00 17 SER A CA 8
ATOM 5814 C C . SER A 1 17 ? -0.952 -4.617 -6.218 1.00 0.00 17 SER A C 8
ATOM 5815 O O . SER A 1 17 ? -0.867 -3.788 -5.314 1.00 0.00 17 SER A O 8
ATOM 5823 N N . GLN A 1 18 ? -0.928 -4.324 -7.510 1.00 0.00 18 GLN A N 8
ATOM 5824 C CA . GLN A 1 18 ? -0.794 -2.950 -7.963 1.00 0.00 18 GLN A CA 8
ATOM 5825 C C . GLN A 1 18 ? -2.097 -2.184 -7.727 1.00 0.00 18 GLN A C 8
ATOM 5826 O O . GLN A 1 18 ? -2.084 -0.964 -7.564 1.00 0.00 18 GLN A O 8
ATOM 5840 N N . LEU A 1 19 ? -3.192 -2.930 -7.717 1.00 0.00 19 LEU A N 8
ATOM 5841 C CA . LEU A 1 19 ? -4.500 -2.336 -7.504 1.00 0.00 19 LEU A CA 8
ATOM 5842 C C . LEU A 1 19 ? -4.548 -1.703 -6.112 1.00 0.00 19 LEU A C 8
ATOM 5843 O O . LEU A 1 19 ? -4.812 -0.509 -5.977 1.00 0.00 19 LEU A O 8
ATOM 5859 N N . ALA A 1 20 ? -4.289 -2.532 -5.111 1.00 0.00 20 ALA A N 8
ATOM 5860 C CA . ALA A 1 20 ? -4.299 -2.068 -3.734 1.00 0.00 20 ALA A CA 8
ATOM 5861 C C . ALA A 1 20 ? -3.235 -0.983 -3.558 1.00 0.00 20 ALA A C 8
ATOM 5862 O O . ALA A 1 20 ? -3.424 -0.043 -2.787 1.00 0.00 20 ALA A O 8
ATOM 5869 N N . TRP A 1 21 ? -2.140 -1.149 -4.285 1.00 0.00 21 TRP A N 8
ATOM 5870 C CA . TRP A 1 21 ? -1.046 -0.195 -4.219 1.00 0.00 21 TRP A CA 8
ATOM 5871 C C . TRP A 1 21 ? -1.527 1.119 -4.837 1.00 0.00 21 TRP A C 8
ATOM 5872 O O . TRP A 1 21 ? -1.272 2.194 -4.296 1.00 0.00 21 TRP A O 8
ATOM 5893 N N . ASP A 1 22 ? -2.214 0.990 -5.963 1.00 0.00 22 ASP A N 8
ATOM 5894 C CA . ASP A 1 22 ? -2.733 2.154 -6.661 1.00 0.00 22 ASP A CA 8
ATOM 5895 C C . ASP A 1 22 ? -3.795 2.832 -5.793 1.00 0.00 22 ASP A C 8
ATOM 5896 O O . ASP A 1 22 ? -4.186 3.968 -6.058 1.00 0.00 22 ASP A O 8
ATOM 5905 N N . THR A 1 23 ? -4.232 2.108 -4.773 1.00 0.00 23 THR A N 8
ATOM 5906 C CA . THR A 1 23 ? -5.241 2.625 -3.865 1.00 0.00 23 THR A CA 8
ATOM 5907 C C . THR A 1 23 ? -4.603 3.560 -2.836 1.00 0.00 23 THR A C 8
ATOM 5908 O O . THR A 1 23 ? -4.983 4.725 -2.731 1.00 0.00 23 THR A O 8
ATOM 5919 N N . CYS A 1 24 ? -3.644 3.014 -2.102 1.00 0.00 24 CYS A N 8
ATOM 5920 C CA . CYS A 1 24 ? -2.950 3.785 -1.085 1.00 0.00 24 CYS A CA 8
ATOM 5921 C C . CYS A 1 24 ? -1.773 4.504 -1.747 1.00 0.00 24 CYS A C 8
ATOM 5922 O O . CYS A 1 24 ? -1.775 5.729 -1.864 1.00 0.00 24 CYS A O 8
ATOM 5929 N N . SER A 1 25 ? -0.795 3.712 -2.163 1.00 0.00 25 SER A N 8
ATOM 5930 C CA . SER A 1 25 ? 0.386 4.258 -2.810 1.00 0.00 25 SER A CA 8
ATOM 5931 C C . SER A 1 25 ? 0.086 4.556 -4.280 1.00 0.00 25 SER A C 8
ATOM 5932 O O . SER A 1 25 ? 0.819 4.122 -5.167 1.00 0.00 25 SER A O 8
ATOM 5940 N N . GLY A 1 26 ? -0.993 5.294 -4.493 1.00 0.00 26 GLY A N 8
ATOM 5941 C CA . GLY A 1 26 ? -1.399 5.655 -5.841 1.00 0.00 26 GLY A CA 8
ATOM 5942 C C . GLY A 1 26 ? -1.565 7.170 -5.977 1.00 0.00 26 GLY A C 8
ATOM 5943 O O . GLY A 1 26 ? -1.997 7.660 -7.019 1.00 0.00 26 GLY A O 8
ATOM 5947 N N . GLY A 1 27 ? -1.212 7.870 -4.908 1.00 0.00 27 GLY A N 8
ATOM 5948 C CA . GLY A 1 27 ? -1.316 9.319 -4.895 1.00 0.00 27 GLY A CA 8
ATOM 5949 C C . GLY A 1 27 ? -2.514 9.775 -4.058 1.00 0.00 27 GLY A C 8
ATOM 5950 O O . GLY A 1 27 ? -2.397 10.695 -3.250 1.00 0.00 27 GLY A O 8
ATOM 5954 N N . THR A 1 28 ? -3.638 9.110 -4.281 1.00 0.00 28 THR A N 8
ATOM 5955 C CA . THR A 1 28 ? -4.856 9.435 -3.558 1.00 0.00 28 THR A CA 8
ATOM 5956 C C . THR A 1 28 ? -5.480 8.169 -2.968 1.00 0.00 28 THR A C 8
ATOM 5957 O O . THR A 1 28 ? -4.875 7.099 -3.005 1.00 0.00 28 THR A O 8
ATOM 5968 N N . GLY A 1 29 ? -6.683 8.333 -2.438 1.00 0.00 29 GLY A N 8
ATOM 5969 C CA . GLY A 1 29 ? -7.396 7.217 -1.840 1.00 0.00 29 GLY A CA 8
ATOM 5970 C C . GLY A 1 29 ? -7.147 7.151 -0.332 1.00 0.00 29 GLY A C 8
ATOM 5971 O O . GLY A 1 29 ? -7.277 8.156 0.366 1.00 0.00 29 GLY A O 8
ATOM 5975 N N . ASN A 1 30 ? -6.795 5.959 0.126 1.00 0.00 30 ASN A N 8
ATOM 5976 C CA . ASN A 1 30 ? -6.527 5.749 1.539 1.00 0.00 30 ASN A CA 8
ATOM 5977 C C . ASN A 1 30 ? -5.015 5.680 1.762 1.00 0.00 30 ASN A C 8
ATOM 5978 O O . ASN A 1 30 ? -4.541 4.899 2.586 1.00 0.00 30 ASN A O 8
ATOM 5989 N N . CYS A 1 31 ? -4.300 6.507 1.013 1.00 0.00 31 CYS A N 8
ATOM 5990 C CA . CYS A 1 31 ? -2.851 6.549 1.119 1.00 0.00 31 CYS A CA 8
ATOM 5991 C C . CYS A 1 31 ? -2.484 6.805 2.582 1.00 0.00 31 CYS A C 8
ATOM 5992 O O . CYS A 1 31 ? -3.058 7.681 3.226 1.00 0.00 31 CYS A O 8
ATOM 5999 N N . GLY A 1 32 ? -1.529 6.023 3.064 1.00 0.00 32 GLY A N 8
ATOM 6000 C CA . GLY A 1 32 ? -1.078 6.154 4.439 1.00 0.00 32 GLY A CA 8
ATOM 6001 C C . GLY A 1 32 ? 0.018 5.134 4.756 1.00 0.00 32 GLY A C 8
ATOM 6002 O O . GLY A 1 32 ? 0.378 4.321 3.907 1.00 0.00 32 GLY A O 8
ATOM 6006 N N . THR A 1 33 ? 0.518 5.212 5.981 1.00 0.00 33 THR A N 8
ATOM 6007 C CA . THR A 1 33 ? 1.565 4.306 6.421 1.00 0.00 33 THR A CA 8
ATOM 6008 C C . THR A 1 33 ? 0.958 3.000 6.937 1.00 0.00 33 THR A C 8
ATOM 6009 O O . THR A 1 33 ? 1.683 2.061 7.264 1.00 0.00 33 THR A O 8
ATOM 6020 N N . VAL A 1 34 ? -0.365 2.981 6.994 1.00 0.00 34 VAL A N 8
ATOM 6021 C CA . VAL A 1 34 ? -1.078 1.806 7.465 1.00 0.00 34 VAL A CA 8
ATOM 6022 C C . VAL A 1 34 ? -1.187 0.790 6.325 1.00 0.00 34 VAL A C 8
ATOM 6023 O O . VAL A 1 34 ? -1.149 -0.417 6.559 1.00 0.00 34 VAL A O 8
ATOM 6036 N N . CYS A 1 35 ? -1.320 1.317 5.117 1.00 0.00 35 CYS A N 8
ATOM 6037 C CA . CYS A 1 35 ? -1.434 0.472 3.941 1.00 0.00 35 CYS A CA 8
ATOM 6038 C C . CYS A 1 35 ? -0.141 -0.334 3.800 1.00 0.00 35 CYS A C 8
ATOM 6039 O O . CYS A 1 35 ? -0.091 -1.307 3.050 1.00 0.00 35 CYS A O 8
ATOM 6046 N N . CYS A 1 36 ? 0.872 0.102 4.533 1.00 0.00 36 CYS A N 8
ATOM 6047 C CA . CYS A 1 36 ? 2.162 -0.566 4.500 1.00 0.00 36 CYS A CA 8
ATOM 6048 C C . CYS A 1 36 ? 1.950 -2.038 4.858 1.00 0.00 36 CYS A C 8
ATOM 6049 O O . CYS A 1 36 ? 1.966 -2.902 3.982 1.00 0.00 36 CYS A O 8
ATOM 6056 N N . GLY A 1 37 ? 1.756 -2.279 6.146 1.00 0.00 37 GLY A N 8
ATOM 6057 C CA . GLY A 1 37 ? 1.540 -3.632 6.631 1.00 0.00 37 GLY A CA 8
ATOM 6058 C C . GLY A 1 37 ? 0.056 -4.000 6.588 1.00 0.00 37 GLY A C 8
ATOM 6059 O O . GLY A 1 37 ? -0.471 -4.578 7.537 1.00 0.00 37 GLY A O 8
ATOM 6063 N N . GLN A 1 38 ? -0.576 -3.649 5.478 1.00 0.00 38 GLN A N 8
ATOM 6064 C CA . GLN A 1 38 ? -1.990 -3.935 5.299 1.00 0.00 38 GLN A CA 8
ATOM 6065 C C . GLN A 1 38 ? -2.203 -4.807 4.060 1.00 0.00 38 GLN A C 8
ATOM 6066 O O . GLN A 1 38 ? -3.085 -5.664 4.044 1.00 0.00 38 GLN A O 8
ATOM 6080 N N . CYS A 1 39 ? -1.379 -4.559 3.052 1.00 0.00 39 CYS A N 8
ATOM 6081 C CA . CYS A 1 39 ? -1.466 -5.311 1.812 1.00 0.00 39 CYS A CA 8
ATOM 6082 C C . CYS A 1 39 ? -0.083 -5.886 1.501 1.00 0.00 39 CYS A C 8
ATOM 6083 O O . CYS A 1 39 ? 0.038 -7.050 1.124 1.00 0.00 39 CYS A O 8
ATOM 6090 N N . PHE A 1 40 ? 0.925 -5.044 1.672 1.00 0.00 40 PHE A N 8
ATOM 6091 C CA . PHE A 1 40 ? 2.295 -5.454 1.414 1.00 0.00 40 PHE A CA 8
ATOM 6092 C C . PHE A 1 40 ? 3.106 -5.500 2.711 1.00 0.00 40 PHE A C 8
ATOM 6093 O O . PHE A 1 40 ? 2.590 -5.186 3.782 1.00 0.00 40 PHE A O 8
ATOM 6110 N N . SER A 1 41 ? 4.364 -5.894 2.570 1.00 0.00 41 SER A N 8
ATOM 6111 C CA . SER A 1 41 ? 5.252 -5.986 3.717 1.00 0.00 41 SER A CA 8
ATOM 6112 C C . SER A 1 41 ? 6.641 -5.465 3.345 1.00 0.00 41 SER A C 8
ATOM 6113 O O . SER A 1 41 ? 7.001 -5.430 2.169 1.00 0.00 41 SER A O 8
ATOM 6121 N N . PHE A 1 42 ? 7.385 -5.074 4.369 1.00 0.00 42 PHE A N 8
ATOM 6122 C CA . PHE A 1 42 ? 8.727 -4.557 4.165 1.00 0.00 42 PHE A CA 8
ATOM 6123 C C . PHE A 1 42 ? 9.583 -5.548 3.374 1.00 0.00 42 PHE A C 8
ATOM 6124 O O . PHE A 1 42 ? 9.321 -6.750 3.390 1.00 0.00 42 PHE A O 8
ATOM 6141 N N . PRO A 1 43 ? 10.614 -4.994 2.683 1.00 0.00 43 PRO A N 8
ATOM 6142 C CA . PRO A 1 43 ? 10.854 -3.561 2.718 1.00 0.00 43 PRO A CA 8
ATOM 6143 C C . PRO A 1 43 ? 9.832 -2.812 1.861 1.00 0.00 43 PRO A C 8
ATOM 6144 O O . PRO A 1 43 ? 9.958 -1.607 1.649 1.00 0.00 43 PRO A O 8
ATOM 6155 N N . VAL A 1 44 ? 8.843 -3.558 1.390 1.00 0.00 44 VAL A N 8
ATOM 6156 C CA . VAL A 1 44 ? 7.799 -2.980 0.561 1.00 0.00 44 VAL A CA 8
ATOM 6157 C C . VAL A 1 44 ? 6.913 -2.075 1.419 1.00 0.00 44 VAL A C 8
ATOM 6158 O O . VAL A 1 44 ? 6.484 -1.013 0.970 1.00 0.00 44 VAL A O 8
ATOM 6171 N N . SER A 1 45 ? 6.666 -2.528 2.640 1.00 0.00 45 SER A N 8
ATOM 6172 C CA . SER A 1 45 ? 5.839 -1.773 3.565 1.00 0.00 45 SER A CA 8
ATOM 6173 C C . SER A 1 45 ? 6.362 -0.340 3.685 1.00 0.00 45 SER A C 8
ATOM 6174 O O . SER A 1 45 ? 5.641 0.552 4.129 1.00 0.00 45 SER A O 8
ATOM 6182 N N . GLN A 1 46 ? 7.612 -0.164 3.280 1.00 0.00 46 GLN A N 8
ATOM 6183 C CA . GLN A 1 46 ? 8.239 1.145 3.336 1.00 0.00 46 GLN A CA 8
ATOM 6184 C C . GLN A 1 46 ? 7.926 1.938 2.066 1.00 0.00 46 GLN A C 8
ATOM 6185 O O . GLN A 1 46 ? 7.954 3.168 2.076 1.00 0.00 46 GLN A O 8
ATOM 6199 N N . SER A 1 47 ? 7.636 1.202 1.003 1.00 0.00 47 SER A N 8
ATOM 6200 C CA . SER A 1 47 ? 7.318 1.822 -0.272 1.00 0.00 47 SER A CA 8
ATOM 6201 C C . SER A 1 47 ? 5.903 2.403 -0.233 1.00 0.00 47 SER A C 8
ATOM 6202 O O . SER A 1 47 ? 5.650 3.469 -0.792 1.00 0.00 47 SER A O 8
ATOM 6210 N N . CYS A 1 48 ? 5.017 1.676 0.432 1.00 0.00 48 CYS A N 8
ATOM 6211 C CA . CYS A 1 48 ? 3.634 2.106 0.551 1.00 0.00 48 CYS A CA 8
ATOM 6212 C C . CYS A 1 48 ? 3.620 3.527 1.116 1.00 0.00 48 CYS A C 8
ATOM 6213 O O . CYS A 1 48 ? 3.167 4.458 0.452 1.00 0.00 48 CYS A O 8
ATOM 6220 N N . ALA A 1 49 ? 4.121 3.650 2.336 1.00 0.00 49 ALA A N 8
ATOM 6221 C CA . ALA A 1 49 ? 4.172 4.942 2.998 1.00 0.00 49 ALA A CA 8
ATOM 6222 C C . ALA A 1 49 ? 5.030 5.901 2.171 1.00 0.00 49 ALA A C 8
ATOM 6223 O O . ALA A 1 49 ? 4.983 7.114 2.371 1.00 0.00 49 ALA A O 8
ATOM 6230 N N . GLY A 1 50 ? 5.796 5.321 1.258 1.00 0.00 50 GLY A N 8
ATOM 6231 C CA . GLY A 1 50 ? 6.664 6.109 0.399 1.00 0.00 50 GLY A CA 8
ATOM 6232 C C . GLY A 1 50 ? 5.888 6.678 -0.791 1.00 0.00 50 GLY A C 8
ATOM 6233 O O . GLY A 1 50 ? 5.884 7.888 -1.012 1.00 0.00 50 GLY A O 8
ATOM 6237 N N . MET A 1 51 ? 5.251 5.778 -1.526 1.00 0.00 51 MET A N 8
ATOM 6238 C CA . MET A 1 51 ? 4.474 6.176 -2.687 1.00 0.00 51 MET A CA 8
ATOM 6239 C C . MET A 1 51 ? 3.054 6.582 -2.285 1.00 0.00 51 MET A C 8
ATOM 6240 O O . MET A 1 51 ? 2.170 6.683 -3.133 1.00 0.00 51 MET A O 8
ATOM 6254 N N . ALA A 1 52 ? 2.881 6.803 -0.990 1.00 0.00 52 ALA A N 8
ATOM 6255 C CA . ALA A 1 52 ? 1.585 7.195 -0.464 1.00 0.00 52 ALA A CA 8
ATOM 6256 C C . ALA A 1 52 ? 1.470 8.721 -0.490 1.00 0.00 52 ALA A C 8
ATOM 6257 O O . ALA A 1 52 ? 0.668 9.299 0.243 1.00 0.00 52 ALA A O 8
ATOM 6264 N N . ASP A 1 53 ? 2.283 9.330 -1.340 1.00 0.00 53 ASP A N 8
ATOM 6265 C CA . ASP A 1 53 ? 2.282 10.777 -1.471 1.00 0.00 53 ASP A CA 8
ATOM 6266 C C . ASP A 1 53 ? 2.625 11.406 -0.119 1.00 0.00 53 ASP A C 8
ATOM 6267 O O . ASP A 1 53 ? 2.364 10.817 0.928 1.00 0.00 53 ASP A O 8
ATOM 6276 N N . SER A 1 54 ? 3.206 12.596 -0.187 1.00 0.00 54 SER A N 8
ATOM 6277 C CA . SER A 1 54 ? 3.587 13.311 1.019 1.00 0.00 54 SER A CA 8
ATOM 6278 C C . SER A 1 54 ? 2.619 14.469 1.269 1.00 0.00 54 SER A C 8
ATOM 6279 O O . SER A 1 54 ? 1.647 14.321 2.008 1.00 0.00 54 SER A O 8
ATOM 6287 N N . ASN A 1 55 ? 2.917 15.595 0.638 1.00 0.00 55 ASN A N 8
ATOM 6288 C CA . ASN A 1 55 ? 2.085 16.777 0.783 1.00 0.00 55 ASN A CA 8
ATOM 6289 C C . ASN A 1 55 ? 1.004 16.771 -0.300 1.00 0.00 55 ASN A C 8
ATOM 6290 O O . ASN A 1 55 ? 0.059 17.556 -0.243 1.00 0.00 55 ASN A O 8
ATOM 6301 N N . ASP A 1 56 ? 1.180 15.876 -1.261 1.00 0.00 56 ASP A N 8
ATOM 6302 C CA . ASP A 1 56 ? 0.232 15.757 -2.355 1.00 0.00 56 ASP A CA 8
ATOM 6303 C C . ASP A 1 56 ? -1.037 15.065 -1.852 1.00 0.00 56 ASP A C 8
ATOM 6304 O O . ASP A 1 56 ? -2.130 15.326 -2.352 1.00 0.00 56 ASP A O 8
ATOM 6313 N N . CYS A 1 57 ? -0.849 14.198 -0.868 1.00 0.00 57 CYS A N 8
ATOM 6314 C CA . CYS A 1 57 ? -1.965 13.467 -0.292 1.00 0.00 57 CYS A CA 8
ATOM 6315 C C . CYS A 1 57 ? -2.654 14.371 0.731 1.00 0.00 57 CYS A C 8
ATOM 6316 O O . CYS A 1 57 ? -2.138 15.435 1.072 1.00 0.00 57 CYS A O 8
ATOM 6323 N N . PRO A 1 58 ? -3.840 13.904 1.205 1.00 0.00 58 PRO A N 8
ATOM 6324 C CA . PRO A 1 58 ? -4.605 14.658 2.183 1.00 0.00 58 PRO A CA 8
ATOM 6325 C C . PRO A 1 58 ? -3.971 14.558 3.572 1.00 0.00 58 PRO A C 8
ATOM 6326 O O . PRO A 1 58 ? -4.623 14.140 4.527 1.00 0.00 58 PRO A O 8
ATOM 6337 N N . ASN A 1 59 ? -2.706 14.948 3.640 1.00 0.00 59 ASN A N 8
ATOM 6338 C CA . ASN A 1 59 ? -1.977 14.907 4.896 1.00 0.00 59 ASN A CA 8
ATOM 6339 C C . ASN A 1 59 ? -1.947 16.309 5.509 1.00 0.00 59 ASN A C 8
ATOM 6340 O O . ASN A 1 59 ? -2.779 17.153 5.179 1.00 0.00 59 ASN A O 8
ATOM 6351 N N . ALA A 1 60 ? -0.979 16.514 6.390 1.00 0.00 60 ALA A N 8
ATOM 6352 C CA . ALA A 1 60 ? -0.829 17.798 7.052 1.00 0.00 60 ALA A CA 8
ATOM 6353 C C . ALA A 1 60 ? 0.432 17.777 7.918 1.00 0.00 60 ALA A C 8
ATOM 6354 O O . ALA A 1 60 ? 0.779 18.780 8.540 1.00 0.00 60 ALA A O 8
ATOM 6361 N N . ASP A 1 1 ? 9.639 -7.862 -6.382 1.00 0.00 1 ASP A N 9
ATOM 6362 C CA . ASP A 1 1 ? 8.455 -7.094 -6.730 1.00 0.00 1 ASP A CA 9
ATOM 6363 C C . ASP A 1 1 ? 7.560 -6.958 -5.496 1.00 0.00 1 ASP A C 9
ATOM 6364 O O . ASP A 1 1 ? 7.855 -7.525 -4.445 1.00 0.00 1 ASP A O 9
ATOM 6373 N N . ILE A 1 2 ? 6.485 -6.202 -5.665 1.00 0.00 2 ILE A N 9
ATOM 6374 C CA . ILE A 1 2 ? 5.545 -5.984 -4.579 1.00 0.00 2 ILE A CA 9
ATOM 6375 C C . ILE A 1 2 ? 4.545 -7.141 -4.535 1.00 0.00 2 ILE A C 9
ATOM 6376 O O . ILE A 1 2 ? 4.047 -7.496 -3.468 1.00 0.00 2 ILE A O 9
ATOM 6392 N N . GLU A 1 3 ? 4.280 -7.697 -5.708 1.00 0.00 3 GLU A N 9
ATOM 6393 C CA . GLU A 1 3 ? 3.349 -8.806 -5.818 1.00 0.00 3 GLU A CA 9
ATOM 6394 C C . GLU A 1 3 ? 3.838 -9.994 -4.987 1.00 0.00 3 GLU A C 9
ATOM 6395 O O . GLU A 1 3 ? 3.033 -10.770 -4.472 1.00 0.00 3 GLU A O 9
ATOM 6407 N N . ASP A 1 4 ? 5.154 -10.100 -4.882 1.00 0.00 4 ASP A N 9
ATOM 6408 C CA . ASP A 1 4 ? 5.760 -11.180 -4.123 1.00 0.00 4 ASP A CA 9
ATOM 6409 C C . ASP A 1 4 ? 5.584 -10.908 -2.627 1.00 0.00 4 ASP A C 9
ATOM 6410 O O . ASP A 1 4 ? 5.940 -11.741 -1.795 1.00 0.00 4 ASP A O 9
ATOM 6419 N N . PHE A 1 5 ? 5.035 -9.739 -2.332 1.00 0.00 5 PHE A N 9
ATOM 6420 C CA . PHE A 1 5 ? 4.807 -9.347 -0.952 1.00 0.00 5 PHE A CA 9
ATOM 6421 C C . PHE A 1 5 ? 3.353 -8.921 -0.735 1.00 0.00 5 PHE A C 9
ATOM 6422 O O . PHE A 1 5 ? 3.025 -8.315 0.284 1.00 0.00 5 PHE A O 9
ATOM 6439 N N . TYR A 1 6 ? 2.521 -9.256 -1.710 1.00 0.00 6 TYR A N 9
ATOM 6440 C CA . TYR A 1 6 ? 1.110 -8.916 -1.639 1.00 0.00 6 TYR A CA 9
ATOM 6441 C C . TYR A 1 6 ? 0.360 -9.880 -0.718 1.00 0.00 6 TYR A C 9
ATOM 6442 O O . TYR A 1 6 ? 0.467 -11.096 -0.866 1.00 0.00 6 TYR A O 9
ATOM 6460 N N . THR A 1 7 ? -0.383 -9.300 0.213 1.00 0.00 7 THR A N 9
ATOM 6461 C CA . THR A 1 7 ? -1.151 -10.092 1.159 1.00 0.00 7 THR A CA 9
ATOM 6462 C C . THR A 1 7 ? -2.650 -9.866 0.951 1.00 0.00 7 THR A C 9
ATOM 6463 O O . THR A 1 7 ? -3.238 -8.975 1.561 1.00 0.00 7 THR A O 9
ATOM 6474 N N . SER A 1 8 ? -3.225 -10.689 0.086 1.00 0.00 8 SER A N 9
ATOM 6475 C CA . SER A 1 8 ? -4.644 -10.590 -0.211 1.00 0.00 8 SER A CA 9
ATOM 6476 C C . SER A 1 8 ? -5.464 -11.075 0.986 1.00 0.00 8 SER A C 9
ATOM 6477 O O . SER A 1 8 ? -6.691 -10.985 0.980 1.00 0.00 8 SER A O 9
ATOM 6485 N N . GLU A 1 9 ? -4.754 -11.580 1.984 1.00 0.00 9 GLU A N 9
ATOM 6486 C CA . GLU A 1 9 ? -5.400 -12.080 3.185 1.00 0.00 9 GLU A CA 9
ATOM 6487 C C . GLU A 1 9 ? -5.916 -10.916 4.034 1.00 0.00 9 GLU A C 9
ATOM 6488 O O . GLU A 1 9 ? -7.064 -10.926 4.475 1.00 0.00 9 GLU A O 9
ATOM 6500 N N . THR A 1 10 ? -5.043 -9.940 4.236 1.00 0.00 10 THR A N 9
ATOM 6501 C CA . THR A 1 10 ? -5.397 -8.771 5.024 1.00 0.00 10 THR A CA 9
ATOM 6502 C C . THR A 1 10 ? -5.814 -7.618 4.109 1.00 0.00 10 THR A C 9
ATOM 6503 O O . THR A 1 10 ? -6.582 -6.746 4.515 1.00 0.00 10 THR A O 9
ATOM 6514 N N . CYS A 1 11 ? -5.291 -7.651 2.892 1.00 0.00 11 CYS A N 9
ATOM 6515 C CA . CYS A 1 11 ? -5.600 -6.619 1.917 1.00 0.00 11 CYS A CA 9
ATOM 6516 C C . CYS A 1 11 ? -7.093 -6.697 1.591 1.00 0.00 11 CYS A C 9
ATOM 6517 O O . CYS A 1 11 ? -7.634 -7.786 1.402 1.00 0.00 11 CYS A O 9
ATOM 6524 N N . PRO A 1 12 ? -7.732 -5.499 1.533 1.00 0.00 12 PRO A N 9
ATOM 6525 C CA . PRO A 1 12 ? -9.152 -5.421 1.233 1.00 0.00 12 PRO A CA 9
ATOM 6526 C C . PRO A 1 12 ? -9.412 -5.671 -0.254 1.00 0.00 12 PRO A C 9
ATOM 6527 O O . PRO A 1 12 ? -10.526 -6.019 -0.642 1.00 0.00 12 PRO A O 9
ATOM 6538 N N . TYR A 1 13 ? -8.366 -5.484 -1.045 1.00 0.00 13 TYR A N 9
ATOM 6539 C CA . TYR A 1 13 ? -8.468 -5.685 -2.480 1.00 0.00 13 TYR A CA 9
ATOM 6540 C C . TYR A 1 13 ? -7.870 -7.033 -2.889 1.00 0.00 13 TYR A C 9
ATOM 6541 O O . TYR A 1 13 ? -7.359 -7.770 -2.048 1.00 0.00 13 TYR A O 9
ATOM 6559 N N . LYS A 1 14 ? -7.955 -7.314 -4.181 1.00 0.00 14 LYS A N 9
ATOM 6560 C CA . LYS A 1 14 ? -7.429 -8.560 -4.712 1.00 0.00 14 LYS A CA 9
ATOM 6561 C C . LYS A 1 14 ? -7.106 -8.381 -6.196 1.00 0.00 14 LYS A C 9
ATOM 6562 O O . LYS A 1 14 ? -6.933 -7.258 -6.666 1.00 0.00 14 LYS A O 9
ATOM 6581 N N . ASN A 1 15 ? -7.034 -9.506 -6.893 1.00 0.00 15 ASN A N 9
ATOM 6582 C CA . ASN A 1 15 ? -6.734 -9.487 -8.315 1.00 0.00 15 ASN A CA 9
ATOM 6583 C C . ASN A 1 15 ? -5.235 -9.254 -8.512 1.00 0.00 15 ASN A C 9
ATOM 6584 O O . ASN A 1 15 ? -4.520 -10.142 -8.975 1.00 0.00 15 ASN A O 9
ATOM 6595 N N . ASP A 1 16 ? -4.802 -8.054 -8.152 1.00 0.00 16 ASP A N 9
ATOM 6596 C CA . ASP A 1 16 ? -3.401 -7.693 -8.284 1.00 0.00 16 ASP A CA 9
ATOM 6597 C C . ASP A 1 16 ? -2.991 -6.816 -7.099 1.00 0.00 16 ASP A C 9
ATOM 6598 O O . ASP A 1 16 ? -3.843 -6.228 -6.434 1.00 0.00 16 ASP A O 9
ATOM 6607 N N . SER A 1 17 ? -1.688 -6.754 -6.872 1.00 0.00 17 SER A N 9
ATOM 6608 C CA . SER A 1 17 ? -1.155 -5.958 -5.780 1.00 0.00 17 SER A CA 9
ATOM 6609 C C . SER A 1 17 ? -1.153 -4.477 -6.163 1.00 0.00 17 SER A C 9
ATOM 6610 O O . SER A 1 17 ? -1.308 -3.610 -5.305 1.00 0.00 17 SER A O 9
ATOM 6618 N N . GLN A 1 18 ? -0.976 -4.233 -7.454 1.00 0.00 18 GLN A N 9
ATOM 6619 C CA . GLN A 1 18 ? -0.953 -2.872 -7.962 1.00 0.00 18 GLN A CA 9
ATOM 6620 C C . GLN A 1 18 ? -2.320 -2.212 -7.774 1.00 0.00 18 GLN A C 9
ATOM 6621 O O . GLN A 1 18 ? -2.432 -0.987 -7.809 1.00 0.00 18 GLN A O 9
ATOM 6635 N N . LEU A 1 19 ? -3.326 -3.052 -7.579 1.00 0.00 19 LEU A N 9
ATOM 6636 C CA . LEU A 1 19 ? -4.681 -2.565 -7.386 1.00 0.00 19 LEU A CA 9
ATOM 6637 C C . LEU A 1 19 ? -4.777 -1.861 -6.031 1.00 0.00 19 LEU A C 9
ATOM 6638 O O . LEU A 1 19 ? -5.184 -0.703 -5.958 1.00 0.00 19 LEU A O 9
ATOM 6654 N N . ALA A 1 20 ? -4.396 -2.590 -4.993 1.00 0.00 20 ALA A N 9
ATOM 6655 C CA . ALA A 1 20 ? -4.434 -2.050 -3.645 1.00 0.00 20 ALA A CA 9
ATOM 6656 C C . ALA A 1 20 ? -3.386 -0.944 -3.513 1.00 0.00 20 ALA A C 9
ATOM 6657 O O . ALA A 1 20 ? -3.596 0.034 -2.797 1.00 0.00 20 ALA A O 9
ATOM 6664 N N . TRP A 1 21 ? -2.279 -1.135 -4.216 1.00 0.00 21 TRP A N 9
ATOM 6665 C CA . TRP A 1 21 ? -1.197 -0.166 -4.187 1.00 0.00 21 TRP A CA 9
ATOM 6666 C C . TRP A 1 21 ? -1.678 1.102 -4.895 1.00 0.00 21 TRP A C 9
ATOM 6667 O O . TRP A 1 21 ? -1.356 2.212 -4.475 1.00 0.00 21 TRP A O 9
ATOM 6688 N N . ASP A 1 22 ? -2.442 0.894 -5.958 1.00 0.00 22 ASP A N 9
ATOM 6689 C CA . ASP A 1 22 ? -2.971 2.006 -6.728 1.00 0.00 22 ASP A CA 9
ATOM 6690 C C . ASP A 1 22 ? -3.945 2.805 -5.860 1.00 0.00 22 ASP A C 9
ATOM 6691 O O . ASP A 1 22 ? -4.303 3.932 -6.198 1.00 0.00 22 ASP A O 9
ATOM 6700 N N . THR A 1 23 ? -4.346 2.189 -4.757 1.00 0.00 23 THR A N 9
ATOM 6701 C CA . THR A 1 23 ? -5.272 2.829 -3.838 1.00 0.00 23 THR A CA 9
ATOM 6702 C C . THR A 1 23 ? -4.515 3.730 -2.860 1.00 0.00 23 THR A C 9
ATOM 6703 O O . THR A 1 23 ? -4.634 4.953 -2.918 1.00 0.00 23 THR A O 9
ATOM 6714 N N . CYS A 1 24 ? -3.753 3.092 -1.985 1.00 0.00 24 CYS A N 9
ATOM 6715 C CA . CYS A 1 24 ? -2.977 3.820 -0.996 1.00 0.00 24 CYS A CA 9
ATOM 6716 C C . CYS A 1 24 ? -1.842 4.549 -1.718 1.00 0.00 24 CYS A C 9
ATOM 6717 O O . CYS A 1 24 ? -1.867 5.773 -1.845 1.00 0.00 24 CYS A O 9
ATOM 6724 N N . SER A 1 25 ? -0.874 3.767 -2.172 1.00 0.00 25 SER A N 9
ATOM 6725 C CA . SER A 1 25 ? 0.268 4.323 -2.878 1.00 0.00 25 SER A CA 9
ATOM 6726 C C . SER A 1 25 ? -0.122 4.661 -4.319 1.00 0.00 25 SER A C 9
ATOM 6727 O O . SER A 1 25 ? 0.543 4.233 -5.262 1.00 0.00 25 SER A O 9
ATOM 6735 N N . GLY A 1 26 ? -1.197 5.425 -4.444 1.00 0.00 26 GLY A N 9
ATOM 6736 C CA . GLY A 1 26 ? -1.683 5.825 -5.754 1.00 0.00 26 GLY A CA 9
ATOM 6737 C C . GLY A 1 26 ? -1.825 7.346 -5.845 1.00 0.00 26 GLY A C 9
ATOM 6738 O O . GLY A 1 26 ? -2.292 7.870 -6.855 1.00 0.00 26 GLY A O 9
ATOM 6742 N N . GLY A 1 27 ? -1.413 8.012 -4.776 1.00 0.00 27 GLY A N 9
ATOM 6743 C CA . GLY A 1 27 ? -1.489 9.462 -4.722 1.00 0.00 27 GLY A CA 9
ATOM 6744 C C . GLY A 1 27 ? -2.635 9.918 -3.817 1.00 0.00 27 GLY A C 9
ATOM 6745 O O . GLY A 1 27 ? -2.482 10.865 -3.047 1.00 0.00 27 GLY A O 9
ATOM 6749 N N . THR A 1 28 ? -3.756 9.223 -3.940 1.00 0.00 28 THR A N 9
ATOM 6750 C CA . THR A 1 28 ? -4.927 9.545 -3.142 1.00 0.00 28 THR A CA 9
ATOM 6751 C C . THR A 1 28 ? -5.507 8.278 -2.511 1.00 0.00 28 THR A C 9
ATOM 6752 O O . THR A 1 28 ? -4.814 7.270 -2.383 1.00 0.00 28 THR A O 9
ATOM 6763 N N . GLY A 1 29 ? -6.774 8.370 -2.134 1.00 0.00 29 GLY A N 9
ATOM 6764 C CA . GLY A 1 29 ? -7.456 7.244 -1.519 1.00 0.00 29 GLY A CA 9
ATOM 6765 C C . GLY A 1 29 ? -7.183 7.192 -0.015 1.00 0.00 29 GLY A C 9
ATOM 6766 O O . GLY A 1 29 ? -7.377 8.182 0.689 1.00 0.00 29 GLY A O 9
ATOM 6770 N N . ASN A 1 30 ? -6.738 6.028 0.434 1.00 0.00 30 ASN A N 9
ATOM 6771 C CA . ASN A 1 30 ? -6.436 5.834 1.842 1.00 0.00 30 ASN A CA 9
ATOM 6772 C C . ASN A 1 30 ? -4.922 5.712 2.023 1.00 0.00 30 ASN A C 9
ATOM 6773 O O . ASN A 1 30 ? -4.449 4.854 2.767 1.00 0.00 30 ASN A O 9
ATOM 6784 N N . CYS A 1 31 ? -4.203 6.583 1.330 1.00 0.00 31 CYS A N 9
ATOM 6785 C CA . CYS A 1 31 ? -2.752 6.584 1.405 1.00 0.00 31 CYS A CA 9
ATOM 6786 C C . CYS A 1 31 ? -2.346 6.870 2.852 1.00 0.00 31 CYS A C 9
ATOM 6787 O O . CYS A 1 31 ? -2.846 7.811 3.467 1.00 0.00 31 CYS A O 9
ATOM 6794 N N . GLY A 1 32 ? -1.443 6.040 3.355 1.00 0.00 32 GLY A N 9
ATOM 6795 C CA . GLY A 1 32 ? -0.964 6.192 4.718 1.00 0.00 32 GLY A CA 9
ATOM 6796 C C . GLY A 1 32 ? 0.119 5.159 5.037 1.00 0.00 32 GLY A C 9
ATOM 6797 O O . GLY A 1 32 ? 0.503 4.371 4.174 1.00 0.00 32 GLY A O 9
ATOM 6801 N N . THR A 1 33 ? 0.580 5.196 6.278 1.00 0.00 33 THR A N 9
ATOM 6802 C CA . THR A 1 33 ? 1.611 4.273 6.722 1.00 0.00 33 THR A CA 9
ATOM 6803 C C . THR A 1 33 ? 0.985 2.953 7.176 1.00 0.00 33 THR A C 9
ATOM 6804 O O . THR A 1 33 ? 1.697 1.997 7.482 1.00 0.00 33 THR A O 9
ATOM 6815 N N . VAL A 1 34 ? -0.340 2.943 7.207 1.00 0.00 34 VAL A N 9
ATOM 6816 C CA . VAL A 1 34 ? -1.069 1.755 7.619 1.00 0.00 34 VAL A CA 9
ATOM 6817 C C . VAL A 1 34 ? -1.165 0.786 6.440 1.00 0.00 34 VAL A C 9
ATOM 6818 O O . VAL A 1 34 ? -1.137 -0.430 6.627 1.00 0.00 34 VAL A O 9
ATOM 6831 N N . CYS A 1 35 ? -1.275 1.359 5.251 1.00 0.00 35 CYS A N 9
ATOM 6832 C CA . CYS A 1 35 ? -1.374 0.561 4.041 1.00 0.00 35 CYS A CA 9
ATOM 6833 C C . CYS A 1 35 ? -0.083 -0.246 3.890 1.00 0.00 35 CYS A C 9
ATOM 6834 O O . CYS A 1 35 ? -0.046 -1.234 3.158 1.00 0.00 35 CYS A O 9
ATOM 6841 N N . CYS A 1 36 ? 0.944 0.204 4.595 1.00 0.00 36 CYS A N 9
ATOM 6842 C CA . CYS A 1 36 ? 2.234 -0.464 4.549 1.00 0.00 36 CYS A CA 9
ATOM 6843 C C . CYS A 1 36 ? 2.025 -1.937 4.905 1.00 0.00 36 CYS A C 9
ATOM 6844 O O . CYS A 1 36 ? 2.020 -2.797 4.026 1.00 0.00 36 CYS A O 9
ATOM 6851 N N . GLY A 1 37 ? 1.856 -2.182 6.196 1.00 0.00 37 GLY A N 9
ATOM 6852 C CA . GLY A 1 37 ? 1.647 -3.537 6.679 1.00 0.00 37 GLY A CA 9
ATOM 6853 C C . GLY A 1 37 ? 0.164 -3.910 6.640 1.00 0.00 37 GLY A C 9
ATOM 6854 O O . GLY A 1 37 ? -0.375 -4.429 7.617 1.00 0.00 37 GLY A O 9
ATOM 6858 N N . GLN A 1 38 ? -0.454 -3.631 5.502 1.00 0.00 38 GLN A N 9
ATOM 6859 C CA . GLN A 1 38 ? -1.864 -3.931 5.323 1.00 0.00 38 GLN A CA 9
ATOM 6860 C C . GLN A 1 38 ? -2.059 -4.882 4.140 1.00 0.00 38 GLN A C 9
ATOM 6861 O O . GLN A 1 38 ? -2.736 -5.901 4.264 1.00 0.00 38 GLN A O 9
ATOM 6875 N N . CYS A 1 39 ? -1.453 -4.514 3.021 1.00 0.00 39 CYS A N 9
ATOM 6876 C CA . CYS A 1 39 ? -1.551 -5.322 1.817 1.00 0.00 39 CYS A CA 9
ATOM 6877 C C . CYS A 1 39 ? -0.157 -5.854 1.480 1.00 0.00 39 CYS A C 9
ATOM 6878 O O . CYS A 1 39 ? -0.018 -6.971 0.984 1.00 0.00 39 CYS A O 9
ATOM 6885 N N . PHE A 1 40 ? 0.840 -5.029 1.764 1.00 0.00 40 PHE A N 9
ATOM 6886 C CA . PHE A 1 40 ? 2.219 -5.403 1.497 1.00 0.00 40 PHE A CA 9
ATOM 6887 C C . PHE A 1 40 ? 3.037 -5.438 2.790 1.00 0.00 40 PHE A C 9
ATOM 6888 O O . PHE A 1 40 ? 2.524 -5.122 3.862 1.00 0.00 40 PHE A O 9
ATOM 6905 N N . SER A 1 41 ? 4.296 -5.826 2.645 1.00 0.00 41 SER A N 9
ATOM 6906 C CA . SER A 1 41 ? 5.190 -5.907 3.788 1.00 0.00 41 SER A CA 9
ATOM 6907 C C . SER A 1 41 ? 6.585 -5.416 3.396 1.00 0.00 41 SER A C 9
ATOM 6908 O O . SER A 1 41 ? 6.932 -5.397 2.216 1.00 0.00 41 SER A O 9
ATOM 6916 N N . PHE A 1 42 ? 7.348 -5.031 4.409 1.00 0.00 42 PHE A N 9
ATOM 6917 C CA . PHE A 1 42 ? 8.697 -4.541 4.186 1.00 0.00 42 PHE A CA 9
ATOM 6918 C C . PHE A 1 42 ? 9.527 -5.559 3.399 1.00 0.00 42 PHE A C 9
ATOM 6919 O O . PHE A 1 42 ? 9.243 -6.755 3.433 1.00 0.00 42 PHE A O 9
ATOM 6936 N N . PRO A 1 43 ? 10.562 -5.032 2.691 1.00 0.00 43 PRO A N 9
ATOM 6937 C CA . PRO A 1 43 ? 10.828 -3.604 2.705 1.00 0.00 43 PRO A CA 9
ATOM 6938 C C . PRO A 1 43 ? 9.811 -2.848 1.848 1.00 0.00 43 PRO A C 9
ATOM 6939 O O . PRO A 1 43 ? 9.954 -1.647 1.624 1.00 0.00 43 PRO A O 9
ATOM 6950 N N . VAL A 1 44 ? 8.807 -3.582 1.392 1.00 0.00 44 VAL A N 9
ATOM 6951 C CA . VAL A 1 44 ? 7.767 -2.996 0.564 1.00 0.00 44 VAL A CA 9
ATOM 6952 C C . VAL A 1 44 ? 6.901 -2.070 1.420 1.00 0.00 44 VAL A C 9
ATOM 6953 O O . VAL A 1 44 ? 6.478 -1.010 0.962 1.00 0.00 44 VAL A O 9
ATOM 6966 N N . SER A 1 45 ? 6.663 -2.503 2.650 1.00 0.00 45 SER A N 9
ATOM 6967 C CA . SER A 1 45 ? 5.856 -1.727 3.574 1.00 0.00 45 SER A CA 9
ATOM 6968 C C . SER A 1 45 ? 6.390 -0.296 3.661 1.00 0.00 45 SER A C 9
ATOM 6969 O O . SER A 1 45 ? 5.682 0.610 4.099 1.00 0.00 45 SER A O 9
ATOM 6977 N N . GLN A 1 46 ? 7.635 -0.136 3.237 1.00 0.00 46 GLN A N 9
ATOM 6978 C CA . GLN A 1 46 ? 8.273 1.169 3.262 1.00 0.00 46 GLN A CA 9
ATOM 6979 C C . GLN A 1 46 ? 7.951 1.942 1.981 1.00 0.00 46 GLN A C 9
ATOM 6980 O O . GLN A 1 46 ? 7.974 3.171 1.971 1.00 0.00 46 GLN A O 9
ATOM 6994 N N . SER A 1 47 ? 7.658 1.188 0.931 1.00 0.00 47 SER A N 9
ATOM 6995 C CA . SER A 1 47 ? 7.331 1.786 -0.352 1.00 0.00 47 SER A CA 9
ATOM 6996 C C . SER A 1 47 ? 5.913 2.358 -0.317 1.00 0.00 47 SER A C 9
ATOM 6997 O O . SER A 1 47 ? 5.650 3.411 -0.896 1.00 0.00 47 SER A O 9
ATOM 7005 N N . CYS A 1 48 ? 5.036 1.639 0.368 1.00 0.00 48 CYS A N 9
ATOM 7006 C CA . CYS A 1 48 ? 3.651 2.062 0.486 1.00 0.00 48 CYS A CA 9
ATOM 7007 C C . CYS A 1 48 ? 3.630 3.496 1.019 1.00 0.00 48 CYS A C 9
ATOM 7008 O O . CYS A 1 48 ? 3.204 4.415 0.321 1.00 0.00 48 CYS A O 9
ATOM 7015 N N . ALA A 1 49 ? 4.096 3.643 2.250 1.00 0.00 49 ALA A N 9
ATOM 7016 C CA . ALA A 1 49 ? 4.136 4.950 2.884 1.00 0.00 49 ALA A CA 9
ATOM 7017 C C . ALA A 1 49 ? 4.990 5.896 2.038 1.00 0.00 49 ALA A C 9
ATOM 7018 O O . ALA A 1 49 ? 4.921 7.113 2.201 1.00 0.00 49 ALA A O 9
ATOM 7025 N N . GLY A 1 50 ? 5.776 5.301 1.154 1.00 0.00 50 GLY A N 9
ATOM 7026 C CA . GLY A 1 50 ? 6.643 6.075 0.282 1.00 0.00 50 GLY A CA 9
ATOM 7027 C C . GLY A 1 50 ? 5.866 6.627 -0.915 1.00 0.00 50 GLY A C 9
ATOM 7028 O O . GLY A 1 50 ? 5.880 7.831 -1.168 1.00 0.00 50 GLY A O 9
ATOM 7032 N N . MET A 1 51 ? 5.205 5.720 -1.620 1.00 0.00 51 MET A N 9
ATOM 7033 C CA . MET A 1 51 ? 4.424 6.101 -2.784 1.00 0.00 51 MET A CA 9
ATOM 7034 C C . MET A 1 51 ? 3.017 6.544 -2.378 1.00 0.00 51 MET A C 9
ATOM 7035 O O . MET A 1 51 ? 2.123 6.633 -3.219 1.00 0.00 51 MET A O 9
ATOM 7049 N N . ALA A 1 52 ? 2.864 6.812 -1.090 1.00 0.00 52 ALA A N 9
ATOM 7050 C CA . ALA A 1 52 ? 1.580 7.244 -0.562 1.00 0.00 52 ALA A CA 9
ATOM 7051 C C . ALA A 1 52 ? 1.493 8.770 -0.634 1.00 0.00 52 ALA A C 9
ATOM 7052 O O . ALA A 1 52 ? 0.724 9.386 0.103 1.00 0.00 52 ALA A O 9
ATOM 7059 N N . ASP A 1 53 ? 2.290 9.335 -1.529 1.00 0.00 53 ASP A N 9
ATOM 7060 C CA . ASP A 1 53 ? 2.312 10.777 -1.707 1.00 0.00 53 ASP A CA 9
ATOM 7061 C C . ASP A 1 53 ? 2.724 11.442 -0.392 1.00 0.00 53 ASP A C 9
ATOM 7062 O O . ASP A 1 53 ? 2.477 10.903 0.685 1.00 0.00 53 ASP A O 9
ATOM 7071 N N . SER A 1 54 ? 3.346 12.605 -0.524 1.00 0.00 54 SER A N 9
ATOM 7072 C CA . SER A 1 54 ? 3.796 13.350 0.639 1.00 0.00 54 SER A CA 9
ATOM 7073 C C . SER A 1 54 ? 2.848 14.520 0.910 1.00 0.00 54 SER A C 9
ATOM 7074 O O . SER A 1 54 ? 1.914 14.397 1.701 1.00 0.00 54 SER A O 9
ATOM 7082 N N . ASN A 1 55 ? 3.121 15.628 0.237 1.00 0.00 55 ASN A N 9
ATOM 7083 C CA . ASN A 1 55 ? 2.305 16.820 0.395 1.00 0.00 55 ASN A CA 9
ATOM 7084 C C . ASN A 1 55 ? 1.156 16.783 -0.614 1.00 0.00 55 ASN A C 9
ATOM 7085 O O . ASN A 1 55 ? 0.220 17.576 -0.524 1.00 0.00 55 ASN A O 9
ATOM 7096 N N . ASP A 1 56 ? 1.265 15.854 -1.553 1.00 0.00 56 ASP A N 9
ATOM 7097 C CA . ASP A 1 56 ? 0.246 15.703 -2.578 1.00 0.00 56 ASP A CA 9
ATOM 7098 C C . ASP A 1 56 ? -0.987 15.030 -1.971 1.00 0.00 56 ASP A C 9
ATOM 7099 O O . ASP A 1 56 ? -2.114 15.307 -2.379 1.00 0.00 56 ASP A O 9
ATOM 7108 N N . CYS A 1 57 ? -0.731 14.160 -1.006 1.00 0.00 57 CYS A N 9
ATOM 7109 C CA . CYS A 1 57 ? -1.807 13.445 -0.338 1.00 0.00 57 CYS A CA 9
ATOM 7110 C C . CYS A 1 57 ? -2.493 14.408 0.632 1.00 0.00 57 CYS A C 9
ATOM 7111 O O . CYS A 1 57 ? -1.918 15.428 1.012 1.00 0.00 57 CYS A O 9
ATOM 7118 N N . PRO A 1 58 ? -3.745 14.042 1.016 1.00 0.00 58 PRO A N 9
ATOM 7119 C CA . PRO A 1 58 ? -4.516 14.862 1.935 1.00 0.00 58 PRO A CA 9
ATOM 7120 C C . PRO A 1 58 ? -3.997 14.716 3.367 1.00 0.00 58 PRO A C 9
ATOM 7121 O O . PRO A 1 58 ? -4.755 14.377 4.275 1.00 0.00 58 PRO A O 9
ATOM 7132 N N . ASN A 1 59 ? -2.709 14.980 3.525 1.00 0.00 59 ASN A N 9
ATOM 7133 C CA . ASN A 1 59 ? -2.079 14.883 4.831 1.00 0.00 59 ASN A CA 9
ATOM 7134 C C . ASN A 1 59 ? -2.152 16.242 5.530 1.00 0.00 59 ASN A C 9
ATOM 7135 O O . ASN A 1 59 ? -2.430 17.258 4.894 1.00 0.00 59 ASN A O 9
ATOM 7146 N N . ALA A 1 60 ? -1.897 16.218 6.830 1.00 0.00 60 ALA A N 9
ATOM 7147 C CA . ALA A 1 60 ? -1.930 17.436 7.622 1.00 0.00 60 ALA A CA 9
ATOM 7148 C C . ALA A 1 60 ? -0.879 18.413 7.091 1.00 0.00 60 ALA A C 9
ATOM 7149 O O . ALA A 1 60 ? 0.028 18.811 7.819 1.00 0.00 60 ALA A O 9
ATOM 7156 N N . ASP A 1 1 ? 7.833 -7.659 -7.809 1.00 0.00 1 ASP A N 10
ATOM 7157 C CA . ASP A 1 1 ? 8.643 -7.212 -6.688 1.00 0.00 1 ASP A CA 10
ATOM 7158 C C . ASP A 1 1 ? 7.753 -7.046 -5.455 1.00 0.00 1 ASP A C 10
ATOM 7159 O O . ASP A 1 1 ? 8.087 -7.528 -4.374 1.00 0.00 1 ASP A O 10
ATOM 7168 N N . ILE A 1 2 ? 6.636 -6.363 -5.659 1.00 0.00 2 ILE A N 10
ATOM 7169 C CA . ILE A 1 2 ? 5.695 -6.127 -4.578 1.00 0.00 2 ILE A CA 10
ATOM 7170 C C . ILE A 1 2 ? 4.654 -7.248 -4.559 1.00 0.00 2 ILE 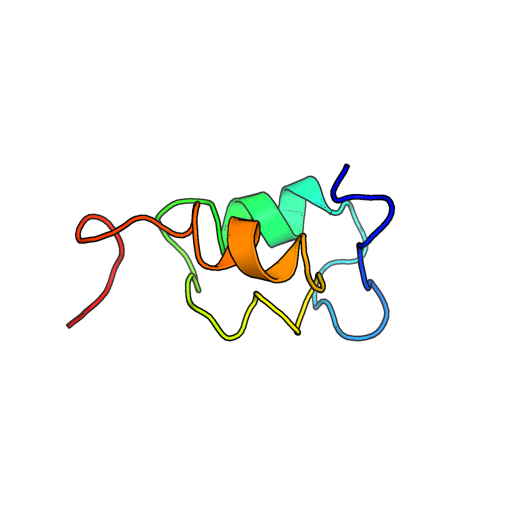A C 10
ATOM 7171 O O . ILE A 1 2 ? 4.195 -7.655 -3.493 1.00 0.00 2 ILE A O 10
ATOM 7187 N N . GLU A 1 3 ? 4.313 -7.715 -5.751 1.00 0.00 3 GLU A N 10
ATOM 7188 C CA . GLU A 1 3 ? 3.335 -8.781 -5.885 1.00 0.00 3 GLU A CA 10
ATOM 7189 C C . GLU A 1 3 ? 3.773 -10.007 -5.081 1.00 0.00 3 GLU A C 10
ATOM 7190 O O . GLU A 1 3 ? 2.936 -10.762 -4.589 1.00 0.00 3 GLU A O 10
ATOM 7202 N N . ASP A 1 4 ? 5.083 -10.167 -4.972 1.00 0.00 4 ASP A N 10
ATOM 7203 C CA . ASP A 1 4 ? 5.642 -11.288 -4.236 1.00 0.00 4 ASP A CA 10
ATOM 7204 C C . ASP A 1 4 ? 5.467 -11.046 -2.735 1.00 0.00 4 ASP A C 10
ATOM 7205 O O . ASP A 1 4 ? 5.789 -11.910 -1.922 1.00 0.00 4 ASP A O 10
ATOM 7214 N N . PHE A 1 5 ? 4.956 -9.866 -2.415 1.00 0.00 5 PHE A N 10
ATOM 7215 C CA . PHE A 1 5 ? 4.734 -9.499 -1.027 1.00 0.00 5 PHE A CA 10
ATOM 7216 C C . PHE A 1 5 ? 3.290 -9.042 -0.805 1.00 0.00 5 PHE A C 10
ATOM 7217 O O . PHE A 1 5 ? 2.987 -8.397 0.198 1.00 0.00 5 PHE A O 10
ATOM 7234 N N . TYR A 1 6 ? 2.439 -9.394 -1.756 1.00 0.00 6 TYR A N 10
ATOM 7235 C CA . TYR A 1 6 ? 1.035 -9.028 -1.677 1.00 0.00 6 TYR A CA 10
ATOM 7236 C C . TYR A 1 6 ? 0.281 -9.951 -0.717 1.00 0.00 6 TYR A C 10
ATOM 7237 O O . TYR A 1 6 ? 0.361 -11.172 -0.834 1.00 0.00 6 TYR A O 10
ATOM 7255 N N . THR A 1 7 ? -0.434 -9.330 0.210 1.00 0.00 7 THR A N 10
ATOM 7256 C CA . THR A 1 7 ? -1.201 -10.080 1.189 1.00 0.00 7 THR A CA 10
ATOM 7257 C C . THR A 1 7 ? -2.696 -9.798 1.025 1.00 0.00 7 THR A C 10
ATOM 7258 O O . THR A 1 7 ? -3.223 -8.860 1.621 1.00 0.00 7 THR A O 10
ATOM 7269 N N . SER A 1 8 ? -3.337 -10.627 0.215 1.00 0.00 8 SER A N 10
ATOM 7270 C CA . SER A 1 8 ? -4.760 -10.479 -0.035 1.00 0.00 8 SER A CA 10
ATOM 7271 C C . SER A 1 8 ? -5.554 -10.871 1.212 1.00 0.00 8 SER A C 10
ATOM 7272 O O . SER A 1 8 ? -6.774 -10.718 1.250 1.00 0.00 8 SER A O 10
ATOM 7280 N N . GLU A 1 9 ? -4.830 -11.371 2.203 1.00 0.00 9 GLU A N 10
ATOM 7281 C CA . GLU A 1 9 ? -5.452 -11.786 3.449 1.00 0.00 9 GLU A CA 10
ATOM 7282 C C . GLU A 1 9 ? -5.909 -10.564 4.247 1.00 0.00 9 GLU A C 10
ATOM 7283 O O . GLU A 1 9 ? -7.013 -10.550 4.789 1.00 0.00 9 GLU A O 10
ATOM 7295 N N . THR A 1 10 ? -5.037 -9.568 4.295 1.00 0.00 10 THR A N 10
ATOM 7296 C CA . THR A 1 10 ? -5.337 -8.344 5.019 1.00 0.00 10 THR A CA 10
ATOM 7297 C C . THR A 1 10 ? -5.743 -7.235 4.046 1.00 0.00 10 THR A C 10
ATOM 7298 O O . THR A 1 10 ? -6.496 -6.332 4.407 1.00 0.00 10 THR A O 10
ATOM 7309 N N . CYS A 1 11 ? -5.225 -7.340 2.831 1.00 0.00 11 CYS A N 10
ATOM 7310 C CA . CYS A 1 11 ? -5.523 -6.357 1.803 1.00 0.00 11 CYS A CA 10
ATOM 7311 C C . CYS A 1 11 ? -7.018 -6.433 1.485 1.00 0.00 11 CYS A C 10
ATOM 7312 O O . CYS A 1 11 ? -7.579 -7.522 1.378 1.00 0.00 11 CYS A O 10
ATOM 7319 N N . PRO A 1 12 ? -7.636 -5.230 1.340 1.00 0.00 12 PRO A N 10
ATOM 7320 C CA . PRO A 1 12 ? -9.055 -5.150 1.036 1.00 0.00 12 PRO A CA 10
ATOM 7321 C C . PRO A 1 12 ? -9.324 -5.504 -0.428 1.00 0.00 12 PRO A C 10
ATOM 7322 O O . PRO A 1 12 ? -10.476 -5.585 -0.849 1.00 0.00 12 PRO A O 10
ATOM 7333 N N . TYR A 1 13 ? -8.240 -5.706 -1.163 1.00 0.00 13 TYR A N 10
ATOM 7334 C CA . TYR A 1 13 ? -8.344 -6.049 -2.571 1.00 0.00 13 TYR A CA 10
ATOM 7335 C C . TYR A 1 13 ? -7.636 -7.373 -2.866 1.00 0.00 13 TYR A C 10
ATOM 7336 O O . TYR A 1 13 ? -6.649 -7.712 -2.215 1.00 0.00 13 TYR A O 10
ATOM 7354 N N . LYS A 1 14 ? -8.168 -8.086 -3.848 1.00 0.00 14 LYS A N 10
ATOM 7355 C CA . LYS A 1 14 ? -7.600 -9.365 -4.237 1.00 0.00 14 LYS A CA 10
ATOM 7356 C C . LYS A 1 14 ? -7.630 -9.489 -5.762 1.00 0.00 14 LYS A C 10
ATOM 7357 O O . LYS A 1 14 ? -7.705 -10.594 -6.297 1.00 0.00 14 LYS A O 10
ATOM 7376 N N . ASN A 1 15 ? -7.569 -8.340 -6.418 1.00 0.00 15 ASN A N 10
ATOM 7377 C CA . ASN A 1 15 ? -7.588 -8.305 -7.871 1.00 0.00 15 ASN A CA 10
ATOM 7378 C C . ASN A 1 15 ? -6.153 -8.206 -8.393 1.00 0.00 15 ASN A C 10
ATOM 7379 O O . ASN A 1 15 ? -5.792 -8.879 -9.357 1.00 0.00 15 ASN A O 10
ATOM 7390 N N . ASP A 1 16 ? -5.375 -7.361 -7.734 1.00 0.00 16 ASP A N 10
ATOM 7391 C CA . ASP A 1 16 ? -3.988 -7.165 -8.119 1.00 0.00 16 ASP A CA 10
ATOM 7392 C C . ASP A 1 16 ? -3.249 -6.435 -6.995 1.00 0.00 16 ASP A C 10
ATOM 7393 O O . ASP A 1 16 ? -3.855 -5.684 -6.234 1.00 0.00 16 ASP A O 10
ATOM 7402 N N . SER A 1 17 ? -1.949 -6.683 -6.927 1.00 0.00 17 SER A N 10
ATOM 7403 C CA . SER A 1 17 ? -1.121 -6.060 -5.909 1.00 0.00 17 SER A CA 10
ATOM 7404 C C . SER A 1 17 ? -0.947 -4.571 -6.216 1.00 0.00 17 SER A C 10
ATOM 7405 O O . SER A 1 17 ? -0.886 -3.748 -5.303 1.00 0.00 17 SER A O 10
ATOM 7413 N N . GLN A 1 18 ? -0.871 -4.269 -7.504 1.00 0.00 18 GLN A N 10
ATOM 7414 C CA . GLN A 1 18 ? -0.705 -2.894 -7.942 1.00 0.00 18 GLN A CA 10
ATOM 7415 C C . GLN A 1 18 ? -1.991 -2.101 -7.700 1.00 0.00 18 GLN A C 10
ATOM 7416 O O . GLN A 1 18 ? -1.949 -0.885 -7.517 1.00 0.00 18 GLN A O 10
ATOM 7430 N N . LEU A 1 19 ? -3.103 -2.822 -7.707 1.00 0.00 19 LEU A N 10
ATOM 7431 C CA . LEU A 1 19 ? -4.398 -2.200 -7.490 1.00 0.00 19 LEU A CA 10
ATOM 7432 C C . LEU A 1 19 ? -4.436 -1.584 -6.090 1.00 0.00 19 LEU A C 10
ATOM 7433 O O . LEU A 1 19 ? -4.673 -0.387 -5.941 1.00 0.00 19 LEU A O 10
ATOM 7449 N N . ALA A 1 20 ? -4.198 -2.431 -5.099 1.00 0.00 20 ALA A N 10
ATOM 7450 C CA . ALA A 1 20 ? -4.201 -1.985 -3.716 1.00 0.00 20 ALA A CA 10
ATOM 7451 C C . ALA A 1 20 ? -3.134 -0.905 -3.531 1.00 0.00 20 ALA A C 10
ATOM 7452 O O . ALA A 1 20 ? -3.315 0.024 -2.744 1.00 0.00 20 ALA A O 10
ATOM 7459 N N . TRP A 1 21 ? -2.044 -1.062 -4.268 1.00 0.00 21 TRP A N 10
ATOM 7460 C CA . TRP A 1 21 ? -0.947 -0.112 -4.194 1.00 0.00 21 TRP A CA 10
ATOM 7461 C C . TRP A 1 21 ? -1.407 1.193 -4.848 1.00 0.00 21 TRP A C 10
ATOM 7462 O O . TRP A 1 21 ? -1.105 2.279 -4.355 1.00 0.00 21 TRP A O 10
ATOM 7483 N N . ASP A 1 22 ? -2.132 1.044 -5.947 1.00 0.00 22 ASP A N 10
ATOM 7484 C CA . ASP A 1 22 ? -2.637 2.197 -6.673 1.00 0.00 22 ASP A CA 10
ATOM 7485 C C . ASP A 1 22 ? -3.634 2.952 -5.791 1.00 0.00 22 ASP A C 10
ATOM 7486 O O . ASP A 1 22 ? -4.002 4.086 -6.095 1.00 0.00 22 ASP A O 10
ATOM 7495 N N . THR A 1 23 ? -4.043 2.293 -4.717 1.00 0.00 23 THR A N 10
ATOM 7496 C CA . THR A 1 23 ? -4.990 2.888 -3.790 1.00 0.00 23 THR A CA 10
ATOM 7497 C C . THR A 1 23 ? -4.262 3.782 -2.784 1.00 0.00 23 THR A C 10
ATOM 7498 O O . THR A 1 23 ? -4.389 5.004 -2.829 1.00 0.00 23 THR A O 10
ATOM 7509 N N . CYS A 1 24 ? -3.515 3.137 -1.900 1.00 0.00 24 CYS A N 10
ATOM 7510 C CA . CYS A 1 24 ? -2.767 3.858 -0.885 1.00 0.00 24 CYS A CA 10
ATOM 7511 C C . CYS A 1 24 ? -1.620 4.602 -1.571 1.00 0.00 24 CYS A C 10
ATOM 7512 O O . CYS A 1 24 ? -1.640 5.828 -1.667 1.00 0.00 24 CYS A O 10
ATOM 7519 N N . SER A 1 25 ? -0.647 3.829 -2.031 1.00 0.00 25 SER A N 10
ATOM 7520 C CA . SER A 1 25 ? 0.507 4.399 -2.706 1.00 0.00 25 SER A CA 10
ATOM 7521 C C . SER A 1 25 ? 0.137 4.784 -4.139 1.00 0.00 25 SER A C 10
ATOM 7522 O O . SER A 1 25 ? 0.816 4.391 -5.086 1.00 0.00 25 SER A O 10
ATOM 7530 N N . GLY A 1 26 ? -0.939 5.548 -4.254 1.00 0.00 26 GLY A N 10
ATOM 7531 C CA . GLY A 1 26 ? -1.408 5.990 -5.556 1.00 0.00 26 GLY A CA 10
ATOM 7532 C C . GLY A 1 26 ? -1.572 7.511 -5.592 1.00 0.00 26 GLY A C 10
ATOM 7533 O O . GLY A 1 26 ? -1.948 8.074 -6.619 1.00 0.00 26 GLY A O 10
ATOM 7537 N N . GLY A 1 27 ? -1.283 8.133 -4.458 1.00 0.00 27 GLY A N 10
ATOM 7538 C CA . GLY A 1 27 ? -1.394 9.577 -4.347 1.00 0.00 27 GLY A CA 10
ATOM 7539 C C . GLY A 1 27 ? -2.684 9.974 -3.625 1.00 0.00 27 GLY A C 10
ATOM 7540 O O . GLY A 1 27 ? -2.664 10.820 -2.733 1.00 0.00 27 GLY A O 10
ATOM 7544 N N . THR A 1 28 ? -3.774 9.344 -4.038 1.00 0.00 28 THR A N 10
ATOM 7545 C CA . THR A 1 28 ? -5.069 9.620 -3.442 1.00 0.00 28 THR A CA 10
ATOM 7546 C C . THR A 1 28 ? -5.677 8.339 -2.869 1.00 0.00 28 THR A C 10
ATOM 7547 O O . THR A 1 28 ? -5.015 7.304 -2.814 1.00 0.00 28 THR A O 10
ATOM 7558 N N . GLY A 1 29 ? -6.931 8.450 -2.456 1.00 0.00 29 GLY A N 10
ATOM 7559 C CA . GLY A 1 29 ? -7.636 7.313 -1.888 1.00 0.00 29 GLY A CA 10
ATOM 7560 C C . GLY A 1 29 ? -7.481 7.276 -0.367 1.00 0.00 29 GLY A C 10
ATOM 7561 O O . GLY A 1 29 ? -8.097 8.070 0.343 1.00 0.00 29 GLY A O 10
ATOM 7565 N N . ASN A 1 30 ? -6.656 6.345 0.090 1.00 0.00 30 ASN A N 10
ATOM 7566 C CA . ASN A 1 30 ? -6.413 6.194 1.514 1.00 0.00 30 ASN A CA 10
ATOM 7567 C C . ASN A 1 30 ? -4.933 5.879 1.744 1.00 0.00 30 ASN A C 10
ATOM 7568 O O . ASN A 1 30 ? -4.600 4.910 2.424 1.00 0.00 30 ASN A O 10
ATOM 7579 N N . CYS A 1 31 ? -4.086 6.717 1.164 1.00 0.00 31 CYS A N 10
ATOM 7580 C CA . CYS A 1 31 ? -2.650 6.540 1.297 1.00 0.00 31 CYS A CA 10
ATOM 7581 C C . CYS A 1 31 ? -2.269 6.789 2.758 1.00 0.00 31 CYS A C 10
ATOM 7582 O O . CYS A 1 31 ? -2.822 7.677 3.405 1.00 0.00 31 CYS A O 10
ATOM 7589 N N . GLY A 1 32 ? -1.326 5.989 3.235 1.00 0.00 32 GLY A N 10
ATOM 7590 C CA . GLY A 1 32 ? -0.865 6.112 4.607 1.00 0.00 32 GLY A CA 10
ATOM 7591 C C . GLY A 1 32 ? 0.218 5.076 4.916 1.00 0.00 32 GLY A C 10
ATOM 7592 O O . GLY A 1 32 ? 0.594 4.288 4.049 1.00 0.00 32 GLY A O 10
ATOM 7596 N N . THR A 1 33 ? 0.688 5.110 6.154 1.00 0.00 33 THR A N 10
ATOM 7597 C CA . THR A 1 33 ? 1.720 4.183 6.589 1.00 0.00 33 THR A CA 10
ATOM 7598 C C . THR A 1 33 ? 1.094 2.866 7.052 1.00 0.00 33 THR A C 10
ATOM 7599 O O . THR A 1 33 ? 1.805 1.910 7.356 1.00 0.00 33 THR A O 10
ATOM 7610 N N . VAL A 1 34 ? -0.230 2.859 7.091 1.00 0.00 34 VAL A N 10
ATOM 7611 C CA . VAL A 1 34 ? -0.961 1.676 7.512 1.00 0.00 34 VAL A CA 10
ATOM 7612 C C . VAL A 1 34 ? -1.028 0.683 6.349 1.00 0.00 34 VAL A C 10
ATOM 7613 O O . VAL A 1 34 ? -0.973 -0.528 6.558 1.00 0.00 34 VAL A O 10
ATOM 7626 N N . CYS A 1 35 ? -1.146 1.233 5.150 1.00 0.00 35 CYS A N 10
ATOM 7627 C CA . CYS A 1 35 ? -1.221 0.411 3.954 1.00 0.00 35 CYS A CA 10
ATOM 7628 C C . CYS A 1 35 ? 0.088 -0.370 3.824 1.00 0.00 35 CYS A C 10
ATOM 7629 O O . CYS A 1 35 ? 0.170 -1.328 3.057 1.00 0.00 35 CYS A O 10
ATOM 7636 N N . CYS A 1 36 ? 1.079 0.068 4.586 1.00 0.00 36 CYS A N 10
ATOM 7637 C CA . CYS A 1 36 ? 2.380 -0.578 4.566 1.00 0.00 36 CYS A CA 10
ATOM 7638 C C . CYS A 1 36 ? 2.185 -2.061 4.887 1.00 0.00 36 CYS A C 10
ATOM 7639 O O . CYS A 1 36 ? 2.380 -2.918 4.026 1.00 0.00 36 CYS A O 10
ATOM 7646 N N . GLY A 1 37 ? 1.802 -2.320 6.129 1.00 0.00 37 GLY A N 10
ATOM 7647 C CA . GLY A 1 37 ? 1.578 -3.684 6.575 1.00 0.00 37 GLY A CA 10
ATOM 7648 C C . GLY A 1 37 ? 0.090 -4.038 6.531 1.00 0.00 37 GLY A C 10
ATOM 7649 O O . GLY A 1 37 ? -0.443 -4.613 7.478 1.00 0.00 37 GLY A O 10
ATOM 7653 N N . GLN A 1 38 ? -0.538 -3.680 5.421 1.00 0.00 38 GLN A N 10
ATOM 7654 C CA . GLN A 1 38 ? -1.954 -3.953 5.241 1.00 0.00 38 GLN A CA 10
ATOM 7655 C C . GLN A 1 38 ? -2.174 -4.818 3.998 1.00 0.00 38 GLN A C 10
ATOM 7656 O O . GLN A 1 38 ? -3.044 -5.687 3.989 1.00 0.00 38 GLN A O 10
ATOM 7670 N N . CYS A 1 39 ? -1.370 -4.550 2.979 1.00 0.00 39 CYS A N 10
ATOM 7671 C CA . CYS A 1 39 ? -1.466 -5.293 1.734 1.00 0.00 39 CYS A CA 10
ATOM 7672 C C . CYS A 1 39 ? -0.086 -5.868 1.411 1.00 0.00 39 CYS A C 10
ATOM 7673 O O . CYS A 1 39 ? 0.024 -7.000 0.942 1.00 0.00 39 CYS A O 10
ATOM 7680 N N . PHE A 1 40 ? 0.933 -5.063 1.674 1.00 0.00 40 PHE A N 10
ATOM 7681 C CA . PHE A 1 40 ? 2.301 -5.478 1.417 1.00 0.00 40 PHE A CA 10
ATOM 7682 C C . PHE A 1 40 ? 3.103 -5.560 2.717 1.00 0.00 40 PHE A C 10
ATOM 7683 O O . PHE A 1 40 ? 2.585 -5.254 3.790 1.00 0.00 40 PHE A O 10
ATOM 7700 N N . SER A 1 41 ? 4.354 -5.973 2.579 1.00 0.00 41 SER A N 10
ATOM 7701 C CA . SER A 1 41 ? 5.233 -6.099 3.729 1.00 0.00 41 SER A CA 10
ATOM 7702 C C . SER A 1 41 ? 6.638 -5.612 3.370 1.00 0.00 41 SER A C 10
ATOM 7703 O O . SER A 1 41 ? 7.005 -5.575 2.197 1.00 0.00 41 SER A O 10
ATOM 7711 N N . PHE A 1 42 ? 7.386 -5.250 4.402 1.00 0.00 42 PHE A N 10
ATOM 7712 C CA . PHE A 1 42 ? 8.743 -4.767 4.210 1.00 0.00 42 PHE A CA 10
ATOM 7713 C C . PHE A 1 42 ? 9.578 -5.778 3.421 1.00 0.00 42 PHE A C 10
ATOM 7714 O O . PHE A 1 42 ? 9.285 -6.972 3.431 1.00 0.00 42 PHE A O 10
ATOM 7731 N N . PRO A 1 43 ? 10.629 -5.247 2.740 1.00 0.00 43 PRO A N 10
ATOM 7732 C CA . PRO A 1 43 ? 10.906 -3.822 2.783 1.00 0.00 43 PRO A CA 10
ATOM 7733 C C . PRO A 1 43 ? 9.909 -3.044 1.920 1.00 0.00 43 PRO A C 10
ATOM 7734 O O . PRO A 1 43 ? 10.072 -1.844 1.707 1.00 0.00 43 PRO A O 10
ATOM 7745 N N . VAL A 1 44 ? 8.900 -3.760 1.448 1.00 0.00 44 VAL A N 10
ATOM 7746 C CA . VAL A 1 44 ? 7.877 -3.152 0.613 1.00 0.00 44 VAL A CA 10
ATOM 7747 C C . VAL A 1 44 ? 7.010 -2.227 1.469 1.00 0.00 44 VAL A C 10
ATOM 7748 O O . VAL A 1 44 ? 6.608 -1.155 1.020 1.00 0.00 44 VAL A O 10
ATOM 7761 N N . SER A 1 45 ? 6.746 -2.676 2.688 1.00 0.00 45 SER A N 10
ATOM 7762 C CA . SER A 1 45 ? 5.933 -1.903 3.611 1.00 0.00 45 SER A CA 10
ATOM 7763 C C . SER A 1 45 ? 6.491 -0.483 3.736 1.00 0.00 45 SER A C 10
ATOM 7764 O O . SER A 1 45 ? 5.792 0.425 4.182 1.00 0.00 45 SER A O 10
ATOM 7772 N N . GLN A 1 46 ? 7.745 -0.337 3.333 1.00 0.00 46 GLN A N 10
ATOM 7773 C CA . GLN A 1 46 ? 8.404 0.957 3.394 1.00 0.00 46 GLN A CA 10
ATOM 7774 C C . GLN A 1 46 ? 8.134 1.751 2.114 1.00 0.00 46 GLN A C 10
ATOM 7775 O O . GLN A 1 46 ? 8.186 2.980 2.119 1.00 0.00 46 GLN A O 10
ATOM 7789 N N . SER A 1 47 ? 7.853 1.016 1.048 1.00 0.00 47 SER A N 10
ATOM 7790 C CA . SER A 1 47 ? 7.575 1.637 -0.236 1.00 0.00 47 SER A CA 10
ATOM 7791 C C . SER A 1 47 ? 6.172 2.247 -0.230 1.00 0.00 47 SER A C 10
ATOM 7792 O O . SER A 1 47 ? 5.953 3.314 -0.802 1.00 0.00 47 SER A O 10
ATOM 7800 N N . CYS A 1 48 ? 5.258 1.545 0.423 1.00 0.00 48 CYS A N 10
ATOM 7801 C CA . CYS A 1 48 ? 3.883 2.005 0.512 1.00 0.00 48 CYS A CA 10
ATOM 7802 C C . CYS A 1 48 ? 3.889 3.437 1.049 1.00 0.00 48 CYS A C 10
ATOM 7803 O O . CYS A 1 48 ? 3.553 4.376 0.328 1.00 0.00 48 CYS A O 10
ATOM 7810 N N . ALA A 1 49 ? 4.274 3.561 2.311 1.00 0.00 49 ALA A N 10
ATOM 7811 C CA . ALA A 1 49 ? 4.328 4.863 2.953 1.00 0.00 49 ALA A CA 10
ATOM 7812 C C . ALA A 1 49 ? 5.213 5.798 2.126 1.00 0.00 49 ALA A C 10
ATOM 7813 O O . ALA A 1 49 ? 5.131 7.018 2.262 1.00 0.00 49 ALA A O 10
ATOM 7820 N N . GLY A 1 50 ? 6.040 5.190 1.288 1.00 0.00 50 GLY A N 10
ATOM 7821 C CA . GLY A 1 50 ? 6.940 5.953 0.439 1.00 0.00 50 GLY A CA 10
ATOM 7822 C C . GLY A 1 50 ? 6.196 6.537 -0.764 1.00 0.00 50 GLY A C 10
ATOM 7823 O O . GLY A 1 50 ? 6.265 7.738 -1.018 1.00 0.00 50 GLY A O 10
ATOM 7827 N N . MET A 1 51 ? 5.501 5.659 -1.472 1.00 0.00 51 MET A N 10
ATOM 7828 C CA . MET A 1 51 ? 4.745 6.072 -2.642 1.00 0.00 51 MET A CA 10
ATOM 7829 C C . MET A 1 51 ? 3.353 6.570 -2.248 1.00 0.00 51 MET A C 10
ATOM 7830 O O . MET A 1 51 ? 2.463 6.670 -3.091 1.00 0.00 51 MET A O 10
ATOM 7844 N N . ALA A 1 52 ? 3.208 6.870 -0.965 1.00 0.00 52 ALA A N 10
ATOM 7845 C CA . ALA A 1 52 ? 1.940 7.355 -0.449 1.00 0.00 52 ALA A CA 10
ATOM 7846 C C . ALA A 1 52 ? 1.895 8.880 -0.567 1.00 0.00 52 ALA A C 10
ATOM 7847 O O . ALA A 1 52 ? 1.115 9.537 0.121 1.00 0.00 52 ALA A O 10
ATOM 7854 N N . ASP A 1 53 ? 2.743 9.399 -1.443 1.00 0.00 53 ASP A N 10
ATOM 7855 C CA . ASP A 1 53 ? 2.811 10.834 -1.660 1.00 0.00 53 ASP A CA 10
ATOM 7856 C C . ASP A 1 53 ? 2.938 11.544 -0.311 1.00 0.00 53 ASP A C 10
ATOM 7857 O O . ASP A 1 53 ? 2.981 10.896 0.734 1.00 0.00 53 ASP A O 10
ATOM 7866 N N . SER A 1 54 ? 2.996 12.866 -0.377 1.00 0.00 54 SER A N 10
ATOM 7867 C CA . SER A 1 54 ? 3.117 13.670 0.827 1.00 0.00 54 SER A CA 10
ATOM 7868 C C . SER A 1 54 ? 1.914 14.606 0.955 1.00 0.00 54 SER A C 10
ATOM 7869 O O . SER A 1 54 ? 0.965 14.307 1.679 1.00 0.00 54 SER A O 10
ATOM 7877 N N . ASN A 1 55 ? 1.991 15.719 0.241 1.00 0.00 55 ASN A N 10
ATOM 7878 C CA . ASN A 1 55 ? 0.920 16.700 0.266 1.00 0.00 55 ASN A CA 10
ATOM 7879 C C . ASN A 1 55 ? -0.045 16.425 -0.889 1.00 0.00 55 ASN A C 10
ATOM 7880 O O . ASN A 1 55 ? -1.080 17.079 -1.007 1.00 0.00 55 ASN A O 10
ATOM 7891 N N . ASP A 1 56 ? 0.328 15.456 -1.711 1.00 0.00 56 ASP A N 10
ATOM 7892 C CA . ASP A 1 56 ? -0.491 15.086 -2.852 1.00 0.00 56 ASP A CA 10
ATOM 7893 C C . ASP A 1 56 ? -1.725 14.324 -2.364 1.00 0.00 56 ASP A C 10
ATOM 7894 O O . ASP A 1 56 ? -2.702 14.182 -3.097 1.00 0.00 56 ASP A O 10
ATOM 7903 N N . CYS A 1 57 ? -1.639 13.853 -1.128 1.00 0.00 57 CYS A N 10
ATOM 7904 C CA . CYS A 1 57 ? -2.736 13.110 -0.533 1.00 0.00 57 CYS A CA 10
ATOM 7905 C C . CYS A 1 57 ? -3.723 14.110 0.072 1.00 0.00 57 CYS A C 10
ATOM 7906 O O . CYS A 1 57 ? -3.333 15.205 0.475 1.00 0.00 57 CYS A O 10
ATOM 7913 N N . PRO A 1 58 ? -5.015 13.688 0.119 1.00 0.00 58 PRO A N 10
ATOM 7914 C CA . PRO A 1 58 ? -6.060 14.535 0.668 1.00 0.00 58 PRO A CA 10
ATOM 7915 C C . PRO A 1 58 ? -5.983 14.579 2.196 1.00 0.00 58 PRO A C 10
ATOM 7916 O O . PRO A 1 58 ? -6.950 14.246 2.879 1.00 0.00 58 PRO A O 10
ATOM 7927 N N . ASN A 1 59 ? -4.824 14.994 2.686 1.00 0.00 59 ASN A N 10
ATOM 7928 C CA . ASN A 1 59 ? -4.608 15.086 4.120 1.00 0.00 59 ASN A CA 10
ATOM 7929 C C . ASN A 1 59 ? -4.717 16.549 4.554 1.00 0.00 59 ASN A C 10
ATOM 7930 O O . ASN A 1 59 ? -4.979 17.427 3.733 1.00 0.00 59 ASN A O 10
ATOM 7941 N N . ALA A 1 60 ? -4.512 16.767 5.845 1.00 0.00 60 ALA A N 10
ATOM 7942 C CA . ALA A 1 60 ? -4.583 18.109 6.398 1.00 0.00 60 ALA A CA 10
ATOM 7943 C C . ALA A 1 60 ? -3.421 18.943 5.855 1.00 0.00 60 ALA A C 10
ATOM 7944 O O . ALA A 1 60 ? -2.363 18.404 5.536 1.00 0.00 60 ALA A O 10
ATOM 7951 N N . ASP A 1 1 ? 9.486 -5.672 -6.490 1.00 0.00 1 ASP A N 11
ATOM 7952 C CA . ASP A 1 1 ? 8.579 -6.806 -6.458 1.00 0.00 1 ASP A CA 11
ATOM 7953 C C . ASP A 1 1 ? 7.665 -6.689 -5.236 1.00 0.00 1 ASP A C 11
ATOM 7954 O O . ASP A 1 1 ? 8.038 -7.097 -4.137 1.00 0.00 1 ASP A O 11
ATOM 7963 N N . ILE A 1 2 ? 6.487 -6.129 -5.469 1.00 0.00 2 ILE A N 11
ATOM 7964 C CA . ILE A 1 2 ? 5.518 -5.953 -4.401 1.00 0.00 2 ILE A CA 11
ATOM 7965 C C . ILE A 1 2 ? 4.512 -7.105 -4.436 1.00 0.00 2 ILE A C 11
ATOM 7966 O O . ILE A 1 2 ? 4.051 -7.563 -3.391 1.00 0.00 2 ILE A O 11
ATOM 7982 N N . GLU A 1 3 ? 4.202 -7.542 -5.648 1.00 0.00 3 GLU A N 11
ATOM 7983 C CA . GLU A 1 3 ? 3.259 -8.632 -5.832 1.00 0.00 3 GLU A CA 11
ATOM 7984 C C . GLU A 1 3 ? 3.692 -9.852 -5.016 1.00 0.00 3 GLU A C 11
ATOM 7985 O O . GLU A 1 3 ? 2.855 -10.642 -4.582 1.00 0.00 3 GLU A O 11
ATOM 7997 N N . ASP A 1 4 ? 4.999 -9.966 -4.831 1.00 0.00 4 ASP A N 11
ATOM 7998 C CA . ASP A 1 4 ? 5.554 -11.076 -4.075 1.00 0.00 4 ASP A CA 11
ATOM 7999 C C . ASP A 1 4 ? 5.295 -10.851 -2.584 1.00 0.00 4 ASP A C 11
ATOM 8000 O O . ASP A 1 4 ? 5.493 -11.755 -1.773 1.00 0.00 4 ASP A O 11
ATOM 8009 N N . PHE A 1 5 ? 4.857 -9.641 -2.268 1.00 0.00 5 PHE A N 11
ATOM 8010 C CA . PHE A 1 5 ? 4.570 -9.286 -0.889 1.00 0.00 5 PHE A CA 11
ATOM 8011 C C . PHE A 1 5 ? 3.121 -8.820 -0.733 1.00 0.00 5 PHE A C 11
ATOM 8012 O O . PHE A 1 5 ? 2.772 -8.187 0.262 1.00 0.00 5 PHE A O 11
ATOM 8029 N N . TYR A 1 6 ? 2.316 -9.151 -1.732 1.00 0.00 6 TYR A N 11
ATOM 8030 C CA . TYR A 1 6 ? 0.913 -8.774 -1.719 1.00 0.00 6 TYR A CA 11
ATOM 8031 C C . TYR A 1 6 ? 0.106 -9.696 -0.802 1.00 0.00 6 TYR A C 11
ATOM 8032 O O . TYR A 1 6 ? -0.005 -10.893 -1.063 1.00 0.00 6 TYR A O 11
ATOM 8050 N N . THR A 1 7 ? -0.436 -9.103 0.251 1.00 0.00 7 THR A N 11
ATOM 8051 C CA . THR A 1 7 ? -1.229 -9.857 1.208 1.00 0.00 7 THR A CA 11
ATOM 8052 C C . THR A 1 7 ? -2.722 -9.678 0.921 1.00 0.00 7 THR A C 11
ATOM 8053 O O . THR A 1 7 ? -3.378 -8.836 1.533 1.00 0.00 7 THR A O 11
ATOM 8064 N N . SER A 1 8 ? -3.214 -10.483 -0.008 1.00 0.00 8 SER A N 11
ATOM 8065 C CA . SER A 1 8 ? -4.616 -10.424 -0.383 1.00 0.00 8 SER A CA 11
ATOM 8066 C C . SER A 1 8 ? -5.489 -10.909 0.776 1.00 0.00 8 SER A C 11
ATOM 8067 O O . SER A 1 8 ? -6.713 -10.808 0.721 1.00 0.00 8 SER A O 11
ATOM 8075 N N . GLU A 1 9 ? -4.824 -11.425 1.800 1.00 0.00 9 GLU A N 11
ATOM 8076 C CA . GLU A 1 9 ? -5.523 -11.926 2.971 1.00 0.00 9 GLU A CA 11
ATOM 8077 C C . GLU A 1 9 ? -6.084 -10.763 3.792 1.00 0.00 9 GLU A C 11
ATOM 8078 O O . GLU A 1 9 ? -7.277 -10.727 4.089 1.00 0.00 9 GLU A O 11
ATOM 8090 N N . THR A 1 10 ? -5.197 -9.841 4.135 1.00 0.00 10 THR A N 11
ATOM 8091 C CA . THR A 1 10 ? -5.588 -8.680 4.917 1.00 0.00 10 THR A CA 11
ATOM 8092 C C . THR A 1 10 ? -5.999 -7.531 3.994 1.00 0.00 10 THR A C 11
ATOM 8093 O O . THR A 1 10 ? -6.809 -6.686 4.372 1.00 0.00 10 THR A O 11
ATOM 8104 N N . CYS A 1 11 ? -5.421 -7.536 2.802 1.00 0.00 11 CYS A N 11
ATOM 8105 C CA . CYS A 1 11 ? -5.717 -6.504 1.822 1.00 0.00 11 CYS A CA 11
ATOM 8106 C C . CYS A 1 11 ? -7.193 -6.619 1.435 1.00 0.00 11 CYS A C 11
ATOM 8107 O O . CYS A 1 11 ? -7.698 -7.719 1.220 1.00 0.00 11 CYS A O 11
ATOM 8114 N N . PRO A 1 12 ? -7.859 -5.436 1.356 1.00 0.00 12 PRO A N 11
ATOM 8115 C CA . PRO A 1 12 ? -9.267 -5.393 0.998 1.00 0.00 12 PRO A CA 11
ATOM 8116 C C . PRO A 1 12 ? -9.460 -5.642 -0.499 1.00 0.00 12 PRO A C 11
ATOM 8117 O O . PRO A 1 12 ? -10.590 -5.715 -0.979 1.00 0.00 12 PRO A O 11
ATOM 8128 N N . TYR A 1 13 ? -8.340 -5.765 -1.195 1.00 0.00 13 TYR A N 11
ATOM 8129 C CA . TYR A 1 13 ? -8.371 -6.005 -2.628 1.00 0.00 13 TYR A CA 11
ATOM 8130 C C . TYR A 1 13 ? -7.705 -7.337 -2.976 1.00 0.00 13 TYR A C 11
ATOM 8131 O O . TYR A 1 13 ? -6.981 -7.905 -2.160 1.00 0.00 13 TYR A O 11
ATOM 8149 N N . LYS A 1 14 ? -7.975 -7.798 -4.189 1.00 0.00 14 LYS A N 11
ATOM 8150 C CA . LYS A 1 14 ? -7.411 -9.053 -4.655 1.00 0.00 14 LYS A CA 11
ATOM 8151 C C . LYS A 1 14 ? -7.350 -9.044 -6.184 1.00 0.00 14 LYS A C 11
ATOM 8152 O O . LYS A 1 14 ? -7.359 -10.099 -6.816 1.00 0.00 14 LYS A O 11
ATOM 8171 N N . ASN A 1 15 ? -7.291 -7.840 -6.735 1.00 0.00 15 ASN A N 11
ATOM 8172 C CA . ASN A 1 15 ? -7.229 -7.679 -8.177 1.00 0.00 15 ASN A CA 11
ATOM 8173 C C . ASN A 1 15 ? -5.909 -7.003 -8.554 1.00 0.00 15 ASN A C 11
ATOM 8174 O O . ASN A 1 15 ? -5.906 -5.893 -9.085 1.00 0.00 15 ASN A O 11
ATOM 8185 N N . ASP A 1 16 ? -4.820 -7.700 -8.265 1.00 0.00 16 ASP A N 11
ATOM 8186 C CA . ASP A 1 16 ? -3.497 -7.180 -8.568 1.00 0.00 16 ASP A CA 11
ATOM 8187 C C . ASP A 1 16 ? -3.032 -6.283 -7.419 1.00 0.00 16 ASP A C 11
ATOM 8188 O O . ASP A 1 16 ? -3.789 -5.440 -6.940 1.00 0.00 16 ASP A O 11
ATOM 8197 N N . SER A 1 17 ? -1.789 -6.494 -7.012 1.00 0.00 17 SER A N 11
ATOM 8198 C CA . SER A 1 17 ? -1.214 -5.714 -5.929 1.00 0.00 17 SER A CA 11
ATOM 8199 C C . SER A 1 17 ? -1.122 -4.242 -6.335 1.00 0.00 17 SER A C 11
ATOM 8200 O O . SER A 1 17 ? -1.166 -3.356 -5.483 1.00 0.00 17 SER A O 11
ATOM 8208 N N . GLN A 1 18 ? -0.998 -4.027 -7.637 1.00 0.00 18 GLN A N 11
ATOM 8209 C CA . GLN A 1 18 ? -0.900 -2.677 -8.166 1.00 0.00 18 GLN A CA 11
ATOM 8210 C C . GLN A 1 18 ? -2.195 -1.907 -7.898 1.00 0.00 18 GLN A C 11
ATOM 8211 O O . GLN A 1 18 ? -2.215 -0.679 -7.963 1.00 0.00 18 GLN A O 11
ATOM 8225 N N . LEU A 1 19 ? -3.244 -2.661 -7.603 1.00 0.00 19 LEU A N 11
ATOM 8226 C CA . LEU A 1 19 ? -4.539 -2.064 -7.325 1.00 0.00 19 LEU A CA 11
ATOM 8227 C C . LEU A 1 19 ? -4.526 -1.456 -5.921 1.00 0.00 19 LEU A C 11
ATOM 8228 O O . LEU A 1 19 ? -4.687 -0.247 -5.763 1.00 0.00 19 LEU A O 11
ATOM 8244 N N . ALA A 1 20 ? -4.331 -2.322 -4.938 1.00 0.00 20 ALA A N 11
ATOM 8245 C CA . ALA A 1 20 ? -4.294 -1.885 -3.552 1.00 0.00 20 ALA A CA 11
ATOM 8246 C C . ALA A 1 20 ? -3.134 -0.905 -3.362 1.00 0.00 20 ALA A C 11
ATOM 8247 O O . ALA A 1 20 ? -3.210 -0.003 -2.529 1.00 0.00 20 ALA A O 11
ATOM 8254 N N . TRP A 1 21 ? -2.089 -1.114 -4.149 1.00 0.00 21 TRP A N 11
ATOM 8255 C CA . TRP A 1 21 ? -0.916 -0.260 -4.077 1.00 0.00 21 TRP A CA 11
ATOM 8256 C C . TRP A 1 21 ? -1.267 1.080 -4.726 1.00 0.00 21 TRP A C 11
ATOM 8257 O O . TRP A 1 21 ? -0.854 2.134 -4.244 1.00 0.00 21 TRP A O 11
ATOM 8278 N N . ASP A 1 22 ? -2.025 0.997 -5.810 1.00 0.00 22 ASP A N 11
ATOM 8279 C CA . ASP A 1 22 ? -2.436 2.190 -6.529 1.00 0.00 22 ASP A CA 11
ATOM 8280 C C . ASP A 1 22 ? -3.371 3.017 -5.645 1.00 0.00 22 ASP A C 11
ATOM 8281 O O . ASP A 1 22 ? -3.680 4.164 -5.964 1.00 0.00 22 ASP A O 11
ATOM 8290 N N . THR A 1 23 ? -3.797 2.402 -4.552 1.00 0.00 23 THR A N 11
ATOM 8291 C CA . THR A 1 23 ? -4.691 3.067 -3.619 1.00 0.00 23 THR A CA 11
ATOM 8292 C C . THR A 1 23 ? -3.890 3.878 -2.599 1.00 0.00 23 THR A C 11
ATOM 8293 O O . THR A 1 23 ? -3.857 5.106 -2.665 1.00 0.00 23 THR A O 11
ATOM 8304 N N . CYS A 1 24 ? -3.265 3.159 -1.678 1.00 0.00 24 CYS A N 11
ATOM 8305 C CA . CYS A 1 24 ? -2.466 3.796 -0.645 1.00 0.00 24 CYS A CA 11
ATOM 8306 C C . CYS A 1 24 ? -1.237 4.423 -1.307 1.00 0.00 24 CYS A C 11
ATOM 8307 O O . CYS A 1 24 ? -1.034 5.634 -1.227 1.00 0.00 24 CYS A O 11
ATOM 8314 N N . SER A 1 25 ? -0.449 3.571 -1.945 1.00 0.00 25 SER A N 11
ATOM 8315 C CA . SER A 1 25 ? 0.755 4.026 -2.620 1.00 0.00 25 SER A CA 11
ATOM 8316 C C . SER A 1 25 ? 0.394 4.652 -3.968 1.00 0.00 25 SER A C 11
ATOM 8317 O O . SER A 1 25 ? 0.951 4.278 -4.999 1.00 0.00 25 SER A O 11
ATOM 8325 N N . GLY A 1 26 ? -0.535 5.595 -3.917 1.00 0.00 26 GLY A N 11
ATOM 8326 C CA . GLY A 1 26 ? -0.977 6.277 -5.121 1.00 0.00 26 GLY A CA 11
ATOM 8327 C C . GLY A 1 26 ? -1.055 7.788 -4.899 1.00 0.00 26 GLY A C 11
ATOM 8328 O O . GLY A 1 26 ? -0.145 8.382 -4.322 1.00 0.00 26 GLY A O 11
ATOM 8332 N N . GLY A 1 27 ? -2.150 8.368 -5.367 1.00 0.00 27 GLY A N 11
ATOM 8333 C CA . GLY A 1 27 ? -2.359 9.799 -5.226 1.00 0.00 27 GLY A CA 11
ATOM 8334 C C . GLY A 1 27 ? -3.392 10.098 -4.139 1.00 0.00 27 GLY A C 11
ATOM 8335 O O . GLY A 1 27 ? -3.196 10.996 -3.321 1.00 0.00 27 GLY A O 11
ATOM 8339 N N . THR A 1 28 ? -4.471 9.328 -4.164 1.00 0.00 28 THR A N 11
ATOM 8340 C CA . THR A 1 28 ? -5.535 9.500 -3.190 1.00 0.00 28 THR A CA 11
ATOM 8341 C C . THR A 1 28 ? -5.907 8.154 -2.564 1.00 0.00 28 THR A C 11
ATOM 8342 O O . THR A 1 28 ? -5.117 7.211 -2.596 1.00 0.00 28 THR A O 11
ATOM 8353 N N . GLY A 1 29 ? -7.109 8.108 -2.008 1.00 0.00 29 GLY A N 11
ATOM 8354 C CA . GLY A 1 29 ? -7.594 6.894 -1.375 1.00 0.00 29 GLY A CA 11
ATOM 8355 C C . GLY A 1 29 ? -7.283 6.894 0.123 1.00 0.00 29 GLY A C 11
ATOM 8356 O O . GLY A 1 29 ? -7.792 7.733 0.866 1.00 0.00 29 GLY A O 11
ATOM 8360 N N . ASN A 1 30 ? -6.450 5.945 0.522 1.00 0.00 30 ASN A N 11
ATOM 8361 C CA . ASN A 1 30 ? -6.066 5.825 1.919 1.00 0.00 30 ASN A CA 11
ATOM 8362 C C . ASN A 1 30 ? -4.559 5.578 2.009 1.00 0.00 30 ASN A C 11
ATOM 8363 O O . ASN A 1 30 ? -4.126 4.516 2.454 1.00 0.00 30 ASN A O 11
ATOM 8374 N N . CYS A 1 31 ? -3.801 6.575 1.578 1.00 0.00 31 CYS A N 11
ATOM 8375 C CA . CYS A 1 31 ? -2.351 6.479 1.605 1.00 0.00 31 CYS A CA 11
ATOM 8376 C C . CYS A 1 31 ? -1.878 6.745 3.035 1.00 0.00 31 CYS A C 11
ATOM 8377 O O . CYS A 1 31 ? -2.378 7.650 3.700 1.00 0.00 31 CYS A O 11
ATOM 8384 N N . GLY A 1 32 ? -0.919 5.938 3.466 1.00 0.00 32 GLY A N 11
ATOM 8385 C CA . GLY A 1 32 ? -0.373 6.074 4.806 1.00 0.00 32 GLY A CA 11
ATOM 8386 C C . GLY A 1 32 ? 0.597 4.934 5.121 1.00 0.00 32 GLY A C 11
ATOM 8387 O O . GLY A 1 32 ? 0.895 4.111 4.257 1.00 0.00 32 GLY A O 11
ATOM 8391 N N . THR A 1 33 ? 1.064 4.923 6.361 1.00 0.00 33 THR A N 11
ATOM 8392 C CA . THR A 1 33 ? 1.995 3.897 6.801 1.00 0.00 33 THR A CA 11
ATOM 8393 C C . THR A 1 33 ? 1.237 2.647 7.252 1.00 0.00 33 THR A C 11
ATOM 8394 O O . THR A 1 33 ? 1.848 1.632 7.584 1.00 0.00 33 THR A O 11
ATOM 8405 N N . VAL A 1 34 ? -0.083 2.761 7.249 1.00 0.00 34 VAL A N 11
ATOM 8406 C CA . VAL A 1 34 ? -0.931 1.653 7.654 1.00 0.00 34 VAL A CA 11
ATOM 8407 C C . VAL A 1 34 ? -0.943 0.595 6.548 1.00 0.00 34 VAL A C 11
ATOM 8408 O O . VAL A 1 34 ? -0.834 -0.598 6.825 1.00 0.00 34 VAL A O 11
ATOM 8421 N N . CYS A 1 35 ? -1.077 1.072 5.319 1.00 0.00 35 CYS A N 11
ATOM 8422 C CA . CYS A 1 35 ? -1.105 0.182 4.171 1.00 0.00 35 CYS A CA 11
ATOM 8423 C C . CYS A 1 35 ? 0.244 -0.535 4.086 1.00 0.00 35 CYS A C 11
ATOM 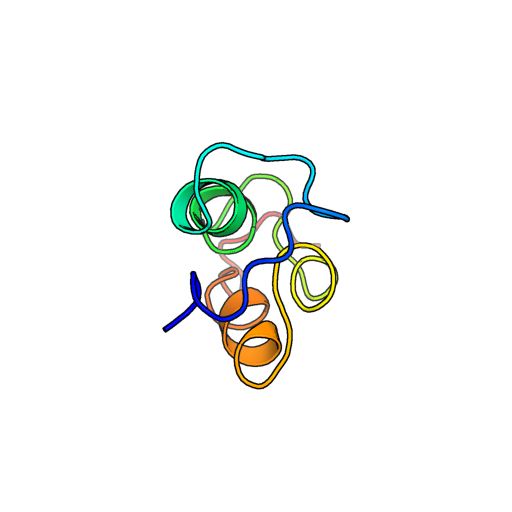8424 O O . CYS A 1 35 ? 0.380 -1.527 3.372 1.00 0.00 35 CYS A O 11
ATOM 8431 N N . CYS A 1 36 ? 1.208 -0.004 4.824 1.00 0.00 36 CYS A N 11
ATOM 8432 C CA . CYS A 1 36 ? 2.541 -0.581 4.841 1.00 0.00 36 CYS A CA 11
ATOM 8433 C C . CYS A 1 36 ? 2.421 -2.059 5.217 1.00 0.00 36 CYS A C 11
ATOM 8434 O O . CYS A 1 36 ? 2.926 -2.927 4.507 1.00 0.00 36 CYS A O 11
ATOM 8441 N N . GLY A 1 37 ? 1.748 -2.300 6.333 1.00 0.00 37 GLY A N 11
ATOM 8442 C CA . GLY A 1 37 ? 1.554 -3.658 6.812 1.00 0.00 37 GLY A CA 11
ATOM 8443 C C . GLY A 1 37 ? 0.077 -4.053 6.758 1.00 0.00 37 GLY A C 11
ATOM 8444 O O . GLY A 1 37 ? -0.435 -4.682 7.682 1.00 0.00 37 GLY A O 11
ATOM 8448 N N . GLN A 1 38 ? -0.566 -3.667 5.666 1.00 0.00 38 GLN A N 11
ATOM 8449 C CA . GLN A 1 38 ? -1.974 -3.973 5.479 1.00 0.00 38 GLN A CA 11
ATOM 8450 C C . GLN A 1 38 ? -2.171 -4.818 4.219 1.00 0.00 38 GLN A C 11
ATOM 8451 O O . GLN A 1 38 ? -2.833 -5.853 4.259 1.00 0.00 38 GLN A O 11
ATOM 8465 N N . CYS A 1 39 ? -1.584 -4.344 3.129 1.00 0.00 39 CYS A N 11
ATOM 8466 C CA . CYS A 1 39 ? -1.687 -5.043 1.860 1.00 0.00 39 CYS A CA 11
ATOM 8467 C C . CYS A 1 39 ? -0.305 -5.594 1.502 1.00 0.00 39 CYS A C 11
ATOM 8468 O O . CYS A 1 39 ? -0.194 -6.552 0.738 1.00 0.00 39 CYS A O 11
ATOM 8475 N N . PHE A 1 40 ? 0.713 -4.966 2.071 1.00 0.00 40 PHE A N 11
ATOM 8476 C CA . PHE A 1 40 ? 2.083 -5.382 1.821 1.00 0.00 40 PHE A CA 11
ATOM 8477 C C . PHE A 1 40 ? 2.886 -5.431 3.123 1.00 0.00 40 PHE A C 11
ATOM 8478 O O . PHE A 1 40 ? 2.341 -5.208 4.202 1.00 0.00 40 PHE A O 11
ATOM 8495 N N . SER A 1 41 ? 4.170 -5.725 2.977 1.00 0.00 41 SER A N 11
ATOM 8496 C CA . SER A 1 41 ? 5.054 -5.807 4.127 1.00 0.00 41 SER A CA 11
ATOM 8497 C C . SER A 1 41 ? 6.480 -5.430 3.719 1.00 0.00 41 SER A C 11
ATOM 8498 O O . SER A 1 41 ? 6.839 -5.524 2.546 1.00 0.00 41 SER A O 11
ATOM 8506 N N . PHE A 1 42 ? 7.253 -5.011 4.710 1.00 0.00 42 PHE A N 11
ATOM 8507 C CA . PHE A 1 42 ? 8.632 -4.619 4.468 1.00 0.00 42 PHE A CA 11
ATOM 8508 C C . PHE A 1 42 ? 9.404 -5.736 3.763 1.00 0.00 42 PHE A C 11
ATOM 8509 O O . PHE A 1 42 ? 9.051 -6.909 3.879 1.00 0.00 42 PHE A O 11
ATOM 8526 N N . PRO A 1 43 ? 10.470 -5.322 3.028 1.00 0.00 43 PRO A N 11
ATOM 8527 C CA . PRO A 1 43 ? 10.820 -3.914 2.943 1.00 0.00 43 PRO A CA 11
ATOM 8528 C C . PRO A 1 43 ? 9.852 -3.164 2.026 1.00 0.00 43 PRO A C 11
ATOM 8529 O O . PRO A 1 43 ? 10.070 -1.994 1.713 1.00 0.00 43 PRO A O 11
ATOM 8540 N N . VAL A 1 44 ? 8.805 -3.867 1.621 1.00 0.00 44 VAL A N 11
ATOM 8541 C CA . VAL A 1 44 ? 7.804 -3.281 0.746 1.00 0.00 44 VAL A CA 11
ATOM 8542 C C . VAL A 1 44 ? 6.993 -2.245 1.527 1.00 0.00 44 VAL A C 11
ATOM 8543 O O . VAL A 1 44 ? 6.646 -1.192 0.994 1.00 0.00 44 VAL A O 11
ATOM 8556 N N . SER A 1 45 ? 6.714 -2.580 2.779 1.00 0.00 45 SER A N 11
ATOM 8557 C CA . SER A 1 45 ? 5.950 -1.692 3.638 1.00 0.00 45 SER A CA 11
ATOM 8558 C C . SER A 1 45 ? 6.569 -0.293 3.627 1.00 0.00 45 SER A C 11
ATOM 8559 O O . SER A 1 45 ? 5.881 0.696 3.875 1.00 0.00 45 SER A O 11
ATOM 8567 N N . GLN A 1 46 ? 7.862 -0.255 3.337 1.00 0.00 46 GLN A N 11
ATOM 8568 C CA . GLN A 1 46 ? 8.581 1.007 3.291 1.00 0.00 46 GLN A CA 11
ATOM 8569 C C . GLN A 1 46 ? 8.215 1.780 2.022 1.00 0.00 46 GLN A C 11
ATOM 8570 O O . GLN A 1 46 ? 8.220 3.010 2.018 1.00 0.00 46 GLN A O 11
ATOM 8584 N N . SER A 1 47 ? 7.907 1.027 0.977 1.00 0.00 47 SER A N 11
ATOM 8585 C CA . SER A 1 47 ? 7.539 1.626 -0.295 1.00 0.00 47 SER A CA 11
ATOM 8586 C C . SER A 1 47 ? 6.105 2.156 -0.228 1.00 0.00 47 SER A C 11
ATOM 8587 O O . SER A 1 47 ? 5.806 3.216 -0.775 1.00 0.00 47 SER A O 11
ATOM 8595 N N . CYS A 1 48 ? 5.257 1.394 0.446 1.00 0.00 48 CYS A N 11
ATOM 8596 C CA . CYS A 1 48 ? 3.862 1.773 0.591 1.00 0.00 48 CYS A CA 11
ATOM 8597 C C . CYS A 1 48 ? 3.807 3.189 1.168 1.00 0.00 48 CYS A C 11
ATOM 8598 O O . CYS A 1 48 ? 3.045 4.029 0.691 1.00 0.00 48 CYS A O 11
ATOM 8605 N N . ALA A 1 49 ? 4.625 3.411 2.187 1.00 0.00 49 ALA A N 11
ATOM 8606 C CA . ALA A 1 49 ? 4.679 4.711 2.834 1.00 0.00 49 ALA A CA 11
ATOM 8607 C C . ALA A 1 49 ? 5.458 5.685 1.948 1.00 0.00 49 ALA A C 11
ATOM 8608 O O . ALA A 1 49 ? 5.293 6.899 2.060 1.00 0.00 49 ALA A O 11
ATOM 8615 N N . GLY A 1 50 ? 6.291 5.116 1.089 1.00 0.00 50 GLY A N 11
ATOM 8616 C CA . GLY A 1 50 ? 7.096 5.920 0.184 1.00 0.00 50 GLY A CA 11
ATOM 8617 C C . GLY A 1 50 ? 6.251 6.454 -0.974 1.00 0.00 50 GLY A C 11
ATOM 8618 O O . GLY A 1 50 ? 6.226 7.658 -1.225 1.00 0.00 50 GLY A O 11
ATOM 8622 N N . MET A 1 51 ? 5.580 5.533 -1.649 1.00 0.00 51 MET A N 11
ATOM 8623 C CA . MET A 1 51 ? 4.736 5.897 -2.775 1.00 0.00 51 MET A CA 11
ATOM 8624 C C . MET A 1 51 ? 3.333 6.285 -2.306 1.00 0.00 51 MET A C 11
ATOM 8625 O O . MET A 1 51 ? 2.380 6.240 -3.082 1.00 0.00 51 MET A O 11
ATOM 8639 N N . ALA A 1 52 ? 3.250 6.658 -1.037 1.00 0.00 52 ALA A N 11
ATOM 8640 C CA . ALA A 1 52 ? 1.979 7.054 -0.455 1.00 0.00 52 ALA A CA 11
ATOM 8641 C C . ALA A 1 52 ? 1.759 8.550 -0.690 1.00 0.00 52 ALA A C 11
ATOM 8642 O O . ALA A 1 52 ? 1.311 9.264 0.206 1.00 0.00 52 ALA A O 11
ATOM 8649 N N . ASP A 1 53 ? 2.086 8.981 -1.900 1.00 0.00 53 ASP A N 11
ATOM 8650 C CA . ASP A 1 53 ? 1.930 10.379 -2.264 1.00 0.00 53 ASP A CA 11
ATOM 8651 C C . ASP A 1 53 ? 2.671 11.251 -1.250 1.00 0.00 53 ASP A C 11
ATOM 8652 O O . ASP A 1 53 ? 3.125 10.760 -0.218 1.00 0.00 53 ASP A O 11
ATOM 8661 N N . SER A 1 54 ? 2.772 12.531 -1.580 1.00 0.00 54 SER A N 11
ATOM 8662 C CA . SER A 1 54 ? 3.451 13.476 -0.711 1.00 0.00 54 SER A CA 11
ATOM 8663 C C . SER A 1 54 ? 2.425 14.337 0.029 1.00 0.00 54 SER A C 11
ATOM 8664 O O . SER A 1 54 ? 1.986 13.982 1.122 1.00 0.00 54 SER A O 11
ATOM 8672 N N . ASN A 1 55 ? 2.073 15.451 -0.596 1.00 0.00 55 ASN A N 11
ATOM 8673 C CA . ASN A 1 55 ? 1.107 16.364 -0.010 1.00 0.00 55 ASN A CA 11
ATOM 8674 C C . ASN A 1 55 ? -0.156 16.386 -0.873 1.00 0.00 55 ASN A C 11
ATOM 8675 O O . ASN A 1 55 ? -1.171 16.959 -0.479 1.00 0.00 55 ASN A O 11
ATOM 8686 N N . ASP A 1 56 ? -0.053 15.755 -2.033 1.00 0.00 56 ASP A N 11
ATOM 8687 C CA . ASP A 1 56 ? -1.174 15.694 -2.955 1.00 0.00 56 ASP A CA 11
ATOM 8688 C C . ASP A 1 56 ? -2.206 14.693 -2.430 1.00 0.00 56 ASP A C 11
ATOM 8689 O O . ASP A 1 56 ? -3.277 14.537 -3.015 1.00 0.00 56 ASP A O 11
ATOM 8698 N N . CYS A 1 57 ? -1.848 14.042 -1.333 1.00 0.00 57 CYS A N 11
ATOM 8699 C CA . CYS A 1 57 ? -2.729 13.061 -0.724 1.00 0.00 57 CYS A CA 11
ATOM 8700 C C . CYS A 1 57 ? -3.757 13.805 0.131 1.00 0.00 57 CYS A C 11
ATOM 8701 O O . CYS A 1 57 ? -3.476 14.885 0.647 1.00 0.00 57 CYS A O 11
ATOM 8708 N N . PRO A 1 58 ? -4.958 13.180 0.259 1.00 0.00 58 PRO A N 11
ATOM 8709 C CA . PRO A 1 58 ? -6.030 13.770 1.043 1.00 0.00 58 PRO A CA 11
ATOM 8710 C C . PRO A 1 58 ? -5.756 13.626 2.541 1.00 0.00 58 PRO A C 11
ATOM 8711 O O . PRO A 1 58 ? -6.561 13.047 3.270 1.00 0.00 58 PRO A O 11
ATOM 8722 N N . ASN A 1 59 ? -4.619 14.163 2.957 1.00 0.00 59 ASN A N 11
ATOM 8723 C CA . ASN A 1 59 ? -4.229 14.102 4.356 1.00 0.00 59 ASN A CA 11
ATOM 8724 C C . ASN A 1 59 ? -4.705 15.369 5.069 1.00 0.00 59 ASN A C 11
ATOM 8725 O O . ASN A 1 59 ? -5.042 16.360 4.423 1.00 0.00 59 ASN A O 11
ATOM 8736 N N . ALA A 1 60 ? -4.717 15.296 6.392 1.00 0.00 60 ALA A N 11
ATOM 8737 C CA . ALA A 1 60 ? -5.145 16.425 7.200 1.00 0.00 60 ALA A CA 11
ATOM 8738 C C . ALA A 1 60 ? -6.481 16.949 6.669 1.00 0.00 60 ALA A C 11
ATOM 8739 O O . ALA A 1 60 ? -7.145 17.747 7.329 1.00 0.00 60 ALA A O 11
ATOM 8746 N N . ASP A 1 1 ? 9.765 -5.722 -6.340 1.00 0.00 1 ASP A N 12
ATOM 8747 C CA . ASP A 1 1 ? 8.638 -6.627 -6.482 1.00 0.00 1 ASP A CA 12
ATOM 8748 C C . ASP A 1 1 ? 7.742 -6.516 -5.246 1.00 0.00 1 ASP A C 12
ATOM 8749 O O . ASP A 1 1 ? 8.162 -6.846 -4.139 1.00 0.00 1 ASP A O 12
ATOM 8758 N N . ILE A 1 2 ? 6.524 -6.050 -5.478 1.00 0.00 2 ILE A N 12
ATOM 8759 C CA . ILE A 1 2 ? 5.565 -5.891 -4.398 1.00 0.00 2 ILE A CA 12
ATOM 8760 C C . ILE A 1 2 ? 4.573 -7.056 -4.427 1.00 0.00 2 ILE A C 12
ATOM 8761 O O . ILE A 1 2 ? 4.136 -7.530 -3.379 1.00 0.00 2 ILE A O 12
ATOM 8777 N N . GLU A 1 3 ? 4.247 -7.484 -5.637 1.00 0.00 3 GLU A N 12
ATOM 8778 C CA . GLU A 1 3 ? 3.315 -8.584 -5.816 1.00 0.00 3 GLU A CA 12
ATOM 8779 C C . GLU A 1 3 ? 3.779 -9.807 -5.023 1.00 0.00 3 GLU A C 12
ATOM 8780 O O . GLU A 1 3 ? 2.962 -10.621 -4.596 1.00 0.00 3 GLU A O 12
ATOM 8792 N N . ASP A 1 4 ? 5.089 -9.898 -4.851 1.00 0.00 4 ASP A N 12
ATOM 8793 C CA . ASP A 1 4 ? 5.672 -11.008 -4.116 1.00 0.00 4 ASP A CA 12
ATOM 8794 C C . ASP A 1 4 ? 5.421 -10.813 -2.620 1.00 0.00 4 ASP A C 12
ATOM 8795 O O . ASP A 1 4 ? 5.644 -11.724 -1.825 1.00 0.00 4 ASP A O 12
ATOM 8804 N N . PHE A 1 5 ? 4.960 -9.617 -2.281 1.00 0.00 5 PHE A N 12
ATOM 8805 C CA . PHE A 1 5 ? 4.676 -9.290 -0.894 1.00 0.00 5 PHE A CA 12
ATOM 8806 C C . PHE A 1 5 ? 3.223 -8.841 -0.723 1.00 0.00 5 PHE A C 12
ATOM 8807 O O . PHE A 1 5 ? 2.872 -8.235 0.288 1.00 0.00 5 PHE A O 12
ATOM 8824 N N . TYR A 1 6 ? 2.418 -9.156 -1.727 1.00 0.00 6 TYR A N 12
ATOM 8825 C CA . TYR A 1 6 ? 1.011 -8.793 -1.701 1.00 0.00 6 TYR A CA 12
ATOM 8826 C C . TYR A 1 6 ? 0.217 -9.741 -0.800 1.00 0.00 6 TYR A C 12
ATOM 8827 O O . TYR A 1 6 ? 0.215 -10.951 -1.015 1.00 0.00 6 TYR A O 12
ATOM 8845 N N . THR A 1 7 ? -0.438 -9.153 0.191 1.00 0.00 7 THR A N 12
ATOM 8846 C CA . THR A 1 7 ? -1.234 -9.930 1.126 1.00 0.00 7 THR A CA 12
ATOM 8847 C C . THR A 1 7 ? -2.726 -9.732 0.850 1.00 0.00 7 THR A C 12
ATOM 8848 O O . THR A 1 7 ? -3.362 -8.866 1.449 1.00 0.00 7 THR A O 12
ATOM 8859 N N . SER A 1 8 ? -3.240 -10.548 -0.058 1.00 0.00 8 SER A N 12
ATOM 8860 C CA . SER A 1 8 ? -4.645 -10.473 -0.421 1.00 0.00 8 SER A CA 12
ATOM 8861 C C . SER A 1 8 ? -5.512 -10.975 0.735 1.00 0.00 8 SER A C 12
ATOM 8862 O O . SER A 1 8 ? -6.738 -10.899 0.675 1.00 0.00 8 SER A O 12
ATOM 8870 N N . GLU A 1 9 ? -4.841 -11.476 1.762 1.00 0.00 9 GLU A N 12
ATOM 8871 C CA . GLU A 1 9 ? -5.535 -11.990 2.930 1.00 0.00 9 GLU A CA 12
ATOM 8872 C C . GLU A 1 9 ? -6.085 -10.836 3.771 1.00 0.00 9 GLU A C 12
ATOM 8873 O O . GLU A 1 9 ? -7.272 -10.807 4.091 1.00 0.00 9 GLU A O 12
ATOM 8885 N N . THR A 1 10 ? -5.195 -9.913 4.106 1.00 0.00 10 THR A N 12
ATOM 8886 C CA . THR A 1 10 ? -5.576 -8.760 4.904 1.00 0.00 10 THR A CA 12
ATOM 8887 C C . THR A 1 10 ? -5.976 -7.594 3.998 1.00 0.00 10 THR A C 12
ATOM 8888 O O . THR A 1 10 ? -6.775 -6.745 4.390 1.00 0.00 10 THR A O 12
ATOM 8899 N N . CYS A 1 11 ? -5.402 -7.590 2.804 1.00 0.00 11 CYS A N 12
ATOM 8900 C CA . CYS A 1 11 ? -5.689 -6.542 1.839 1.00 0.00 11 CYS A CA 12
ATOM 8901 C C . CYS A 1 11 ? -7.169 -6.630 1.460 1.00 0.00 11 CYS A C 12
ATOM 8902 O O . CYS A 1 11 ? -7.692 -7.721 1.235 1.00 0.00 11 CYS A O 12
ATOM 8909 N N . PRO A 1 12 ? -7.818 -5.437 1.398 1.00 0.00 12 PRO A N 12
ATOM 8910 C CA . PRO A 1 12 ? -9.227 -5.369 1.050 1.00 0.00 12 PRO A CA 12
ATOM 8911 C C . PRO A 1 12 ? -9.433 -5.598 -0.449 1.00 0.00 12 PRO A C 12
ATOM 8912 O O . PRO A 1 12 ? -10.566 -5.613 -0.929 1.00 0.00 12 PRO A O 12
ATOM 8923 N N . TYR A 1 13 ? -8.321 -5.771 -1.147 1.00 0.00 13 TYR A N 12
ATOM 8924 C CA . TYR A 1 13 ? -8.365 -5.998 -2.582 1.00 0.00 13 TYR A CA 12
ATOM 8925 C C . TYR A 1 13 ? -7.790 -7.371 -2.937 1.00 0.00 13 TYR A C 12
ATOM 8926 O O . TYR A 1 13 ? -7.107 -7.992 -2.124 1.00 0.00 13 TYR A O 12
ATOM 8944 N N . LYS A 1 14 ? -8.088 -7.804 -4.153 1.00 0.00 14 LYS A N 12
ATOM 8945 C CA . LYS A 1 14 ? -7.609 -9.092 -4.627 1.00 0.00 14 LYS A CA 12
ATOM 8946 C C . LYS A 1 14 ? -7.557 -9.082 -6.156 1.00 0.00 14 LYS A C 12
ATOM 8947 O O . LYS A 1 14 ? -7.728 -10.119 -6.793 1.00 0.00 14 LYS A O 12
ATOM 8966 N N . ASN A 1 15 ? -7.319 -7.897 -6.699 1.00 0.00 15 ASN A N 12
ATOM 8967 C CA . ASN A 1 15 ? -7.242 -7.738 -8.142 1.00 0.00 15 ASN A CA 12
ATOM 8968 C C . ASN A 1 15 ? -5.948 -7.005 -8.501 1.00 0.00 15 ASN A C 12
ATOM 8969 O O . ASN A 1 15 ? -5.983 -5.859 -8.948 1.00 0.00 15 ASN A O 12
ATOM 8980 N N . ASP A 1 16 ? -4.837 -7.695 -8.293 1.00 0.00 16 ASP A N 12
ATOM 8981 C CA . ASP A 1 16 ? -3.534 -7.124 -8.589 1.00 0.00 16 ASP A CA 12
ATOM 8982 C C . ASP A 1 16 ? -3.074 -6.273 -7.404 1.00 0.00 16 ASP A C 12
ATOM 8983 O O . ASP A 1 16 ? -3.837 -5.459 -6.886 1.00 0.00 16 ASP A O 12
ATOM 8992 N N . SER A 1 17 ? -1.827 -6.489 -7.010 1.00 0.00 17 SER A N 12
ATOM 8993 C CA . SER A 1 17 ? -1.256 -5.751 -5.896 1.00 0.00 17 SER A CA 12
ATOM 8994 C C . SER A 1 17 ? -1.148 -4.267 -6.252 1.00 0.00 17 SER A C 12
ATOM 8995 O O . SER A 1 17 ? -1.098 -3.415 -5.366 1.00 0.00 17 SER A O 12
ATOM 9003 N N . GLN A 1 18 ? -1.114 -4.004 -7.550 1.00 0.00 18 GLN A N 12
ATOM 9004 C CA . GLN A 1 18 ? -1.012 -2.637 -8.034 1.00 0.00 18 GLN A CA 12
ATOM 9005 C C . GLN A 1 18 ? -2.301 -1.870 -7.733 1.00 0.00 18 GLN A C 12
ATOM 9006 O O . GLN A 1 18 ? -2.294 -0.642 -7.659 1.00 0.00 18 GLN A O 12
ATOM 9020 N N . LEU A 1 19 ? -3.377 -2.626 -7.567 1.00 0.00 19 LEU A N 12
ATOM 9021 C CA . LEU A 1 19 ? -4.670 -2.032 -7.276 1.00 0.00 19 LEU A CA 12
ATOM 9022 C C . LEU A 1 19 ? -4.654 -1.454 -5.859 1.00 0.00 19 LEU A C 12
ATOM 9023 O O . LEU A 1 19 ? -4.941 -0.274 -5.663 1.00 0.00 19 LEU A O 12
ATOM 9039 N N . ALA A 1 20 ? -4.316 -2.313 -4.908 1.00 0.00 20 ALA A N 12
ATOM 9040 C CA . ALA A 1 20 ? -4.259 -1.902 -3.515 1.00 0.00 20 ALA A CA 12
ATOM 9041 C C . ALA A 1 20 ? -3.087 -0.939 -3.320 1.00 0.00 20 ALA A C 12
ATOM 9042 O O . ALA A 1 20 ? -3.145 -0.048 -2.473 1.00 0.00 20 ALA A O 12
ATOM 9049 N N . TRP A 1 21 ? -2.050 -1.150 -4.117 1.00 0.00 21 TRP A N 12
ATOM 9050 C CA . TRP A 1 21 ? -0.866 -0.311 -4.042 1.00 0.00 21 TRP A CA 12
ATOM 9051 C C . TRP A 1 21 ? -1.207 1.046 -4.662 1.00 0.00 21 TRP A C 12
ATOM 9052 O O . TRP A 1 21 ? -0.882 2.089 -4.099 1.00 0.00 21 TRP A O 12
ATOM 9073 N N . ASP A 1 22 ? -1.858 0.987 -5.815 1.00 0.00 22 ASP A N 12
ATOM 9074 C CA . ASP A 1 22 ? -2.248 2.197 -6.517 1.00 0.00 22 ASP A CA 12
ATOM 9075 C C . ASP A 1 22 ? -3.319 2.930 -5.707 1.00 0.00 22 ASP A C 12
ATOM 9076 O O . ASP A 1 22 ? -3.667 4.068 -6.018 1.00 0.00 22 ASP A O 12
ATOM 9085 N N . THR A 1 23 ? -3.812 2.247 -4.684 1.00 0.00 23 THR A N 12
ATOM 9086 C CA . THR A 1 23 ? -4.837 2.819 -3.827 1.00 0.00 23 THR A CA 12
ATOM 9087 C C . THR A 1 23 ? -4.204 3.735 -2.778 1.00 0.00 23 THR A C 12
ATOM 9088 O O . THR A 1 23 ? -4.582 4.899 -2.656 1.00 0.00 23 THR A O 12
ATOM 9099 N N . CYS A 1 24 ? -3.252 3.174 -2.046 1.00 0.00 24 CYS A N 12
ATOM 9100 C CA . CYS A 1 24 ? -2.563 3.926 -1.011 1.00 0.00 24 CYS A CA 12
ATOM 9101 C C . CYS A 1 24 ? -1.323 4.573 -1.631 1.00 0.00 24 CYS A C 12
ATOM 9102 O O . CYS A 1 24 ? -1.180 5.794 -1.611 1.00 0.00 24 CYS A O 12
ATOM 9109 N N . SER A 1 25 ? -0.458 3.725 -2.167 1.00 0.00 25 SER A N 12
ATOM 9110 C CA . SER A 1 25 ? 0.765 4.199 -2.792 1.00 0.00 25 SER A CA 12
ATOM 9111 C C . SER A 1 25 ? 0.451 4.810 -4.159 1.00 0.00 25 SER A C 12
ATOM 9112 O O . SER A 1 25 ? 1.030 4.413 -5.169 1.00 0.00 25 SER A O 12
ATOM 9120 N N . GLY A 1 26 ? -0.464 5.768 -4.147 1.00 0.00 26 GLY A N 12
ATOM 9121 C CA . GLY A 1 26 ? -0.862 6.439 -5.373 1.00 0.00 26 GLY A CA 12
ATOM 9122 C C . GLY A 1 26 ? -0.982 7.949 -5.158 1.00 0.00 26 GLY A C 12
ATOM 9123 O O . GLY A 1 26 ? -0.006 8.609 -4.803 1.00 0.00 26 GLY A O 12
ATOM 9127 N N . GLY A 1 27 ? -2.187 8.452 -5.381 1.00 0.00 27 GLY A N 12
ATOM 9128 C CA . GLY A 1 27 ? -2.448 9.872 -5.216 1.00 0.00 27 GLY A CA 12
ATOM 9129 C C . GLY A 1 27 ? -3.240 10.139 -3.935 1.00 0.00 27 GLY A C 12
ATOM 9130 O O . GLY A 1 27 ? -2.822 10.935 -3.096 1.00 0.00 27 GLY A O 12
ATOM 9134 N N . THR A 1 28 ? -4.371 9.458 -3.824 1.00 0.00 28 THR A N 12
ATOM 9135 C CA . THR A 1 28 ? -5.226 9.611 -2.659 1.00 0.00 28 THR A CA 12
ATOM 9136 C C . THR A 1 28 ? -5.710 8.245 -2.170 1.00 0.00 28 THR A C 12
ATOM 9137 O O . THR A 1 28 ? -5.036 7.235 -2.367 1.00 0.00 28 THR A O 12
ATOM 9148 N N . GLY A 1 29 ? -6.876 8.257 -1.540 1.00 0.00 29 GLY A N 12
ATOM 9149 C CA . GLY A 1 29 ? -7.459 7.031 -1.020 1.00 0.00 29 GLY A CA 12
ATOM 9150 C C . GLY A 1 29 ? -7.057 6.809 0.439 1.00 0.00 29 GLY A C 12
ATOM 9151 O O . GLY A 1 29 ? -7.081 7.741 1.242 1.00 0.00 29 GLY A O 12
ATOM 9155 N N . ASN A 1 30 ? -6.698 5.569 0.739 1.00 0.00 30 ASN A N 12
ATOM 9156 C CA . ASN A 1 30 ? -6.292 5.213 2.088 1.00 0.00 30 ASN A CA 12
ATOM 9157 C C . ASN A 1 30 ? -4.764 5.185 2.165 1.00 0.00 30 ASN A C 12
ATOM 9158 O O . ASN A 1 30 ? -4.188 4.307 2.805 1.00 0.00 30 ASN A O 12
ATOM 9169 N N . CYS A 1 31 ? -4.152 6.156 1.504 1.00 0.00 31 CYS A N 12
ATOM 9170 C CA . CYS A 1 31 ? -2.703 6.254 1.490 1.00 0.00 31 CYS A CA 12
ATOM 9171 C C . CYS A 1 31 ? -2.235 6.658 2.890 1.00 0.00 31 CYS A C 12
ATOM 9172 O O . CYS A 1 31 ? -2.745 7.618 3.466 1.00 0.00 31 CYS A O 12
ATOM 9179 N N . GLY A 1 32 ? -1.270 5.905 3.397 1.00 0.00 32 GLY A N 12
ATOM 9180 C CA . GLY A 1 32 ? -0.728 6.173 4.718 1.00 0.00 32 GLY A CA 12
ATOM 9181 C C . GLY A 1 32 ? 0.340 5.142 5.092 1.00 0.00 32 GLY A C 12
ATOM 9182 O O . GLY A 1 32 ? 0.749 4.337 4.257 1.00 0.00 32 GLY A O 12
ATOM 9186 N N . THR A 1 33 ? 0.760 5.201 6.347 1.00 0.00 33 THR A N 12
ATOM 9187 C CA . THR A 1 33 ? 1.772 4.284 6.841 1.00 0.00 33 THR A CA 12
ATOM 9188 C C . THR A 1 33 ? 1.127 2.975 7.301 1.00 0.00 33 THR A C 12
ATOM 9189 O O . THR A 1 33 ? 1.824 2.025 7.654 1.00 0.00 33 THR A O 12
ATOM 9200 N N . VAL A 1 34 ? -0.198 2.968 7.282 1.00 0.00 34 VAL A N 12
ATOM 9201 C CA . VAL A 1 34 ? -0.946 1.792 7.693 1.00 0.00 34 VAL A CA 12
ATOM 9202 C C . VAL A 1 34 ? -1.039 0.816 6.518 1.00 0.00 34 VAL A C 12
ATOM 9203 O O . VAL A 1 34 ? -1.019 -0.399 6.713 1.00 0.00 34 VAL A O 12
ATOM 9216 N N . CYS A 1 35 ? -1.137 1.383 5.325 1.00 0.00 35 CYS A N 12
ATOM 9217 C CA . CYS A 1 35 ? -1.233 0.578 4.119 1.00 0.00 35 CYS A CA 12
ATOM 9218 C C . CYS A 1 35 ? 0.054 -0.237 3.983 1.00 0.00 35 CYS A C 12
ATOM 9219 O O . CYS A 1 35 ? 0.098 -1.215 3.238 1.00 0.00 35 CYS A O 12
ATOM 9226 N N . CYS A 1 36 ? 1.071 0.195 4.714 1.00 0.00 36 CYS A N 12
ATOM 9227 C CA . CYS A 1 36 ? 2.356 -0.483 4.684 1.00 0.00 36 CYS A CA 12
ATOM 9228 C C . CYS A 1 36 ? 2.129 -1.959 5.018 1.00 0.00 36 CYS A C 12
ATOM 9229 O O . CYS A 1 36 ? 2.129 -2.808 4.128 1.00 0.00 36 CYS A O 12
ATOM 9236 N N . GLY A 1 37 ? 1.939 -2.219 6.303 1.00 0.00 37 GLY A N 12
ATOM 9237 C CA . GLY A 1 37 ? 1.711 -3.577 6.766 1.00 0.00 37 GLY A CA 12
ATOM 9238 C C . GLY A 1 37 ? 0.224 -3.932 6.712 1.00 0.00 37 GLY A C 12
ATOM 9239 O O . GLY A 1 37 ? -0.328 -4.457 7.678 1.00 0.00 37 GLY A O 12
ATOM 9243 N N . GLN A 1 38 ? -0.382 -3.633 5.572 1.00 0.00 38 GLN A N 12
ATOM 9244 C CA . GLN A 1 38 ? -1.794 -3.914 5.379 1.00 0.00 38 GLN A CA 12
ATOM 9245 C C . GLN A 1 38 ? -1.991 -4.851 4.186 1.00 0.00 38 GLN A C 12
ATOM 9246 O O . GLN A 1 38 ? -2.590 -5.917 4.321 1.00 0.00 38 GLN A O 12
ATOM 9260 N N . CYS A 1 39 ? -1.474 -4.420 3.044 1.00 0.00 39 CYS A N 12
ATOM 9261 C CA . CYS A 1 39 ? -1.585 -5.207 1.828 1.00 0.00 39 CYS A CA 12
ATOM 9262 C C . CYS A 1 39 ? -0.191 -5.715 1.456 1.00 0.00 39 CYS A C 12
ATOM 9263 O O . CYS A 1 39 ? -0.058 -6.656 0.674 1.00 0.00 39 CYS A O 12
ATOM 9270 N N . PHE A 1 40 ? 0.812 -5.070 2.032 1.00 0.00 40 PHE A N 12
ATOM 9271 C CA . PHE A 1 40 ? 2.191 -5.445 1.771 1.00 0.00 40 PHE A CA 12
ATOM 9272 C C . PHE A 1 40 ? 3.001 -5.497 3.068 1.00 0.00 40 PHE A C 12
ATOM 9273 O O . PHE A 1 40 ? 2.490 -5.165 4.136 1.00 0.00 40 PHE A O 12
ATOM 9290 N N . SER A 1 41 ? 4.251 -5.916 2.931 1.00 0.00 41 SER A N 12
ATOM 9291 C CA . SER A 1 41 ? 5.136 -6.016 4.079 1.00 0.00 41 SER A CA 12
ATOM 9292 C C . SER A 1 41 ? 6.548 -5.573 3.691 1.00 0.00 41 SER A C 12
ATOM 9293 O O . SER A 1 41 ? 6.904 -5.583 2.514 1.00 0.00 41 SER A O 12
ATOM 9301 N N . PHE A 1 42 ? 7.315 -5.196 4.704 1.00 0.00 42 PHE A N 12
ATOM 9302 C CA . PHE A 1 42 ? 8.680 -4.751 4.483 1.00 0.00 42 PHE A CA 12
ATOM 9303 C C . PHE A 1 42 ? 9.486 -5.808 3.725 1.00 0.00 42 PHE A C 12
ATOM 9304 O O . PHE A 1 42 ? 9.168 -6.995 3.782 1.00 0.00 42 PHE A O 12
ATOM 9321 N N . PRO A 1 43 ? 10.541 -5.327 3.015 1.00 0.00 43 PRO A N 12
ATOM 9322 C CA . PRO A 1 43 ? 10.849 -3.907 3.002 1.00 0.00 43 PRO A CA 12
ATOM 9323 C C . PRO A 1 43 ? 9.861 -3.140 2.120 1.00 0.00 43 PRO A C 12
ATOM 9324 O O . PRO A 1 43 ? 10.041 -1.949 1.871 1.00 0.00 43 PRO A O 12
ATOM 9335 N N . VAL A 1 44 ? 8.839 -3.854 1.671 1.00 0.00 44 VAL A N 12
ATOM 9336 C CA . VAL A 1 44 ? 7.823 -3.256 0.823 1.00 0.00 44 VAL A CA 12
ATOM 9337 C C . VAL A 1 44 ? 6.976 -2.289 1.653 1.00 0.00 44 VAL A C 12
ATOM 9338 O O . VAL A 1 44 ? 6.581 -1.230 1.167 1.00 0.00 44 VAL A O 12
ATOM 9351 N N . SER A 1 45 ? 6.722 -2.688 2.890 1.00 0.00 45 SER A N 12
ATOM 9352 C CA . SER A 1 45 ? 5.929 -1.870 3.792 1.00 0.00 45 SER A CA 12
ATOM 9353 C C . SER A 1 45 ? 6.501 -0.452 3.851 1.00 0.00 45 SER A C 12
ATOM 9354 O O . SER A 1 45 ? 5.817 0.480 4.272 1.00 0.00 45 SER A O 12
ATOM 9362 N N . GLN A 1 46 ? 7.749 -0.332 3.422 1.00 0.00 46 GLN A N 12
ATOM 9363 C CA . GLN A 1 46 ? 8.420 0.956 3.421 1.00 0.00 46 GLN A CA 12
ATOM 9364 C C . GLN A 1 46 ? 8.134 1.702 2.116 1.00 0.00 46 GLN A C 12
ATOM 9365 O O . GLN A 1 46 ? 8.195 2.930 2.072 1.00 0.00 46 GLN A O 12
ATOM 9379 N N . SER A 1 47 ? 7.829 0.928 1.084 1.00 0.00 47 SER A N 12
ATOM 9380 C CA . SER A 1 47 ? 7.533 1.500 -0.218 1.00 0.00 47 SER A CA 12
ATOM 9381 C C . SER A 1 47 ? 6.134 2.118 -0.214 1.00 0.00 47 SER A C 12
ATOM 9382 O O . SER A 1 47 ? 5.914 3.170 -0.811 1.00 0.00 47 SER A O 12
ATOM 9390 N N . CYS A 1 48 ? 5.223 1.437 0.467 1.00 0.00 48 CYS A N 12
ATOM 9391 C CA . CYS A 1 48 ? 3.851 1.906 0.557 1.00 0.00 48 CYS A CA 12
ATOM 9392 C C . CYS A 1 48 ? 3.869 3.349 1.065 1.00 0.00 48 CYS A C 12
ATOM 9393 O O . CYS A 1 48 ? 3.502 4.271 0.339 1.00 0.00 48 CYS A O 12
ATOM 9400 N N . ALA A 1 49 ? 4.299 3.499 2.309 1.00 0.00 49 ALA A N 12
ATOM 9401 C CA . ALA A 1 49 ? 4.369 4.814 2.923 1.00 0.00 49 ALA A CA 12
ATOM 9402 C C . ALA A 1 49 ? 5.270 5.719 2.079 1.00 0.00 49 ALA A C 12
ATOM 9403 O O . ALA A 1 49 ? 5.218 6.941 2.203 1.00 0.00 49 ALA A O 12
ATOM 9410 N N . GLY A 1 50 ? 6.074 5.082 1.240 1.00 0.00 50 GLY A N 12
ATOM 9411 C CA . GLY A 1 50 ? 6.984 5.814 0.376 1.00 0.00 50 GLY A CA 12
ATOM 9412 C C . GLY A 1 50 ? 6.247 6.393 -0.833 1.00 0.00 50 GLY A C 12
ATOM 9413 O O . GLY A 1 50 ? 6.304 7.597 -1.082 1.00 0.00 50 GLY A O 12
ATOM 9417 N N . MET A 1 51 ? 5.571 5.510 -1.552 1.00 0.00 51 MET A N 12
ATOM 9418 C CA . MET A 1 51 ? 4.822 5.918 -2.729 1.00 0.00 51 MET A CA 12
ATOM 9419 C C . MET A 1 51 ? 3.413 6.378 -2.351 1.00 0.00 51 MET A C 12
ATOM 9420 O O . MET A 1 51 ? 2.509 6.370 -3.184 1.00 0.00 51 MET A O 12
ATOM 9434 N N . ALA A 1 52 ? 3.271 6.770 -1.093 1.00 0.00 52 ALA A N 12
ATOM 9435 C CA . ALA A 1 52 ? 1.987 7.233 -0.594 1.00 0.00 52 ALA A CA 12
ATOM 9436 C C . ALA A 1 52 ? 1.839 8.726 -0.890 1.00 0.00 52 ALA A C 12
ATOM 9437 O O . ALA A 1 52 ? 1.433 9.498 -0.022 1.00 0.00 52 ALA A O 12
ATOM 9444 N N . ASP A 1 53 ? 2.176 9.090 -2.119 1.00 0.00 53 ASP A N 12
ATOM 9445 C CA . ASP A 1 53 ? 2.085 10.477 -2.540 1.00 0.00 53 ASP A CA 12
ATOM 9446 C C . ASP A 1 53 ? 2.864 11.356 -1.559 1.00 0.00 53 ASP A C 12
ATOM 9447 O O . ASP A 1 53 ? 3.325 10.878 -0.523 1.00 0.00 53 ASP A O 12
ATOM 9456 N N . SER A 1 54 ? 2.987 12.625 -1.920 1.00 0.00 54 SER A N 12
ATOM 9457 C CA . SER A 1 54 ? 3.703 13.574 -1.085 1.00 0.00 54 SER A CA 12
ATOM 9458 C C . SER A 1 54 ? 2.713 14.373 -0.235 1.00 0.00 54 SER A C 12
ATOM 9459 O O . SER A 1 54 ? 2.412 13.993 0.896 1.00 0.00 54 SER A O 12
ATOM 9467 N N . ASN A 1 55 ? 2.234 15.466 -0.812 1.00 0.00 55 ASN A N 12
ATOM 9468 C CA . ASN A 1 55 ? 1.284 16.321 -0.121 1.00 0.00 55 ASN A CA 12
ATOM 9469 C C . ASN A 1 55 ? -0.053 16.296 -0.865 1.00 0.00 55 ASN A C 12
ATOM 9470 O O . ASN A 1 55 ? -1.047 16.833 -0.379 1.00 0.00 55 ASN A O 12
ATOM 9481 N N . ASP A 1 56 ? -0.033 15.667 -2.031 1.00 0.00 56 ASP A N 12
ATOM 9482 C CA . ASP A 1 56 ? -1.232 15.565 -2.846 1.00 0.00 56 ASP A CA 12
ATOM 9483 C C . ASP A 1 56 ? -2.178 14.535 -2.226 1.00 0.00 56 ASP A C 12
ATOM 9484 O O . ASP A 1 56 ? -3.308 14.370 -2.685 1.00 0.00 56 ASP A O 12
ATOM 9493 N N . CYS A 1 57 ? -1.683 13.868 -1.194 1.00 0.00 57 CYS A N 12
ATOM 9494 C CA . CYS A 1 57 ? -2.470 12.859 -0.507 1.00 0.00 57 CYS A CA 12
ATOM 9495 C C . CYS A 1 57 ? -3.336 13.557 0.543 1.00 0.00 57 CYS A C 12
ATOM 9496 O O . CYS A 1 57 ? -2.953 14.598 1.076 1.00 0.00 57 CYS A O 12
ATOM 9503 N N . PRO A 1 58 ? -4.517 12.942 0.816 1.00 0.00 58 PRO A N 12
ATOM 9504 C CA . PRO A 1 58 ? -5.440 13.493 1.793 1.00 0.00 58 PRO A CA 12
ATOM 9505 C C . PRO A 1 58 ? -4.942 13.246 3.219 1.00 0.00 58 PRO A C 12
ATOM 9506 O O . PRO A 1 58 ? -5.641 12.637 4.028 1.00 0.00 58 PRO A O 12
ATOM 9517 N N . ASN A 1 59 ? -3.738 13.731 3.483 1.00 0.00 59 ASN A N 12
ATOM 9518 C CA . ASN A 1 59 ? -3.139 13.570 4.797 1.00 0.00 59 ASN A CA 12
ATOM 9519 C C . ASN A 1 59 ? -3.601 14.711 5.707 1.00 0.00 59 ASN A C 12
ATOM 9520 O O . ASN A 1 59 ? -4.183 15.687 5.237 1.00 0.00 59 ASN A O 12
ATOM 9531 N N . ALA A 1 60 ? -3.323 14.549 6.992 1.00 0.00 60 ALA A N 12
ATOM 9532 C CA . ALA A 1 60 ? -3.703 15.552 7.972 1.00 0.00 60 ALA A CA 12
ATOM 9533 C C . ALA A 1 60 ? -5.177 15.915 7.779 1.00 0.00 60 ALA A C 12
ATOM 9534 O O . ALA A 1 60 ? -6.062 15.133 8.122 1.00 0.00 60 ALA A O 12
ATOM 9541 N N . ASP A 1 1 ? 9.886 -6.239 -6.613 1.00 0.00 1 ASP A N 13
ATOM 9542 C CA . ASP A 1 1 ? 8.500 -6.570 -6.901 1.00 0.00 1 ASP A CA 13
ATOM 9543 C C . ASP A 1 1 ? 7.672 -6.433 -5.622 1.00 0.00 1 ASP A C 13
ATOM 9544 O O . ASP A 1 1 ? 8.195 -6.589 -4.520 1.00 0.00 1 ASP A O 13
ATOM 9553 N N . ILE A 1 2 ? 6.393 -6.142 -5.812 1.00 0.00 2 ILE A N 13
ATOM 9554 C CA . ILE A 1 2 ? 5.487 -5.982 -4.687 1.00 0.00 2 ILE A CA 13
ATOM 9555 C C . ILE A 1 2 ? 4.510 -7.159 -4.654 1.00 0.00 2 ILE A C 13
ATOM 9556 O O . ILE A 1 2 ? 4.101 -7.601 -3.581 1.00 0.00 2 ILE A O 13
ATOM 9572 N N . GLU A 1 3 ? 4.164 -7.634 -5.841 1.00 0.00 3 GLU A N 13
ATOM 9573 C CA . GLU A 1 3 ? 3.243 -8.751 -5.962 1.00 0.00 3 GLU A CA 13
ATOM 9574 C C . GLU A 1 3 ? 3.732 -9.935 -5.125 1.00 0.00 3 GLU A C 13
ATOM 9575 O O . GLU A 1 3 ? 2.931 -10.741 -4.655 1.00 0.00 3 GLU A O 13
ATOM 9587 N N . ASP A 1 4 ? 5.046 -10.003 -4.966 1.00 0.00 4 ASP A N 13
ATOM 9588 C CA . ASP A 1 4 ? 5.652 -11.075 -4.194 1.00 0.00 4 ASP A CA 13
ATOM 9589 C C . ASP A 1 4 ? 5.412 -10.824 -2.704 1.00 0.00 4 ASP A C 13
ATOM 9590 O O . ASP A 1 4 ? 5.649 -11.703 -1.877 1.00 0.00 4 ASP A O 13
ATOM 9599 N N . PHE A 1 5 ? 4.945 -9.620 -2.407 1.00 0.00 5 PHE A N 13
ATOM 9600 C CA . PHE A 1 5 ? 4.670 -9.242 -1.031 1.00 0.00 5 PHE A CA 13
ATOM 9601 C C . PHE A 1 5 ? 3.201 -8.855 -0.852 1.00 0.00 5 PHE A C 13
ATOM 9602 O O . PHE A 1 5 ? 2.842 -8.203 0.127 1.00 0.00 5 PHE A O 13
ATOM 9619 N N . TYR A 1 6 ? 2.390 -9.274 -1.812 1.00 0.00 6 TYR A N 13
ATOM 9620 C CA . TYR A 1 6 ? 0.968 -8.979 -1.772 1.00 0.00 6 TYR A CA 13
ATOM 9621 C C . TYR A 1 6 ? 0.243 -9.906 -0.794 1.00 0.00 6 TYR A C 13
ATOM 9622 O O . TYR A 1 6 ? 0.296 -11.127 -0.935 1.00 0.00 6 TYR A O 13
ATOM 9640 N N . THR A 1 7 ? -0.416 -9.290 0.176 1.00 0.00 7 THR A N 13
ATOM 9641 C CA . THR A 1 7 ? -1.151 -10.045 1.178 1.00 0.00 7 THR A CA 13
ATOM 9642 C C . THR A 1 7 ? -2.658 -9.880 0.971 1.00 0.00 7 THR A C 13
ATOM 9643 O O . THR A 1 7 ? -3.271 -8.977 1.539 1.00 0.00 7 THR A O 13
ATOM 9654 N N . SER A 1 8 ? -3.211 -10.766 0.156 1.00 0.00 8 SER A N 13
ATOM 9655 C CA . SER A 1 8 ? -4.635 -10.729 -0.133 1.00 0.00 8 SER A CA 13
ATOM 9656 C C . SER A 1 8 ? -5.424 -11.283 1.055 1.00 0.00 8 SER A C 13
ATOM 9657 O O . SER A 1 8 ? -6.652 -11.339 1.017 1.00 0.00 8 SER A O 13
ATOM 9665 N N . GLU A 1 9 ? -4.686 -11.679 2.082 1.00 0.00 9 GLU A N 13
ATOM 9666 C CA . GLU A 1 9 ? -5.302 -12.226 3.279 1.00 0.00 9 GLU A CA 13
ATOM 9667 C C . GLU A 1 9 ? -5.885 -11.102 4.137 1.00 0.00 9 GLU A C 13
ATOM 9668 O O . GLU A 1 9 ? -6.982 -11.234 4.678 1.00 0.00 9 GLU A O 13
ATOM 9680 N N . THR A 1 10 ? -5.125 -10.021 4.236 1.00 0.00 10 THR A N 13
ATOM 9681 C CA . THR A 1 10 ? -5.552 -8.875 5.020 1.00 0.00 10 THR A CA 13
ATOM 9682 C C . THR A 1 10 ? -5.955 -7.721 4.100 1.00 0.00 10 THR A C 13
ATOM 9683 O O . THR A 1 10 ? -6.745 -6.861 4.487 1.00 0.00 10 THR A O 13
ATOM 9694 N N . CYS A 1 11 ? -5.394 -7.738 2.900 1.00 0.00 11 CYS A N 13
ATOM 9695 C CA . CYS A 1 11 ? -5.685 -6.704 1.923 1.00 0.00 11 CYS A CA 13
ATOM 9696 C C . CYS A 1 11 ? -7.166 -6.796 1.552 1.00 0.00 11 CYS A C 13
ATOM 9697 O O . CYS A 1 11 ? -7.691 -7.888 1.343 1.00 0.00 11 CYS A O 13
ATOM 9704 N N . PRO A 1 12 ? -7.816 -5.603 1.482 1.00 0.00 12 PRO A N 13
ATOM 9705 C CA . PRO A 1 12 ? -9.227 -5.538 1.140 1.00 0.00 12 PRO A CA 13
ATOM 9706 C C . PRO A 1 12 ? -9.441 -5.783 -0.355 1.00 0.00 12 PRO A C 13
ATOM 9707 O O . PRO A 1 12 ? -10.577 -5.804 -0.827 1.00 0.00 12 PRO A O 13
ATOM 9718 N N . TYR A 1 13 ? -8.333 -5.963 -1.057 1.00 0.00 13 TYR A N 13
ATOM 9719 C CA . TYR A 1 13 ? -8.385 -6.206 -2.489 1.00 0.00 13 TYR A CA 13
ATOM 9720 C C . TYR A 1 13 ? -7.690 -7.521 -2.848 1.00 0.00 13 TYR A C 13
ATOM 9721 O O . TYR A 1 13 ? -6.740 -7.928 -2.180 1.00 0.00 13 TYR A O 13
ATOM 9739 N N . LYS A 1 14 ? -8.191 -8.149 -3.901 1.00 0.00 14 LYS A N 13
ATOM 9740 C CA . LYS A 1 14 ? -7.631 -9.410 -4.357 1.00 0.00 14 LYS A CA 13
ATOM 9741 C C . LYS A 1 14 ? -7.526 -9.395 -5.883 1.00 0.00 14 LYS A C 13
ATOM 9742 O O . LYS A 1 14 ? -7.618 -10.440 -6.526 1.00 0.00 14 LYS A O 13
ATOM 9761 N N . ASN A 1 15 ? -7.335 -8.198 -6.419 1.00 0.00 15 ASN A N 13
ATOM 9762 C CA . ASN A 1 15 ? -7.217 -8.033 -7.858 1.00 0.00 15 ASN A CA 13
ATOM 9763 C C . ASN A 1 15 ? -5.913 -7.300 -8.177 1.00 0.00 15 ASN A C 13
ATOM 9764 O O . ASN A 1 15 ? -5.929 -6.121 -8.528 1.00 0.00 15 ASN A O 13
ATOM 9775 N N . ASP A 1 16 ? -4.814 -8.028 -8.045 1.00 0.00 16 ASP A N 13
ATOM 9776 C CA . ASP A 1 16 ? -3.503 -7.461 -8.315 1.00 0.00 16 ASP A CA 13
ATOM 9777 C C . ASP A 1 16 ? -3.082 -6.578 -7.139 1.00 0.00 16 ASP A C 13
ATOM 9778 O O . ASP A 1 16 ? -3.823 -5.684 -6.732 1.00 0.00 16 ASP A O 13
ATOM 9787 N N . SER A 1 17 ? -1.894 -6.858 -6.625 1.00 0.00 17 SER A N 13
ATOM 9788 C CA . SER A 1 17 ? -1.365 -6.101 -5.504 1.00 0.00 17 SER A CA 13
ATOM 9789 C C . SER A 1 17 ? -1.193 -4.633 -5.899 1.00 0.00 17 SER A C 13
ATOM 9790 O O . SER A 1 17 ? -1.141 -3.756 -5.038 1.00 0.00 17 SER A O 13
ATOM 9798 N N . GLN A 1 18 ? -1.108 -4.410 -7.203 1.00 0.00 18 GLN A N 13
ATOM 9799 C CA . GLN A 1 18 ? -0.942 -3.063 -7.722 1.00 0.00 18 GLN A CA 13
ATOM 9800 C C . GLN A 1 18 ? -2.230 -2.259 -7.531 1.00 0.00 18 GLN A C 13
ATOM 9801 O O . GLN A 1 18 ? -2.193 -1.031 -7.457 1.00 0.00 18 GLN A O 13
ATOM 9815 N N . LEU A 1 19 ? -3.337 -2.983 -7.457 1.00 0.00 19 LEU A N 13
ATOM 9816 C CA . LEU A 1 19 ? -4.633 -2.351 -7.276 1.00 0.00 19 LEU A CA 13
ATOM 9817 C C . LEU A 1 19 ? -4.690 -1.702 -5.892 1.00 0.00 19 LEU A C 13
ATOM 9818 O O . LEU A 1 19 ? -4.959 -0.507 -5.774 1.00 0.00 19 LEU A O 13
ATOM 9834 N N . ALA A 1 20 ? -4.433 -2.516 -4.880 1.00 0.00 20 ALA A N 13
ATOM 9835 C CA . ALA A 1 20 ? -4.451 -2.036 -3.509 1.00 0.00 20 ALA A CA 13
ATOM 9836 C C . ALA A 1 20 ? -3.352 -0.987 -3.325 1.00 0.00 20 ALA A C 13
ATOM 9837 O O . ALA A 1 20 ? -3.471 -0.100 -2.482 1.00 0.00 20 ALA A O 13
ATOM 9844 N N . TRP A 1 21 ? -2.308 -1.125 -4.129 1.00 0.00 21 TRP A N 13
ATOM 9845 C CA . TRP A 1 21 ? -1.188 -0.201 -4.066 1.00 0.00 21 TRP A CA 13
ATOM 9846 C C . TRP A 1 21 ? -1.610 1.100 -4.751 1.00 0.00 21 TRP A C 13
ATOM 9847 O O . TRP A 1 21 ? -1.316 2.189 -4.260 1.00 0.00 21 TRP A O 13
ATOM 9868 N N . ASP A 1 22 ? -2.293 0.945 -5.875 1.00 0.00 22 ASP A N 13
ATOM 9869 C CA . ASP A 1 22 ? -2.759 2.094 -6.633 1.00 0.00 22 ASP A CA 13
ATOM 9870 C C . ASP A 1 22 ? -3.787 2.865 -5.803 1.00 0.00 22 ASP A C 13
ATOM 9871 O O . ASP A 1 22 ? -4.108 4.011 -6.113 1.00 0.00 22 ASP A O 13
ATOM 9880 N N . THR A 1 23 ? -4.275 2.205 -4.763 1.00 0.00 23 THR A N 13
ATOM 9881 C CA . THR A 1 23 ? -5.261 2.813 -3.886 1.00 0.00 23 THR A CA 13
ATOM 9882 C C . THR A 1 23 ? -4.572 3.693 -2.840 1.00 0.00 23 THR A C 13
ATOM 9883 O O . THR A 1 23 ? -4.940 4.853 -2.660 1.00 0.00 23 THR A O 13
ATOM 9894 N N . CYS A 1 24 ? -3.585 3.108 -2.178 1.00 0.00 24 CYS A N 13
ATOM 9895 C CA . CYS A 1 24 ? -2.842 3.824 -1.155 1.00 0.00 24 CYS A CA 13
ATOM 9896 C C . CYS A 1 24 ? -1.684 4.561 -1.830 1.00 0.00 24 CYS A C 13
ATOM 9897 O O . CYS A 1 24 ? -1.705 5.786 -1.943 1.00 0.00 24 CYS A O 13
ATOM 9904 N N . SER A 1 25 ? -0.701 3.784 -2.261 1.00 0.00 25 SER A N 13
ATOM 9905 C CA . SER A 1 25 ? 0.463 4.348 -2.922 1.00 0.00 25 SER A CA 13
ATOM 9906 C C . SER A 1 25 ? 0.127 4.688 -4.375 1.00 0.00 25 SER A C 13
ATOM 9907 O O . SER A 1 25 ? 0.830 4.269 -5.294 1.00 0.00 25 SER A O 13
ATOM 9915 N N . GLY A 1 26 ? -0.949 5.445 -4.539 1.00 0.00 26 GLY A N 13
ATOM 9916 C CA . GLY A 1 26 ? -1.387 5.846 -5.865 1.00 0.00 26 GLY A CA 13
ATOM 9917 C C . GLY A 1 26 ? -1.516 7.368 -5.963 1.00 0.00 26 GLY A C 13
ATOM 9918 O O . GLY A 1 26 ? -1.923 7.894 -6.997 1.00 0.00 26 GLY A O 13
ATOM 9922 N N . GLY A 1 27 ? -1.162 8.031 -4.872 1.00 0.00 27 GLY A N 13
ATOM 9923 C CA . GLY A 1 27 ? -1.233 9.481 -4.821 1.00 0.00 27 GLY A CA 13
ATOM 9924 C C . GLY A 1 27 ? -2.464 9.943 -4.039 1.00 0.00 27 GLY A C 13
ATOM 9925 O O . GLY A 1 27 ? -2.429 10.975 -3.371 1.00 0.00 27 GLY A O 13
ATOM 9929 N N . THR A 1 28 ? -3.524 9.156 -4.147 1.00 0.00 28 THR A N 13
ATOM 9930 C CA . THR A 1 28 ? -4.764 9.471 -3.458 1.00 0.00 28 THR A CA 13
ATOM 9931 C C . THR A 1 28 ? -5.343 8.216 -2.802 1.00 0.00 28 THR A C 13
ATOM 9932 O O . THR A 1 28 ? -4.646 7.214 -2.646 1.00 0.00 28 THR A O 13
ATOM 9943 N N . GLY A 1 29 ? -6.612 8.311 -2.434 1.00 0.00 29 GLY A N 13
ATOM 9944 C CA . GLY A 1 29 ? -7.293 7.196 -1.798 1.00 0.00 29 GLY A CA 13
ATOM 9945 C C . GLY A 1 29 ? -7.037 7.185 -0.289 1.00 0.00 29 GLY A C 13
ATOM 9946 O O . GLY A 1 29 ? -7.124 8.223 0.366 1.00 0.00 29 GLY A O 13
ATOM 9950 N N . ASN A 1 30 ? -6.725 6.002 0.217 1.00 0.00 30 ASN A N 13
ATOM 9951 C CA . ASN A 1 30 ? -6.456 5.842 1.636 1.00 0.00 30 ASN A CA 13
ATOM 9952 C C . ASN A 1 30 ? -4.946 5.716 1.853 1.00 0.00 30 ASN A C 13
ATOM 9953 O O . ASN A 1 30 ? -4.498 4.920 2.677 1.00 0.00 30 ASN A O 13
ATOM 9964 N N . CYS A 1 31 ? -4.204 6.513 1.099 1.00 0.00 31 CYS A N 13
ATOM 9965 C CA . CYS A 1 31 ? -2.754 6.501 1.198 1.00 0.00 31 CYS A CA 13
ATOM 9966 C C . CYS A 1 31 ? -2.369 6.819 2.645 1.00 0.00 31 CYS A C 13
ATOM 9967 O O . CYS A 1 31 ? -2.872 7.777 3.228 1.00 0.00 31 CYS A O 13
ATOM 9974 N N . GLY A 1 32 ? -1.480 5.995 3.181 1.00 0.00 32 GLY A N 13
ATOM 9975 C CA . GLY A 1 32 ? -1.022 6.177 4.548 1.00 0.00 32 GLY A CA 13
ATOM 9976 C C . GLY A 1 32 ? 0.073 5.166 4.898 1.00 0.00 32 GLY A C 13
ATOM 9977 O O . GLY A 1 32 ? 0.496 4.385 4.047 1.00 0.00 32 GLY A O 13
ATOM 9981 N N . THR A 1 33 ? 0.500 5.215 6.151 1.00 0.00 33 THR A N 13
ATOM 9982 C CA . THR A 1 33 ? 1.537 4.314 6.624 1.00 0.00 33 THR A CA 13
ATOM 9983 C C . THR A 1 33 ? 0.925 2.984 7.071 1.00 0.00 33 THR A C 13
ATOM 9984 O O . THR A 1 33 ? 1.647 2.042 7.392 1.00 0.00 33 THR A O 13
ATOM 9995 N N . VAL A 1 34 ? -0.399 2.951 7.077 1.00 0.00 34 VAL A N 13
ATOM 9996 C CA . VAL A 1 34 ? -1.116 1.753 7.479 1.00 0.00 34 VAL A CA 13
ATOM 9997 C C . VAL A 1 34 ? -1.161 0.773 6.305 1.00 0.00 34 VAL A C 13
ATOM 9998 O O . VAL A 1 34 ? -1.105 -0.440 6.502 1.00 0.00 34 VAL A O 13
ATOM 10011 N N . CYS A 1 35 ? -1.262 1.335 5.109 1.00 0.00 35 CYS A N 13
ATOM 10012 C CA . CYS A 1 35 ? -1.315 0.526 3.904 1.00 0.00 35 CYS A CA 13
ATOM 10013 C C . CYS A 1 35 ? -0.002 -0.251 3.788 1.00 0.00 35 CYS A C 13
ATOM 10014 O O . CYS A 1 35 ? 0.085 -1.222 3.039 1.00 0.00 35 CYS A O 13
ATOM 10021 N N . CYS A 1 36 ? 0.988 0.207 4.542 1.00 0.00 36 CYS A N 13
ATOM 10022 C CA . CYS A 1 36 ? 2.292 -0.433 4.533 1.00 0.00 36 CYS A CA 13
ATOM 10023 C C . CYS A 1 36 ? 2.103 -1.915 4.863 1.00 0.00 36 CYS A C 13
ATOM 10024 O O . CYS A 1 36 ? 2.143 -2.763 3.972 1.00 0.00 36 CYS A O 13
ATOM 10031 N N . GLY A 1 37 ? 1.900 -2.182 6.144 1.00 0.00 37 GLY A N 13
ATOM 10032 C CA . GLY A 1 37 ? 1.704 -3.547 6.602 1.00 0.00 37 GLY A CA 13
ATOM 10033 C C . GLY A 1 37 ? 0.229 -3.945 6.527 1.00 0.00 37 GLY A C 13
ATOM 10034 O O . GLY A 1 37 ? -0.328 -4.467 7.492 1.00 0.00 37 GLY A O 13
ATOM 10038 N N . GLN A 1 38 ? -0.364 -3.682 5.371 1.00 0.00 38 GLN A N 13
ATOM 10039 C CA . GLN A 1 38 ? -1.764 -4.005 5.157 1.00 0.00 38 GLN A CA 13
ATOM 10040 C C . GLN A 1 38 ? -1.913 -4.966 3.975 1.00 0.00 38 GLN A C 13
ATOM 10041 O O . GLN A 1 38 ? -2.445 -6.064 4.126 1.00 0.00 38 GLN A O 13
ATOM 10055 N N . CYS A 1 39 ? -1.433 -4.516 2.825 1.00 0.00 39 CYS A N 13
ATOM 10056 C CA . CYS A 1 39 ? -1.506 -5.321 1.618 1.00 0.00 39 CYS A CA 13
ATOM 10057 C C . CYS A 1 39 ? -0.083 -5.723 1.222 1.00 0.00 39 CYS A C 13
ATOM 10058 O O . CYS A 1 39 ? 0.107 -6.613 0.394 1.00 0.00 39 CYS A O 13
ATOM 10065 N N . PHE A 1 40 ? 0.880 -5.047 1.832 1.00 0.00 40 PHE A N 13
ATOM 10066 C CA . PHE A 1 40 ? 2.279 -5.322 1.553 1.00 0.00 40 PHE A CA 13
ATOM 10067 C C . PHE A 1 40 ? 3.092 -5.390 2.847 1.00 0.00 40 PHE A C 13
ATOM 10068 O O . PHE A 1 40 ? 2.573 -5.111 3.926 1.00 0.00 40 PHE A O 13
ATOM 10085 N N . SER A 1 41 ? 4.355 -5.763 2.696 1.00 0.00 41 SER A N 13
ATOM 10086 C CA . SER A 1 41 ? 5.245 -5.872 3.839 1.00 0.00 41 SER A CA 13
ATOM 10087 C C . SER A 1 41 ? 6.643 -5.378 3.461 1.00 0.00 41 SER A C 13
ATOM 10088 O O . SER A 1 41 ? 7.004 -5.363 2.285 1.00 0.00 41 SER A O 13
ATOM 10096 N N . PHE A 1 42 ? 7.393 -4.986 4.481 1.00 0.00 42 PHE A N 13
ATOM 10097 C CA . PHE A 1 42 ? 8.744 -4.493 4.271 1.00 0.00 42 PHE A CA 13
ATOM 10098 C C . PHE A 1 42 ? 9.581 -5.506 3.488 1.00 0.00 42 PHE A C 13
ATOM 10099 O O . PHE A 1 42 ? 9.306 -6.704 3.523 1.00 0.00 42 PHE A O 13
ATOM 10116 N N . PRO A 1 43 ? 10.615 -4.974 2.782 1.00 0.00 43 PRO A N 13
ATOM 10117 C CA . PRO A 1 43 ? 10.872 -3.544 2.795 1.00 0.00 43 PRO A CA 13
ATOM 10118 C C . PRO A 1 43 ? 9.852 -2.796 1.934 1.00 0.00 43 PRO A C 13
ATOM 10119 O O . PRO A 1 43 ? 9.986 -1.593 1.710 1.00 0.00 43 PRO A O 13
ATOM 10130 N N . VAL A 1 44 ? 8.855 -3.538 1.474 1.00 0.00 44 VAL A N 13
ATOM 10131 C CA . VAL A 1 44 ? 7.813 -2.960 0.643 1.00 0.00 44 VAL A CA 13
ATOM 10132 C C . VAL A 1 44 ? 6.943 -2.032 1.494 1.00 0.00 44 VAL A C 13
ATOM 10133 O O . VAL A 1 44 ? 6.511 -0.980 1.027 1.00 0.00 44 VAL A O 13
ATOM 10146 N N . SER A 1 45 ? 6.713 -2.457 2.727 1.00 0.00 45 SER A N 13
ATOM 10147 C CA . SER A 1 45 ? 5.903 -1.678 3.648 1.00 0.00 45 SER A CA 13
ATOM 10148 C C . SER A 1 45 ? 6.425 -0.242 3.718 1.00 0.00 45 SER A C 13
ATOM 10149 O O . SER A 1 45 ? 5.717 0.659 4.165 1.00 0.00 45 SER A O 13
ATOM 10157 N N . GLN A 1 46 ? 7.660 -0.072 3.269 1.00 0.00 46 GLN A N 13
ATOM 10158 C CA . GLN A 1 46 ? 8.285 1.239 3.275 1.00 0.00 46 GLN A CA 13
ATOM 10159 C C . GLN A 1 46 ? 7.945 1.996 1.989 1.00 0.00 46 GLN A C 13
ATOM 10160 O O . GLN A 1 46 ? 7.875 3.224 1.988 1.00 0.00 46 GLN A O 13
ATOM 10174 N N . SER A 1 47 ? 7.743 1.231 0.927 1.00 0.00 47 SER A N 13
ATOM 10175 C CA . SER A 1 47 ? 7.412 1.813 -0.363 1.00 0.00 47 SER A CA 13
ATOM 10176 C C . SER A 1 47 ? 5.993 2.384 -0.330 1.00 0.00 47 SER A C 13
ATOM 10177 O O . SER A 1 47 ? 5.727 3.432 -0.918 1.00 0.00 47 SER A O 13
ATOM 10185 N N . CYS A 1 48 ? 5.118 1.671 0.363 1.00 0.00 48 CYS A N 13
ATOM 10186 C CA . CYS A 1 48 ? 3.732 2.093 0.480 1.00 0.00 48 CYS A CA 13
ATOM 10187 C C . CYS A 1 48 ? 3.711 3.529 1.007 1.00 0.00 48 CYS A C 13
ATOM 10188 O O . CYS A 1 48 ? 3.323 4.451 0.292 1.00 0.00 48 CYS A O 13
ATOM 10195 N N . ALA A 1 49 ? 4.133 3.674 2.255 1.00 0.00 49 ALA A N 13
ATOM 10196 C CA . ALA A 1 49 ? 4.168 4.983 2.886 1.00 0.00 49 ALA A CA 13
ATOM 10197 C C . ALA A 1 49 ? 5.039 5.924 2.052 1.00 0.00 49 ALA A C 13
ATOM 10198 O O . ALA A 1 49 ? 4.957 7.143 2.197 1.00 0.00 49 ALA A O 13
ATOM 10205 N N . GLY A 1 50 ? 5.853 5.323 1.197 1.00 0.00 50 GLY A N 13
ATOM 10206 C CA . GLY A 1 50 ? 6.738 6.092 0.339 1.00 0.00 50 GLY A CA 13
ATOM 10207 C C . GLY A 1 50 ? 5.981 6.659 -0.863 1.00 0.00 50 GLY A C 13
ATOM 10208 O O . GLY A 1 50 ? 5.999 7.867 -1.099 1.00 0.00 50 GLY A O 13
ATOM 10212 N N . MET A 1 51 ? 5.333 5.762 -1.591 1.00 0.00 51 MET A N 13
ATOM 10213 C CA . MET A 1 51 ? 4.571 6.158 -2.763 1.00 0.00 51 MET A CA 13
ATOM 10214 C C . MET A 1 51 ? 3.156 6.592 -2.376 1.00 0.00 51 MET A C 13
ATOM 10215 O O . MET A 1 51 ? 2.276 6.686 -3.230 1.00 0.00 51 MET A O 13
ATOM 10229 N N . ALA A 1 52 ? 2.981 6.845 -1.087 1.00 0.00 52 ALA A N 13
ATOM 10230 C CA . ALA A 1 52 ? 1.688 7.266 -0.576 1.00 0.00 52 ALA A CA 13
ATOM 10231 C C . ALA A 1 52 ? 1.605 8.794 -0.607 1.00 0.00 52 ALA A C 13
ATOM 10232 O O . ALA A 1 52 ? 0.858 9.394 0.163 1.00 0.00 52 ALA A O 13
ATOM 10239 N N . ASP A 1 53 ? 2.384 9.379 -1.505 1.00 0.00 53 ASP A N 13
ATOM 10240 C CA . ASP A 1 53 ? 2.409 10.825 -1.646 1.00 0.00 53 ASP A CA 13
ATOM 10241 C C . ASP A 1 53 ? 2.837 11.455 -0.320 1.00 0.00 53 ASP A C 13
ATOM 10242 O O . ASP A 1 53 ? 2.645 10.865 0.743 1.00 0.00 53 ASP A O 13
ATOM 10251 N N . SER A 1 54 ? 3.410 12.645 -0.424 1.00 0.00 54 SER A N 13
ATOM 10252 C CA . SER A 1 54 ? 3.868 13.362 0.754 1.00 0.00 54 SER A CA 13
ATOM 10253 C C . SER A 1 54 ? 2.800 14.359 1.207 1.00 0.00 54 SER A C 13
ATOM 10254 O O . SER A 1 54 ? 2.045 14.085 2.139 1.00 0.00 54 SER A O 13
ATOM 10262 N N . ASN A 1 55 ? 2.770 15.496 0.527 1.00 0.00 55 ASN A N 13
ATOM 10263 C CA . ASN A 1 55 ? 1.807 16.535 0.848 1.00 0.00 55 ASN A CA 13
ATOM 10264 C C . ASN A 1 55 ? 0.743 16.595 -0.249 1.00 0.00 55 ASN A C 13
ATOM 10265 O O . ASN A 1 55 ? -0.249 17.311 -0.119 1.00 0.00 55 ASN A O 13
ATOM 10276 N N . ASP A 1 56 ? 0.985 15.834 -1.306 1.00 0.00 56 ASP A N 13
ATOM 10277 C CA . ASP A 1 56 ? 0.060 15.792 -2.426 1.00 0.00 56 ASP A CA 13
ATOM 10278 C C . ASP A 1 56 ? -1.175 14.980 -2.031 1.00 0.00 56 ASP A C 13
ATOM 10279 O O . ASP A 1 56 ? -2.233 15.114 -2.644 1.00 0.00 56 ASP A O 13
ATOM 10288 N N . CYS A 1 57 ? -0.999 14.155 -1.010 1.00 0.00 57 CYS A N 13
ATOM 10289 C CA . CYS A 1 57 ? -2.086 13.321 -0.526 1.00 0.00 57 CYS A CA 13
ATOM 10290 C C . CYS A 1 57 ? -2.972 14.169 0.389 1.00 0.00 57 CYS A C 13
ATOM 10291 O O . CYS A 1 57 ? -2.654 15.324 0.670 1.00 0.00 57 CYS A O 13
ATOM 10298 N N . PRO A 1 58 ? -4.096 13.548 0.838 1.00 0.00 58 PRO A N 13
ATOM 10299 C CA . PRO A 1 58 ? -5.030 14.234 1.715 1.00 0.00 58 PRO A CA 13
ATOM 10300 C C . PRO A 1 58 ? -4.475 14.334 3.137 1.00 0.00 58 PRO A C 13
ATOM 10301 O O . PRO A 1 58 ? -5.107 13.877 4.088 1.00 0.00 58 PRO A O 13
ATOM 10312 N N . ASN A 1 59 ? -3.298 14.936 3.237 1.00 0.00 59 ASN A N 13
ATOM 10313 C CA . ASN A 1 59 ? -2.651 15.102 4.527 1.00 0.00 59 ASN A CA 13
ATOM 10314 C C . ASN A 1 59 ? -2.421 16.592 4.790 1.00 0.00 59 ASN A C 13
ATOM 10315 O O . ASN A 1 59 ? -2.814 17.435 3.985 1.00 0.00 59 ASN A O 13
ATOM 10326 N N . ALA A 1 60 ? -1.785 16.870 5.918 1.00 0.00 60 ALA A N 13
ATOM 10327 C CA . ALA A 1 60 ? -1.498 18.243 6.297 1.00 0.00 60 ALA A CA 13
ATOM 10328 C C . ALA A 1 60 ? -0.655 18.903 5.203 1.00 0.00 60 ALA A C 13
ATOM 10329 O O . ALA A 1 60 ? -1.154 19.736 4.448 1.00 0.00 60 ALA A O 13
ATOM 10336 N N . ASP A 1 1 ? 9.296 -5.326 -6.735 1.00 0.00 1 ASP A N 14
ATOM 10337 C CA . ASP A 1 1 ? 8.597 -6.575 -6.484 1.00 0.00 1 ASP A CA 14
ATOM 10338 C C . ASP A 1 1 ? 7.701 -6.414 -5.255 1.00 0.00 1 ASP A C 14
ATOM 10339 O O . ASP A 1 1 ? 8.154 -6.587 -4.125 1.00 0.00 1 ASP A O 14
ATOM 10348 N N . ILE A 1 2 ? 6.444 -6.086 -5.517 1.00 0.00 2 ILE A N 14
ATOM 10349 C CA . ILE A 1 2 ? 5.480 -5.900 -4.446 1.00 0.00 2 ILE A CA 14
ATOM 10350 C C . ILE A 1 2 ? 4.474 -7.053 -4.466 1.00 0.00 2 ILE A C 14
ATOM 10351 O O . ILE A 1 2 ? 4.029 -7.511 -3.415 1.00 0.00 2 ILE A O 14
ATOM 10367 N N . GLU A 1 3 ? 4.145 -7.488 -5.674 1.00 0.00 3 GLU A N 14
ATOM 10368 C CA . GLU A 1 3 ? 3.200 -8.578 -5.845 1.00 0.00 3 GLU A CA 14
ATOM 10369 C C . GLU A 1 3 ? 3.646 -9.799 -5.037 1.00 0.00 3 GLU A C 14
ATOM 10370 O O . GLU A 1 3 ? 2.816 -10.587 -4.588 1.00 0.00 3 GLU A O 14
ATOM 10382 N N . ASP A 1 4 ? 4.956 -9.917 -4.878 1.00 0.00 4 ASP A N 14
ATOM 10383 C CA . ASP A 1 4 ? 5.523 -11.028 -4.133 1.00 0.00 4 ASP A CA 14
ATOM 10384 C C . ASP A 1 4 ? 5.289 -10.806 -2.637 1.00 0.00 4 ASP A C 14
ATOM 10385 O O . ASP A 1 4 ? 5.439 -11.728 -1.838 1.00 0.00 4 ASP A O 14
ATOM 10394 N N . PHE A 1 5 ? 4.926 -9.576 -2.304 1.00 0.00 5 PHE A N 14
ATOM 10395 C CA . PHE A 1 5 ? 4.670 -9.220 -0.919 1.00 0.00 5 PHE A CA 14
ATOM 10396 C C . PHE A 1 5 ? 3.223 -8.761 -0.729 1.00 0.00 5 PHE A C 14
ATOM 10397 O O . PHE A 1 5 ? 2.899 -8.115 0.266 1.00 0.00 5 PHE A O 14
ATOM 10414 N N . TYR A 1 6 ? 2.392 -9.114 -1.698 1.00 0.00 6 TYR A N 14
ATOM 10415 C CA . TYR A 1 6 ? 0.987 -8.747 -1.650 1.00 0.00 6 TYR A CA 14
ATOM 10416 C C . TYR A 1 6 ? 0.214 -9.659 -0.696 1.00 0.00 6 TYR A C 14
ATOM 10417 O O . TYR A 1 6 ? 0.263 -10.882 -0.825 1.00 0.00 6 TYR A O 14
ATOM 10435 N N . THR A 1 7 ? -0.483 -9.031 0.239 1.00 0.00 7 THR A N 14
ATOM 10436 C CA . THR A 1 7 ? -1.265 -9.771 1.214 1.00 0.00 7 THR A CA 14
ATOM 10437 C C . THR A 1 7 ? -2.760 -9.597 0.941 1.00 0.00 7 THR A C 14
ATOM 10438 O O . THR A 1 7 ? -3.410 -8.745 1.544 1.00 0.00 7 THR A O 14
ATOM 10449 N N . SER A 1 8 ? -3.263 -10.419 0.030 1.00 0.00 8 SER A N 14
ATOM 10450 C CA . SER A 1 8 ? -4.669 -10.366 -0.330 1.00 0.00 8 SER A CA 14
ATOM 10451 C C . SER A 1 8 ? -5.525 -10.889 0.825 1.00 0.00 8 SER A C 14
ATOM 10452 O O . SER A 1 8 ? -6.753 -10.853 0.758 1.00 0.00 8 SER A O 14
ATOM 10460 N N . GLU A 1 9 ? -4.844 -11.362 1.858 1.00 0.00 9 GLU A N 14
ATOM 10461 C CA . GLU A 1 9 ? -5.526 -11.891 3.026 1.00 0.00 9 GLU A CA 14
ATOM 10462 C C . GLU A 1 9 ? -6.103 -10.750 3.866 1.00 0.00 9 GLU A C 14
ATOM 10463 O O . GLU A 1 9 ? -7.279 -10.774 4.228 1.00 0.00 9 GLU A O 14
ATOM 10475 N N . THR A 1 10 ? -5.250 -9.778 4.152 1.00 0.00 10 THR A N 14
ATOM 10476 C CA . THR A 1 10 ? -5.660 -8.630 4.942 1.00 0.00 10 THR A CA 14
ATOM 10477 C C . THR A 1 10 ? -6.051 -7.466 4.029 1.00 0.00 10 THR A C 14
ATOM 10478 O O . THR A 1 10 ? -6.840 -6.606 4.417 1.00 0.00 10 THR A O 14
ATOM 10489 N N . CYS A 1 11 ? -5.480 -7.477 2.833 1.00 0.00 11 CYS A N 14
ATOM 10490 C CA . CYS A 1 11 ? -5.759 -6.433 1.862 1.00 0.00 11 CYS A CA 14
ATOM 10491 C C . CYS A 1 11 ? -7.242 -6.505 1.491 1.00 0.00 11 CYS A C 14
ATOM 10492 O O . CYS A 1 11 ? -7.779 -7.590 1.274 1.00 0.00 11 CYS A O 14
ATOM 10499 N N . PRO A 1 12 ? -7.878 -5.305 1.429 1.00 0.00 12 PRO A N 14
ATOM 10500 C CA . PRO A 1 12 ? -9.288 -5.222 1.088 1.00 0.00 12 PRO A CA 14
ATOM 10501 C C . PRO A 1 12 ? -9.505 -5.454 -0.409 1.00 0.00 12 PRO A C 14
ATOM 10502 O O . PRO A 1 12 ? -10.643 -5.539 -0.869 1.00 0.00 12 PRO A O 14
ATOM 10513 N N . TYR A 1 13 ? -8.396 -5.550 -1.127 1.00 0.00 13 TYR A N 14
ATOM 10514 C CA . TYR A 1 13 ? -8.450 -5.770 -2.562 1.00 0.00 13 TYR A CA 14
ATOM 10515 C C . TYR A 1 13 ? -7.770 -7.087 -2.941 1.00 0.00 13 TYR A C 14
ATOM 10516 O O . TYR A 1 13 ? -6.799 -7.494 -2.305 1.00 0.00 13 TYR A O 14
ATOM 10534 N N . LYS A 1 14 ? -8.306 -7.717 -3.976 1.00 0.00 14 LYS A N 14
ATOM 10535 C CA . LYS A 1 14 ? -7.763 -8.980 -4.447 1.00 0.00 14 LYS A CA 14
ATOM 10536 C C . LYS A 1 14 ? -7.696 -8.963 -5.975 1.00 0.00 14 LYS A C 14
ATOM 10537 O O . LYS A 1 14 ? -7.902 -9.990 -6.621 1.00 0.00 14 LYS A O 14
ATOM 10556 N N . ASN A 1 15 ? -7.408 -7.785 -6.511 1.00 0.00 15 ASN A N 14
ATOM 10557 C CA . ASN A 1 15 ? -7.312 -7.622 -7.951 1.00 0.00 15 ASN A CA 14
ATOM 10558 C C . ASN A 1 15 ? -5.964 -6.987 -8.299 1.00 0.00 15 ASN A C 14
ATOM 10559 O O . ASN A 1 15 ? -5.915 -5.878 -8.829 1.00 0.00 15 ASN A O 14
ATOM 10570 N N . ASP A 1 16 ? -4.904 -7.717 -7.987 1.00 0.00 16 ASP A N 14
ATOM 10571 C CA . ASP A 1 16 ? -3.559 -7.239 -8.260 1.00 0.00 16 ASP A CA 14
ATOM 10572 C C . ASP A 1 16 ? -3.085 -6.370 -7.093 1.00 0.00 16 ASP A C 14
ATOM 10573 O O . ASP A 1 16 ? -3.880 -5.656 -6.484 1.00 0.00 16 ASP A O 14
ATOM 10582 N N . SER A 1 17 ? -1.792 -6.458 -6.818 1.00 0.00 17 SER A N 14
ATOM 10583 C CA . SER A 1 17 ? -1.203 -5.689 -5.736 1.00 0.00 17 SER A CA 14
ATOM 10584 C C . SER A 1 17 ? -1.108 -4.214 -6.134 1.00 0.00 17 SER A C 14
ATOM 10585 O O . SER A 1 17 ? -1.211 -3.331 -5.284 1.00 0.00 17 SER A O 14
ATOM 10593 N N . GLN A 1 18 ? -0.914 -3.994 -7.426 1.00 0.00 18 GLN A N 14
ATOM 10594 C CA . GLN A 1 18 ? -0.804 -2.642 -7.946 1.00 0.00 18 GLN A CA 14
ATOM 10595 C C . GLN A 1 18 ? -2.117 -1.885 -7.737 1.00 0.00 18 GLN A C 14
ATOM 10596 O O . GLN A 1 18 ? -2.149 -0.658 -7.816 1.00 0.00 18 GLN A O 14
ATOM 10610 N N . LEU A 1 19 ? -3.168 -2.648 -7.476 1.00 0.00 19 LEU A N 14
ATOM 10611 C CA . LEU A 1 19 ? -4.480 -2.064 -7.255 1.00 0.00 19 LEU A CA 14
ATOM 10612 C C . LEU A 1 19 ? -4.512 -1.398 -5.878 1.00 0.00 19 LEU A C 14
ATOM 10613 O O . LEU A 1 19 ? -4.746 -0.195 -5.772 1.00 0.00 19 LEU A O 14
ATOM 10629 N N . ALA A 1 20 ? -4.273 -2.209 -4.858 1.00 0.00 20 ALA A N 14
ATOM 10630 C CA . ALA A 1 20 ? -4.272 -1.713 -3.492 1.00 0.00 20 ALA A CA 14
ATOM 10631 C C . ALA A 1 20 ? -3.092 -0.758 -3.302 1.00 0.00 20 ALA A C 14
ATOM 10632 O O . ALA A 1 20 ? -3.139 0.132 -2.454 1.00 0.00 20 ALA A O 14
ATOM 10639 N N . TRP A 1 21 ? -2.061 -0.975 -4.106 1.00 0.00 21 TRP A N 14
ATOM 10640 C CA . TRP A 1 21 ? -0.871 -0.145 -4.037 1.00 0.00 21 TRP A CA 14
ATOM 10641 C C . TRP A 1 21 ? -1.170 1.172 -4.757 1.00 0.00 21 TRP A C 14
ATOM 10642 O O . TRP A 1 21 ? -0.794 2.242 -4.282 1.00 0.00 21 TRP A O 14
ATOM 10663 N N . ASP A 1 22 ? -1.844 1.049 -5.891 1.00 0.00 22 ASP A N 14
ATOM 10664 C CA . ASP A 1 22 ? -2.198 2.216 -6.681 1.00 0.00 22 ASP A CA 14
ATOM 10665 C C . ASP A 1 22 ? -3.164 3.093 -5.883 1.00 0.00 22 ASP A C 14
ATOM 10666 O O . ASP A 1 22 ? -3.410 4.242 -6.246 1.00 0.00 22 ASP A O 14
ATOM 10675 N N . THR A 1 23 ? -3.687 2.517 -4.810 1.00 0.00 23 THR A N 14
ATOM 10676 C CA . THR A 1 23 ? -4.622 3.232 -3.957 1.00 0.00 23 THR A CA 14
ATOM 10677 C C . THR A 1 23 ? -3.901 3.795 -2.731 1.00 0.00 23 THR A C 14
ATOM 10678 O O . THR A 1 23 ? -3.890 5.006 -2.515 1.00 0.00 23 THR A O 14
ATOM 10689 N N . CYS A 1 24 ? -3.316 2.890 -1.960 1.00 0.00 24 CYS A N 14
ATOM 10690 C CA . CYS A 1 24 ? -2.594 3.282 -0.761 1.00 0.00 24 CYS A CA 14
ATOM 10691 C C . CYS A 1 24 ? -1.360 4.082 -1.183 1.00 0.00 24 CYS A C 14
ATOM 10692 O O . CYS A 1 24 ? -1.154 5.202 -0.720 1.00 0.00 24 CYS A O 14
ATOM 10699 N N . SER A 1 25 ? -0.571 3.474 -2.057 1.00 0.00 25 SER A N 14
ATOM 10700 C CA . SER A 1 25 ? 0.637 4.115 -2.547 1.00 0.00 25 SER A CA 14
ATOM 10701 C C . SER A 1 25 ? 0.345 4.856 -3.853 1.00 0.00 25 SER A C 14
ATOM 10702 O O . SER A 1 25 ? 1.008 4.626 -4.863 1.00 0.00 25 SER A O 14
ATOM 10710 N N . GLY A 1 26 ? -0.650 5.729 -3.791 1.00 0.00 26 GLY A N 14
ATOM 10711 C CA . GLY A 1 26 ? -1.039 6.504 -4.957 1.00 0.00 26 GLY A CA 14
ATOM 10712 C C . GLY A 1 26 ? -1.245 7.976 -4.593 1.00 0.00 26 GLY A C 14
ATOM 10713 O O . GLY A 1 26 ? -0.667 8.466 -3.624 1.00 0.00 26 GLY A O 14
ATOM 10717 N N . GLY A 1 27 ? -2.071 8.639 -5.388 1.00 0.00 27 GLY A N 14
ATOM 10718 C CA . GLY A 1 27 ? -2.361 10.045 -5.162 1.00 0.00 27 GLY A CA 14
ATOM 10719 C C . GLY A 1 27 ? -3.636 10.215 -4.334 1.00 0.00 27 GLY A C 14
ATOM 10720 O O . GLY A 1 27 ? -3.835 11.250 -3.699 1.00 0.00 27 GLY A O 14
ATOM 10724 N N . THR A 1 28 ? -4.468 9.184 -4.368 1.00 0.00 28 THR A N 14
ATOM 10725 C CA . THR A 1 28 ? -5.718 9.207 -3.628 1.00 0.00 28 THR A CA 14
ATOM 10726 C C . THR A 1 28 ? -5.925 7.883 -2.890 1.00 0.00 28 THR A C 14
ATOM 10727 O O . THR A 1 28 ? -4.960 7.203 -2.544 1.00 0.00 28 THR A O 14
ATOM 10738 N N . GLY A 1 29 ? -7.191 7.556 -2.671 1.00 0.00 29 GLY A N 14
ATOM 10739 C CA . GLY A 1 29 ? -7.537 6.325 -1.980 1.00 0.00 29 GLY A CA 14
ATOM 10740 C C . GLY A 1 29 ? -7.274 6.447 -0.477 1.00 0.00 29 GLY A C 14
ATOM 10741 O O . GLY A 1 29 ? -7.731 7.394 0.161 1.00 0.00 29 GLY A O 14
ATOM 10745 N N . ASN A 1 30 ? -6.538 5.476 0.043 1.00 0.00 30 ASN A N 14
ATOM 10746 C CA . ASN A 1 30 ? -6.209 5.463 1.458 1.00 0.00 30 ASN A CA 14
ATOM 10747 C C . ASN A 1 30 ? -4.704 5.246 1.626 1.00 0.00 30 ASN A C 14
ATOM 10748 O O . ASN A 1 30 ? -4.262 4.138 1.924 1.00 0.00 30 ASN A O 14
ATOM 10759 N N . CYS A 1 31 ? -3.958 6.323 1.426 1.00 0.00 31 CYS A N 14
ATOM 10760 C CA . CYS A 1 31 ? -2.512 6.265 1.552 1.00 0.00 31 CYS A CA 14
ATOM 10761 C C . CYS A 1 31 ? -2.148 6.461 3.025 1.00 0.00 31 CYS A C 14
ATOM 10762 O O . CYS A 1 31 ? -2.864 7.141 3.759 1.00 0.00 31 CYS A O 14
ATOM 10769 N N . GLY A 1 32 ? -1.037 5.853 3.413 1.00 0.00 32 GLY A N 14
ATOM 10770 C CA . GLY A 1 32 ? -0.570 5.952 4.786 1.00 0.00 32 GLY A CA 14
ATOM 10771 C C . GLY A 1 32 ? 0.457 4.861 5.096 1.00 0.00 32 GLY A C 14
ATOM 10772 O O . GLY A 1 32 ? 0.782 4.047 4.233 1.00 0.00 32 GLY A O 14
ATOM 10776 N N . THR A 1 33 ? 0.938 4.880 6.330 1.00 0.00 33 THR A N 14
ATOM 10777 C CA . THR A 1 33 ? 1.921 3.903 6.765 1.00 0.00 33 THR A CA 14
ATOM 10778 C C . THR A 1 33 ? 1.229 2.622 7.235 1.00 0.00 33 THR A C 14
ATOM 10779 O O . THR A 1 33 ? 1.890 1.636 7.554 1.00 0.00 33 THR A O 14
ATOM 10790 N N . VAL A 1 34 ? -0.095 2.679 7.262 1.00 0.00 34 VAL A N 14
ATOM 10791 C CA . VAL A 1 34 ? -0.885 1.536 7.688 1.00 0.00 34 VAL A CA 14
ATOM 10792 C C . VAL A 1 34 ? -0.886 0.482 6.580 1.00 0.00 34 VAL A C 14
ATOM 10793 O O . VAL A 1 34 ? -0.777 -0.712 6.854 1.00 0.00 34 VAL A O 14
ATOM 10806 N N . CYS A 1 35 ? -1.011 0.961 5.351 1.00 0.00 35 CYS A N 14
ATOM 10807 C CA . CYS A 1 35 ? -1.028 0.074 4.200 1.00 0.00 35 CYS A CA 14
ATOM 10808 C C . CYS A 1 35 ? 0.323 -0.640 4.124 1.00 0.00 35 CYS A C 14
ATOM 10809 O O . CYS A 1 35 ? 0.465 -1.633 3.412 1.00 0.00 35 CYS A O 14
ATOM 10816 N N . CYS A 1 36 ? 1.282 -0.106 4.867 1.00 0.00 36 CYS A N 14
ATOM 10817 C CA . CYS A 1 36 ? 2.616 -0.680 4.893 1.00 0.00 36 CYS A CA 14
ATOM 10818 C C . CYS A 1 36 ? 2.494 -2.165 5.243 1.00 0.00 36 CYS A C 14
ATOM 10819 O O . CYS A 1 36 ? 3.017 -3.020 4.531 1.00 0.00 36 CYS A O 14
ATOM 10826 N N . GLY A 1 37 ? 1.800 -2.425 6.342 1.00 0.00 37 GLY A N 14
ATOM 10827 C CA . GLY A 1 37 ? 1.603 -3.791 6.796 1.00 0.00 37 GLY A CA 14
ATOM 10828 C C . GLY A 1 37 ? 0.125 -4.182 6.732 1.00 0.00 37 GLY A C 14
ATOM 10829 O O . GLY A 1 37 ? -0.389 -4.833 7.641 1.00 0.00 37 GLY A O 14
ATOM 10833 N N . GLN A 1 38 ? -0.518 -3.768 5.650 1.00 0.00 38 GLN A N 14
ATOM 10834 C CA . GLN A 1 38 ? -1.926 -4.067 5.456 1.00 0.00 38 GLN A CA 14
ATOM 10835 C C . GLN A 1 38 ? -2.126 -4.874 4.171 1.00 0.00 38 GLN A C 14
ATOM 10836 O O . GLN A 1 38 ? -2.796 -5.905 4.180 1.00 0.00 38 GLN A O 14
ATOM 10850 N N . CYS A 1 39 ? -1.532 -4.374 3.098 1.00 0.00 39 CYS A N 14
ATOM 10851 C CA . CYS A 1 39 ? -1.636 -5.036 1.809 1.00 0.00 39 CYS A CA 14
ATOM 10852 C C . CYS A 1 39 ? -0.253 -5.573 1.431 1.00 0.00 39 CYS A C 14
ATOM 10853 O O . CYS A 1 39 ? -0.141 -6.504 0.636 1.00 0.00 39 CYS A O 14
ATOM 10860 N N . PHE A 1 40 ? 0.764 -4.961 2.019 1.00 0.00 40 PHE A N 14
ATOM 10861 C CA . PHE A 1 40 ? 2.135 -5.365 1.754 1.00 0.00 40 PHE A CA 14
ATOM 10862 C C . PHE A 1 40 ? 2.941 -5.452 3.051 1.00 0.00 40 PHE A C 14
ATOM 10863 O O . PHE A 1 40 ? 2.394 -5.281 4.139 1.00 0.00 40 PHE A O 14
ATOM 10880 N N . SER A 1 41 ? 4.230 -5.716 2.893 1.00 0.00 41 SER A N 14
ATOM 10881 C CA . SER A 1 41 ? 5.117 -5.827 4.038 1.00 0.00 41 SER A CA 14
ATOM 10882 C C . SER A 1 41 ? 6.540 -5.430 3.638 1.00 0.00 41 SER A C 14
ATOM 10883 O O . SER A 1 41 ? 6.897 -5.489 2.463 1.00 0.00 41 SER A O 14
ATOM 10891 N N . PHE A 1 42 ? 7.313 -5.035 4.639 1.00 0.00 42 PHE A N 14
ATOM 10892 C CA . PHE A 1 42 ? 8.688 -4.628 4.406 1.00 0.00 42 PHE A CA 14
ATOM 10893 C C . PHE A 1 42 ? 9.468 -5.725 3.677 1.00 0.00 42 PHE A C 14
ATOM 10894 O O . PHE A 1 42 ? 9.119 -6.901 3.762 1.00 0.00 42 PHE A O 14
ATOM 10911 N N . PRO A 1 43 ? 10.538 -5.288 2.959 1.00 0.00 43 PRO A N 14
ATOM 10912 C CA . PRO A 1 43 ? 10.882 -3.878 2.911 1.00 0.00 43 PRO A CA 14
ATOM 10913 C C . PRO A 1 43 ? 9.917 -3.108 2.007 1.00 0.00 43 PRO A C 14
ATOM 10914 O O . PRO A 1 43 ? 10.134 -1.932 1.720 1.00 0.00 43 PRO A O 14
ATOM 10925 N N . VAL A 1 44 ? 8.871 -3.803 1.584 1.00 0.00 44 VAL A N 14
ATOM 10926 C CA . VAL A 1 44 ? 7.872 -3.200 0.719 1.00 0.00 44 VAL A CA 14
ATOM 10927 C C . VAL A 1 44 ? 7.054 -2.185 1.521 1.00 0.00 44 VAL A C 14
ATOM 10928 O O . VAL A 1 44 ? 6.698 -1.125 1.009 1.00 0.00 44 VAL A O 14
ATOM 10941 N N . SER A 1 45 ? 6.780 -2.546 2.766 1.00 0.00 45 SER A N 14
ATOM 10942 C CA . SER A 1 45 ? 6.011 -1.681 3.644 1.00 0.00 45 SER A CA 14
ATOM 10943 C C . SER A 1 45 ? 6.611 -0.274 3.649 1.00 0.00 45 SER A C 14
ATOM 10944 O O . SER A 1 45 ? 5.933 0.693 3.992 1.00 0.00 45 SER A O 14
ATOM 10952 N N . GLN A 1 46 ? 7.877 -0.204 3.264 1.00 0.00 46 GLN A N 14
ATOM 10953 C CA . GLN A 1 46 ? 8.576 1.069 3.220 1.00 0.00 46 GLN A CA 14
ATOM 10954 C C . GLN A 1 46 ? 8.224 1.824 1.936 1.00 0.00 46 GLN A C 14
ATOM 10955 O O . GLN A 1 46 ? 8.223 3.054 1.915 1.00 0.00 46 GLN A O 14
ATOM 10969 N N . SER A 1 47 ? 7.934 1.056 0.897 1.00 0.00 47 SER A N 14
ATOM 10970 C CA . SER A 1 47 ? 7.581 1.636 -0.387 1.00 0.00 47 SER A CA 14
ATOM 10971 C C . SER A 1 47 ? 6.149 2.173 -0.343 1.00 0.00 47 SER A C 14
ATOM 10972 O O . SER A 1 47 ? 5.849 3.203 -0.945 1.00 0.00 47 SER A O 14
ATOM 10980 N N . CYS A 1 48 ? 5.302 1.450 0.375 1.00 0.00 48 CYS A N 14
ATOM 10981 C CA . CYS A 1 48 ? 3.908 1.840 0.505 1.00 0.00 48 CYS A CA 14
ATOM 10982 C C . CYS A 1 48 ? 3.859 3.277 1.029 1.00 0.00 48 CYS A C 14
ATOM 10983 O O . CYS A 1 48 ? 3.333 4.167 0.362 1.00 0.00 48 CYS A O 14
ATOM 10990 N N . ALA A 1 49 ? 4.414 3.459 2.218 1.00 0.00 49 ALA A N 14
ATOM 10991 C CA . ALA A 1 49 ? 4.440 4.773 2.839 1.00 0.00 49 ALA A CA 14
ATOM 10992 C C . ALA A 1 49 ? 5.324 5.706 2.010 1.00 0.00 49 ALA A C 14
ATOM 10993 O O . ALA A 1 49 ? 5.308 6.920 2.207 1.00 0.00 49 ALA A O 14
ATOM 11000 N N . GLY A 1 50 ? 6.076 5.104 1.101 1.00 0.00 50 GLY A N 14
ATOM 11001 C CA . GLY A 1 50 ? 6.966 5.866 0.241 1.00 0.00 50 GLY A CA 14
ATOM 11002 C C . GLY A 1 50 ? 6.211 6.440 -0.959 1.00 0.00 50 GLY A C 14
ATOM 11003 O O . GLY A 1 50 ? 6.258 7.643 -1.209 1.00 0.00 50 GLY A O 14
ATOM 11007 N N . MET A 1 51 ? 5.532 5.551 -1.670 1.00 0.00 51 MET A N 14
ATOM 11008 C CA . MET A 1 51 ? 4.767 5.954 -2.838 1.00 0.00 51 MET A CA 14
ATOM 11009 C C . MET A 1 51 ? 3.361 6.409 -2.443 1.00 0.00 51 MET A C 14
ATOM 11010 O O . MET A 1 51 ? 2.455 6.432 -3.275 1.00 0.00 51 MET A O 14
ATOM 11024 N N . ALA A 1 52 ? 3.223 6.761 -1.173 1.00 0.00 52 ALA A N 14
ATOM 11025 C CA . ALA A 1 52 ? 1.942 7.215 -0.658 1.00 0.00 52 ALA A CA 14
ATOM 11026 C C . ALA A 1 52 ? 1.831 8.730 -0.841 1.00 0.00 52 ALA A C 14
ATOM 11027 O O . ALA A 1 52 ? 1.337 9.431 0.041 1.00 0.00 52 ALA A O 14
ATOM 11034 N N . ASP A 1 53 ? 2.298 9.190 -1.992 1.00 0.00 53 ASP A N 14
ATOM 11035 C CA . ASP A 1 53 ? 2.258 10.609 -2.302 1.00 0.00 53 ASP A CA 14
ATOM 11036 C C . ASP A 1 53 ? 2.899 11.396 -1.156 1.00 0.00 53 ASP A C 14
ATOM 11037 O O . ASP A 1 53 ? 3.261 10.822 -0.131 1.00 0.00 53 ASP A O 14
ATOM 11046 N N . SER A 1 54 ? 3.019 12.698 -1.370 1.00 0.00 54 SER A N 14
ATOM 11047 C CA . SER A 1 54 ? 3.610 13.569 -0.368 1.00 0.00 54 SER A CA 14
ATOM 11048 C C . SER A 1 54 ? 2.512 14.327 0.380 1.00 0.00 54 SER A C 14
ATOM 11049 O O . SER A 1 54 ? 2.046 13.879 1.427 1.00 0.00 54 SER A O 14
ATOM 11057 N N . ASN A 1 55 ? 2.129 15.462 -0.186 1.00 0.00 55 ASN A N 14
ATOM 11058 C CA . ASN A 1 55 ? 1.094 16.286 0.414 1.00 0.00 55 ASN A CA 14
ATOM 11059 C C . ASN A 1 55 ? -0.126 16.318 -0.509 1.00 0.00 55 ASN A C 14
ATOM 11060 O O . ASN A 1 55 ? -1.180 16.830 -0.133 1.00 0.00 55 ASN A O 14
ATOM 11071 N N . ASP A 1 56 ? 0.057 15.765 -1.699 1.00 0.00 56 ASP A N 14
ATOM 11072 C CA . ASP A 1 56 ? -1.015 15.723 -2.678 1.00 0.00 56 ASP A CA 14
ATOM 11073 C C . ASP A 1 56 ? -2.036 14.661 -2.265 1.00 0.00 56 ASP A C 14
ATOM 11074 O O . ASP A 1 56 ? -3.098 14.545 -2.876 1.00 0.00 56 ASP A O 14
ATOM 11083 N N . CYS A 1 57 ? -1.680 13.914 -1.231 1.00 0.00 57 CYS A N 14
ATOM 11084 C CA . CYS A 1 57 ? -2.552 12.865 -0.729 1.00 0.00 57 CYS A CA 14
ATOM 11085 C C . CYS A 1 57 ? -3.697 13.522 0.045 1.00 0.00 57 CYS A C 14
ATOM 11086 O O . CYS A 1 57 ? -3.628 14.704 0.377 1.00 0.00 57 CYS A O 14
ATOM 11093 N N . PRO A 1 58 ? -4.750 12.706 0.316 1.00 0.00 58 PRO A N 14
ATOM 11094 C CA . PRO A 1 58 ? -5.908 13.195 1.045 1.00 0.00 58 PRO A CA 14
ATOM 11095 C C . PRO A 1 58 ? -5.595 13.344 2.535 1.00 0.00 58 PRO A C 14
ATOM 11096 O O . PRO A 1 58 ? -6.282 12.769 3.378 1.00 0.00 58 PRO A O 14
ATOM 11107 N N . ASN A 1 59 ? -4.557 14.119 2.814 1.00 0.00 59 ASN A N 14
ATOM 11108 C CA . ASN A 1 59 ? -4.145 14.350 4.188 1.00 0.00 59 ASN A CA 14
ATOM 11109 C C . ASN A 1 59 ? -5.001 15.465 4.792 1.00 0.00 59 ASN A C 14
ATOM 11110 O O . ASN A 1 59 ? -5.635 16.229 4.065 1.00 0.00 59 ASN A O 14
ATOM 11121 N N . ALA A 1 60 ? -4.992 15.524 6.116 1.00 0.00 60 ALA A N 14
ATOM 11122 C CA . ALA A 1 60 ? -5.760 16.533 6.825 1.00 0.00 60 ALA A CA 14
ATOM 11123 C C . ALA A 1 60 ? -7.125 16.696 6.153 1.00 0.00 60 ALA A C 14
ATOM 11124 O O . ALA A 1 60 ? -7.413 17.741 5.571 1.00 0.00 60 ALA A O 14
ATOM 11131 N N . ASP A 1 1 ? 9.456 -5.382 -6.652 1.00 0.00 1 ASP A N 15
ATOM 11132 C CA . ASP A 1 1 ? 8.571 -6.530 -6.558 1.00 0.00 1 ASP A CA 15
ATOM 11133 C C . ASP A 1 1 ? 7.678 -6.382 -5.325 1.00 0.00 1 ASP A C 15
ATOM 11134 O O . ASP A 1 1 ? 8.150 -6.496 -4.195 1.00 0.00 1 ASP A O 15
ATOM 11143 N N . ILE A 1 2 ? 6.403 -6.130 -5.583 1.00 0.00 2 ILE A N 15
ATOM 11144 C CA . ILE A 1 2 ? 5.440 -5.964 -4.508 1.00 0.00 2 ILE A CA 15
ATOM 11145 C C . ILE A 1 2 ? 4.469 -7.147 -4.512 1.00 0.00 2 ILE A C 15
ATOM 11146 O O . ILE A 1 2 ? 4.035 -7.602 -3.455 1.00 0.00 2 ILE A O 15
ATOM 11162 N N . GLU A 1 3 ? 4.157 -7.611 -5.714 1.00 0.00 3 GLU A N 15
ATOM 11163 C CA . GLU A 1 3 ? 3.245 -8.731 -5.869 1.00 0.00 3 GLU A CA 15
ATOM 11164 C C . GLU A 1 3 ? 3.718 -9.921 -5.031 1.00 0.00 3 GLU A C 15
ATOM 11165 O O . GLU A 1 3 ? 2.907 -10.724 -4.574 1.00 0.00 3 GLU A O 15
ATOM 11177 N N . ASP A 1 4 ? 5.030 -9.996 -4.855 1.00 0.00 4 ASP A N 15
ATOM 11178 C CA . ASP A 1 4 ? 5.620 -11.073 -4.080 1.00 0.00 4 ASP A CA 15
ATOM 11179 C C . ASP A 1 4 ? 5.366 -10.824 -2.592 1.00 0.00 4 ASP A C 15
ATOM 11180 O O . ASP A 1 4 ? 5.552 -11.719 -1.769 1.00 0.00 4 ASP A O 15
ATOM 11189 N N . PHE A 1 5 ? 4.945 -9.604 -2.292 1.00 0.00 5 PHE A N 15
ATOM 11190 C CA . PHE A 1 5 ? 4.664 -9.226 -0.918 1.00 0.00 5 PHE A CA 15
ATOM 11191 C C . PHE A 1 5 ? 3.203 -8.800 -0.755 1.00 0.00 5 PHE A C 15
ATOM 11192 O O . PHE A 1 5 ? 2.858 -8.109 0.202 1.00 0.00 5 PHE A O 15
ATOM 11209 N N . TYR A 1 6 ? 2.385 -9.229 -1.704 1.00 0.00 6 TYR A N 15
ATOM 11210 C CA . TYR A 1 6 ? 0.970 -8.900 -1.678 1.00 0.00 6 TYR A CA 15
ATOM 11211 C C . TYR A 1 6 ? 0.220 -9.785 -0.681 1.00 0.00 6 TYR A C 15
ATOM 11212 O O . TYR A 1 6 ? 0.241 -11.010 -0.794 1.00 0.00 6 TYR A O 15
ATOM 11230 N N . THR A 1 7 ? -0.425 -9.131 0.274 1.00 0.00 7 THR A N 15
ATOM 11231 C CA . THR A 1 7 ? -1.181 -9.843 1.290 1.00 0.00 7 THR A CA 15
ATOM 11232 C C . THR A 1 7 ? -2.682 -9.708 1.032 1.00 0.00 7 THR A C 15
ATOM 11233 O O . THR A 1 7 ? -3.335 -8.827 1.590 1.00 0.00 7 THR A O 15
ATOM 11244 N N . SER A 1 8 ? -3.187 -10.593 0.185 1.00 0.00 8 SER A N 15
ATOM 11245 C CA . SER A 1 8 ? -4.600 -10.583 -0.155 1.00 0.00 8 SER A CA 15
ATOM 11246 C C . SER A 1 8 ? -5.426 -11.083 1.032 1.00 0.00 8 SER A C 15
ATOM 11247 O O . SER A 1 8 ? -6.655 -11.107 0.971 1.00 0.00 8 SER A O 15
ATOM 11255 N N . GLU A 1 9 ? -4.720 -11.470 2.084 1.00 0.00 9 GLU A N 15
ATOM 11256 C CA . GLU A 1 9 ? -5.373 -11.967 3.282 1.00 0.00 9 GLU A CA 15
ATOM 11257 C C . GLU A 1 9 ? -5.976 -10.808 4.078 1.00 0.00 9 GLU A C 15
ATOM 11258 O O . GLU A 1 9 ? -7.138 -10.864 4.479 1.00 0.00 9 GLU A O 15
ATOM 11270 N N . THR A 1 10 ? -5.160 -9.785 4.283 1.00 0.00 10 THR A N 15
ATOM 11271 C CA . THR A 1 10 ? -5.598 -8.614 5.024 1.00 0.00 10 THR A CA 15
ATOM 11272 C C . THR A 1 10 ? -6.006 -7.496 4.062 1.00 0.00 10 THR A C 15
ATOM 11273 O O . THR A 1 10 ? -6.809 -6.633 4.412 1.00 0.00 10 THR A O 15
ATOM 11284 N N . CYS A 1 11 ? -5.434 -7.549 2.868 1.00 0.00 11 CYS A N 15
ATOM 11285 C CA . CYS A 1 11 ? -5.728 -6.551 1.853 1.00 0.00 11 CYS A CA 15
ATOM 11286 C C . CYS A 1 11 ? -7.209 -6.661 1.486 1.00 0.00 11 CYS A C 15
ATOM 11287 O O . CYS A 1 11 ? -7.735 -7.762 1.336 1.00 0.00 11 CYS A O 15
ATOM 11294 N N . PRO A 1 12 ? -7.857 -5.473 1.349 1.00 0.00 12 PRO A N 15
ATOM 11295 C CA . PRO A 1 12 ? -9.267 -5.425 1.003 1.00 0.00 12 PRO A CA 15
ATOM 11296 C C . PRO A 1 12 ? -9.479 -5.751 -0.477 1.00 0.00 12 PRO A C 15
ATOM 11297 O O . PRO A 1 12 ? -10.615 -5.828 -0.942 1.00 0.00 12 PRO A O 15
ATOM 11308 N N . TYR A 1 13 ? -8.368 -5.933 -1.176 1.00 0.00 13 TYR A N 15
ATOM 11309 C CA . TYR A 1 13 ? -8.419 -6.249 -2.593 1.00 0.00 13 TYR A CA 15
ATOM 11310 C C . TYR A 1 13 ? -7.590 -7.497 -2.906 1.00 0.00 13 TYR A C 15
ATOM 11311 O O . TYR A 1 13 ? -6.495 -7.669 -2.374 1.00 0.00 13 TYR A O 15
ATOM 11329 N N . LYS A 1 14 ? -8.146 -8.336 -3.769 1.00 0.00 14 LYS A N 15
ATOM 11330 C CA . LYS A 1 14 ? -7.472 -9.562 -4.159 1.00 0.00 14 LYS A CA 15
ATOM 11331 C C . LYS A 1 14 ? -7.500 -9.692 -5.683 1.00 0.00 14 LYS A C 15
ATOM 11332 O O . LYS A 1 14 ? -7.514 -10.800 -6.216 1.00 0.00 14 LYS A O 15
ATOM 11351 N N . ASN A 1 15 ? -7.508 -8.542 -6.343 1.00 0.00 15 ASN A N 15
ATOM 11352 C CA . ASN A 1 15 ? -7.534 -8.513 -7.795 1.00 0.00 15 ASN A CA 15
ATOM 11353 C C . ASN A 1 15 ? -6.107 -8.360 -8.324 1.00 0.00 15 ASN A C 15
ATOM 11354 O O . ASN A 1 15 ? -5.725 -9.018 -9.291 1.00 0.00 15 ASN A O 15
ATOM 11365 N N . ASP A 1 16 ? -5.356 -7.488 -7.667 1.00 0.00 16 ASP A N 15
ATOM 11366 C CA . ASP A 1 16 ? -3.979 -7.241 -8.058 1.00 0.00 16 ASP A CA 15
ATOM 11367 C C . ASP A 1 16 ? -3.260 -6.493 -6.934 1.00 0.00 16 ASP A C 15
ATOM 11368 O O . ASP A 1 16 ? -3.879 -5.723 -6.201 1.00 0.00 16 ASP A O 15
ATOM 11377 N N . SER A 1 17 ? -1.964 -6.745 -6.833 1.00 0.00 17 SER A N 15
ATOM 11378 C CA . SER A 1 17 ? -1.154 -6.105 -5.810 1.00 0.00 17 SER A CA 15
ATOM 11379 C C . SER A 1 17 ? -1.009 -4.613 -6.115 1.00 0.00 17 SER A C 15
ATOM 11380 O O . SER A 1 17 ? -1.001 -3.788 -5.203 1.00 0.00 17 SER A O 15
ATOM 11388 N N . GLN A 1 18 ? -0.898 -4.312 -7.401 1.00 0.00 18 GLN A N 15
ATOM 11389 C CA . GLN A 1 18 ? -0.754 -2.934 -7.837 1.00 0.00 18 GLN A CA 15
ATOM 11390 C C . GLN A 1 18 ? -2.072 -2.179 -7.654 1.00 0.00 18 GLN A C 15
ATOM 11391 O O . GLN A 1 18 ? -2.080 -0.954 -7.544 1.00 0.00 18 GLN A O 15
ATOM 11405 N N . LEU A 1 19 ? -3.155 -2.941 -7.626 1.00 0.00 19 LEU A N 15
ATOM 11406 C CA . LEU A 1 19 ? -4.476 -2.359 -7.458 1.00 0.00 19 LEU A CA 15
ATOM 11407 C C . LEU A 1 19 ? -4.564 -1.693 -6.083 1.00 0.00 19 LEU A C 15
ATOM 11408 O O . LEU A 1 19 ? -4.792 -0.488 -5.987 1.00 0.00 19 LEU A O 15
ATOM 11424 N N . ALA A 1 20 ? -4.378 -2.507 -5.054 1.00 0.00 20 ALA A N 15
ATOM 11425 C CA . ALA A 1 20 ? -4.433 -2.011 -3.689 1.00 0.00 20 ALA A CA 15
ATOM 11426 C C . ALA A 1 20 ? -3.364 -0.934 -3.498 1.00 0.00 20 ALA A C 15
ATOM 11427 O O . ALA A 1 20 ? -3.571 0.028 -2.760 1.00 0.00 20 ALA A O 15
ATOM 11434 N N . TRP A 1 21 ? -2.244 -1.130 -4.178 1.00 0.00 21 TRP A N 15
ATOM 11435 C CA . TRP A 1 21 ? -1.141 -0.188 -4.092 1.00 0.00 21 TRP A CA 15
ATOM 11436 C C . TRP A 1 21 ? -1.574 1.109 -4.780 1.00 0.00 21 TRP A C 15
ATOM 11437 O O . TRP A 1 21 ? -1.279 2.200 -4.296 1.00 0.00 21 TRP A O 15
ATOM 11458 N N . ASP A 1 22 ? -2.265 0.946 -5.898 1.00 0.00 22 ASP A N 15
ATOM 11459 C CA . ASP A 1 22 ? -2.741 2.089 -6.658 1.00 0.00 22 ASP A CA 15
ATOM 11460 C C . ASP A 1 22 ? -3.756 2.868 -5.817 1.00 0.00 22 ASP A C 15
ATOM 11461 O O . ASP A 1 22 ? -4.107 3.998 -6.151 1.00 0.00 22 ASP A O 15
ATOM 11470 N N . THR A 1 23 ? -4.198 2.231 -4.743 1.00 0.00 23 THR A N 15
ATOM 11471 C CA . THR A 1 23 ? -5.165 2.850 -3.852 1.00 0.00 23 THR A CA 15
ATOM 11472 C C . THR A 1 23 ? -4.452 3.692 -2.793 1.00 0.00 23 THR A C 15
ATOM 11473 O O . THR A 1 23 ? -4.737 4.880 -2.644 1.00 0.00 23 THR A O 15
ATOM 11484 N N . CYS A 1 24 ? -3.539 3.045 -2.084 1.00 0.00 24 CYS A N 15
ATOM 11485 C CA . CYS A 1 24 ? -2.783 3.720 -1.043 1.00 0.00 24 CYS A CA 15
ATOM 11486 C C . CYS A 1 24 ? -1.631 4.481 -1.702 1.00 0.00 24 CYS A C 15
ATOM 11487 O O . CYS A 1 24 ? -1.627 5.711 -1.723 1.00 0.00 24 CYS A O 15
ATOM 11494 N N . SER A 1 25 ? -0.682 3.719 -2.226 1.00 0.00 25 SER A N 15
ATOM 11495 C CA . SER A 1 25 ? 0.472 4.306 -2.884 1.00 0.00 25 SER A CA 15
ATOM 11496 C C . SER A 1 25 ? 0.109 4.710 -4.315 1.00 0.00 25 SER A C 15
ATOM 11497 O O . SER A 1 25 ? 0.807 4.349 -5.261 1.00 0.00 25 SER A O 15
ATOM 11505 N N . GLY A 1 26 ? -0.982 5.452 -4.427 1.00 0.00 26 GLY A N 15
ATOM 11506 C CA . GLY A 1 26 ? -1.446 5.908 -5.727 1.00 0.00 26 GLY A CA 15
ATOM 11507 C C . GLY A 1 26 ? -1.632 7.427 -5.740 1.00 0.00 26 GLY A C 15
ATOM 11508 O O . GLY A 1 26 ? -2.084 7.992 -6.735 1.00 0.00 26 GLY A O 15
ATOM 11512 N N . GLY A 1 27 ? -1.275 8.045 -4.624 1.00 0.00 27 GLY A N 15
ATOM 11513 C CA . GLY A 1 27 ? -1.396 9.487 -4.495 1.00 0.00 27 GLY A CA 15
ATOM 11514 C C . GLY A 1 27 ? -2.694 9.866 -3.778 1.00 0.00 27 GLY A C 15
ATOM 11515 O O . GLY A 1 27 ? -2.734 10.845 -3.035 1.00 0.00 27 GLY A O 15
ATOM 11519 N N . THR A 1 28 ? -3.724 9.070 -4.027 1.00 0.00 28 THR A N 15
ATOM 11520 C CA . THR A 1 28 ? -5.020 9.310 -3.415 1.00 0.00 28 THR A CA 15
ATOM 11521 C C . THR A 1 28 ? -5.506 8.055 -2.688 1.00 0.00 28 THR A C 15
ATOM 11522 O O . THR A 1 28 ? -4.700 7.238 -2.244 1.00 0.00 28 THR A O 15
ATOM 11533 N N . GLY A 1 29 ? -6.822 7.940 -2.588 1.00 0.00 29 GLY A N 15
ATOM 11534 C CA . GLY A 1 29 ? -7.426 6.798 -1.922 1.00 0.00 29 GLY A CA 15
ATOM 11535 C C . GLY A 1 29 ? -7.157 6.837 -0.416 1.00 0.00 29 GLY A C 15
ATOM 11536 O O . GLY A 1 29 ? -7.467 7.824 0.248 1.00 0.00 29 GLY A O 15
ATOM 11540 N N . ASN A 1 30 ? -6.582 5.750 0.078 1.00 0.00 30 ASN A N 15
ATOM 11541 C CA . ASN A 1 30 ? -6.268 5.647 1.493 1.00 0.00 30 ASN A CA 15
ATOM 11542 C C . ASN A 1 30 ? -4.759 5.464 1.664 1.00 0.00 30 ASN A C 15
ATOM 11543 O O . ASN A 1 30 ? -4.311 4.475 2.242 1.00 0.00 30 ASN A O 15
ATOM 11554 N N . CYS A 1 31 ? -4.016 6.434 1.150 1.00 0.00 31 CYS A N 15
ATOM 11555 C CA . CYS A 1 31 ? -2.566 6.393 1.239 1.00 0.00 31 CYS A CA 15
ATOM 11556 C C . CYS A 1 31 ? -2.168 6.599 2.702 1.00 0.00 31 CYS A C 15
ATOM 11557 O O . CYS A 1 31 ? -2.880 7.263 3.455 1.00 0.00 31 CYS A O 15
ATOM 11564 N N . GLY A 1 32 ? -1.033 6.018 3.060 1.00 0.00 32 GLY A N 15
ATOM 11565 C CA . GLY A 1 32 ? -0.532 6.130 4.420 1.00 0.00 32 GLY A CA 15
ATOM 11566 C C . GLY A 1 32 ? 0.325 4.918 4.790 1.00 0.00 32 GLY A C 15
ATOM 11567 O O . GLY A 1 32 ? 0.455 3.982 4.002 1.00 0.00 32 GLY A O 15
ATOM 11571 N N . THR A 1 33 ? 0.886 4.973 5.988 1.00 0.00 33 THR A N 15
ATOM 11572 C CA . THR A 1 33 ? 1.727 3.891 6.472 1.00 0.00 33 THR A CA 15
ATOM 11573 C C . THR A 1 33 ? 0.873 2.674 6.833 1.00 0.00 33 THR A C 15
ATOM 11574 O O . THR A 1 33 ? 1.403 1.627 7.203 1.00 0.00 33 THR A O 15
ATOM 11585 N N . VAL A 1 34 ? -0.434 2.851 6.712 1.00 0.00 34 VAL A N 15
ATOM 11586 C CA . VAL A 1 34 ? -1.366 1.780 7.021 1.00 0.00 34 VAL A CA 15
ATOM 11587 C C . VAL A 1 34 ? -1.252 0.688 5.956 1.00 0.00 34 VAL A C 15
ATOM 11588 O O . VAL A 1 34 ? -1.060 -0.483 6.280 1.00 0.00 34 VAL A O 15
ATOM 11601 N N . CYS A 1 35 ? -1.376 1.110 4.706 1.00 0.00 35 CYS A N 15
ATOM 11602 C CA . CYS A 1 35 ? -1.290 0.182 3.591 1.00 0.00 35 CYS A CA 15
ATOM 11603 C C . CYS A 1 35 ? 0.105 -0.448 3.597 1.00 0.00 35 CYS A C 15
ATOM 11604 O O . CYS A 1 35 ? 0.329 -1.473 2.956 1.00 0.00 35 CYS A O 15
ATOM 11611 N N . CYS A 1 36 ? 1.005 0.193 4.328 1.00 0.00 36 CYS A N 15
ATOM 11612 C CA . CYS A 1 36 ? 2.371 -0.292 4.426 1.00 0.00 36 CYS A CA 15
ATOM 11613 C C . CYS A 1 36 ? 2.333 -1.743 4.911 1.00 0.00 36 CYS A C 15
ATOM 11614 O O . CYS A 1 36 ? 2.942 -2.621 4.302 1.00 0.00 36 CYS A O 15
ATOM 11621 N N . GLY A 1 37 ? 1.610 -1.950 6.002 1.00 0.00 37 GLY A N 15
ATOM 11622 C CA . GLY A 1 37 ? 1.484 -3.279 6.575 1.00 0.00 37 GLY A CA 15
ATOM 11623 C C . GLY A 1 37 ? 0.035 -3.766 6.517 1.00 0.00 37 GLY A C 15
ATOM 11624 O O . GLY A 1 37 ? -0.469 -4.345 7.478 1.00 0.00 37 GLY A O 15
ATOM 11628 N N . GLN A 1 38 ? -0.595 -3.513 5.379 1.00 0.00 38 GLN A N 15
ATOM 11629 C CA . GLN A 1 38 ? -1.977 -3.919 5.183 1.00 0.00 38 GLN A CA 15
ATOM 11630 C C . GLN A 1 38 ? -2.088 -4.860 3.981 1.00 0.00 38 GLN A C 15
ATOM 11631 O O . GLN A 1 38 ? -2.636 -5.955 4.095 1.00 0.00 38 GLN A O 15
ATOM 11645 N N . CYS A 1 39 ? -1.560 -4.398 2.858 1.00 0.00 39 CYS A N 15
ATOM 11646 C CA . CYS A 1 39 ? -1.593 -5.185 1.636 1.00 0.00 39 CYS A CA 15
ATOM 11647 C C . CYS A 1 39 ? -0.163 -5.619 1.306 1.00 0.00 39 CYS A C 15
ATOM 11648 O O . CYS A 1 39 ? 0.042 -6.554 0.533 1.00 0.00 39 CYS A O 15
ATOM 11655 N N . PHE A 1 40 ? 0.788 -4.920 1.908 1.00 0.00 40 PHE A N 15
ATOM 11656 C CA . PHE A 1 40 ? 2.192 -5.222 1.687 1.00 0.00 40 PHE A CA 15
ATOM 11657 C C . PHE A 1 40 ? 2.968 -5.213 3.005 1.00 0.00 40 PHE A C 15
ATOM 11658 O O . PHE A 1 40 ? 2.404 -4.927 4.060 1.00 0.00 40 PHE A O 15
ATOM 11675 N N . SER A 1 41 ? 4.251 -5.530 2.902 1.00 0.00 41 SER A N 15
ATOM 11676 C CA . SER A 1 41 ? 5.110 -5.563 4.073 1.00 0.00 41 SER A CA 15
ATOM 11677 C C . SER A 1 41 ? 6.540 -5.181 3.683 1.00 0.00 41 SER A C 15
ATOM 11678 O O . SER A 1 41 ? 6.930 -5.322 2.525 1.00 0.00 41 SER A O 15
ATOM 11686 N N . PHE A 1 42 ? 7.281 -4.704 4.673 1.00 0.00 42 PHE A N 15
ATOM 11687 C CA . PHE A 1 42 ? 8.659 -4.301 4.448 1.00 0.00 42 PHE A CA 15
ATOM 11688 C C . PHE A 1 42 ? 9.458 -5.425 3.785 1.00 0.00 42 PHE A C 15
ATOM 11689 O O . PHE A 1 42 ? 9.120 -6.599 3.927 1.00 0.00 42 PHE A O 15
ATOM 11706 N N . PRO A 1 43 ? 10.531 -5.015 3.056 1.00 0.00 43 PRO A N 15
ATOM 11707 C CA . PRO A 1 43 ? 10.861 -3.605 2.939 1.00 0.00 43 PRO A CA 15
ATOM 11708 C C . PRO A 1 43 ? 9.898 -2.893 1.986 1.00 0.00 43 PRO A C 15
ATOM 11709 O O . PRO A 1 43 ? 10.122 -1.742 1.617 1.00 0.00 43 PRO A O 15
ATOM 11720 N N . VAL A 1 44 ? 8.846 -3.609 1.616 1.00 0.00 44 VAL A N 15
ATOM 11721 C CA . VAL A 1 44 ? 7.848 -3.061 0.713 1.00 0.00 44 VAL A CA 15
ATOM 11722 C C . VAL A 1 44 ? 7.041 -1.986 1.445 1.00 0.00 44 VAL A C 15
ATOM 11723 O O . VAL A 1 44 ? 6.713 -0.951 0.867 1.00 0.00 44 VAL A O 15
ATOM 11736 N N . SER A 1 45 ? 6.745 -2.269 2.705 1.00 0.00 45 SER A N 15
ATOM 11737 C CA . SER A 1 45 ? 5.983 -1.339 3.521 1.00 0.00 45 SER A CA 15
ATOM 11738 C C . SER A 1 45 ? 6.617 0.052 3.461 1.00 0.00 45 SER A C 15
ATOM 11739 O O . SER A 1 45 ? 5.964 1.049 3.763 1.00 0.00 45 SER A O 15
ATOM 11747 N N . GLN A 1 46 ? 7.882 0.074 3.069 1.00 0.00 46 GLN A N 15
ATOM 11748 C CA . GLN A 1 46 ? 8.612 1.326 2.965 1.00 0.00 46 GLN A CA 15
ATOM 11749 C C . GLN A 1 46 ? 8.225 2.061 1.681 1.00 0.00 46 GLN A C 15
ATOM 11750 O O . GLN A 1 46 ? 8.228 3.291 1.640 1.00 0.00 46 GLN A O 15
ATOM 11764 N N . SER A 1 47 ? 7.900 1.278 0.663 1.00 0.00 47 SER A N 15
ATOM 11765 C CA . SER A 1 47 ? 7.511 1.839 -0.620 1.00 0.00 47 SER A CA 15
ATOM 11766 C C . SER A 1 47 ? 6.076 2.365 -0.547 1.00 0.00 47 SER A C 15
ATOM 11767 O O . SER A 1 47 ? 5.780 3.444 -1.057 1.00 0.00 47 SER A O 15
ATOM 11775 N N . CYS A 1 48 ? 5.223 1.577 0.091 1.00 0.00 48 CYS A N 15
ATOM 11776 C CA . CYS A 1 48 ? 3.826 1.950 0.236 1.00 0.00 48 CYS A CA 15
ATOM 11777 C C . CYS A 1 48 ? 3.763 3.338 0.877 1.00 0.00 48 CYS A C 15
ATOM 11778 O O . CYS A 1 48 ? 3.214 4.271 0.294 1.00 0.00 48 CYS A O 15
ATOM 11785 N N . ALA A 1 49 ? 4.334 3.430 2.069 1.00 0.00 49 ALA A N 15
ATOM 11786 C CA . ALA A 1 49 ? 4.351 4.689 2.796 1.00 0.00 49 ALA A CA 15
ATOM 11787 C C . ALA A 1 49 ? 5.204 5.703 2.032 1.00 0.00 49 ALA A C 15
ATOM 11788 O O . ALA A 1 49 ? 5.164 6.897 2.322 1.00 0.00 49 ALA A O 15
ATOM 11795 N N . GLY A 1 50 ? 5.957 5.189 1.070 1.00 0.00 50 GLY A N 15
ATOM 11796 C CA . GLY A 1 50 ? 6.819 6.035 0.262 1.00 0.00 50 GLY A CA 15
ATOM 11797 C C . GLY A 1 50 ? 6.045 6.651 -0.905 1.00 0.00 50 GLY A C 15
ATOM 11798 O O . GLY A 1 50 ? 6.054 7.868 -1.087 1.00 0.00 50 GLY A O 15
ATOM 11802 N N . MET A 1 51 ? 5.394 5.783 -1.666 1.00 0.00 51 MET A N 15
ATOM 11803 C CA . MET A 1 51 ? 4.617 6.227 -2.810 1.00 0.00 51 MET A CA 15
ATOM 11804 C C . MET A 1 51 ? 3.203 6.630 -2.389 1.00 0.00 51 MET A C 15
ATOM 11805 O O . MET A 1 51 ? 2.314 6.762 -3.230 1.00 0.00 51 MET A O 15
ATOM 11819 N N . ALA A 1 52 ? 3.037 6.815 -1.087 1.00 0.00 52 ALA A N 15
ATOM 11820 C CA . ALA A 1 52 ? 1.746 7.201 -0.544 1.00 0.00 52 ALA A CA 15
ATOM 11821 C C . ALA A 1 52 ? 1.655 8.728 -0.492 1.00 0.00 52 ALA A C 15
ATOM 11822 O O . ALA A 1 52 ? 0.998 9.285 0.386 1.00 0.00 52 ALA A O 15
ATOM 11829 N N . ASP A 1 53 ? 2.324 9.361 -1.444 1.00 0.00 53 ASP A N 15
ATOM 11830 C CA . ASP A 1 53 ? 2.327 10.812 -1.518 1.00 0.00 53 ASP A CA 15
ATOM 11831 C C . ASP A 1 53 ? 2.871 11.384 -0.207 1.00 0.00 53 ASP A C 15
ATOM 11832 O O . ASP A 1 53 ? 2.862 10.708 0.820 1.00 0.00 53 ASP A O 15
ATOM 11841 N N . SER A 1 54 ? 3.332 12.624 -0.286 1.00 0.00 54 SER A N 15
ATOM 11842 C CA . SER A 1 54 ? 3.879 13.294 0.881 1.00 0.00 54 SER A CA 15
ATOM 11843 C C . SER A 1 54 ? 2.867 14.304 1.427 1.00 0.00 54 SER A C 15
ATOM 11844 O O . SER A 1 54 ? 2.267 14.081 2.477 1.00 0.00 54 SER A O 15
ATOM 11852 N N . ASN A 1 55 ? 2.710 15.393 0.689 1.00 0.00 55 ASN A N 15
ATOM 11853 C CA . ASN A 1 55 ? 1.781 16.438 1.086 1.00 0.00 55 ASN A CA 15
ATOM 11854 C C . ASN A 1 55 ? 0.674 16.556 0.036 1.00 0.00 55 ASN A C 15
ATOM 11855 O O . ASN A 1 55 ? -0.301 17.278 0.235 1.00 0.00 55 ASN A O 15
ATOM 11866 N N . ASP A 1 56 ? 0.863 15.835 -1.060 1.00 0.00 56 ASP A N 15
ATOM 11867 C CA . ASP A 1 56 ? -0.107 15.851 -2.142 1.00 0.00 56 ASP A CA 15
ATOM 11868 C C . ASP A 1 56 ? -1.333 15.032 -1.733 1.00 0.00 56 ASP A C 15
ATOM 11869 O O . ASP A 1 56 ? -2.417 15.213 -2.286 1.00 0.00 56 ASP A O 15
ATOM 11878 N N . CYS A 1 57 ? -1.121 14.148 -0.769 1.00 0.00 57 CYS A N 15
ATOM 11879 C CA . CYS A 1 57 ? -2.195 13.301 -0.280 1.00 0.00 57 CYS A CA 15
ATOM 11880 C C . CYS A 1 57 ? -3.096 14.143 0.626 1.00 0.00 57 CYS A C 15
ATOM 11881 O O . CYS A 1 57 ? -2.656 15.145 1.186 1.00 0.00 57 CYS A O 15
ATOM 11888 N N . PRO A 1 58 ? -4.374 13.692 0.744 1.00 0.00 58 PRO A N 15
ATOM 11889 C CA . PRO A 1 58 ? -5.340 14.393 1.573 1.00 0.00 58 PRO A CA 15
ATOM 11890 C C . PRO A 1 58 ? -5.076 14.138 3.058 1.00 0.00 58 PRO A C 15
ATOM 11891 O O . PRO A 1 58 ? -5.960 13.678 3.780 1.00 0.00 58 PRO A O 15
ATOM 11902 N N . ASN A 1 59 ? -3.856 14.449 3.471 1.00 0.00 59 ASN A N 15
ATOM 11903 C CA . ASN A 1 59 ? -3.464 14.259 4.857 1.00 0.00 59 ASN A CA 15
ATOM 11904 C C . ASN A 1 59 ? -3.782 15.529 5.650 1.00 0.00 59 ASN A C 15
ATOM 11905 O O . ASN A 1 59 ? -3.988 16.593 5.069 1.00 0.00 59 ASN A O 15
ATOM 11916 N N . ALA A 1 60 ? -3.811 15.374 6.966 1.00 0.00 60 ALA A N 15
ATOM 11917 C CA . ALA A 1 60 ? -4.101 16.494 7.845 1.00 0.00 60 ALA A CA 15
ATOM 11918 C C . ALA A 1 60 ? -2.950 17.500 7.777 1.00 0.00 60 ALA A C 15
ATOM 11919 O O . ALA A 1 60 ? -3.175 18.695 7.589 1.00 0.00 60 ALA A O 15
ATOM 11926 N N . ASP A 1 1 ? 9.641 -5.955 -6.723 1.00 0.00 1 ASP A N 16
ATOM 11927 C CA . ASP A 1 1 ? 8.567 -6.933 -6.770 1.00 0.00 1 ASP A CA 16
ATOM 11928 C C . ASP A 1 1 ? 7.710 -6.804 -5.510 1.00 0.00 1 ASP A C 16
ATOM 11929 O O . ASP A 1 1 ? 8.116 -7.235 -4.432 1.00 0.00 1 ASP A O 16
ATOM 11938 N N . ILE A 1 2 ? 6.540 -6.208 -5.687 1.00 0.00 2 ILE A N 16
ATOM 11939 C CA . ILE A 1 2 ? 5.622 -6.017 -4.577 1.00 0.00 2 ILE A CA 16
ATOM 11940 C C . ILE A 1 2 ? 4.650 -7.196 -4.516 1.00 0.00 2 ILE A C 16
ATOM 11941 O O . ILE A 1 2 ? 4.261 -7.629 -3.432 1.00 0.00 2 ILE A O 16
ATOM 11957 N N . GLU A 1 3 ? 4.285 -7.683 -5.693 1.00 0.00 3 GLU A N 16
ATOM 11958 C CA . GLU A 1 3 ? 3.366 -8.805 -5.787 1.00 0.00 3 GLU A CA 16
ATOM 11959 C C . GLU A 1 3 ? 3.877 -9.981 -4.952 1.00 0.00 3 GLU A C 16
ATOM 11960 O O . GLU A 1 3 ? 3.086 -10.765 -4.429 1.00 0.00 3 GLU A O 16
ATOM 11972 N N . ASP A 1 4 ? 5.195 -10.066 -4.852 1.00 0.00 4 ASP A N 16
ATOM 11973 C CA . ASP A 1 4 ? 5.820 -11.134 -4.090 1.00 0.00 4 ASP A CA 16
ATOM 11974 C C . ASP A 1 4 ? 5.648 -10.856 -2.596 1.00 0.00 4 ASP A C 16
ATOM 11975 O O . ASP A 1 4 ? 6.028 -11.675 -1.760 1.00 0.00 4 ASP A O 16
ATOM 11984 N N . PHE A 1 5 ? 5.075 -9.697 -2.304 1.00 0.00 5 PHE A N 16
ATOM 11985 C CA . PHE A 1 5 ? 4.848 -9.301 -0.925 1.00 0.00 5 PHE A CA 16
ATOM 11986 C C . PHE A 1 5 ? 3.389 -8.895 -0.704 1.00 0.00 5 PHE A C 16
ATOM 11987 O O . PHE A 1 5 ? 3.057 -8.290 0.314 1.00 0.00 5 PHE A O 16
ATOM 12004 N N . TYR A 1 6 ? 2.558 -9.244 -1.674 1.00 0.00 6 TYR A N 16
ATOM 12005 C CA . TYR A 1 6 ? 1.143 -8.924 -1.599 1.00 0.00 6 TYR A CA 16
ATOM 12006 C C . TYR A 1 6 ? 0.408 -9.898 -0.676 1.00 0.00 6 TYR A C 16
ATOM 12007 O O . TYR A 1 6 ? 0.542 -11.113 -0.817 1.00 0.00 6 TYR A O 16
ATOM 12025 N N . THR A 1 7 ? -0.351 -9.329 0.249 1.00 0.00 7 THR A N 16
ATOM 12026 C CA . THR A 1 7 ? -1.106 -10.132 1.195 1.00 0.00 7 THR A CA 16
ATOM 12027 C C . THR A 1 7 ? -2.608 -9.915 1.000 1.00 0.00 7 THR A C 16
ATOM 12028 O O . THR A 1 7 ? -3.190 -9.008 1.594 1.00 0.00 7 THR A O 16
ATOM 12039 N N . SER A 1 8 ? -3.192 -10.762 0.165 1.00 0.00 8 SER A N 16
ATOM 12040 C CA . SER A 1 8 ? -4.615 -10.673 -0.116 1.00 0.00 8 SER A CA 16
ATOM 12041 C C . SER A 1 8 ? -5.418 -11.184 1.083 1.00 0.00 8 SER A C 16
ATOM 12042 O O . SER A 1 8 ? -6.648 -11.156 1.068 1.00 0.00 8 SER A O 16
ATOM 12050 N N . GLU A 1 9 ? -4.690 -11.638 2.092 1.00 0.00 9 GLU A N 16
ATOM 12051 C CA . GLU A 1 9 ? -5.319 -12.154 3.296 1.00 0.00 9 GLU A CA 16
ATOM 12052 C C . GLU A 1 9 ? -5.829 -11.002 4.163 1.00 0.00 9 GLU A C 16
ATOM 12053 O O . GLU A 1 9 ? -6.934 -11.067 4.700 1.00 0.00 9 GLU A O 16
ATOM 12065 N N . THR A 1 10 ? -5.000 -9.974 4.274 1.00 0.00 10 THR A N 16
ATOM 12066 C CA . THR A 1 10 ? -5.354 -8.809 5.067 1.00 0.00 10 THR A CA 16
ATOM 12067 C C . THR A 1 10 ? -5.781 -7.655 4.158 1.00 0.00 10 THR A C 16
ATOM 12068 O O . THR A 1 10 ? -6.551 -6.788 4.570 1.00 0.00 10 THR A O 16
ATOM 12079 N N . CYS A 1 11 ? -5.263 -7.681 2.939 1.00 0.00 11 CYS A N 16
ATOM 12080 C CA . CYS A 1 11 ? -5.581 -6.647 1.969 1.00 0.00 11 CYS A CA 16
ATOM 12081 C C . CYS A 1 11 ? -7.079 -6.720 1.663 1.00 0.00 11 CYS A C 16
ATOM 12082 O O . CYS A 1 11 ? -7.626 -7.806 1.478 1.00 0.00 11 CYS A O 16
ATOM 12089 N N . PRO A 1 12 ? -7.715 -5.519 1.617 1.00 0.00 12 PRO A N 16
ATOM 12090 C CA . PRO A 1 12 ? -9.138 -5.437 1.336 1.00 0.00 12 PRO A CA 16
ATOM 12091 C C . PRO A 1 12 ? -9.420 -5.682 -0.148 1.00 0.00 12 PRO A C 16
ATOM 12092 O O . PRO A 1 12 ? -10.537 -6.037 -0.521 1.00 0.00 12 PRO A O 16
ATOM 12103 N N . TYR A 1 13 ? -8.387 -5.483 -0.954 1.00 0.00 13 TYR A N 16
ATOM 12104 C CA . TYR A 1 13 ? -8.509 -5.678 -2.389 1.00 0.00 13 TYR A CA 16
ATOM 12105 C C . TYR A 1 13 ? -7.862 -6.995 -2.820 1.00 0.00 13 TYR A C 16
ATOM 12106 O O . TYR A 1 13 ? -7.308 -7.719 -1.994 1.00 0.00 13 TYR A O 16
ATOM 12124 N N . LYS A 1 14 ? -7.955 -7.267 -4.113 1.00 0.00 14 LYS A N 16
ATOM 12125 C CA . LYS A 1 14 ? -7.385 -8.486 -4.664 1.00 0.00 14 LYS A CA 16
ATOM 12126 C C . LYS A 1 14 ? -7.084 -8.276 -6.150 1.00 0.00 14 LYS A C 16
ATOM 12127 O O . LYS A 1 14 ? -6.888 -7.146 -6.593 1.00 0.00 14 LYS A O 16
ATOM 12146 N N . ASN A 1 15 ? -7.057 -9.383 -6.877 1.00 0.00 15 ASN A N 16
ATOM 12147 C CA . ASN A 1 15 ? -6.783 -9.335 -8.303 1.00 0.00 15 ASN A CA 16
ATOM 12148 C C . ASN A 1 15 ? -5.283 -9.133 -8.523 1.00 0.00 15 ASN A C 16
ATOM 12149 O O . ASN A 1 15 ? -4.614 -9.992 -9.095 1.00 0.00 15 ASN A O 16
ATOM 12160 N N . ASP A 1 16 ? -4.798 -7.991 -8.058 1.00 0.00 16 ASP A N 16
ATOM 12161 C CA . ASP A 1 16 ? -3.389 -7.665 -8.196 1.00 0.00 16 ASP A CA 16
ATOM 12162 C C . ASP A 1 16 ? -2.953 -6.793 -7.017 1.00 0.00 16 ASP A C 16
ATOM 12163 O O . ASP A 1 16 ? -3.790 -6.224 -6.318 1.00 0.00 16 ASP A O 16
ATOM 12172 N N . SER A 1 17 ? -1.643 -6.715 -6.832 1.00 0.00 17 SER A N 16
ATOM 12173 C CA . SER A 1 17 ? -1.086 -5.923 -5.749 1.00 0.00 17 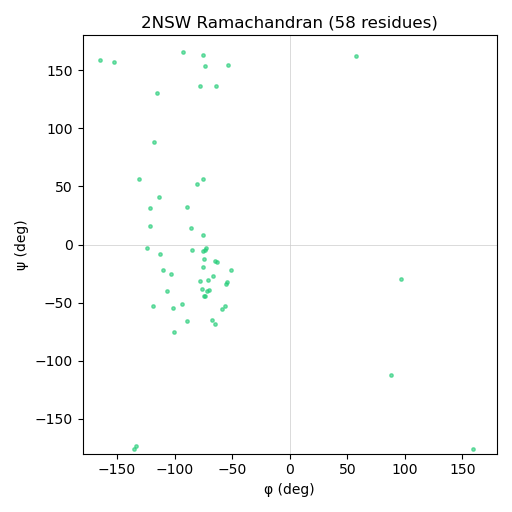SER A CA 16
ATOM 12174 C C . SER A 1 17 ? -1.037 -4.448 -6.152 1.00 0.00 17 SER A C 16
ATOM 12175 O O . SER A 1 17 ? -1.124 -3.564 -5.301 1.00 0.00 17 SER A O 16
ATOM 12183 N N . GLN A 1 18 ? -0.897 -4.226 -7.451 1.00 0.00 18 GLN A N 16
ATOM 12184 C CA . GLN A 1 18 ? -0.835 -2.874 -7.977 1.00 0.00 18 GLN A CA 16
ATOM 12185 C C . GLN A 1 18 ? -2.172 -2.161 -7.769 1.00 0.00 18 GLN A C 16
ATOM 12186 O O . GLN A 1 18 ? -2.247 -0.936 -7.851 1.00 0.00 18 GLN A O 16
ATOM 12200 N N . LEU A 1 19 ? -3.196 -2.958 -7.502 1.00 0.00 19 LEU A N 16
ATOM 12201 C CA . LEU A 1 19 ? -4.527 -2.419 -7.281 1.00 0.00 19 LEU A CA 16
ATOM 12202 C C . LEU A 1 19 ? -4.570 -1.718 -5.922 1.00 0.00 19 LEU A C 16
ATOM 12203 O O . LEU A 1 19 ? -4.758 -0.505 -5.851 1.00 0.00 19 LEU A O 16
ATOM 12219 N N . ALA A 1 20 ? -4.391 -2.513 -4.877 1.00 0.00 20 ALA A N 16
ATOM 12220 C CA . ALA A 1 20 ? -4.407 -1.984 -3.524 1.00 0.00 20 ALA A CA 16
ATOM 12221 C C . ALA A 1 20 ? -3.310 -0.927 -3.381 1.00 0.00 20 ALA A C 16
ATOM 12222 O O . ALA A 1 20 ? -3.423 -0.016 -2.562 1.00 0.00 20 ALA A O 16
ATOM 12229 N N . TRP A 1 21 ? -2.273 -1.084 -4.191 1.00 0.00 21 TRP A N 16
ATOM 12230 C CA . TRP A 1 21 ? -1.156 -0.155 -4.165 1.00 0.00 21 TRP A CA 16
ATOM 12231 C C . TRP A 1 21 ? -1.629 1.170 -4.768 1.00 0.00 21 TRP A C 16
ATOM 12232 O O . TRP A 1 21 ? -1.285 2.241 -4.270 1.00 0.00 21 TRP A O 16
ATOM 12253 N N . ASP A 1 22 ? -2.412 1.054 -5.831 1.00 0.00 22 ASP A N 16
ATOM 12254 C CA . ASP A 1 22 ? -2.936 2.229 -6.506 1.00 0.00 22 ASP A CA 16
ATOM 12255 C C . ASP A 1 22 ? -3.953 2.922 -5.598 1.00 0.00 22 ASP A C 16
ATOM 12256 O O . ASP A 1 22 ? -4.292 4.085 -5.814 1.00 0.00 22 ASP A O 16
ATOM 12265 N N . THR A 1 23 ? -4.412 2.180 -4.601 1.00 0.00 23 THR A N 16
ATOM 12266 C CA . THR A 1 23 ? -5.383 2.709 -3.660 1.00 0.00 23 THR A CA 16
ATOM 12267 C C . THR A 1 23 ? -4.709 3.677 -2.685 1.00 0.00 23 THR A C 16
ATOM 12268 O O . THR A 1 23 ? -5.124 4.828 -2.561 1.00 0.00 23 THR A O 16
ATOM 12279 N N . CYS A 1 24 ? -3.681 3.174 -2.018 1.00 0.00 24 CYS A N 16
ATOM 12280 C CA . CYS A 1 24 ? -2.945 3.979 -1.059 1.00 0.00 24 CYS A CA 16
ATOM 12281 C C . CYS A 1 24 ? -1.787 4.660 -1.791 1.00 0.00 24 CYS A C 16
ATOM 12282 O O . CYS A 1 24 ? -1.771 5.882 -1.934 1.00 0.00 24 CYS A O 16
ATOM 12289 N N . SER A 1 25 ? -0.845 3.840 -2.234 1.00 0.00 25 SER A N 16
ATOM 12290 C CA . SER A 1 25 ? 0.314 4.348 -2.948 1.00 0.00 25 SER A CA 16
ATOM 12291 C C . SER A 1 25 ? -0.069 4.698 -4.387 1.00 0.00 25 SER A C 16
ATOM 12292 O O . SER A 1 25 ? 0.565 4.232 -5.332 1.00 0.00 25 SER A O 16
ATOM 12300 N N . GLY A 1 26 ? -1.104 5.516 -4.508 1.00 0.00 26 GLY A N 16
ATOM 12301 C CA . GLY A 1 26 ? -1.580 5.933 -5.816 1.00 0.00 26 GLY A CA 16
ATOM 12302 C C . GLY A 1 26 ? -1.775 7.450 -5.870 1.00 0.00 26 GLY A C 16
ATOM 12303 O O . GLY A 1 26 ? -2.331 7.974 -6.834 1.00 0.00 26 GLY A O 16
ATOM 12307 N N . GLY A 1 27 ? -1.307 8.112 -4.822 1.00 0.00 27 GLY A N 16
ATOM 12308 C CA . GLY A 1 27 ? -1.423 9.558 -4.738 1.00 0.00 27 GLY A CA 16
ATOM 12309 C C . GLY A 1 27 ? -2.633 9.963 -3.894 1.00 0.00 27 GLY A C 16
ATOM 12310 O O . GLY A 1 27 ? -2.572 10.933 -3.140 1.00 0.00 27 GLY A O 16
ATOM 12314 N N . THR A 1 28 ? -3.704 9.199 -4.049 1.00 0.00 28 THR A N 16
ATOM 12315 C CA . THR A 1 28 ? -4.927 9.466 -3.310 1.00 0.00 28 THR A CA 16
ATOM 12316 C C . THR A 1 28 ? -5.460 8.178 -2.679 1.00 0.00 28 THR A C 16
ATOM 12317 O O . THR A 1 28 ? -4.735 7.191 -2.566 1.00 0.00 28 THR A O 16
ATOM 12328 N N . GLY A 1 29 ? -6.724 8.230 -2.285 1.00 0.00 29 GLY A N 16
ATOM 12329 C CA . GLY A 1 29 ? -7.364 7.080 -1.668 1.00 0.00 29 GLY A CA 16
ATOM 12330 C C . GLY A 1 29 ? -7.099 7.049 -0.161 1.00 0.00 29 GLY A C 16
ATOM 12331 O O . GLY A 1 29 ? -7.183 8.077 0.509 1.00 0.00 29 GLY A O 16
ATOM 12335 N N . ASN A 1 30 ? -6.785 5.858 0.327 1.00 0.00 30 ASN A N 16
ATOM 12336 C CA . ASN A 1 30 ? -6.508 5.679 1.742 1.00 0.00 30 ASN A CA 16
ATOM 12337 C C . ASN A 1 30 ? -4.995 5.587 1.954 1.00 0.00 30 ASN A C 16
ATOM 12338 O O . ASN A 1 30 ? -4.528 4.820 2.795 1.00 0.00 30 ASN A O 16
ATOM 12349 N N . CYS A 1 31 ? -4.272 6.379 1.176 1.00 0.00 31 CYS A N 16
ATOM 12350 C CA . CYS A 1 31 ? -2.822 6.396 1.267 1.00 0.00 31 CYS A CA 16
ATOM 12351 C C . CYS A 1 31 ? -2.436 6.703 2.715 1.00 0.00 31 CYS A C 16
ATOM 12352 O O . CYS A 1 31 ? -3.136 7.443 3.405 1.00 0.00 31 CYS A O 16
ATOM 12359 N N . GLY A 1 32 ? -1.322 6.119 3.134 1.00 0.00 32 GLY A N 16
ATOM 12360 C CA . GLY A 1 32 ? -0.834 6.321 4.487 1.00 0.00 32 GLY A CA 16
ATOM 12361 C C . GLY A 1 32 ? 0.219 5.273 4.852 1.00 0.00 32 GLY A C 16
ATOM 12362 O O . GLY A 1 32 ? 0.596 4.450 4.019 1.00 0.00 32 GLY A O 16
ATOM 12366 N N . THR A 1 33 ? 0.665 5.338 6.098 1.00 0.00 33 THR A N 16
ATOM 12367 C CA . THR A 1 33 ? 1.668 4.405 6.584 1.00 0.00 33 THR A CA 16
ATOM 12368 C C . THR A 1 33 ? 1.005 3.113 7.065 1.00 0.00 33 THR A C 16
ATOM 12369 O O . THR A 1 33 ? 1.690 2.151 7.409 1.00 0.00 33 THR A O 16
ATOM 12380 N N . VAL A 1 34 ? -0.319 3.133 7.075 1.00 0.00 34 VAL A N 16
ATOM 12381 C CA . VAL A 1 34 ? -1.082 1.975 7.509 1.00 0.00 34 VAL A CA 16
ATOM 12382 C C . VAL A 1 34 ? -1.230 0.999 6.339 1.00 0.00 34 VAL A C 16
ATOM 12383 O O . VAL A 1 34 ? -1.260 -0.214 6.538 1.00 0.00 34 VAL A O 16
ATOM 12396 N N . CYS A 1 35 ? -1.319 1.567 5.145 1.00 0.00 35 CYS A N 16
ATOM 12397 C CA . CYS A 1 35 ? -1.463 0.763 3.943 1.00 0.00 35 CYS A CA 16
ATOM 12398 C C . CYS A 1 35 ? -0.217 -0.114 3.799 1.00 0.00 35 CYS A C 16
ATOM 12399 O O . CYS A 1 35 ? -0.242 -1.123 3.096 1.00 0.00 35 CYS A O 16
ATOM 12406 N N . CYS A 1 36 ? 0.842 0.304 4.476 1.00 0.00 36 CYS A N 16
ATOM 12407 C CA . CYS A 1 36 ? 2.095 -0.430 4.432 1.00 0.00 36 CYS A CA 16
ATOM 12408 C C . CYS A 1 36 ? 1.816 -1.882 4.825 1.00 0.00 36 CYS A C 16
ATOM 12409 O O . CYS A 1 36 ? 1.763 -2.762 3.967 1.00 0.00 36 CYS A O 16
ATOM 12416 N N . GLY A 1 37 ? 1.644 -2.088 6.122 1.00 0.00 37 GLY A N 16
ATOM 12417 C CA . GLY A 1 37 ? 1.370 -3.418 6.639 1.00 0.00 37 GLY A CA 16
ATOM 12418 C C . GLY A 1 37 ? -0.125 -3.735 6.576 1.00 0.00 37 GLY A C 16
ATOM 12419 O O . GLY A 1 37 ? -0.698 -4.237 7.541 1.00 0.00 37 GLY A O 16
ATOM 12423 N N . GLN A 1 38 ? -0.714 -3.428 5.429 1.00 0.00 38 GLN A N 16
ATOM 12424 C CA . GLN A 1 38 ? -2.132 -3.673 5.228 1.00 0.00 38 GLN A CA 16
ATOM 12425 C C . GLN A 1 38 ? -2.343 -4.625 4.049 1.00 0.00 38 GLN A C 16
ATOM 12426 O O . GLN A 1 38 ? -3.252 -5.454 4.071 1.00 0.00 38 GLN A O 16
ATOM 12440 N N . CYS A 1 39 ? -1.489 -4.475 3.047 1.00 0.00 39 CYS A N 16
ATOM 12441 C CA . CYS A 1 39 ? -1.571 -5.311 1.862 1.00 0.00 39 CYS A CA 16
ATOM 12442 C C . CYS A 1 39 ? -0.178 -5.879 1.578 1.00 0.00 39 CYS A C 16
ATOM 12443 O O . CYS A 1 39 ? -0.037 -7.062 1.274 1.00 0.00 39 CYS A O 16
ATOM 12450 N N . PHE A 1 40 ? 0.814 -5.008 1.686 1.00 0.00 40 PHE A N 16
ATOM 12451 C CA . PHE A 1 40 ? 2.190 -5.407 1.444 1.00 0.00 40 PHE A CA 16
ATOM 12452 C C . PHE A 1 40 ? 2.995 -5.417 2.745 1.00 0.00 40 PHE A C 16
ATOM 12453 O O . PHE A 1 40 ? 2.484 -5.040 3.798 1.00 0.00 40 PHE A O 16
ATOM 12470 N N . SER A 1 41 ? 4.241 -5.852 2.629 1.00 0.00 41 SER A N 16
ATOM 12471 C CA . SER A 1 41 ? 5.122 -5.916 3.783 1.00 0.00 41 SER A CA 16
ATOM 12472 C C . SER A 1 41 ? 6.528 -5.454 3.395 1.00 0.00 41 SER A C 16
ATOM 12473 O O . SER A 1 41 ? 6.884 -5.461 2.218 1.00 0.00 41 SER A O 16
ATOM 12481 N N . PHE A 1 42 ? 7.288 -5.062 4.407 1.00 0.00 42 PHE A N 16
ATOM 12482 C CA . PHE A 1 42 ? 8.647 -4.598 4.186 1.00 0.00 42 PHE A CA 16
ATOM 12483 C C . PHE A 1 42 ? 9.460 -5.633 3.407 1.00 0.00 42 PHE A C 16
ATOM 12484 O O . PHE A 1 42 ? 9.163 -6.826 3.455 1.00 0.00 42 PHE A O 16
ATOM 12501 N N . PRO A 1 43 ? 10.499 -5.127 2.689 1.00 0.00 43 PRO A N 16
ATOM 12502 C CA . PRO A 1 43 ? 10.782 -3.702 2.688 1.00 0.00 43 PRO A CA 16
ATOM 12503 C C . PRO A 1 43 ? 9.771 -2.942 1.826 1.00 0.00 43 PRO A C 16
ATOM 12504 O O . PRO A 1 43 ? 9.915 -1.740 1.609 1.00 0.00 43 PRO A O 16
ATOM 12515 N N . VAL A 1 44 ? 8.771 -3.675 1.360 1.00 0.00 44 VAL A N 16
ATOM 12516 C CA . VAL A 1 44 ? 7.736 -3.086 0.527 1.00 0.00 44 VAL A CA 16
ATOM 12517 C C . VAL A 1 44 ? 6.870 -2.156 1.379 1.00 0.00 44 VAL A C 16
ATOM 12518 O O . VAL A 1 44 ? 6.448 -1.097 0.916 1.00 0.00 44 VAL A O 16
ATOM 12531 N N . SER A 1 45 ? 6.632 -2.585 2.610 1.00 0.00 45 SER A N 16
ATOM 12532 C CA . SER A 1 45 ? 5.823 -1.804 3.531 1.00 0.00 45 SER A CA 16
ATOM 12533 C C . SER A 1 45 ? 6.362 -0.374 3.617 1.00 0.00 45 SER A C 16
ATOM 12534 O O . SER A 1 45 ? 5.655 0.535 4.048 1.00 0.00 45 SER A O 16
ATOM 12542 N N . GLN A 1 46 ? 7.611 -0.220 3.201 1.00 0.00 46 GLN A N 16
ATOM 12543 C CA . GLN A 1 46 ? 8.253 1.083 3.226 1.00 0.00 46 GLN A CA 16
ATOM 12544 C C . GLN A 1 46 ? 7.955 1.846 1.934 1.00 0.00 46 GLN A C 16
ATOM 12545 O O . GLN A 1 46 ? 8.007 3.075 1.908 1.00 0.00 46 GLN A O 16
ATOM 12559 N N . SER A 1 47 ? 7.650 1.086 0.892 1.00 0.00 47 SER A N 16
ATOM 12560 C CA . SER A 1 47 ? 7.344 1.675 -0.400 1.00 0.00 47 SER A CA 16
ATOM 12561 C C . SER A 1 47 ? 5.939 2.279 -0.381 1.00 0.00 47 SER A C 16
ATOM 12562 O O . SER A 1 47 ? 5.705 3.336 -0.966 1.00 0.00 47 SER A O 16
ATOM 12570 N N . CYS A 1 48 ? 5.039 1.583 0.298 1.00 0.00 48 CYS A N 16
ATOM 12571 C CA . CYS A 1 48 ? 3.663 2.037 0.402 1.00 0.00 48 CYS A CA 16
ATOM 12572 C C . CYS A 1 48 ? 3.670 3.475 0.927 1.00 0.00 48 CYS A C 16
ATOM 12573 O O . CYS A 1 48 ? 3.241 4.395 0.232 1.00 0.00 48 CYS A O 16
ATOM 12580 N N . ALA A 1 49 ? 4.162 3.622 2.148 1.00 0.00 49 ALA A N 16
ATOM 12581 C CA . ALA A 1 49 ? 4.230 4.932 2.774 1.00 0.00 49 ALA A CA 16
ATOM 12582 C C . ALA A 1 49 ? 5.114 5.851 1.928 1.00 0.00 49 ALA A C 16
ATOM 12583 O O . ALA A 1 49 ? 5.095 7.069 2.102 1.00 0.00 49 ALA A O 16
ATOM 12590 N N . GLY A 1 50 ? 5.866 5.233 1.029 1.00 0.00 50 GLY A N 16
ATOM 12591 C CA . GLY A 1 50 ? 6.755 5.980 0.156 1.00 0.00 50 GLY A CA 16
ATOM 12592 C C . GLY A 1 50 ? 5.995 6.543 -1.047 1.00 0.00 50 GLY A C 16
ATOM 12593 O O . GLY A 1 50 ? 6.052 7.742 -1.316 1.00 0.00 50 GLY A O 16
ATOM 12597 N N . MET A 1 51 ? 5.302 5.651 -1.739 1.00 0.00 51 MET A N 16
ATOM 12598 C CA . MET A 1 51 ? 4.532 6.044 -2.907 1.00 0.00 51 MET A CA 16
ATOM 12599 C C . MET A 1 51 ? 3.142 6.542 -2.505 1.00 0.00 51 MET A C 16
ATOM 12600 O O . MET A 1 51 ? 2.263 6.690 -3.353 1.00 0.00 51 MET A O 16
ATOM 12614 N N . ALA A 1 52 ? 2.986 6.787 -1.212 1.00 0.00 52 ALA A N 16
ATOM 12615 C CA . ALA A 1 52 ? 1.718 7.264 -0.688 1.00 0.00 52 ALA A CA 16
ATOM 12616 C C . ALA A 1 52 ? 1.713 8.794 -0.695 1.00 0.00 52 ALA A C 16
ATOM 12617 O O . ALA A 1 52 ? 1.143 9.420 0.198 1.00 0.00 52 ALA A O 16
ATOM 12624 N N . ASP A 1 53 ? 2.354 9.353 -1.711 1.00 0.00 53 ASP A N 16
ATOM 12625 C CA . ASP A 1 53 ? 2.430 10.797 -1.845 1.00 0.00 53 ASP A CA 16
ATOM 12626 C C . ASP A 1 53 ? 3.064 11.390 -0.584 1.00 0.00 53 ASP A C 16
ATOM 12627 O O . ASP A 1 53 ? 3.113 10.736 0.456 1.00 0.00 53 ASP A O 16
ATOM 12636 N N . SER A 1 54 ? 3.533 12.621 -0.719 1.00 0.00 54 SER A N 16
ATOM 12637 C CA . SER A 1 54 ? 4.162 13.309 0.396 1.00 0.00 54 SER A CA 16
ATOM 12638 C C . SER A 1 54 ? 3.147 14.222 1.086 1.00 0.00 54 SER A C 16
ATOM 12639 O O . SER A 1 54 ? 2.616 13.880 2.141 1.00 0.00 54 SER A O 16
ATOM 12647 N N . ASN A 1 55 ? 2.909 15.367 0.462 1.00 0.00 55 ASN A N 16
ATOM 12648 C CA . ASN A 1 55 ? 1.967 16.332 1.004 1.00 0.00 55 ASN A CA 16
ATOM 12649 C C . ASN A 1 55 ? 0.786 16.479 0.043 1.00 0.00 55 ASN A C 16
ATOM 12650 O O . ASN A 1 55 ? -0.199 17.144 0.361 1.00 0.00 55 ASN A O 16
ATOM 12661 N N . ASP A 1 56 ? 0.922 15.848 -1.114 1.00 0.00 56 ASP A N 16
ATOM 12662 C CA . ASP A 1 56 ? -0.122 15.900 -2.123 1.00 0.00 56 ASP A CA 16
ATOM 12663 C C . ASP A 1 56 ? -1.288 15.010 -1.691 1.00 0.00 56 ASP A C 16
ATOM 12664 O O . ASP A 1 56 ? -2.392 15.125 -2.222 1.00 0.00 56 ASP A O 16
ATOM 12673 N N . CYS A 1 57 ? -1.004 14.143 -0.730 1.00 0.00 57 CYS A N 16
ATOM 12674 C CA . CYS A 1 57 ? -2.017 13.233 -0.220 1.00 0.00 57 CYS A CA 16
ATOM 12675 C C . CYS A 1 57 ? -2.844 13.976 0.831 1.00 0.00 57 CYS A C 16
ATOM 12676 O O . CYS A 1 57 ? -2.354 14.909 1.466 1.00 0.00 57 CYS A O 16
ATOM 12683 N N . PRO A 1 58 ? -4.117 13.523 0.986 1.00 0.00 58 PRO A N 16
ATOM 12684 C CA . PRO A 1 58 ? -5.016 14.134 1.950 1.00 0.00 58 PRO A CA 16
ATOM 12685 C C . PRO A 1 58 ? -4.657 13.716 3.377 1.00 0.00 58 PRO A C 16
ATOM 12686 O O . PRO A 1 58 ? -5.497 13.189 4.104 1.00 0.00 58 PRO A O 16
ATOM 12697 N N . ASN A 1 59 ? -3.407 13.969 3.736 1.00 0.00 59 ASN A N 16
ATOM 12698 C CA . ASN A 1 59 ? -2.926 13.626 5.064 1.00 0.00 59 ASN A CA 16
ATOM 12699 C C . ASN A 1 59 ? -3.036 14.851 5.974 1.00 0.00 59 ASN A C 16
ATOM 12700 O O . ASN A 1 59 ? -3.185 15.974 5.494 1.00 0.00 59 ASN A O 16
ATOM 12711 N N . ALA A 1 60 ? -2.959 14.594 7.271 1.00 0.00 60 ALA A N 16
ATOM 12712 C CA . ALA A 1 60 ? -3.049 15.661 8.253 1.00 0.00 60 ALA A CA 16
ATOM 12713 C C . ALA A 1 60 ? -2.806 15.086 9.650 1.00 0.00 60 ALA A C 16
ATOM 12714 O O . ALA A 1 60 ? -3.753 14.766 10.366 1.00 0.00 60 ALA A O 16
ATOM 12721 N N . ASP A 1 1 ? 9.997 -7.261 -6.014 1.00 0.00 1 ASP A N 17
ATOM 12722 C CA . ASP A 1 1 ? 8.624 -7.390 -6.472 1.00 0.00 1 ASP A CA 17
ATOM 12723 C C . ASP A 1 1 ? 7.675 -7.167 -5.294 1.00 0.00 1 ASP A C 17
ATOM 12724 O O . ASP A 1 1 ? 7.880 -7.718 -4.213 1.00 0.00 1 ASP A O 17
ATOM 12733 N N . ILE A 1 2 ? 6.655 -6.357 -5.541 1.00 0.00 2 ILE A N 17
ATOM 12734 C CA . ILE A 1 2 ? 5.674 -6.054 -4.514 1.00 0.00 2 ILE A CA 17
ATOM 12735 C C . ILE A 1 2 ? 4.661 -7.198 -4.429 1.00 0.00 2 ILE A C 17
ATOM 12736 O O . ILE A 1 2 ? 4.266 -7.602 -3.336 1.00 0.00 2 ILE A O 17
ATOM 12752 N N . GLU A 1 3 ? 4.270 -7.687 -5.596 1.00 0.00 3 GLU A N 17
ATOM 12753 C CA . GLU A 1 3 ? 3.311 -8.777 -5.668 1.00 0.00 3 GLU A CA 17
ATOM 12754 C C . GLU A 1 3 ? 3.787 -9.959 -4.822 1.00 0.00 3 GLU A C 17
ATOM 12755 O O . GLU A 1 3 ? 2.976 -10.748 -4.339 1.00 0.00 3 GLU A O 17
ATOM 12767 N N . ASP A 1 4 ? 5.101 -10.046 -4.669 1.00 0.00 4 ASP A N 17
ATOM 12768 C CA . ASP A 1 4 ? 5.695 -11.119 -3.890 1.00 0.00 4 ASP A CA 17
ATOM 12769 C C . ASP A 1 4 ? 5.466 -10.849 -2.402 1.00 0.00 4 ASP A C 17
ATOM 12770 O O . ASP A 1 4 ? 5.720 -11.714 -1.565 1.00 0.00 4 ASP A O 17
ATOM 12779 N N . PHE A 1 5 ? 4.990 -9.646 -2.117 1.00 0.00 5 PHE A N 17
ATOM 12780 C CA . PHE A 1 5 ? 4.725 -9.252 -0.744 1.00 0.00 5 PHE A CA 17
ATOM 12781 C C . PHE A 1 5 ? 3.261 -8.846 -0.563 1.00 0.00 5 PHE A C 17
ATOM 12782 O O . PHE A 1 5 ? 2.903 -8.232 0.441 1.00 0.00 5 PHE A O 17
ATOM 12799 N N . TYR A 1 6 ? 2.454 -9.207 -1.550 1.00 0.00 6 TYR A N 17
ATOM 12800 C CA . TYR A 1 6 ? 1.037 -8.889 -1.512 1.00 0.00 6 TYR A CA 17
ATOM 12801 C C . TYR A 1 6 ? 0.285 -9.841 -0.580 1.00 0.00 6 TYR A C 17
ATOM 12802 O O . TYR A 1 6 ? 0.320 -11.056 -0.769 1.00 0.00 6 TYR A O 17
ATOM 12820 N N . THR A 1 7 ? -0.376 -9.254 0.407 1.00 0.00 7 THR A N 17
ATOM 12821 C CA . THR A 1 7 ? -1.134 -10.035 1.369 1.00 0.00 7 THR A CA 17
ATOM 12822 C C . THR A 1 7 ? -2.636 -9.859 1.134 1.00 0.00 7 THR A C 17
ATOM 12823 O O . THR A 1 7 ? -3.251 -8.947 1.684 1.00 0.00 7 THR A O 17
ATOM 12834 N N . SER A 1 8 ? -3.182 -10.746 0.315 1.00 0.00 8 SER A N 17
ATOM 12835 C CA . SER A 1 8 ? -4.600 -10.700 0.000 1.00 0.00 8 SER A CA 17
ATOM 12836 C C . SER A 1 8 ? -5.419 -11.166 1.205 1.00 0.00 8 SER A C 17
ATOM 12837 O O . SER A 1 8 ? -6.648 -11.150 1.168 1.00 0.00 8 SER A O 17
ATOM 12845 N N . GLU A 1 9 ? -4.705 -11.571 2.245 1.00 0.00 9 GLU A N 17
ATOM 12846 C CA . GLU A 1 9 ? -5.350 -12.041 3.459 1.00 0.00 9 GLU A CA 17
ATOM 12847 C C . GLU A 1 9 ? -5.887 -10.858 4.267 1.00 0.00 9 GLU A C 17
ATOM 12848 O O . GLU A 1 9 ? -7.035 -10.875 4.710 1.00 0.00 9 GLU A O 17
ATOM 12860 N N . THR A 1 10 ? -5.033 -9.860 4.434 1.00 0.00 10 THR A N 17
ATOM 12861 C CA . THR A 1 10 ? -5.407 -8.671 5.180 1.00 0.00 10 THR A CA 17
ATOM 12862 C C . THR A 1 10 ? -5.862 -7.564 4.227 1.00 0.00 10 THR A C 17
ATOM 12863 O O . THR A 1 10 ? -6.632 -6.685 4.613 1.00 0.00 10 THR A O 17
ATOM 12874 N N . CYS A 1 11 ? -5.366 -7.642 3.001 1.00 0.00 11 CYS A N 17
ATOM 12875 C CA . CYS A 1 11 ? -5.712 -6.657 1.990 1.00 0.00 11 CYS A CA 17
ATOM 12876 C C . CYS A 1 11 ? -7.212 -6.765 1.708 1.00 0.00 11 CYS A C 17
ATOM 12877 O O . CYS A 1 11 ? -7.749 -7.865 1.595 1.00 0.00 11 CYS A O 17
ATOM 12884 N N . PRO A 1 12 ? -7.863 -5.575 1.600 1.00 0.00 12 PRO A N 17
ATOM 12885 C CA . PRO A 1 12 ? -9.291 -5.525 1.334 1.00 0.00 12 PRO A CA 17
ATOM 12886 C C . PRO A 1 12 ? -9.588 -5.859 -0.129 1.00 0.00 12 PRO A C 17
ATOM 12887 O O . PRO A 1 12 ? -10.689 -6.296 -0.458 1.00 0.00 12 PRO A O 17
ATOM 12898 N N . TYR A 1 13 ? -8.585 -5.641 -0.968 1.00 0.00 13 TYR A N 17
ATOM 12899 C CA . TYR A 1 13 ? -8.725 -5.914 -2.388 1.00 0.00 13 TYR A CA 17
ATOM 12900 C C . TYR A 1 13 ? -7.886 -7.126 -2.799 1.00 0.00 13 TYR A C 17
ATOM 12901 O O . TYR A 1 13 ? -7.170 -7.696 -1.978 1.00 0.00 13 TYR A O 17
ATOM 12919 N N . LYS A 1 14 ? -8.003 -7.482 -4.070 1.00 0.00 14 LYS A N 17
ATOM 12920 C CA . LYS A 1 14 ? -7.264 -8.616 -4.600 1.00 0.00 14 LYS A CA 17
ATOM 12921 C C . LYS A 1 14 ? -7.014 -8.403 -6.094 1.00 0.00 14 LYS A C 17
ATOM 12922 O O . LYS A 1 14 ? -6.769 -7.280 -6.532 1.00 0.00 14 LYS A O 17
ATOM 12941 N N . ASN A 1 15 ? -7.084 -9.498 -6.835 1.00 0.00 15 ASN A N 17
ATOM 12942 C CA . ASN A 1 15 ? -6.869 -9.445 -8.271 1.00 0.00 15 ASN A CA 17
ATOM 12943 C C . ASN A 1 15 ? -5.380 -9.232 -8.552 1.00 0.00 15 ASN A C 17
ATOM 12944 O O . ASN A 1 15 ? -4.726 -10.092 -9.140 1.00 0.00 15 ASN A O 17
ATOM 12955 N N . ASP A 1 16 ? -4.888 -8.081 -8.118 1.00 0.00 16 ASP A N 17
ATOM 12956 C CA . ASP A 1 16 ? -3.488 -7.744 -8.315 1.00 0.00 16 ASP A CA 17
ATOM 12957 C C . ASP A 1 16 ? -3.015 -6.857 -7.162 1.00 0.00 16 ASP A C 17
ATOM 12958 O O . ASP A 1 16 ? -3.821 -6.190 -6.515 1.00 0.00 16 ASP A O 17
ATOM 12967 N N . SER A 1 17 ? -1.709 -6.877 -6.939 1.00 0.00 17 SER A N 17
ATOM 12968 C CA . SER A 1 17 ? -1.118 -6.083 -5.875 1.00 0.00 17 SER A CA 17
ATOM 12969 C C . SER A 1 17 ? -1.062 -4.612 -6.291 1.00 0.00 17 SER A C 17
ATOM 12970 O O . SER A 1 17 ? -1.149 -3.721 -5.447 1.00 0.00 17 SER A O 17
ATOM 12978 N N . GLN A 1 18 ? -0.917 -4.402 -7.591 1.00 0.00 18 GLN A N 17
ATOM 12979 C CA . GLN A 1 18 ? -0.849 -3.053 -8.128 1.00 0.00 18 GLN A CA 17
ATOM 12980 C C . GLN A 1 18 ? -2.173 -2.323 -7.900 1.00 0.00 18 GLN A C 17
ATOM 12981 O O . GLN A 1 18 ? -2.234 -1.098 -7.990 1.00 0.00 18 GLN A O 17
ATOM 12995 N N . LEU A 1 19 ? -3.202 -3.106 -7.608 1.00 0.00 19 LEU A N 17
ATOM 12996 C CA . LEU A 1 19 ? -4.522 -2.549 -7.366 1.00 0.00 19 LEU A CA 17
ATOM 12997 C C . LEU A 1 19 ? -4.536 -1.856 -6.003 1.00 0.00 19 LEU A C 17
ATOM 12998 O O . LEU A 1 19 ? -4.684 -0.637 -5.923 1.00 0.00 19 LEU A O 17
ATOM 13014 N N . ALA A 1 20 ? -4.380 -2.662 -4.963 1.00 0.00 20 ALA A N 17
ATOM 13015 C CA . ALA A 1 20 ? -4.373 -2.141 -3.606 1.00 0.00 20 ALA A CA 17
ATOM 13016 C C . ALA A 1 20 ? -3.240 -1.123 -3.462 1.00 0.00 20 ALA A C 17
ATOM 13017 O O . ALA A 1 20 ? -3.298 -0.243 -2.604 1.00 0.00 20 ALA A O 17
ATOM 13024 N N . TRP A 1 21 ? -2.237 -1.276 -4.313 1.00 0.00 21 TRP A N 17
ATOM 13025 C CA . TRP A 1 21 ? -1.093 -0.381 -4.291 1.00 0.00 21 TRP A CA 17
ATOM 13026 C C . TRP A 1 21 ? -1.519 0.947 -4.919 1.00 0.00 21 TRP A C 17
ATOM 13027 O O . TRP A 1 21 ? -1.296 2.011 -4.343 1.00 0.00 21 TRP A O 17
ATOM 13048 N N . ASP A 1 22 ? -2.126 0.842 -6.092 1.00 0.00 22 ASP A N 17
ATOM 13049 C CA . ASP A 1 22 ? -2.586 2.022 -6.805 1.00 0.00 22 ASP A CA 17
ATOM 13050 C C . ASP A 1 22 ? -3.669 2.721 -5.980 1.00 0.00 22 ASP A C 17
ATOM 13051 O O . ASP A 1 22 ? -4.035 3.859 -6.268 1.00 0.00 22 ASP A O 17
ATOM 13060 N N . THR A 1 23 ? -4.151 2.010 -4.971 1.00 0.00 23 THR A N 17
ATOM 13061 C CA . THR A 1 23 ? -5.184 2.548 -4.103 1.00 0.00 23 THR A CA 17
ATOM 13062 C C . THR A 1 23 ? -4.578 3.526 -3.095 1.00 0.00 23 THR A C 17
ATOM 13063 O O . THR A 1 23 ? -5.011 4.674 -3.001 1.00 0.00 23 THR A O 17
ATOM 13074 N N . CYS A 1 24 ? -3.586 3.037 -2.367 1.00 0.00 24 CYS A N 17
ATOM 13075 C CA . CYS A 1 24 ? -2.915 3.854 -1.370 1.00 0.00 24 CYS A CA 17
ATOM 13076 C C . CYS A 1 24 ? -1.813 4.654 -2.066 1.00 0.00 24 CYS A C 17
ATOM 13077 O O . CYS A 1 24 ? -1.809 5.883 -2.019 1.00 0.00 24 CYS A O 17
ATOM 13084 N N . SER A 1 25 ? -0.904 3.924 -2.696 1.00 0.00 25 SER A N 17
ATOM 13085 C CA . SER A 1 25 ? 0.201 4.550 -3.401 1.00 0.00 25 SER A CA 17
ATOM 13086 C C . SER A 1 25 ? -0.288 5.131 -4.730 1.00 0.00 25 SER A C 17
ATOM 13087 O O . SER A 1 25 ? 0.287 4.854 -5.781 1.00 0.00 25 SER A O 17
ATOM 13095 N N . GLY A 1 26 ? -1.344 5.926 -4.638 1.00 0.00 26 GLY A N 17
ATOM 13096 C CA . GLY A 1 26 ? -1.916 6.548 -5.820 1.00 0.00 26 GLY A CA 17
ATOM 13097 C C . GLY A 1 26 ? -2.112 8.051 -5.608 1.00 0.00 26 GLY A C 17
ATOM 13098 O O . GLY A 1 26 ? -2.632 8.742 -6.483 1.00 0.00 26 GLY A O 17
ATOM 13102 N N . GLY A 1 27 ? -1.685 8.512 -4.442 1.00 0.00 27 GLY A N 17
ATOM 13103 C CA . GLY A 1 27 ? -1.807 9.920 -4.104 1.00 0.00 27 GLY A CA 17
ATOM 13104 C C . GLY A 1 27 ? -3.086 10.184 -3.307 1.00 0.00 27 GLY A C 17
ATOM 13105 O O . GLY A 1 27 ? -3.125 11.084 -2.469 1.00 0.00 27 GLY A O 17
ATOM 13109 N N . THR A 1 28 ? -4.101 9.383 -3.595 1.00 0.00 28 THR A N 17
ATOM 13110 C CA . THR A 1 28 ? -5.378 9.518 -2.916 1.00 0.00 28 THR A CA 17
ATOM 13111 C C . THR A 1 28 ? -5.857 8.158 -2.405 1.00 0.00 28 THR A C 17
ATOM 13112 O O . THR A 1 28 ? -5.094 7.195 -2.384 1.00 0.00 28 THR A O 17
ATOM 13123 N N . GLY A 1 29 ? -7.120 8.124 -2.004 1.00 0.00 29 GLY A N 17
ATOM 13124 C CA . GLY A 1 29 ? -7.710 6.898 -1.494 1.00 0.00 29 GLY A CA 17
ATOM 13125 C C . GLY A 1 29 ? -7.441 6.742 0.004 1.00 0.00 29 GLY A C 17
ATOM 13126 O O . GLY A 1 29 ? -7.694 7.660 0.783 1.00 0.00 29 GLY A O 17
ATOM 13130 N N . ASN A 1 30 ? -6.931 5.572 0.362 1.00 0.00 30 ASN A N 17
ATOM 13131 C CA . ASN A 1 30 ? -6.625 5.284 1.753 1.00 0.00 30 ASN A CA 17
ATOM 13132 C C . ASN A 1 30 ? -5.107 5.295 1.949 1.00 0.00 30 ASN A C 17
ATOM 13133 O O . ASN A 1 30 ? -4.583 4.576 2.798 1.00 0.00 30 ASN A O 17
ATOM 13144 N N . CYS A 1 31 ? -4.445 6.118 1.149 1.00 0.00 31 CYS A N 17
ATOM 13145 C CA . CYS A 1 31 ? -2.998 6.231 1.224 1.00 0.00 31 CYS A CA 17
ATOM 13146 C C . CYS A 1 31 ? -2.617 6.569 2.667 1.00 0.00 31 CYS A C 17
ATOM 13147 O O . CYS A 1 31 ? -3.387 7.208 3.383 1.00 0.00 31 CYS A O 17
ATOM 13154 N N . GLY A 1 32 ? -1.429 6.125 3.051 1.00 0.00 32 GLY A N 17
ATOM 13155 C CA . GLY A 1 32 ? -0.937 6.372 4.395 1.00 0.00 32 GLY A CA 17
ATOM 13156 C C . GLY A 1 32 ? 0.107 5.328 4.798 1.00 0.00 32 GLY A C 17
ATOM 13157 O O . GLY A 1 32 ? 0.553 4.539 3.966 1.00 0.00 32 GLY A O 17
ATOM 13161 N N . THR A 1 33 ? 0.465 5.357 6.073 1.00 0.00 33 THR 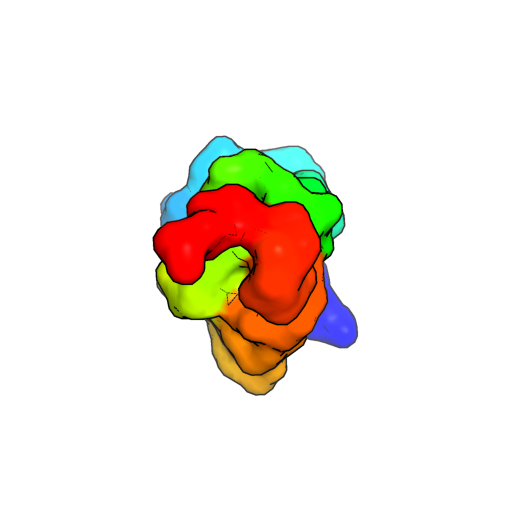A N 17
ATOM 13162 C CA . THR A 1 33 ? 1.448 4.423 6.595 1.00 0.00 33 THR A CA 17
ATOM 13163 C C . THR A 1 33 ? 0.774 3.109 6.996 1.00 0.00 33 THR A C 17
ATOM 13164 O O . THR A 1 33 ? 1.450 2.145 7.352 1.00 0.00 33 THR A O 17
ATOM 13175 N N . VAL A 1 34 ? -0.548 3.113 6.923 1.00 0.00 34 VAL A N 17
ATOM 13176 C CA . VAL A 1 34 ? -1.321 1.933 7.274 1.00 0.00 34 VAL A CA 17
ATOM 13177 C C . VAL A 1 34 ? -1.347 0.974 6.083 1.00 0.00 34 VAL A C 17
ATOM 13178 O O . VAL A 1 34 ? -1.355 -0.243 6.261 1.00 0.00 34 VAL A O 17
ATOM 13191 N N . CYS A 1 35 ? -1.360 1.558 4.893 1.00 0.00 35 CYS A N 17
ATOM 13192 C CA . CYS A 1 35 ? -1.385 0.770 3.673 1.00 0.00 35 CYS A CA 17
ATOM 13193 C C . CYS A 1 35 ? -0.093 -0.047 3.601 1.00 0.00 35 CYS A C 17
ATOM 13194 O O . CYS A 1 35 ? -0.031 -1.058 2.904 1.00 0.00 35 CYS A O 17
ATOM 13201 N N . CYS A 1 36 ? 0.908 0.423 4.332 1.00 0.00 36 CYS A N 17
ATOM 13202 C CA . CYS A 1 36 ? 2.195 -0.250 4.360 1.00 0.00 36 CYS A CA 17
ATOM 13203 C C . CYS A 1 36 ? 1.964 -1.711 4.753 1.00 0.00 36 CYS A C 17
ATOM 13204 O O . CYS A 1 36 ? 1.968 -2.596 3.898 1.00 0.00 36 CYS A O 17
ATOM 13211 N N . GLY A 1 37 ? 1.768 -1.918 6.047 1.00 0.00 37 GLY A N 17
ATOM 13212 C CA . GLY A 1 37 ? 1.536 -3.257 6.563 1.00 0.00 37 GLY A CA 17
ATOM 13213 C C . GLY A 1 37 ? 0.055 -3.629 6.475 1.00 0.00 37 GLY A C 17
ATOM 13214 O O . GLY A 1 37 ? -0.533 -4.089 7.453 1.00 0.00 37 GLY A O 17
ATOM 13218 N N . GLN A 1 38 ? -0.507 -3.416 5.294 1.00 0.00 38 GLN A N 17
ATOM 13219 C CA . GLN A 1 38 ? -1.909 -3.724 5.066 1.00 0.00 38 GLN A CA 17
ATOM 13220 C C . GLN A 1 38 ? -2.049 -4.760 3.949 1.00 0.00 38 GLN A C 17
ATOM 13221 O O . GLN A 1 38 ? -2.592 -5.842 4.166 1.00 0.00 38 GLN A O 17
ATOM 13235 N N . CYS A 1 39 ? -1.552 -4.391 2.777 1.00 0.00 39 CYS A N 17
ATOM 13236 C CA . CYS A 1 39 ? -1.615 -5.276 1.626 1.00 0.00 39 CYS A CA 17
ATOM 13237 C C . CYS A 1 39 ? -0.191 -5.709 1.274 1.00 0.00 39 CYS A C 17
ATOM 13238 O O . CYS A 1 39 ? 0.003 -6.652 0.508 1.00 0.00 39 CYS A O 17
ATOM 13245 N N . PHE A 1 40 ? 0.769 -5.001 1.851 1.00 0.00 40 PHE A N 17
ATOM 13246 C CA . PHE A 1 40 ? 2.169 -5.301 1.608 1.00 0.00 40 PHE A CA 17
ATOM 13247 C C . PHE A 1 40 ? 2.965 -5.303 2.915 1.00 0.00 40 PHE A C 17
ATOM 13248 O O . PHE A 1 40 ? 2.429 -4.971 3.972 1.00 0.00 40 PHE A O 17
ATOM 13265 N N . SER A 1 41 ? 4.229 -5.680 2.800 1.00 0.00 41 SER A N 17
ATOM 13266 C CA . SER A 1 41 ? 5.104 -5.730 3.960 1.00 0.00 41 SER A CA 17
ATOM 13267 C C . SER A 1 41 ? 6.512 -5.273 3.574 1.00 0.00 41 SER A C 17
ATOM 13268 O O . SER A 1 41 ? 6.883 -5.317 2.402 1.00 0.00 41 SER A O 17
ATOM 13276 N N . PHE A 1 42 ? 7.257 -4.844 4.582 1.00 0.00 42 PHE A N 17
ATOM 13277 C CA . PHE A 1 42 ? 8.617 -4.380 4.362 1.00 0.00 42 PHE A CA 17
ATOM 13278 C C . PHE A 1 42 ? 9.448 -5.439 3.636 1.00 0.00 42 PHE A C 17
ATOM 13279 O O . PHE A 1 42 ? 9.152 -6.630 3.720 1.00 0.00 42 PHE A O 17
ATOM 13296 N N . PRO A 1 43 ? 10.498 -4.955 2.921 1.00 0.00 43 PRO A N 17
ATOM 13297 C CA . PRO A 1 43 ? 10.779 -3.530 2.875 1.00 0.00 43 PRO A CA 17
ATOM 13298 C C . PRO A 1 43 ? 9.783 -2.805 1.968 1.00 0.00 43 PRO A C 17
ATOM 13299 O O . PRO A 1 43 ? 9.933 -1.613 1.701 1.00 0.00 43 PRO A O 17
ATOM 13310 N N . VAL A 1 44 ? 8.787 -3.554 1.518 1.00 0.00 44 VAL A N 17
ATOM 13311 C CA . VAL A 1 44 ? 7.766 -2.997 0.646 1.00 0.00 44 VAL A CA 17
ATOM 13312 C C . VAL A 1 44 ? 6.894 -2.027 1.445 1.00 0.00 44 VAL A C 17
ATOM 13313 O O . VAL A 1 44 ? 6.482 -0.988 0.929 1.00 0.00 44 VAL A O 17
ATOM 13326 N N . SER A 1 45 ? 6.637 -2.399 2.690 1.00 0.00 45 SER A N 17
ATOM 13327 C CA . SER A 1 45 ? 5.821 -1.575 3.565 1.00 0.00 45 SER A CA 17
ATOM 13328 C C . SER A 1 45 ? 6.355 -0.142 3.582 1.00 0.00 45 SER A C 17
ATOM 13329 O O . SER A 1 45 ? 5.648 0.784 3.977 1.00 0.00 45 SER A O 17
ATOM 13337 N N . GLN A 1 46 ? 7.600 -0.003 3.148 1.00 0.00 46 GLN A N 17
ATOM 13338 C CA . GLN A 1 46 ? 8.237 1.302 3.109 1.00 0.00 46 GLN A CA 17
ATOM 13339 C C . GLN A 1 46 ? 7.926 2.005 1.786 1.00 0.00 46 GLN A C 17
ATOM 13340 O O . GLN A 1 46 ? 7.876 3.233 1.728 1.00 0.00 46 GLN A O 17
ATOM 13354 N N . SER A 1 47 ? 7.725 1.197 0.756 1.00 0.00 47 SER A N 17
ATOM 13355 C CA . SER A 1 47 ? 7.420 1.726 -0.563 1.00 0.00 47 SER A CA 17
ATOM 13356 C C . SER A 1 47 ? 6.008 2.316 -0.576 1.00 0.00 47 SER A C 17
ATOM 13357 O O . SER A 1 47 ? 5.771 3.353 -1.193 1.00 0.00 47 SER A O 17
ATOM 13365 N N . CYS A 1 48 ? 5.108 1.630 0.112 1.00 0.00 48 CYS A N 17
ATOM 13366 C CA . CYS A 1 48 ? 3.726 2.073 0.188 1.00 0.00 48 CYS A CA 17
ATOM 13367 C C . CYS A 1 48 ? 3.713 3.524 0.673 1.00 0.00 48 CYS A C 17
ATOM 13368 O O . CYS A 1 48 ? 3.384 4.433 -0.087 1.00 0.00 48 CYS A O 17
ATOM 13375 N N . ALA A 1 49 ? 4.074 3.695 1.936 1.00 0.00 49 ALA A N 17
ATOM 13376 C CA . ALA A 1 49 ? 4.107 5.019 2.532 1.00 0.00 49 ALA A CA 17
ATOM 13377 C C . ALA A 1 49 ? 5.053 5.912 1.727 1.00 0.00 49 ALA A C 17
ATOM 13378 O O . ALA A 1 49 ? 5.000 7.136 1.835 1.00 0.00 49 ALA A O 17
ATOM 13385 N N . GLY A 1 50 ? 5.897 5.265 0.936 1.00 0.00 50 GLY A N 17
ATOM 13386 C CA . GLY A 1 50 ? 6.853 5.985 0.113 1.00 0.00 50 GLY A CA 17
ATOM 13387 C C . GLY A 1 50 ? 6.171 6.594 -1.114 1.00 0.00 50 GLY A C 17
ATOM 13388 O O . GLY A 1 50 ? 6.136 7.814 -1.268 1.00 0.00 50 GLY A O 17
ATOM 13392 N N . MET A 1 51 ? 5.646 5.716 -1.956 1.00 0.00 51 MET A N 17
ATOM 13393 C CA . MET A 1 51 ? 4.968 6.152 -3.165 1.00 0.00 51 MET A CA 17
ATOM 13394 C C . MET A 1 51 ? 3.590 6.733 -2.840 1.00 0.00 51 MET A C 17
ATOM 13395 O O . MET A 1 51 ? 2.884 7.201 -3.732 1.00 0.00 51 MET A O 17
ATOM 13409 N N . ALA A 1 52 ? 3.249 6.686 -1.561 1.00 0.00 52 ALA A N 17
ATOM 13410 C CA . ALA A 1 52 ? 1.969 7.202 -1.108 1.00 0.00 52 ALA A CA 17
ATOM 13411 C C . ALA A 1 52 ? 2.067 8.720 -0.939 1.00 0.00 52 ALA A C 17
ATOM 13412 O O . ALA A 1 52 ? 1.692 9.258 0.101 1.00 0.00 52 ALA A O 17
ATOM 13419 N N . ASP A 1 53 ? 2.573 9.367 -1.979 1.00 0.00 53 ASP A N 17
ATOM 13420 C CA . ASP A 1 53 ? 2.726 10.812 -1.959 1.00 0.00 53 ASP A CA 17
ATOM 13421 C C . ASP A 1 53 ? 3.488 11.223 -0.698 1.00 0.00 53 ASP A C 17
ATOM 13422 O O . ASP A 1 53 ? 3.804 10.382 0.143 1.00 0.00 53 ASP A O 17
ATOM 13431 N N . SER A 1 54 ? 3.763 12.515 -0.605 1.00 0.00 54 SER A N 17
ATOM 13432 C CA . SER A 1 54 ? 4.483 13.048 0.539 1.00 0.00 54 SER A CA 17
ATOM 13433 C C . SER A 1 54 ? 3.559 13.941 1.369 1.00 0.00 54 SER A C 17
ATOM 13434 O O . SER A 1 54 ? 3.122 13.553 2.452 1.00 0.00 54 SER A O 17
ATOM 13442 N N . ASN A 1 55 ? 3.288 15.121 0.830 1.00 0.00 55 ASN A N 17
ATOM 13443 C CA . ASN A 1 55 ? 2.423 16.072 1.508 1.00 0.00 55 ASN A CA 17
ATOM 13444 C C . ASN A 1 55 ? 1.181 16.325 0.652 1.00 0.00 55 ASN A C 17
ATOM 13445 O O . ASN A 1 55 ? 0.246 16.993 1.091 1.00 0.00 55 ASN A O 17
ATOM 13456 N N . ASP A 1 56 ? 1.211 15.778 -0.554 1.00 0.00 56 ASP A N 17
ATOM 13457 C CA . ASP A 1 56 ? 0.098 15.936 -1.475 1.00 0.00 56 ASP A CA 17
ATOM 13458 C C . ASP A 1 56 ? -1.063 15.048 -1.023 1.00 0.00 56 ASP A C 17
ATOM 13459 O O . ASP A 1 56 ? -2.227 15.396 -1.217 1.00 0.00 56 ASP A O 17
ATOM 13468 N N . CYS A 1 57 ? -0.707 13.919 -0.428 1.00 0.00 57 CYS A N 17
ATOM 13469 C CA . CYS A 1 57 ? -1.705 12.980 0.054 1.00 0.00 57 CYS A CA 17
ATOM 13470 C C . CYS A 1 57 ? -2.537 13.675 1.133 1.00 0.00 57 CYS A C 17
ATOM 13471 O O . CYS A 1 57 ? -2.081 14.634 1.753 1.00 0.00 57 CYS A O 17
ATOM 13478 N N . PRO A 1 58 ? -3.776 13.150 1.331 1.00 0.00 58 PRO A N 17
ATOM 13479 C CA . PRO A 1 58 ? -4.677 13.709 2.324 1.00 0.00 58 PRO A CA 17
ATOM 13480 C C . PRO A 1 58 ? -4.246 13.314 3.738 1.00 0.00 58 PRO A C 17
ATOM 13481 O O . PRO A 1 58 ? -5.022 12.718 4.483 1.00 0.00 58 PRO A O 17
ATOM 13492 N N . ASN A 1 59 ? -3.011 13.662 4.065 1.00 0.00 59 ASN A N 17
ATOM 13493 C CA . ASN A 1 59 ? -2.468 13.351 5.377 1.00 0.00 59 ASN A CA 17
ATOM 13494 C C . ASN A 1 59 ? -2.943 14.402 6.383 1.00 0.00 59 ASN A C 17
ATOM 13495 O O . ASN A 1 59 ? -3.537 15.408 6.000 1.00 0.00 59 ASN A O 17
ATOM 13506 N N . ALA A 1 60 ? -2.662 14.132 7.649 1.00 0.00 60 ALA A N 17
ATOM 13507 C CA . ALA A 1 60 ? -3.053 15.041 8.713 1.00 0.00 60 ALA A CA 17
ATOM 13508 C C . ALA A 1 60 ? -4.558 15.300 8.629 1.00 0.00 60 ALA A C 17
ATOM 13509 O O . ALA A 1 60 ? -5.012 16.079 7.791 1.00 0.00 60 ALA A O 17
ATOM 13516 N N . ASP A 1 1 ? 9.764 -6.482 -6.433 1.00 0.00 1 ASP A N 18
ATOM 13517 C CA . ASP A 1 1 ? 8.632 -7.383 -6.567 1.00 0.00 1 ASP A CA 18
ATOM 13518 C C . ASP A 1 1 ? 7.707 -7.215 -5.360 1.00 0.00 1 ASP A C 18
ATOM 13519 O O . ASP A 1 1 ? 7.955 -7.785 -4.299 1.00 0.00 1 ASP A O 18
ATOM 13528 N N . ILE A 1 2 ? 6.659 -6.429 -5.563 1.00 0.00 2 ILE A N 18
ATOM 13529 C CA . ILE A 1 2 ? 5.696 -6.179 -4.505 1.00 0.00 2 ILE A CA 18
ATOM 13530 C C . ILE A 1 2 ? 4.663 -7.308 -4.484 1.00 0.00 2 ILE A C 18
ATOM 13531 O O . ILE A 1 2 ? 4.184 -7.696 -3.419 1.00 0.00 2 ILE A O 18
ATOM 13547 N N . GLU A 1 3 ? 4.350 -7.803 -5.672 1.00 0.00 3 GLU A N 18
ATOM 13548 C CA . GLU A 1 3 ? 3.384 -8.880 -5.804 1.00 0.00 3 GLU A CA 18
ATOM 13549 C C . GLU A 1 3 ? 3.796 -10.072 -4.938 1.00 0.00 3 GLU A C 18
ATOM 13550 O O . GLU A 1 3 ? 2.945 -10.827 -4.470 1.00 0.00 3 GLU A O 18
ATOM 13562 N N . ASP A 1 4 ? 5.101 -10.204 -4.752 1.00 0.00 4 ASP A N 18
ATOM 13563 C CA . ASP A 1 4 ? 5.636 -11.291 -3.951 1.00 0.00 4 ASP A CA 18
ATOM 13564 C C . ASP A 1 4 ? 5.385 -11.000 -2.470 1.00 0.00 4 ASP A C 18
ATOM 13565 O O . ASP A 1 4 ? 5.698 -11.822 -1.610 1.00 0.00 4 ASP A O 18
ATOM 13574 N N . PHE A 1 5 ? 4.821 -9.828 -2.217 1.00 0.00 5 PHE A N 18
ATOM 13575 C CA . PHE A 1 5 ? 4.523 -9.419 -0.856 1.00 0.00 5 PHE A CA 18
ATOM 13576 C C . PHE A 1 5 ? 3.071 -8.955 -0.727 1.00 0.00 5 PHE A C 18
ATOM 13577 O O . PHE A 1 5 ? 2.721 -8.252 0.220 1.00 0.00 5 PHE A O 18
ATOM 13594 N N . TYR A 1 6 ? 2.264 -9.366 -1.694 1.00 0.00 6 TYR A N 18
ATOM 13595 C CA . TYR A 1 6 ? 0.858 -9.002 -1.702 1.00 0.00 6 TYR A CA 18
ATOM 13596 C C . TYR A 1 6 ? 0.062 -9.864 -0.720 1.00 0.00 6 TYR A C 18
ATOM 13597 O O . TYR A 1 6 ? -0.028 -11.080 -0.888 1.00 0.00 6 TYR A O 18
ATOM 13615 N N . THR A 1 7 ? -0.493 -9.202 0.284 1.00 0.00 7 THR A N 18
ATOM 13616 C CA . THR A 1 7 ? -1.278 -9.893 1.294 1.00 0.00 7 THR A CA 18
ATOM 13617 C C . THR A 1 7 ? -2.772 -9.677 1.048 1.00 0.00 7 THR A C 18
ATOM 13618 O O . THR A 1 7 ? -3.358 -8.723 1.558 1.00 0.00 7 THR A O 18
ATOM 13629 N N . SER A 1 8 ? -3.347 -10.579 0.266 1.00 0.00 8 SER A N 18
ATOM 13630 C CA . SER A 1 8 ? -4.762 -10.499 -0.054 1.00 0.00 8 SER A CA 18
ATOM 13631 C C . SER A 1 8 ? -5.597 -10.943 1.149 1.00 0.00 8 SER A C 18
ATOM 13632 O O . SER A 1 8 ? -6.825 -10.952 1.087 1.00 0.00 8 SER A O 18
ATOM 13640 N N . GLU A 1 9 ? -4.896 -11.300 2.215 1.00 0.00 9 GLU A N 18
ATOM 13641 C CA . GLU A 1 9 ? -5.557 -11.744 3.431 1.00 0.00 9 GLU A CA 18
ATOM 13642 C C . GLU A 1 9 ? -6.100 -10.544 4.208 1.00 0.00 9 GLU A C 18
ATOM 13643 O O . GLU A 1 9 ? -7.223 -10.581 4.709 1.00 0.00 9 GLU A O 18
ATOM 13655 N N . THR A 1 10 ? -5.278 -9.507 4.285 1.00 0.00 10 THR A N 18
ATOM 13656 C CA . THR A 1 10 ? -5.662 -8.298 4.993 1.00 0.00 10 THR A CA 18
ATOM 13657 C C . THR A 1 10 ? -6.001 -7.184 4.001 1.00 0.00 10 THR A C 18
ATOM 13658 O O . THR A 1 10 ? -6.737 -6.256 4.332 1.00 0.00 10 THR A O 18
ATOM 13669 N N . CYS A 1 11 ? -5.449 -7.313 2.803 1.00 0.00 11 CYS A N 18
ATOM 13670 C CA . CYS A 1 11 ? -5.684 -6.329 1.761 1.00 0.00 11 CYS A CA 18
ATOM 13671 C C . CYS A 1 11 ? -7.171 -6.354 1.403 1.00 0.00 11 CYS A C 18
ATOM 13672 O O . CYS A 1 11 ? -7.770 -7.424 1.300 1.00 0.00 11 CYS A O 18
ATOM 13679 N N . PRO A 1 12 ? -7.739 -5.132 1.217 1.00 0.00 12 PRO A N 18
ATOM 13680 C CA . PRO A 1 12 ? -9.144 -5.005 0.873 1.00 0.00 12 PRO A CA 18
ATOM 13681 C C . PRO A 1 12 ? -9.386 -5.377 -0.591 1.00 0.00 12 PRO A C 18
ATOM 13682 O O . PRO A 1 12 ? -10.526 -5.596 -1.000 1.00 0.00 12 PRO A O 18
ATOM 13693 N N . TYR A 1 13 ? -8.296 -5.437 -1.341 1.00 0.00 13 TYR A N 18
ATOM 13694 C CA . TYR A 1 13 ? -8.375 -5.779 -2.751 1.00 0.00 13 TYR A CA 18
ATOM 13695 C C . TYR A 1 13 ? -7.725 -7.138 -3.023 1.00 0.00 13 TYR A C 18
ATOM 13696 O O . TYR A 1 13 ? -6.742 -7.500 -2.378 1.00 0.00 13 TYR A O 18
ATOM 13714 N N . LYS A 1 14 ? -8.299 -7.852 -3.980 1.00 0.00 14 LYS A N 18
ATOM 13715 C CA . LYS A 1 14 ? -7.788 -9.162 -4.345 1.00 0.00 14 LYS A CA 18
ATOM 13716 C C . LYS A 1 14 ? -7.746 -9.281 -5.870 1.00 0.00 14 LYS A C 18
ATOM 13717 O O . LYS A 1 14 ? -7.910 -10.371 -6.416 1.00 0.00 14 LYS A O 18
ATOM 13736 N N . ASN A 1 15 ? -7.525 -8.145 -6.514 1.00 0.00 15 ASN A N 18
ATOM 13737 C CA . ASN A 1 15 ? -7.459 -8.108 -7.965 1.00 0.00 15 ASN A CA 18
ATOM 13738 C C . ASN A 1 15 ? -5.994 -8.077 -8.404 1.00 0.00 15 ASN A C 18
ATOM 13739 O O . ASN A 1 15 ? -5.598 -8.806 -9.313 1.00 0.00 15 ASN A O 18
ATOM 13750 N N . ASP A 1 16 ? -5.228 -7.224 -7.739 1.00 0.00 16 ASP A N 18
ATOM 13751 C CA . ASP A 1 16 ? -3.815 -7.088 -8.049 1.00 0.00 16 ASP A CA 18
ATOM 13752 C C . ASP A 1 16 ? -3.120 -6.328 -6.918 1.00 0.00 16 ASP A C 18
ATOM 13753 O O . ASP A 1 16 ? -3.754 -5.551 -6.206 1.00 0.00 16 ASP A O 18
ATOM 13762 N N . SER A 1 17 ? -1.825 -6.578 -6.788 1.00 0.00 17 SER A N 18
ATOM 13763 C CA . SER A 1 17 ? -1.037 -5.927 -5.756 1.00 0.00 17 SER A CA 18
ATOM 13764 C C . SER A 1 17 ? -0.801 -4.461 -6.124 1.00 0.00 17 SER A C 18
ATOM 13765 O O . SER A 1 17 ? -0.755 -3.597 -5.249 1.00 0.00 17 SER A O 18
ATOM 13773 N N . GLN A 1 18 ? -0.659 -4.225 -7.420 1.00 0.00 18 GLN A N 18
ATOM 13774 C CA . GLN A 1 18 ? -0.429 -2.878 -7.915 1.00 0.00 18 GLN A CA 18
ATOM 13775 C C . GLN A 1 18 ? -1.709 -2.047 -7.805 1.00 0.00 18 GLN A C 18
ATOM 13776 O O . GLN A 1 18 ? -1.652 -0.823 -7.705 1.00 0.00 18 GLN A O 18
ATOM 13790 N N . LEU A 1 19 ? -2.834 -2.746 -7.829 1.00 0.00 19 LEU A N 18
ATOM 13791 C CA . LEU A 1 19 ? -4.126 -2.088 -7.734 1.00 0.00 19 LEU A CA 18
ATOM 13792 C C . LEU A 1 19 ? -4.246 -1.403 -6.371 1.00 0.00 19 LEU A C 18
ATOM 13793 O O . LEU A 1 19 ? -4.417 -0.188 -6.296 1.00 0.00 19 LEU A O 18
ATOM 13809 N N . ALA A 1 20 ? -4.151 -2.214 -5.327 1.00 0.00 20 ALA A N 18
ATOM 13810 C CA . ALA A 1 20 ? -4.246 -1.702 -3.971 1.00 0.00 20 ALA A CA 18
ATOM 13811 C C . ALA A 1 20 ? -3.134 -0.678 -3.737 1.00 0.00 20 ALA A C 18
ATOM 13812 O O . ALA A 1 20 ? -3.319 0.288 -2.998 1.00 0.00 20 ALA A O 18
ATOM 13819 N N . TRP A 1 21 ? -2.003 -0.923 -4.382 1.00 0.00 21 TRP A N 18
ATOM 13820 C CA . TRP A 1 21 ? -0.860 -0.034 -4.254 1.00 0.00 21 TRP A CA 18
ATOM 13821 C C . TRP A 1 21 ? -1.222 1.298 -4.913 1.00 0.00 21 TRP A C 18
ATOM 13822 O O . TRP A 1 21 ? -0.851 2.361 -4.416 1.00 0.00 21 TRP A O 18
ATOM 13843 N N . ASP A 1 22 ? -1.942 1.198 -6.021 1.00 0.00 22 ASP A N 18
ATOM 13844 C CA . ASP A 1 22 ? -2.357 2.383 -6.753 1.00 0.00 22 ASP A CA 18
ATOM 13845 C C . ASP A 1 22 ? -3.323 3.197 -5.889 1.00 0.00 22 ASP A C 18
ATOM 13846 O O . ASP A 1 22 ? -3.619 4.350 -6.202 1.00 0.00 22 ASP A O 18
ATOM 13855 N N . THR A 1 23 ? -3.787 2.567 -4.820 1.00 0.00 23 THR A N 18
ATOM 13856 C CA . THR A 1 23 ? -4.713 3.219 -3.910 1.00 0.00 23 THR A CA 18
ATOM 13857 C C . THR A 1 23 ? -3.948 3.949 -2.804 1.00 0.00 23 THR A C 18
ATOM 13858 O O . THR A 1 23 ? -3.927 5.178 -2.766 1.00 0.00 23 THR A O 18
ATOM 13869 N N . CYS A 1 24 ? -3.337 3.161 -1.931 1.00 0.00 24 CYS A N 18
ATOM 13870 C CA . CYS A 1 24 ? -2.573 3.717 -0.828 1.00 0.00 24 CYS A CA 18
ATOM 13871 C C . CYS A 1 24 ? -1.348 4.431 -1.403 1.00 0.00 24 CYS A C 18
ATOM 13872 O O . CYS A 1 24 ? -1.222 5.649 -1.286 1.00 0.00 24 CYS A O 18
ATOM 13879 N N . SER A 1 25 ? -0.476 3.641 -2.012 1.00 0.00 25 SER A N 18
ATOM 13880 C CA . SER A 1 25 ? 0.735 4.182 -2.606 1.00 0.00 25 SER A CA 18
ATOM 13881 C C . SER A 1 25 ? 0.412 4.833 -3.952 1.00 0.00 25 SER A C 18
ATOM 13882 O O . SER A 1 25 ? 1.030 4.511 -4.966 1.00 0.00 25 SER A O 18
ATOM 13890 N N . GLY A 1 26 ? -0.555 5.738 -3.919 1.00 0.00 26 GLY A N 18
ATOM 13891 C CA . GLY A 1 26 ? -0.968 6.437 -5.124 1.00 0.00 26 GLY A CA 18
ATOM 13892 C C . GLY A 1 26 ? -1.045 7.946 -4.884 1.00 0.00 26 GLY A C 18
ATOM 13893 O O . GLY A 1 26 ? -0.146 8.528 -4.278 1.00 0.00 26 GLY A O 18
ATOM 13897 N N . GLY A 1 27 ? -2.126 8.536 -5.371 1.00 0.00 27 GLY A N 18
ATOM 13898 C CA . GLY A 1 27 ? -2.332 9.966 -5.216 1.00 0.00 27 GLY A CA 18
ATOM 13899 C C . GLY A 1 27 ? -3.392 10.256 -4.152 1.00 0.00 27 GLY A C 18
ATOM 13900 O O . GLY A 1 27 ? -3.259 11.204 -3.380 1.00 0.00 27 GLY A O 18
ATOM 13904 N N . THR A 1 28 ? -4.421 9.421 -4.144 1.00 0.00 28 THR A N 18
ATOM 13905 C CA . THR A 1 28 ? -5.503 9.575 -3.187 1.00 0.00 28 THR A CA 18
ATOM 13906 C C . THR A 1 28 ? -5.908 8.215 -2.616 1.00 0.00 28 THR A C 18
ATOM 13907 O O . THR A 1 28 ? -5.149 7.251 -2.700 1.00 0.00 28 THR A O 18
ATOM 13918 N N . GLY A 1 29 ? -7.105 8.180 -2.049 1.00 0.00 29 GLY A N 18
ATOM 13919 C CA . GLY A 1 29 ? -7.621 6.953 -1.464 1.00 0.00 29 GLY A CA 18
ATOM 13920 C C . GLY A 1 29 ? -7.306 6.884 0.032 1.00 0.00 29 GLY A C 18
ATOM 13921 O O . GLY A 1 29 ? -7.746 7.736 0.802 1.00 0.00 29 GLY A O 18
ATOM 13925 N N . ASN A 1 30 ? -6.546 5.862 0.397 1.00 0.00 30 ASN A N 18
ATOM 13926 C CA . ASN A 1 30 ? -6.168 5.671 1.787 1.00 0.00 30 ASN A CA 18
ATOM 13927 C C . ASN A 1 30 ? -4.661 5.416 1.870 1.00 0.00 30 ASN A C 18
ATOM 13928 O O . ASN A 1 30 ? -4.232 4.312 2.201 1.00 0.00 30 ASN A O 18
ATOM 13939 N N . CYS A 1 31 ? -3.900 6.457 1.564 1.00 0.00 31 CYS A N 18
ATOM 13940 C CA . CYS A 1 31 ? -2.451 6.360 1.600 1.00 0.00 31 CYS A CA 18
ATOM 13941 C C . CYS A 1 31 ? -1.988 6.610 3.037 1.00 0.00 31 CYS A C 18
ATOM 13942 O O . CYS A 1 31 ? -2.502 7.501 3.712 1.00 0.00 31 CYS A O 18
ATOM 13949 N N . GLY A 1 32 ? -1.023 5.808 3.462 1.00 0.00 32 GLY A N 18
ATOM 13950 C CA . GLY A 1 32 ? -0.486 5.931 4.807 1.00 0.00 32 GLY A CA 18
ATOM 13951 C C . GLY A 1 32 ? 0.516 4.813 5.101 1.00 0.00 32 GLY A C 18
ATOM 13952 O O . GLY A 1 32 ? 0.795 3.981 4.239 1.00 0.00 32 GLY A O 18
ATOM 13956 N N . THR A 1 33 ? 1.030 4.829 6.322 1.00 0.00 33 THR A N 18
ATOM 13957 C CA . THR A 1 33 ? 1.995 3.826 6.741 1.00 0.00 33 THR A CA 18
ATOM 13958 C C . THR A 1 33 ? 1.279 2.553 7.196 1.00 0.00 33 THR A C 18
ATOM 13959 O O . THR A 1 33 ? 1.922 1.552 7.506 1.00 0.00 33 THR A O 18
ATOM 13970 N N . VAL A 1 34 ? -0.044 2.634 7.222 1.00 0.00 34 VAL A N 18
ATOM 13971 C CA . VAL A 1 34 ? -0.855 1.501 7.634 1.00 0.00 34 VAL A CA 18
ATOM 13972 C C . VAL A 1 34 ? -0.880 0.462 6.511 1.00 0.00 34 VAL A C 18
ATOM 13973 O O . VAL A 1 34 ? -0.789 -0.737 6.768 1.00 0.00 34 VAL A O 18
ATOM 13986 N N . CYS A 1 35 ? -1.004 0.961 5.290 1.00 0.00 35 CYS A N 18
ATOM 13987 C CA . CYS A 1 35 ? -1.042 0.091 4.127 1.00 0.00 35 CYS A CA 18
ATOM 13988 C C . CYS A 1 35 ? 0.302 -0.632 4.023 1.00 0.00 35 CYS A C 18
ATOM 13989 O O . CYS A 1 35 ? 0.434 -1.601 3.277 1.00 0.00 35 CYS A O 18
ATOM 13996 N N . CYS A 1 36 ? 1.266 -0.134 4.784 1.00 0.00 36 CYS A N 18
ATOM 13997 C CA . CYS A 1 36 ? 2.596 -0.721 4.787 1.00 0.00 36 CYS A CA 18
ATOM 13998 C C . CYS A 1 36 ? 2.462 -2.211 5.107 1.00 0.00 36 CYS A C 18
ATOM 13999 O O . CYS A 1 36 ? 2.973 -3.055 4.373 1.00 0.00 36 CYS A O 18
ATOM 14006 N N . GLY A 1 37 ? 1.772 -2.489 6.203 1.00 0.00 37 GLY A N 18
ATOM 14007 C CA . GLY A 1 37 ? 1.565 -3.862 6.630 1.00 0.00 37 GLY A CA 18
ATOM 14008 C C . GLY A 1 37 ? 0.086 -4.246 6.541 1.00 0.00 37 GLY A C 18
ATOM 14009 O O . GLY A 1 37 ? -0.430 -4.947 7.411 1.00 0.00 37 GLY A O 18
ATOM 14013 N N . GLN A 1 38 ? -0.553 -3.771 5.483 1.00 0.00 38 GLN A N 18
ATOM 14014 C CA . GLN A 1 38 ? -1.962 -4.056 5.270 1.00 0.00 38 GLN A CA 18
ATOM 14015 C C . GLN A 1 38 ? -2.161 -4.781 3.937 1.00 0.00 38 GLN A C 18
ATOM 14016 O O . GLN A 1 38 ? -2.886 -5.772 3.868 1.00 0.00 38 GLN A O 18
ATOM 14030 N N . CYS A 1 39 ? -1.505 -4.258 2.912 1.00 0.00 39 CYS A N 18
ATOM 14031 C CA . CYS A 1 39 ? -1.601 -4.843 1.585 1.00 0.00 39 CYS A CA 18
ATOM 14032 C C . CYS A 1 39 ? -0.241 -5.445 1.226 1.00 0.00 39 CYS A C 18
ATOM 14033 O O . CYS A 1 39 ? -0.163 -6.383 0.435 1.00 0.00 39 CYS A O 18
ATOM 14040 N N . PHE A 1 40 ? 0.797 -4.879 1.825 1.00 0.00 40 PHE A N 18
ATOM 14041 C CA . PHE A 1 40 ? 2.150 -5.348 1.578 1.00 0.00 40 PHE A CA 18
ATOM 14042 C C . PHE A 1 40 ? 2.937 -5.466 2.885 1.00 0.00 40 PHE A C 18
ATOM 14043 O O . PHE A 1 40 ? 2.375 -5.307 3.968 1.00 0.00 40 PHE A O 18
ATOM 14060 N N . SER A 1 41 ? 4.224 -5.744 2.741 1.00 0.00 41 SER A N 18
ATOM 14061 C CA . SER A 1 41 ? 5.093 -5.886 3.896 1.00 0.00 41 SER A CA 18
ATOM 14062 C C . SER A 1 41 ? 6.524 -5.488 3.527 1.00 0.00 41 SER A C 18
ATOM 14063 O O . SER A 1 41 ? 6.899 -5.522 2.356 1.00 0.00 41 SER A O 18
ATOM 14071 N N . PHE A 1 42 ? 7.284 -5.120 4.548 1.00 0.00 42 PHE A N 18
ATOM 14072 C CA . PHE A 1 42 ? 8.665 -4.716 4.345 1.00 0.00 42 PHE A CA 18
ATOM 14073 C C . PHE A 1 42 ? 9.455 -5.808 3.620 1.00 0.00 42 PHE A C 18
ATOM 14074 O O . PHE A 1 42 ? 9.095 -6.983 3.680 1.00 0.00 42 PHE A O 18
ATOM 14091 N N . PRO A 1 43 ? 10.544 -5.370 2.934 1.00 0.00 43 PRO A N 18
ATOM 14092 C CA . PRO A 1 43 ? 10.899 -3.961 2.914 1.00 0.00 43 PRO A CA 18
ATOM 14093 C C . PRO A 1 43 ? 9.962 -3.171 1.998 1.00 0.00 43 PRO A C 18
ATOM 14094 O O . PRO A 1 43 ? 10.196 -1.994 1.730 1.00 0.00 43 PRO A O 18
ATOM 14105 N N . VAL A 1 44 ? 8.920 -3.852 1.543 1.00 0.00 44 VAL A N 18
ATOM 14106 C CA . VAL A 1 44 ? 7.946 -3.229 0.662 1.00 0.00 44 VAL A CA 18
ATOM 14107 C C . VAL A 1 44 ? 7.117 -2.220 1.459 1.00 0.00 44 VAL A C 18
ATOM 14108 O O . VAL A 1 44 ? 6.785 -1.148 0.956 1.00 0.00 44 VAL A O 18
ATOM 14121 N N . SER A 1 45 ? 6.805 -2.599 2.690 1.00 0.00 45 SER A N 18
ATOM 14122 C CA . SER A 1 45 ? 6.021 -1.741 3.562 1.00 0.00 45 SER A CA 18
ATOM 14123 C C . SER A 1 45 ? 6.634 -0.340 3.606 1.00 0.00 45 SER A C 18
ATOM 14124 O O . SER A 1 45 ? 5.952 0.629 3.937 1.00 0.00 45 SER A O 18
ATOM 14132 N N . GLN A 1 46 ? 7.913 -0.278 3.269 1.00 0.00 46 GLN A N 18
ATOM 14133 C CA . GLN A 1 46 ? 8.626 0.989 3.267 1.00 0.00 46 GLN A CA 18
ATOM 14134 C C . GLN A 1 46 ? 8.268 1.797 2.018 1.00 0.00 46 GLN A C 18
ATOM 14135 O O . GLN A 1 46 ? 8.251 3.026 2.053 1.00 0.00 46 GLN A O 18
ATOM 14149 N N . SER A 1 47 ? 7.990 1.073 0.943 1.00 0.00 47 SER A N 18
ATOM 14150 C CA . SER A 1 47 ? 7.633 1.708 -0.315 1.00 0.00 47 SER A CA 18
ATOM 14151 C C . SER A 1 47 ? 6.186 2.202 -0.259 1.00 0.00 47 SER A C 18
ATOM 14152 O O . SER A 1 47 ? 5.869 3.264 -0.792 1.00 0.00 47 SER A O 18
ATOM 14160 N N . CYS A 1 48 ? 5.348 1.408 0.390 1.00 0.00 48 CYS A N 18
ATOM 14161 C CA . CYS A 1 48 ? 3.942 1.751 0.522 1.00 0.00 48 CYS A CA 18
ATOM 14162 C C . CYS A 1 48 ? 3.845 3.155 1.123 1.00 0.00 48 CYS A C 18
ATOM 14163 O O . CYS A 1 48 ? 3.136 4.011 0.596 1.00 0.00 48 CYS A O 18
ATOM 14170 N N . ALA A 1 49 ? 4.567 3.347 2.217 1.00 0.00 49 ALA A N 18
ATOM 14171 C CA . ALA A 1 49 ? 4.571 4.632 2.895 1.00 0.00 49 ALA A CA 18
ATOM 14172 C C . ALA A 1 49 ? 5.358 5.643 2.058 1.00 0.00 49 ALA A C 18
ATOM 14173 O O . ALA A 1 49 ? 5.157 6.850 2.186 1.00 0.00 49 ALA A O 18
ATOM 14180 N N . GLY A 1 50 ? 6.236 5.113 1.219 1.00 0.00 50 GLY A N 18
ATOM 14181 C CA . GLY A 1 50 ? 7.053 5.954 0.361 1.00 0.00 50 GLY A CA 18
ATOM 14182 C C . GLY A 1 50 ? 6.228 6.526 -0.794 1.00 0.00 50 GLY A C 18
ATOM 14183 O O . GLY A 1 50 ? 6.218 7.736 -1.015 1.00 0.00 50 GLY A O 18
ATOM 14187 N N . MET A 1 51 ? 5.555 5.628 -1.499 1.00 0.00 51 MET A N 18
ATOM 14188 C CA . MET A 1 51 ? 4.728 6.028 -2.625 1.00 0.00 51 MET A CA 18
ATOM 14189 C C . MET A 1 51 ? 3.321 6.412 -2.164 1.00 0.00 51 MET A C 18
ATOM 14190 O O . MET A 1 51 ? 2.375 6.376 -2.949 1.00 0.00 51 MET A O 18
ATOM 14204 N N . ALA A 1 52 ? 3.227 6.770 -0.891 1.00 0.00 52 ALA A N 18
ATOM 14205 C CA . ALA A 1 52 ? 1.951 7.159 -0.316 1.00 0.00 52 ALA A CA 18
ATOM 14206 C C . ALA A 1 52 ? 1.720 8.652 -0.562 1.00 0.00 52 ALA A C 18
ATOM 14207 O O . ALA A 1 52 ? 1.273 9.370 0.331 1.00 0.00 52 ALA A O 18
ATOM 14214 N N . ASP A 1 53 ? 2.034 9.074 -1.778 1.00 0.00 53 ASP A N 18
ATOM 14215 C CA . ASP A 1 53 ? 1.866 10.468 -2.153 1.00 0.00 53 ASP A CA 18
ATOM 14216 C C . ASP A 1 53 ? 2.605 11.354 -1.148 1.00 0.00 53 ASP A C 18
ATOM 14217 O O . ASP A 1 53 ? 3.065 10.875 -0.113 1.00 0.00 53 ASP A O 18
ATOM 14226 N N . SER A 1 54 ? 2.695 12.631 -1.488 1.00 0.00 54 SER A N 18
ATOM 14227 C CA . SER A 1 54 ? 3.369 13.589 -0.628 1.00 0.00 54 SER A CA 18
ATOM 14228 C C . SER A 1 54 ? 2.340 14.398 0.163 1.00 0.00 54 SER A C 18
ATOM 14229 O O . SER A 1 54 ? 1.968 14.020 1.273 1.00 0.00 54 SER A O 18
ATOM 14237 N N . ASN A 1 55 ? 1.907 15.496 -0.439 1.00 0.00 55 ASN A N 18
ATOM 14238 C CA . ASN A 1 55 ? 0.928 16.361 0.196 1.00 0.00 55 ASN A CA 18
ATOM 14239 C C . ASN A 1 55 ? -0.351 16.378 -0.644 1.00 0.00 55 ASN A C 18
ATOM 14240 O O . ASN A 1 55 ? -1.370 16.919 -0.218 1.00 0.00 55 ASN A O 18
ATOM 14251 N N . ASP A 1 56 ? -0.256 15.778 -1.821 1.00 0.00 56 ASP A N 18
ATOM 14252 C CA . ASP A 1 56 ? -1.393 15.717 -2.724 1.00 0.00 56 ASP A CA 18
ATOM 14253 C C . ASP A 1 56 ? -2.395 14.683 -2.207 1.00 0.00 56 ASP A C 18
ATOM 14254 O O . ASP A 1 56 ? -3.468 14.511 -2.782 1.00 0.00 56 ASP A O 18
ATOM 14263 N N . CYS A 1 57 ? -2.008 14.020 -1.127 1.00 0.00 57 CYS A N 18
ATOM 14264 C CA . CYS A 1 57 ? -2.858 13.007 -0.526 1.00 0.00 57 CYS A CA 18
ATOM 14265 C C . CYS A 1 57 ? -3.869 13.706 0.385 1.00 0.00 57 CYS A C 18
ATOM 14266 O O . CYS A 1 57 ? -3.619 14.812 0.862 1.00 0.00 57 CYS A O 18
ATOM 14273 N N . PRO A 1 58 ? -5.020 13.015 0.604 1.00 0.00 58 PRO A N 18
ATOM 14274 C CA . PRO A 1 58 ? -6.069 13.559 1.450 1.00 0.00 58 PRO A CA 18
ATOM 14275 C C . PRO A 1 58 ? -5.688 13.462 2.928 1.00 0.00 58 PRO A C 18
ATOM 14276 O O . PRO A 1 58 ? -6.422 12.879 3.725 1.00 0.00 58 PRO A O 18
ATOM 14287 N N . ASN A 1 59 ? -4.541 14.042 3.250 1.00 0.00 59 ASN A N 18
ATOM 14288 C CA . ASN A 1 59 ? -4.054 14.028 4.619 1.00 0.00 59 ASN A CA 18
ATOM 14289 C C . ASN A 1 59 ? -4.290 15.400 5.253 1.00 0.00 59 ASN A C 18
ATOM 14290 O O . ASN A 1 59 ? -4.630 16.358 4.561 1.00 0.00 59 ASN A O 18
ATOM 14301 N N . ALA A 1 60 ? -4.100 15.451 6.564 1.00 0.00 60 ALA A N 18
ATOM 14302 C CA . ALA A 1 60 ? -4.288 16.690 7.299 1.00 0.00 60 ALA A CA 18
ATOM 14303 C C . ALA A 1 60 ? -5.590 17.355 6.846 1.00 0.00 60 ALA A C 18
ATOM 14304 O O . ALA A 1 60 ? -6.421 17.728 7.672 1.00 0.00 60 ALA A O 18
ATOM 14311 N N . ASP A 1 1 ? 9.845 -6.437 -6.527 1.00 0.00 1 ASP A N 19
ATOM 14312 C CA . ASP A 1 1 ? 8.541 -7.004 -6.828 1.00 0.00 1 ASP A CA 19
ATOM 14313 C C . ASP A 1 1 ? 7.658 -6.930 -5.580 1.00 0.00 1 ASP A C 19
ATOM 14314 O O . ASP A 1 1 ? 7.992 -7.503 -4.544 1.00 0.00 1 ASP A O 19
ATOM 14323 N N . ILE A 1 2 ? 6.549 -6.219 -5.721 1.00 0.00 2 ILE A N 19
ATOM 14324 C CA . ILE A 1 2 ? 5.616 -6.062 -4.619 1.00 0.00 2 ILE A CA 19
ATOM 14325 C C . ILE A 1 2 ? 4.624 -7.227 -4.626 1.00 0.00 2 ILE A C 19
ATOM 14326 O O . ILE A 1 2 ? 4.194 -7.687 -3.570 1.00 0.00 2 ILE A O 19
ATOM 14342 N N . GLU A 1 3 ? 4.291 -7.671 -5.829 1.00 0.00 3 GLU A N 19
ATOM 14343 C CA . GLU A 1 3 ? 3.359 -8.774 -5.988 1.00 0.00 3 GLU A CA 19
ATOM 14344 C C . GLU A 1 3 ? 3.827 -9.986 -5.179 1.00 0.00 3 GLU A C 19
ATOM 14345 O O . GLU A 1 3 ? 3.011 -10.789 -4.730 1.00 0.00 3 GLU A O 19
ATOM 14357 N N . ASP A 1 4 ? 5.138 -10.079 -5.019 1.00 0.00 4 ASP A N 19
ATOM 14358 C CA . ASP A 1 4 ? 5.724 -11.179 -4.272 1.00 0.00 4 ASP A CA 19
ATOM 14359 C C . ASP A 1 4 ? 5.485 -10.960 -2.777 1.00 0.00 4 ASP A C 19
ATOM 14360 O O . ASP A 1 4 ? 5.740 -11.849 -1.966 1.00 0.00 4 ASP A O 19
ATOM 14369 N N . PHE A 1 5 ? 4.998 -9.770 -2.456 1.00 0.00 5 PHE A N 19
ATOM 14370 C CA . PHE A 1 5 ? 4.722 -9.422 -1.073 1.00 0.00 5 PHE A CA 19
ATOM 14371 C C . PHE A 1 5 ? 3.270 -8.971 -0.900 1.00 0.00 5 PHE A C 19
ATOM 14372 O O . PHE A 1 5 ? 2.939 -8.289 0.068 1.00 0.00 5 PHE A O 19
ATOM 14389 N N . TYR A 1 6 ? 2.442 -9.371 -1.855 1.00 0.00 6 TYR A N 19
ATOM 14390 C CA . TYR A 1 6 ? 1.034 -9.016 -1.821 1.00 0.00 6 TYR A CA 19
ATOM 14391 C C . TYR A 1 6 ? 0.268 -9.908 -0.842 1.00 0.00 6 TYR A C 19
ATOM 14392 O O . TYR A 1 6 ? 0.219 -11.126 -1.013 1.00 0.00 6 TYR A O 19
ATOM 14410 N N . THR A 1 7 ? -0.312 -9.268 0.163 1.00 0.00 7 THR A N 19
ATOM 14411 C CA . THR A 1 7 ? -1.074 -9.988 1.169 1.00 0.00 7 THR A CA 19
ATOM 14412 C C . THR A 1 7 ? -2.575 -9.796 0.941 1.00 0.00 7 THR A C 19
ATOM 14413 O O . THR A 1 7 ? -3.182 -8.889 1.508 1.00 0.00 7 THR A O 19
ATOM 14424 N N . SER A 1 8 ? -3.130 -10.665 0.108 1.00 0.00 8 SER A N 19
ATOM 14425 C CA . SER A 1 8 ? -4.548 -10.602 -0.202 1.00 0.00 8 SER A CA 19
ATOM 14426 C C . SER A 1 8 ? -5.368 -11.069 1.002 1.00 0.00 8 SER A C 19
ATOM 14427 O O . SER A 1 8 ? -6.598 -11.057 0.963 1.00 0.00 8 SER A O 19
ATOM 14435 N N . GLU A 1 9 ? -4.655 -11.470 2.044 1.00 0.00 9 GLU A N 19
ATOM 14436 C CA . GLU A 1 9 ? -5.301 -11.940 3.258 1.00 0.00 9 GLU A CA 19
ATOM 14437 C C . GLU A 1 9 ? -5.814 -10.756 4.079 1.00 0.00 9 GLU A C 19
ATOM 14438 O O . GLU A 1 9 ? -6.969 -10.743 4.502 1.00 0.00 9 GLU A O 19
ATOM 14450 N N . THR A 1 10 ? -4.930 -9.789 4.280 1.00 0.00 10 THR A N 19
ATOM 14451 C CA . THR A 1 10 ? -5.279 -8.603 5.043 1.00 0.00 10 THR A CA 19
ATOM 14452 C C . THR A 1 10 ? -5.657 -7.456 4.103 1.00 0.00 10 THR A C 19
ATOM 14453 O O . THR A 1 10 ? -6.381 -6.542 4.493 1.00 0.00 10 THR A O 19
ATOM 14464 N N . CYS A 1 11 ? -5.149 -7.542 2.882 1.00 0.00 11 CYS A N 19
ATOM 14465 C CA . CYS A 1 11 ? -5.424 -6.523 1.884 1.00 0.00 11 CYS A CA 19
ATOM 14466 C C . CYS A 1 11 ? -6.925 -6.533 1.588 1.00 0.00 11 CYS A C 19
ATOM 14467 O O . CYS A 1 11 ? -7.531 -7.597 1.466 1.00 0.00 11 CYS A O 19
ATOM 14474 N N . PRO A 1 12 ? -7.497 -5.304 1.479 1.00 0.00 12 PRO A N 19
ATOM 14475 C CA . PRO A 1 12 ? -8.916 -5.161 1.200 1.00 0.00 12 PRO A CA 19
ATOM 14476 C C . PRO A 1 12 ? -9.221 -5.471 -0.267 1.00 0.00 12 PRO A C 19
ATOM 14477 O O . PRO A 1 12 ? -10.384 -5.563 -0.657 1.00 0.00 12 PRO A O 19
ATOM 14488 N N . TYR A 1 13 ? -8.155 -5.624 -1.039 1.00 0.00 13 TYR A N 19
ATOM 14489 C CA . TYR A 1 13 ? -8.294 -5.922 -2.455 1.00 0.00 13 TYR A CA 19
ATOM 14490 C C . TYR A 1 13 ? -7.770 -7.323 -2.774 1.00 0.00 13 TYR A C 19
ATOM 14491 O O . TYR A 1 13 ? -6.852 -7.811 -2.117 1.00 0.00 13 TYR A O 19
ATOM 14509 N N . LYS A 1 14 ? -8.376 -7.931 -3.783 1.00 0.00 14 LYS A N 19
ATOM 14510 C CA . LYS A 1 14 ? -7.982 -9.267 -4.198 1.00 0.00 14 LYS A CA 19
ATOM 14511 C C . LYS A 1 14 ? -7.932 -9.328 -5.726 1.00 0.00 14 LYS A C 19
ATOM 14512 O O . LYS A 1 14 ? -8.208 -10.370 -6.318 1.00 0.00 14 LYS A O 19
ATOM 14531 N N . ASN A 1 15 ? -7.579 -8.198 -6.320 1.00 0.00 15 ASN A N 19
ATOM 14532 C CA . ASN A 1 15 ? -7.489 -8.110 -7.768 1.00 0.00 15 ASN A CA 19
ATOM 14533 C C . ASN A 1 15 ? -6.019 -8.164 -8.188 1.00 0.00 15 ASN A C 19
ATOM 14534 O O . ASN A 1 15 ? -5.638 -8.981 -9.024 1.00 0.00 15 ASN A O 19
ATOM 14545 N N . ASP A 1 16 ? -5.232 -7.282 -7.587 1.00 0.00 16 ASP A N 19
ATOM 14546 C CA . ASP A 1 16 ? -3.813 -7.219 -7.889 1.00 0.00 16 ASP A CA 19
ATOM 14547 C C . ASP A 1 16 ? -3.105 -6.385 -6.819 1.00 0.00 16 ASP A C 19
ATOM 14548 O O . ASP A 1 16 ? -3.751 -5.656 -6.067 1.00 0.00 16 ASP A O 19
ATOM 14557 N N . SER A 1 17 ? -1.788 -6.519 -6.784 1.00 0.00 17 SER A N 19
ATOM 14558 C CA . SER A 1 17 ? -0.986 -5.787 -5.819 1.00 0.00 17 SER A CA 19
ATOM 14559 C C . SER A 1 17 ? -0.816 -4.336 -6.273 1.00 0.00 17 SER A C 19
ATOM 14560 O O . SER A 1 17 ? -0.639 -3.440 -5.449 1.00 0.00 17 SER A O 19
ATOM 14568 N N . GLN A 1 18 ? -0.877 -4.148 -7.583 1.00 0.00 18 GLN A N 19
ATOM 14569 C CA . GLN A 1 18 ? -0.733 -2.821 -8.157 1.00 0.00 18 GLN A CA 19
ATOM 14570 C C . GLN A 1 18 ? -1.995 -1.994 -7.905 1.00 0.00 18 GLN A C 19
ATOM 14571 O O . GLN A 1 18 ? -1.928 -0.771 -7.793 1.00 0.00 18 GLN A O 19
ATOM 14585 N N . LEU A 1 19 ? -3.117 -2.694 -7.825 1.00 0.00 19 LEU A N 19
ATOM 14586 C CA . LEU A 1 19 ? -4.392 -2.040 -7.588 1.00 0.00 19 LEU A CA 19
ATOM 14587 C C . LEU A 1 19 ? -4.377 -1.387 -6.205 1.00 0.00 19 LEU A C 19
ATOM 14588 O O . LEU A 1 19 ? -4.437 -0.164 -6.091 1.00 0.00 19 LEU A O 19
ATOM 14604 N N . ALA A 1 20 ? -4.298 -2.233 -5.188 1.00 0.00 20 ALA A N 19
ATOM 14605 C CA . ALA A 1 20 ? -4.274 -1.753 -3.816 1.00 0.00 20 ALA A CA 19
ATOM 14606 C C . ALA A 1 20 ? -3.125 -0.757 -3.648 1.00 0.00 20 ALA A C 19
ATOM 14607 O O . ALA A 1 20 ? -3.243 0.211 -2.899 1.00 0.00 20 ALA A O 19
ATOM 14614 N N . TRP A 1 21 ? -2.040 -1.029 -4.358 1.00 0.00 21 TRP A N 19
ATOM 14615 C CA . TRP A 1 21 ? -0.871 -0.169 -4.297 1.00 0.00 21 TRP A CA 19
ATOM 14616 C C . TRP A 1 21 ? -1.219 1.152 -4.986 1.00 0.00 21 TRP A C 19
ATOM 14617 O O . TRP A 1 21 ? -0.799 2.219 -4.541 1.00 0.00 21 TRP A O 19
ATOM 14638 N N . ASP A 1 22 ? -1.984 1.038 -6.062 1.00 0.00 22 ASP A N 19
ATOM 14639 C CA . ASP A 1 22 ? -2.394 2.210 -6.817 1.00 0.00 22 ASP A CA 19
ATOM 14640 C C . ASP A 1 22 ? -3.398 3.017 -5.992 1.00 0.00 22 ASP A C 19
ATOM 14641 O O . ASP A 1 22 ? -3.715 4.155 -6.334 1.00 0.00 22 ASP A O 19
ATOM 14650 N N . THR A 1 23 ? -3.871 2.396 -4.921 1.00 0.00 23 THR A N 19
ATOM 14651 C CA . THR A 1 23 ? -4.833 3.043 -4.045 1.00 0.00 23 THR A CA 19
ATOM 14652 C C . THR A 1 23 ? -4.111 3.852 -2.966 1.00 0.00 23 THR A C 19
ATOM 14653 O O . THR A 1 23 ? -4.162 5.081 -2.969 1.00 0.00 23 THR A O 19
ATOM 14664 N N . CYS A 1 24 ? -3.455 3.130 -2.069 1.00 0.00 24 CYS A N 19
ATOM 14665 C CA . CYS A 1 24 ? -2.724 3.766 -0.986 1.00 0.00 24 CYS A CA 19
ATOM 14666 C C . CYS A 1 24 ? -1.459 4.400 -1.569 1.00 0.00 24 CYS A C 19
ATOM 14667 O O . CYS A 1 24 ? -1.256 5.608 -1.453 1.00 0.00 24 CYS A O 19
ATOM 14674 N N . SER A 1 25 ? -0.641 3.557 -2.181 1.00 0.00 25 SER A N 19
ATOM 14675 C CA . SER A 1 25 ? 0.598 4.020 -2.782 1.00 0.00 25 SER A CA 19
ATOM 14676 C C . SER A 1 25 ? 0.308 4.705 -4.118 1.00 0.00 25 SER A C 19
ATOM 1467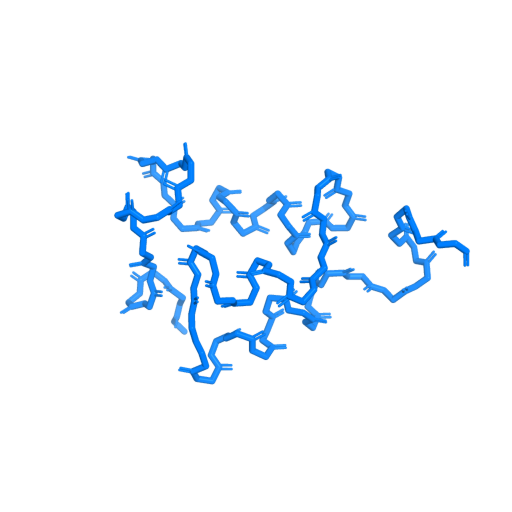7 O O . SER A 1 25 ? 0.898 4.356 -5.140 1.00 0.00 25 SER A O 19
ATOM 14685 N N . GLY A 1 26 ? -0.599 5.669 -4.068 1.00 0.00 26 GLY A N 19
ATOM 14686 C CA . GLY A 1 26 ? -0.975 6.406 -5.263 1.00 0.00 26 GLY A CA 19
ATOM 14687 C C . GLY A 1 26 ? -1.010 7.911 -4.989 1.00 0.00 26 GLY A C 19
ATOM 14688 O O . GLY A 1 26 ? -0.030 8.482 -4.513 1.00 0.00 26 GLY A O 19
ATOM 14692 N N . GLY A 1 27 ? -2.149 8.511 -5.303 1.00 0.00 27 GLY A N 19
ATOM 14693 C CA . GLY A 1 27 ? -2.325 9.938 -5.097 1.00 0.00 27 GLY A CA 19
ATOM 14694 C C . GLY A 1 27 ? -3.233 10.211 -3.896 1.00 0.00 27 GLY A C 19
ATOM 14695 O O . GLY A 1 27 ? -2.847 10.925 -2.971 1.00 0.00 27 GLY A O 19
ATOM 14699 N N . THR A 1 28 ? -4.422 9.629 -3.949 1.00 0.00 28 THR A N 19
ATOM 14700 C CA . THR A 1 28 ? -5.387 9.801 -2.876 1.00 0.00 28 THR A CA 19
ATOM 14701 C C . THR A 1 28 ? -5.940 8.444 -2.435 1.00 0.00 28 THR A C 19
ATOM 14702 O O . THR A 1 28 ? -5.269 7.422 -2.570 1.00 0.00 28 THR A O 19
ATOM 14713 N N . GLY A 1 29 ? -7.159 8.479 -1.916 1.00 0.00 29 GLY A N 19
ATOM 14714 C CA . GLY A 1 29 ? -7.810 7.265 -1.454 1.00 0.00 29 GLY A CA 19
ATOM 14715 C C . GLY A 1 29 ? -7.566 7.047 0.041 1.00 0.00 29 GLY A C 19
ATOM 14716 O O . GLY A 1 29 ? -8.081 7.792 0.873 1.00 0.00 29 GLY A O 19
ATOM 14720 N N . ASN A 1 30 ? -6.780 6.022 0.336 1.00 0.00 30 ASN A N 19
ATOM 14721 C CA . ASN A 1 30 ? -6.461 5.696 1.716 1.00 0.00 30 ASN A CA 19
ATOM 14722 C C . ASN A 1 30 ? -4.943 5.581 1.870 1.00 0.00 30 ASN A C 19
ATOM 14723 O O . ASN A 1 30 ? -4.446 4.615 2.446 1.00 0.00 30 ASN A O 19
ATOM 14734 N N . CYS A 1 31 ? -4.250 6.582 1.347 1.00 0.00 31 CYS A N 19
ATOM 14735 C CA . CYS A 1 31 ? -2.799 6.605 1.419 1.00 0.00 31 CYS A CA 19
ATOM 14736 C C . CYS A 1 31 ? -2.395 6.825 2.878 1.00 0.00 31 CYS A C 19
ATOM 14737 O O . CYS A 1 31 ? -2.822 7.794 3.505 1.00 0.00 31 CYS A O 19
ATOM 14744 N N . GLY A 1 32 ? -1.576 5.911 3.377 1.00 0.00 32 GLY A N 19
ATOM 14745 C CA . GLY A 1 32 ? -1.109 5.993 4.750 1.00 0.00 32 GLY A CA 19
ATOM 14746 C C . GLY A 1 32 ? -0.001 4.972 5.015 1.00 0.00 32 GLY A C 19
ATOM 14747 O O . GLY A 1 32 ? 0.339 4.178 4.139 1.00 0.00 32 GLY A O 19
ATOM 14751 N N . THR A 1 33 ? 0.531 5.024 6.228 1.00 0.00 33 THR A N 19
ATOM 14752 C CA . THR A 1 33 ? 1.593 4.113 6.619 1.00 0.00 33 THR A CA 19
ATOM 14753 C C . THR A 1 33 ? 1.005 2.797 7.131 1.00 0.00 33 THR A C 19
ATOM 14754 O O . THR A 1 33 ? 1.743 1.869 7.459 1.00 0.00 33 THR A O 19
ATOM 14765 N N . VAL A 1 34 ? -0.318 2.758 7.183 1.00 0.00 34 VAL A N 19
ATOM 14766 C CA . VAL A 1 34 ? -1.014 1.571 7.650 1.00 0.00 34 VAL A CA 19
ATOM 14767 C C . VAL A 1 34 ? -1.099 0.554 6.510 1.00 0.00 34 VAL A C 19
ATOM 14768 O O . VAL A 1 34 ? -1.015 -0.652 6.741 1.00 0.00 34 VAL A O 19
ATOM 14781 N N . CYS A 1 35 ? -1.266 1.077 5.304 1.00 0.00 35 CYS A N 19
ATOM 14782 C CA . CYS A 1 35 ? -1.364 0.230 4.128 1.00 0.00 35 CYS A CA 19
ATOM 14783 C C . CYS A 1 35 ? -0.039 -0.517 3.962 1.00 0.00 35 CYS A C 19
ATOM 14784 O O . CYS A 1 35 ? 0.051 -1.462 3.180 1.00 0.00 35 CYS A O 19
ATOM 14791 N N . CYS A 1 36 ? 0.957 -0.064 4.710 1.00 0.00 36 CYS A N 19
ATOM 14792 C CA . CYS A 1 36 ? 2.273 -0.678 4.656 1.00 0.00 36 CYS A CA 19
ATOM 14793 C C . CYS A 1 36 ? 2.115 -2.177 4.921 1.00 0.00 36 CYS A C 19
ATOM 14794 O O . CYS A 1 36 ? 2.116 -2.979 3.989 1.00 0.00 36 CYS A O 19
ATOM 14801 N N . GLY A 1 37 ? 1.984 -2.508 6.197 1.00 0.00 37 GLY A N 19
ATOM 14802 C CA . GLY A 1 37 ? 1.826 -3.896 6.597 1.00 0.00 37 GLY A CA 19
ATOM 14803 C C . GLY A 1 37 ? 0.355 -4.314 6.560 1.00 0.00 37 GLY A C 19
ATOM 14804 O O . GLY A 1 37 ? -0.124 -4.996 7.464 1.00 0.00 37 GLY A O 19
ATOM 14808 N N . GLN A 1 38 ? -0.322 -3.886 5.504 1.00 0.00 38 GLN A N 19
ATOM 14809 C CA . GLN A 1 38 ? -1.729 -4.207 5.336 1.00 0.00 38 GLN A CA 19
ATOM 14810 C C . GLN A 1 38 ? -1.955 -4.922 4.003 1.00 0.00 38 GLN A C 19
ATOM 14811 O O . GLN A 1 38 ? -2.654 -5.932 3.947 1.00 0.00 38 GLN A O 19
ATOM 14825 N N . CYS A 1 39 ? -1.350 -4.369 2.961 1.00 0.00 39 CYS A N 19
ATOM 14826 C CA . CYS A 1 39 ? -1.477 -4.942 1.632 1.00 0.00 39 CYS A CA 19
ATOM 14827 C C . CYS A 1 39 ? -0.123 -5.531 1.231 1.00 0.00 39 CYS A C 19
ATOM 14828 O O . CYS A 1 39 ? -0.060 -6.467 0.436 1.00 0.00 39 CYS A O 19
ATOM 14835 N N . PHE A 1 40 ? 0.927 -4.958 1.801 1.00 0.00 40 PHE A N 19
ATOM 14836 C CA . PHE A 1 40 ? 2.277 -5.415 1.513 1.00 0.00 40 PHE A CA 19
ATOM 14837 C C . PHE A 1 40 ? 3.099 -5.539 2.797 1.00 0.00 40 PHE A C 19
ATOM 14838 O O . PHE A 1 40 ? 2.588 -5.303 3.891 1.00 0.00 40 PHE A O 19
ATOM 14855 N N . SER A 1 41 ? 4.359 -5.909 2.622 1.00 0.00 41 SER A N 19
ATOM 14856 C CA . SER A 1 41 ? 5.257 -6.067 3.753 1.00 0.00 41 SER A CA 19
ATOM 14857 C C . SER A 1 41 ? 6.652 -5.553 3.389 1.00 0.00 41 SER A C 19
ATOM 14858 O O . SER A 1 41 ? 7.010 -5.497 2.214 1.00 0.00 41 SER A O 19
ATOM 14866 N N . PHE A 1 42 ? 7.402 -5.192 4.420 1.00 0.00 42 PHE A N 19
ATOM 14867 C CA . PHE A 1 42 ? 8.749 -4.685 4.224 1.00 0.00 42 PHE A CA 19
ATOM 14868 C C . PHE A 1 42 ? 9.591 -5.668 3.408 1.00 0.00 42 PHE A C 19
ATOM 14869 O O . PHE A 1 42 ? 9.319 -6.867 3.402 1.00 0.00 42 PHE A O 19
ATOM 14886 N N . PRO A 1 43 ? 10.623 -5.108 2.722 1.00 0.00 43 PRO A N 19
ATOM 14887 C CA . PRO A 1 43 ? 10.876 -3.679 2.784 1.00 0.00 43 PRO A CA 19
ATOM 14888 C C . PRO A 1 43 ? 9.855 -2.905 1.948 1.00 0.00 43 PRO A C 19
ATOM 14889 O O . PRO A 1 43 ? 9.993 -1.698 1.755 1.00 0.00 43 PRO A O 19
ATOM 14900 N N . VAL A 1 44 ? 8.853 -3.631 1.474 1.00 0.00 44 VAL A N 19
ATOM 14901 C CA . VAL A 1 44 ? 7.810 -3.027 0.663 1.00 0.00 44 VAL A CA 19
ATOM 14902 C C . VAL A 1 44 ? 6.930 -2.141 1.548 1.00 0.00 44 VAL A C 19
ATOM 14903 O O . VAL A 1 44 ? 6.493 -1.073 1.123 1.00 0.00 44 VAL A O 19
ATOM 14916 N N . SER A 1 45 ? 6.698 -2.618 2.762 1.00 0.00 45 SER A N 19
ATOM 14917 C CA . SER A 1 45 ? 5.878 -1.882 3.710 1.00 0.00 45 SER A CA 19
ATOM 14918 C C . SER A 1 45 ? 6.401 -0.451 3.853 1.00 0.00 45 SER A C 19
ATOM 14919 O O . SER A 1 45 ? 5.685 0.430 4.327 1.00 0.00 45 SER A O 19
ATOM 14927 N N . GLN A 1 46 ? 7.644 -0.264 3.435 1.00 0.00 46 GLN A N 19
ATOM 14928 C CA . GLN A 1 46 ? 8.270 1.045 3.510 1.00 0.00 46 GLN A CA 19
ATOM 14929 C C . GLN A 1 46 ? 7.972 1.849 2.243 1.00 0.00 46 GLN A C 19
ATOM 14930 O O . GLN A 1 46 ? 8.017 3.078 2.259 1.00 0.00 46 GLN A O 19
ATOM 14944 N N . SER A 1 47 ? 7.676 1.123 1.175 1.00 0.00 47 SER A N 19
ATOM 14945 C CA . SER A 1 47 ? 7.371 1.753 -0.098 1.00 0.00 47 SER A CA 19
ATOM 14946 C C . SER A 1 47 ? 5.957 2.336 -0.068 1.00 0.00 47 SER A C 19
ATOM 14947 O O . SER A 1 47 ? 5.714 3.412 -0.611 1.00 0.00 47 SER A O 19
ATOM 14955 N N . CYS A 1 48 ? 5.061 1.598 0.571 1.00 0.00 48 CYS A N 19
ATOM 14956 C CA . CYS A 1 48 ? 3.677 2.028 0.678 1.00 0.00 48 CYS A CA 19
ATOM 14957 C C . CYS A 1 48 ? 3.657 3.446 1.252 1.00 0.00 48 CYS A C 19
ATOM 14958 O O . CYS A 1 48 ? 3.253 4.388 0.573 1.00 0.00 48 CYS A O 19
ATOM 14965 N N . ALA A 1 49 ? 4.100 3.553 2.496 1.00 0.00 49 ALA A N 19
ATOM 14966 C CA . ALA A 1 49 ? 4.138 4.840 3.169 1.00 0.00 49 ALA A CA 19
ATOM 14967 C C . ALA A 1 49 ? 4.975 5.818 2.341 1.00 0.00 49 ALA A C 19
ATOM 14968 O O . ALA A 1 49 ? 4.876 7.031 2.520 1.00 0.00 49 ALA A O 19
ATOM 14975 N N . GLY A 1 50 ? 5.780 5.254 1.452 1.00 0.00 50 GLY A N 19
ATOM 14976 C CA . GLY A 1 50 ? 6.632 6.062 0.597 1.00 0.00 50 GLY A CA 19
ATOM 14977 C C . GLY A 1 50 ? 5.852 6.602 -0.603 1.00 0.00 50 GLY A C 19
ATOM 14978 O O . GLY A 1 50 ? 5.781 7.813 -0.808 1.00 0.00 50 GLY A O 19
ATOM 14982 N N . MET A 1 51 ? 5.285 5.677 -1.365 1.00 0.00 51 MET A N 19
ATOM 14983 C CA . MET A 1 51 ? 4.512 6.046 -2.538 1.00 0.00 51 MET A CA 19
ATOM 14984 C C . MET A 1 51 ? 3.058 6.344 -2.166 1.00 0.00 51 MET A C 19
ATOM 14985 O O . MET A 1 51 ? 2.176 6.315 -3.023 1.00 0.00 51 MET A O 19
ATOM 14999 N N . ALA A 1 52 ? 2.854 6.623 -0.887 1.00 0.00 52 ALA A N 19
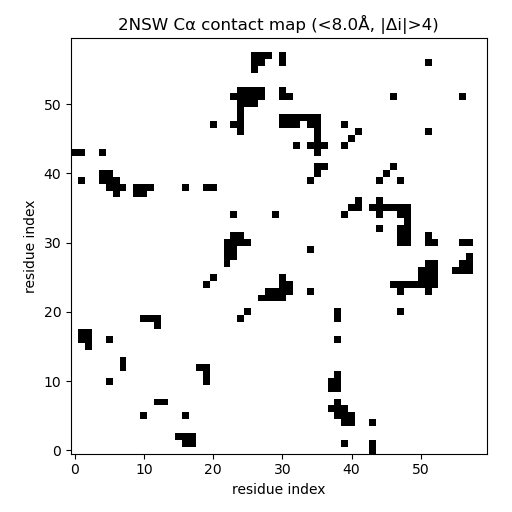ATOM 15000 C CA . ALA A 1 52 ? 1.522 6.926 -0.391 1.00 0.00 52 ALA A CA 19
ATOM 15001 C C . ALA A 1 52 ? 1.241 8.419 -0.576 1.00 0.00 52 ALA A C 19
ATOM 15002 O O . ALA A 1 52 ? 0.311 8.958 0.021 1.00 0.00 52 ALA A O 19
ATOM 15009 N N . ASP A 1 53 ? 2.062 9.044 -1.407 1.00 0.00 53 ASP A N 19
ATOM 15010 C CA . ASP A 1 53 ? 1.914 10.464 -1.678 1.00 0.00 53 ASP A CA 19
ATOM 15011 C C . ASP A 1 53 ? 2.078 11.248 -0.375 1.00 0.00 53 ASP A C 19
ATOM 15012 O O . ASP A 1 53 ? 1.581 10.832 0.671 1.00 0.00 53 ASP A O 19
ATOM 15021 N N . SER A 1 54 ? 2.778 12.368 -0.479 1.00 0.00 54 SER A N 19
ATOM 15022 C CA . SER A 1 54 ? 3.015 13.214 0.678 1.00 0.00 54 SER A CA 19
ATOM 15023 C C . SER A 1 54 ? 2.204 14.506 0.557 1.00 0.00 54 SER A C 19
ATOM 15024 O O . SER A 1 54 ? 1.115 14.614 1.116 1.00 0.00 54 SER A O 19
ATOM 15032 N N . ASN A 1 55 ? 2.768 15.453 -0.178 1.00 0.00 55 ASN A N 19
ATOM 15033 C CA . ASN A 1 55 ? 2.111 16.733 -0.380 1.00 0.00 55 ASN A CA 19
ATOM 15034 C C . ASN A 1 55 ? 1.119 16.615 -1.539 1.00 0.00 55 ASN A C 19
ATOM 15035 O O . ASN A 1 55 ? 0.353 17.541 -1.801 1.00 0.00 55 ASN A O 19
ATOM 15046 N N . ASP A 1 56 ? 1.165 15.469 -2.201 1.00 0.00 56 ASP A N 19
ATOM 15047 C CA . ASP A 1 56 ? 0.280 15.218 -3.326 1.00 0.00 56 ASP A CA 19
ATOM 15048 C C . ASP A 1 56 ? -0.976 14.499 -2.829 1.00 0.00 56 ASP A C 19
ATOM 15049 O O . ASP A 1 56 ? -1.972 14.415 -3.546 1.00 0.00 56 ASP A O 19
ATOM 15058 N N . CYS A 1 57 ? -0.888 13.998 -1.606 1.00 0.00 57 CYS A N 19
ATOM 15059 C CA . CYS A 1 57 ? -2.005 13.288 -1.005 1.00 0.00 57 CYS A CA 19
ATOM 15060 C C . CYS A 1 57 ? -2.955 14.319 -0.393 1.00 0.00 57 CYS A C 19
ATOM 15061 O O . CYS A 1 57 ? -2.579 15.472 -0.191 1.00 0.00 57 CYS A O 19
ATOM 15068 N N . PRO A 1 58 ? -4.201 13.853 -0.106 1.00 0.00 58 PRO A N 19
ATOM 15069 C CA . PRO A 1 58 ? -5.208 14.722 0.479 1.00 0.00 58 PRO A CA 19
ATOM 15070 C C . PRO A 1 58 ? -4.922 14.971 1.962 1.00 0.00 58 PRO A C 19
ATOM 15071 O O . PRO A 1 58 ? -5.772 14.715 2.813 1.00 0.00 58 PRO A O 19
ATOM 15082 N N . ASN A 1 59 ? -3.722 15.467 2.225 1.00 0.00 59 ASN A N 19
ATOM 15083 C CA . ASN A 1 59 ? -3.314 15.754 3.590 1.00 0.00 59 ASN A CA 19
ATOM 15084 C C . ASN A 1 59 ? -3.433 17.257 3.848 1.00 0.00 59 ASN A C 19
ATOM 15085 O O . ASN A 1 59 ? -3.661 18.033 2.922 1.00 0.00 59 ASN A O 19
ATOM 15096 N N . ALA A 1 60 ? -3.272 17.622 5.112 1.00 0.00 60 ALA A N 19
ATOM 15097 C CA . ALA A 1 60 ? -3.359 19.019 5.504 1.00 0.00 60 ALA A CA 19
ATOM 15098 C C . ALA A 1 60 ? -4.506 19.687 4.743 1.00 0.00 60 ALA A C 19
ATOM 15099 O O . ALA A 1 60 ? -4.784 20.868 4.945 1.00 0.00 60 ALA A O 19
ATOM 15106 N N . ASP A 1 1 ? 8.117 -7.124 -7.528 1.00 0.00 1 ASP A N 20
ATOM 15107 C CA . ASP A 1 1 ? 8.827 -7.135 -6.260 1.00 0.00 1 ASP A CA 20
ATOM 15108 C C . ASP A 1 1 ? 7.825 -6.955 -5.118 1.00 0.00 1 ASP A C 20
ATOM 15109 O O . ASP A 1 1 ? 7.998 -7.521 -4.040 1.00 0.00 1 ASP A O 20
ATOM 15118 N N . ILE A 1 2 ? 6.798 -6.164 -5.394 1.00 0.00 2 ILE A N 20
ATOM 15119 C CA . ILE A 1 2 ? 5.769 -5.901 -4.403 1.00 0.00 2 ILE A CA 20
ATOM 15120 C C . ILE A 1 2 ? 4.812 -7.094 -4.340 1.00 0.00 2 ILE A C 20
ATOM 15121 O O . ILE A 1 2 ? 4.432 -7.534 -3.256 1.00 0.00 2 ILE A O 20
ATOM 15137 N N . GLU A 1 3 ? 4.449 -7.582 -5.517 1.00 0.00 3 GLU A N 20
ATOM 15138 C CA . GLU A 1 3 ? 3.543 -8.715 -5.610 1.00 0.00 3 GLU A CA 20
ATOM 15139 C C . GLU A 1 3 ? 4.062 -9.880 -4.764 1.00 0.00 3 GLU A C 20
ATOM 15140 O O . GLU A 1 3 ? 3.286 -10.731 -4.331 1.00 0.00 3 GLU A O 20
ATOM 15152 N N . ASP A 1 4 ? 5.370 -9.880 -4.553 1.00 0.00 4 ASP A N 20
ATOM 15153 C CA . ASP A 1 4 ? 6.000 -10.926 -3.766 1.00 0.00 4 ASP A CA 20
ATOM 15154 C C . ASP A 1 4 ? 5.712 -10.687 -2.283 1.00 0.00 4 ASP A C 20
ATOM 15155 O O . ASP A 1 4 ? 6.127 -11.472 -1.432 1.00 0.00 4 ASP A O 20
ATOM 15164 N N . PHE A 1 5 ? 5.002 -9.600 -2.019 1.00 0.00 5 PHE A N 20
ATOM 15165 C CA . PHE A 1 5 ? 4.653 -9.248 -0.653 1.00 0.00 5 PHE A CA 20
ATOM 15166 C C . PHE A 1 5 ? 3.186 -8.824 -0.554 1.00 0.00 5 PHE A C 20
ATOM 15167 O O . PHE A 1 5 ? 2.797 -8.136 0.389 1.00 0.00 5 PHE A O 20
ATOM 15184 N N . TYR A 1 6 ? 2.412 -9.252 -1.540 1.00 0.00 6 TYR A N 20
ATOM 15185 C CA . TYR A 1 6 ? 0.996 -8.926 -1.576 1.00 0.00 6 TYR A CA 20
ATOM 15186 C C . TYR A 1 6 ? 0.204 -9.813 -0.613 1.00 0.00 6 TYR A C 20
ATOM 15187 O O . TYR A 1 6 ? 0.169 -11.032 -0.773 1.00 0.00 6 TYR A O 20
ATOM 15205 N N . THR A 1 7 ? -0.411 -9.166 0.366 1.00 0.00 7 THR A N 20
ATOM 15206 C CA . THR A 1 7 ? -1.201 -9.881 1.354 1.00 0.00 7 THR A CA 20
ATOM 15207 C C . THR A 1 7 ? -2.694 -9.703 1.075 1.00 0.00 7 THR A C 20
ATOM 15208 O O . THR A 1 7 ? -3.314 -8.763 1.570 1.00 0.00 7 THR A O 20
ATOM 15219 N N . SER A 1 8 ? -3.229 -10.620 0.283 1.00 0.00 8 SER A N 20
ATOM 15220 C CA . SER A 1 8 ? -4.639 -10.576 -0.068 1.00 0.00 8 SER A CA 20
ATOM 15221 C C . SER A 1 8 ? -5.488 -11.034 1.118 1.00 0.00 8 SER A C 20
ATOM 15222 O O . SER A 1 8 ? -6.715 -11.066 1.033 1.00 0.00 8 SER A O 20
ATOM 15230 N N . GLU A 1 9 ? -4.802 -11.378 2.199 1.00 0.00 9 GLU A N 20
ATOM 15231 C CA . GLU A 1 9 ? -5.479 -11.834 3.401 1.00 0.00 9 GLU A CA 20
ATOM 15232 C C . GLU A 1 9 ? -6.065 -10.644 4.164 1.00 0.00 9 GLU A C 20
ATOM 15233 O O . GLU A 1 9 ? -7.232 -10.664 4.550 1.00 0.00 9 GLU A O 20
ATOM 15245 N N . THR A 1 10 ? -5.227 -9.636 4.358 1.00 0.00 10 THR A N 20
ATOM 15246 C CA . THR A 1 10 ? -5.648 -8.440 5.067 1.00 0.00 10 THR A CA 20
ATOM 15247 C C . THR A 1 10 ? -6.014 -7.333 4.076 1.00 0.00 10 THR A C 20
ATOM 15248 O O . THR A 1 10 ? -6.790 -6.435 4.401 1.00 0.00 10 THR A O 20
ATOM 15259 N N . CYS A 1 11 ? -5.437 -7.433 2.887 1.00 0.00 11 CYS A N 20
ATOM 15260 C CA . CYS A 1 11 ? -5.693 -6.451 1.847 1.00 0.00 11 CYS A CA 20
ATOM 15261 C C . CYS A 1 11 ? -7.171 -6.534 1.461 1.00 0.00 11 CYS A C 20
ATOM 15262 O O . CYS A 1 11 ? -7.722 -7.626 1.330 1.00 0.00 11 CYS A O 20
ATOM 15269 N N . PRO A 1 12 ? -7.788 -5.335 1.286 1.00 0.00 12 PRO A N 20
ATOM 15270 C CA . PRO A 1 12 ? -9.191 -5.261 0.917 1.00 0.00 12 PRO A CA 20
ATOM 15271 C C . PRO A 1 12 ? -9.391 -5.619 -0.557 1.00 0.00 12 PRO A C 20
ATOM 15272 O O . PRO A 1 12 ? -10.521 -5.669 -1.039 1.00 0.00 12 PRO A O 20
ATOM 15283 N N . TYR A 1 13 ? -8.275 -5.857 -1.231 1.00 0.00 13 TYR A N 20
ATOM 15284 C CA . TYR A 1 13 ? -8.314 -6.209 -2.640 1.00 0.00 13 TYR A CA 20
ATOM 15285 C C . TYR A 1 13 ? -7.745 -7.610 -2.872 1.00 0.00 13 TYR A C 20
ATOM 15286 O O . TYR A 1 13 ? -6.904 -8.077 -2.105 1.00 0.00 13 TYR A O 20
ATOM 15304 N N . LYS A 1 14 ? -8.227 -8.242 -3.932 1.00 0.00 14 LYS A N 20
ATOM 15305 C CA . LYS A 1 14 ? -7.777 -9.580 -4.274 1.00 0.00 14 LYS A CA 20
ATOM 15306 C C . LYS A 1 14 ? -7.742 -9.729 -5.797 1.00 0.00 14 LYS A C 20
ATOM 15307 O O . LYS A 1 14 ? -7.962 -10.819 -6.323 1.00 0.00 14 LYS A O 20
ATOM 15326 N N . ASN A 1 15 ? -7.465 -8.617 -6.462 1.00 0.00 15 ASN A N 20
ATOM 15327 C CA . ASN A 1 15 ? -7.400 -8.610 -7.913 1.00 0.00 15 ASN A CA 20
ATOM 15328 C C . ASN A 1 15 ? -5.939 -8.488 -8.352 1.00 0.00 15 ASN A C 20
ATOM 15329 O O . ASN A 1 15 ? -5.482 -9.236 -9.216 1.00 0.00 15 ASN A O 20
ATOM 15340 N N . ASP A 1 16 ? -5.247 -7.540 -7.738 1.00 0.00 16 ASP A N 20
ATOM 15341 C CA . ASP A 1 16 ? -3.847 -7.310 -8.055 1.00 0.00 16 ASP A CA 20
ATOM 15342 C C . ASP A 1 16 ? -3.219 -6.436 -6.968 1.00 0.00 16 ASP A C 20
ATOM 15343 O O . ASP A 1 16 ? -3.902 -5.620 -6.351 1.00 0.00 16 ASP A O 20
ATOM 15352 N N . SER A 1 17 ? -1.925 -6.637 -6.766 1.00 0.00 17 SER A N 20
ATOM 15353 C CA . SER A 1 17 ? -1.197 -5.878 -5.764 1.00 0.00 17 SER A CA 20
ATOM 15354 C C . SER A 1 17 ? -1.090 -4.413 -6.193 1.00 0.00 17 SER A C 20
ATOM 15355 O O . SER A 1 17 ? -1.135 -3.512 -5.356 1.00 0.00 17 SER A O 20
ATOM 15363 N N . GLN A 1 18 ? -0.952 -4.220 -7.497 1.00 0.00 18 GLN A N 20
ATOM 15364 C CA . GLN A 1 18 ? -0.838 -2.880 -8.047 1.00 0.00 18 GLN A CA 20
ATOM 15365 C C . GLN A 1 18 ? -2.134 -2.100 -7.815 1.00 0.00 18 GLN A C 20
ATOM 15366 O O . GLN A 1 18 ? -2.102 -0.893 -7.578 1.00 0.00 18 GLN A O 20
ATOM 15380 N N . LEU A 1 19 ? -3.243 -2.820 -7.892 1.00 0.00 19 LEU A N 20
ATOM 15381 C CA . LEU A 1 19 ? -4.547 -2.210 -7.693 1.00 0.00 19 LEU A CA 20
ATOM 15382 C C . LEU A 1 19 ? -4.590 -1.546 -6.315 1.00 0.00 19 LEU A C 20
ATOM 15383 O O . LEU A 1 19 ? -4.738 -0.329 -6.214 1.00 0.00 19 LEU A O 20
ATOM 15399 N N . ALA A 1 20 ? -4.457 -2.374 -5.290 1.00 0.00 20 ALA A N 20
ATOM 15400 C CA . ALA A 1 20 ? -4.479 -1.882 -3.923 1.00 0.00 20 ALA A CA 20
ATOM 15401 C C . ALA A 1 20 ? -3.397 -0.814 -3.753 1.00 0.00 20 ALA A C 20
ATOM 15402 O O . ALA A 1 20 ? -3.600 0.174 -3.048 1.00 0.00 20 ALA A O 20
ATOM 15409 N N . TRP A 1 21 ? -2.271 -1.048 -4.409 1.00 0.00 21 TRP A N 20
ATOM 15410 C CA . TRP A 1 21 ? -1.156 -0.119 -4.339 1.00 0.00 21 TRP A CA 20
ATOM 15411 C C . TRP A 1 21 ? -1.598 1.198 -4.981 1.00 0.00 21 TRP A C 20
ATOM 15412 O O . TRP A 1 21 ? -1.253 2.275 -4.497 1.00 0.00 21 TRP A O 20
ATOM 15433 N N . ASP A 1 22 ? -2.354 1.069 -6.061 1.00 0.00 22 ASP A N 20
ATOM 15434 C CA . ASP A 1 22 ? -2.847 2.235 -6.774 1.00 0.00 22 ASP A CA 20
ATOM 15435 C C . ASP A 1 22 ? -3.871 2.965 -5.903 1.00 0.00 22 ASP A C 20
ATOM 15436 O O . ASP A 1 22 ? -4.250 4.097 -6.200 1.00 0.00 22 ASP A O 20
ATOM 15445 N N . THR A 1 23 ? -4.290 2.287 -4.844 1.00 0.00 23 THR A N 20
ATOM 15446 C CA . THR A 1 23 ? -5.263 2.858 -3.927 1.00 0.00 23 THR A CA 20
ATOM 15447 C C . THR A 1 23 ? -4.557 3.653 -2.827 1.00 0.00 23 THR A C 20
ATOM 15448 O O . THR A 1 23 ? -4.908 4.802 -2.564 1.00 0.00 23 THR A O 20
ATOM 15459 N N . CYS A 1 24 ? -3.574 3.010 -2.214 1.00 0.00 24 CYS A N 20
ATOM 15460 C CA . CYS A 1 24 ? -2.815 3.643 -1.149 1.00 0.00 24 CYS A CA 20
ATOM 15461 C C . CYS A 1 24 ? -1.667 4.433 -1.780 1.00 0.00 24 CYS A C 20
ATOM 15462 O O . CYS A 1 24 ? -1.698 5.662 -1.810 1.00 0.00 24 CYS A O 20
ATOM 15469 N N . SER A 1 25 ? -0.682 3.695 -2.270 1.00 0.00 25 SER A N 20
ATOM 15470 C CA . SER A 1 25 ? 0.473 4.312 -2.899 1.00 0.00 25 SER A CA 20
ATOM 15471 C C . SER A 1 25 ? 0.135 4.712 -4.336 1.00 0.00 25 SER A C 20
ATOM 15472 O O . SER A 1 25 ? 0.861 4.367 -5.268 1.00 0.00 25 SER A O 20
ATOM 15480 N N . GLY A 1 26 ? -0.967 5.435 -4.471 1.00 0.00 26 GLY A N 20
ATOM 15481 C CA . GLY A 1 26 ? -1.410 5.887 -5.780 1.00 0.00 26 GLY A CA 20
ATOM 15482 C C . GLY A 1 26 ? -1.609 7.403 -5.798 1.00 0.00 26 GLY A C 20
ATOM 15483 O O . GLY A 1 26 ? -2.090 7.958 -6.785 1.00 0.00 26 GLY A O 20
ATOM 15487 N N . GLY A 1 27 ? -1.229 8.031 -4.695 1.00 0.00 27 GLY A N 20
ATOM 15488 C CA . GLY A 1 27 ? -1.360 9.473 -4.572 1.00 0.00 27 GLY A CA 20
ATOM 15489 C C . GLY A 1 27 ? -2.629 9.845 -3.801 1.00 0.00 27 GLY A C 20
ATOM 15490 O O . GLY A 1 27 ? -2.660 10.856 -3.101 1.00 0.00 27 GLY A O 20
ATOM 15494 N N . THR A 1 28 ? -3.644 9.007 -3.956 1.00 0.00 28 THR A N 20
ATOM 15495 C CA . THR A 1 28 ? -4.911 9.235 -3.283 1.00 0.00 28 THR A CA 20
ATOM 15496 C C . THR A 1 28 ? -5.392 7.952 -2.602 1.00 0.00 28 THR A C 20
ATOM 15497 O O . THR A 1 28 ? -4.582 7.133 -2.171 1.00 0.00 28 THR A O 20
ATOM 15508 N N . GLY A 1 29 ? -6.708 7.817 -2.526 1.00 0.00 29 GLY A N 20
ATOM 15509 C CA . GLY A 1 29 ? -7.306 6.648 -1.905 1.00 0.00 29 GLY A CA 20
ATOM 15510 C C . GLY A 1 29 ? -7.089 6.660 -0.391 1.00 0.00 29 GLY A C 20
ATOM 15511 O O . GLY A 1 29 ? -7.208 7.704 0.248 1.00 0.00 29 GLY A O 20
ATOM 15515 N N . ASN A 1 30 ? -6.776 5.487 0.139 1.00 0.00 30 ASN A N 20
ATOM 15516 C CA . ASN A 1 30 ? -6.541 5.350 1.567 1.00 0.00 30 ASN A CA 20
ATOM 15517 C C . ASN A 1 30 ? -5.036 5.264 1.826 1.00 0.00 30 ASN A C 20
ATOM 15518 O O . ASN A 1 30 ? -4.589 4.470 2.652 1.00 0.00 30 ASN A O 20
ATOM 15529 N N . CYS A 1 31 ? -4.296 6.094 1.105 1.00 0.00 31 CYS A N 20
ATOM 15530 C CA . CYS A 1 31 ? -2.850 6.122 1.247 1.00 0.00 31 CYS A CA 20
ATOM 15531 C C . CYS A 1 31 ? -2.516 6.434 2.708 1.00 0.00 31 CYS A C 20
ATOM 15532 O O . CYS A 1 31 ? -3.233 7.188 3.364 1.00 0.00 31 CYS A O 20
ATOM 15539 N N . GLY A 1 32 ? -1.428 5.839 3.173 1.00 0.00 32 GLY A N 20
ATOM 15540 C CA . GLY A 1 32 ? -0.991 6.045 4.544 1.00 0.00 32 GLY A CA 20
ATOM 15541 C C . GLY A 1 32 ? 0.135 5.076 4.911 1.00 0.00 32 GLY A C 20
ATOM 15542 O O . GLY A 1 32 ? 0.573 4.283 4.079 1.00 0.00 32 GLY A O 20
ATOM 15546 N N . THR A 1 33 ? 0.571 5.172 6.158 1.00 0.00 33 THR A N 20
ATOM 15547 C CA . THR A 1 33 ? 1.637 4.314 6.646 1.00 0.00 33 THR A CA 20
ATOM 15548 C C . THR A 1 33 ? 1.068 2.981 7.136 1.00 0.00 33 THR A C 20
ATOM 15549 O O . THR A 1 33 ? 1.819 2.078 7.501 1.00 0.00 33 THR A O 20
ATOM 15560 N N . VAL A 1 34 ? -0.255 2.901 7.128 1.00 0.00 34 VAL A N 20
ATOM 15561 C CA . VAL A 1 34 ? -0.934 1.693 7.567 1.00 0.00 34 VAL A CA 20
ATOM 15562 C C . VAL A 1 34 ? -0.951 0.679 6.422 1.00 0.00 34 VAL A C 20
ATOM 15563 O O . VAL A 1 34 ? -0.793 -0.520 6.648 1.00 0.00 34 VAL A O 20
ATOM 15576 N N . CYS A 1 35 ? -1.143 1.196 5.218 1.00 0.00 35 CYS A N 20
ATOM 15577 C CA . CYS A 1 35 ? -1.182 0.350 4.037 1.00 0.00 35 CYS A CA 20
ATOM 15578 C C . CYS A 1 35 ? 0.176 -0.339 3.894 1.00 0.00 35 CYS A C 20
ATOM 15579 O O . CYS A 1 35 ? 0.311 -1.304 3.143 1.00 0.00 35 CYS A O 20
ATOM 15586 N N . CYS A 1 36 ? 1.149 0.184 4.626 1.00 0.00 36 CYS A N 20
ATOM 15587 C CA . CYS A 1 36 ? 2.492 -0.369 4.591 1.00 0.00 36 CYS A CA 20
ATOM 15588 C C . CYS A 1 36 ? 2.407 -1.860 4.926 1.00 0.00 36 CYS A C 20
ATOM 15589 O O . CYS A 1 36 ? 2.837 -2.702 4.139 1.00 0.00 36 CYS A O 20
ATOM 15596 N N . GLY A 1 37 ? 1.850 -2.140 6.095 1.00 0.00 37 GLY A N 20
ATOM 15597 C CA . GLY A 1 37 ? 1.704 -3.514 6.544 1.00 0.00 37 GLY A CA 20
ATOM 15598 C C . GLY A 1 37 ? 0.236 -3.946 6.518 1.00 0.00 37 GLY A C 20
ATOM 15599 O O . GLY A 1 37 ? -0.239 -4.600 7.445 1.00 0.00 37 GLY A O 20
ATOM 15603 N N . GLN A 1 38 ? -0.441 -3.562 5.446 1.00 0.00 38 GLN A N 20
ATOM 15604 C CA . GLN A 1 38 ? -1.845 -3.901 5.287 1.00 0.00 38 GLN A CA 20
ATOM 15605 C C . GLN A 1 38 ? -2.057 -4.688 3.991 1.00 0.00 38 GLN A C 20
ATOM 15606 O O . GLN A 1 38 ? -2.712 -5.729 3.994 1.00 0.00 38 GLN A O 20
ATOM 15620 N N . CYS A 1 39 ? -1.492 -4.159 2.916 1.00 0.00 39 CYS A N 20
ATOM 15621 C CA . CYS A 1 39 ? -1.611 -4.799 1.617 1.00 0.00 39 CYS A CA 20
ATOM 15622 C C . CYS A 1 39 ? -0.242 -5.364 1.233 1.00 0.00 39 CYS A C 20
ATOM 15623 O O . CYS A 1 39 ? -0.154 -6.303 0.443 1.00 0.00 39 CYS A O 20
ATOM 15630 N N . PHE A 1 40 ? 0.791 -4.769 1.809 1.00 0.00 40 PHE A N 20
ATOM 15631 C CA . PHE A 1 40 ? 2.151 -5.202 1.537 1.00 0.00 40 PHE A CA 20
ATOM 15632 C C . PHE A 1 40 ? 2.968 -5.290 2.828 1.00 0.00 40 PHE A C 20
ATOM 15633 O O . PHE A 1 40 ? 2.449 -5.035 3.913 1.00 0.00 40 PHE A O 20
ATOM 15650 N N . SER A 1 41 ? 4.232 -5.652 2.668 1.00 0.00 41 SER A N 20
ATOM 15651 C CA . SER A 1 41 ? 5.125 -5.777 3.807 1.00 0.00 41 SER A CA 20
ATOM 15652 C C . SER A 1 41 ? 6.538 -5.339 3.415 1.00 0.00 41 SER A C 20
ATOM 15653 O O . SER A 1 41 ? 6.890 -5.349 2.237 1.00 0.00 41 SER A O 20
ATOM 15661 N N . PHE A 1 42 ? 7.308 -4.963 4.426 1.00 0.00 42 PHE A N 20
ATOM 15662 C CA . PHE A 1 42 ? 8.674 -4.522 4.202 1.00 0.00 42 PHE A CA 20
ATOM 15663 C C . PHE A 1 42 ? 9.469 -5.572 3.423 1.00 0.00 42 PHE A C 20
ATOM 15664 O O . PHE A 1 42 ? 9.155 -6.760 3.477 1.00 0.00 42 PHE A O 20
ATOM 15681 N N . PRO A 1 43 ? 10.509 -5.082 2.697 1.00 0.00 43 PRO A N 20
ATOM 15682 C CA . PRO A 1 43 ? 10.813 -3.661 2.687 1.00 0.00 43 PRO A CA 20
ATOM 15683 C C . PRO A 1 43 ? 9.807 -2.892 1.829 1.00 0.00 43 PRO A C 20
ATOM 15684 O O . PRO A 1 43 ? 9.978 -1.698 1.587 1.00 0.00 43 PRO A O 20
ATOM 15695 N N . VAL A 1 44 ? 8.781 -3.607 1.391 1.00 0.00 44 VAL A N 20
ATOM 15696 C CA . VAL A 1 44 ? 7.748 -3.006 0.565 1.00 0.00 44 VAL A CA 20
ATOM 15697 C C . VAL A 1 44 ? 6.909 -2.053 1.418 1.00 0.00 44 VAL A C 20
ATOM 15698 O O . VAL A 1 44 ? 6.486 -1.000 0.944 1.00 0.00 44 VAL A O 20
ATOM 15711 N N . SER A 1 45 ? 6.694 -2.456 2.661 1.00 0.00 45 SER A N 20
ATOM 15712 C CA . SER A 1 45 ? 5.913 -1.651 3.584 1.00 0.00 45 SER A CA 20
ATOM 15713 C C . SER A 1 45 ? 6.452 -0.220 3.616 1.00 0.00 45 SER A C 20
ATOM 15714 O O . SER A 1 45 ? 5.759 0.699 4.050 1.00 0.00 45 SER A O 20
ATOM 15722 N N . GLN A 1 46 ? 7.684 -0.075 3.150 1.00 0.00 46 GLN A N 20
ATOM 15723 C CA . GLN A 1 46 ? 8.324 1.229 3.119 1.00 0.00 46 GLN A CA 20
ATOM 15724 C C . GLN A 1 46 ? 7.986 1.956 1.816 1.00 0.00 46 GLN A C 20
ATOM 15725 O O . GLN A 1 46 ? 7.962 3.185 1.775 1.00 0.00 46 GLN A O 20
ATOM 15739 N N . SER A 1 47 ? 7.733 1.165 0.783 1.00 0.00 47 SER A N 20
ATOM 15740 C CA . SER A 1 47 ? 7.397 1.719 -0.517 1.00 0.00 47 SER A CA 20
ATOM 15741 C C . SER A 1 47 ? 5.992 2.324 -0.482 1.00 0.00 47 SER A C 20
ATOM 15742 O O . SER A 1 47 ? 5.751 3.376 -1.071 1.00 0.00 47 SER A O 20
ATOM 15750 N N . CYS A 1 48 ? 5.102 1.632 0.214 1.00 0.00 48 CYS A N 20
ATOM 15751 C CA . CYS A 1 48 ? 3.728 2.088 0.334 1.00 0.00 48 CYS A CA 20
ATOM 15752 C C . CYS A 1 48 ? 3.743 3.532 0.837 1.00 0.00 48 CYS A C 20
ATOM 15753 O O . CYS A 1 48 ? 3.413 4.456 0.095 1.00 0.00 48 CYS A O 20
ATOM 15760 N N . ALA A 1 49 ? 4.129 3.682 2.096 1.00 0.00 49 ALA A N 20
ATOM 15761 C CA . ALA A 1 49 ? 4.192 4.999 2.708 1.00 0.00 49 ALA A CA 20
ATOM 15762 C C . ALA A 1 49 ? 5.081 5.909 1.858 1.00 0.00 49 ALA A C 20
ATOM 15763 O O . ALA A 1 49 ? 4.995 7.132 1.955 1.00 0.00 49 ALA A O 20
ATOM 15770 N N . GLY A 1 50 ? 5.915 5.278 1.045 1.00 0.00 50 GLY A N 20
ATOM 15771 C CA . GLY A 1 50 ? 6.818 6.016 0.179 1.00 0.00 50 GLY A CA 20
ATOM 15772 C C . GLY A 1 50 ? 6.070 6.612 -1.014 1.00 0.00 50 GLY A C 20
ATOM 15773 O O . GLY A 1 50 ? 6.109 7.822 -1.235 1.00 0.00 50 GLY A O 20
ATOM 15777 N N . MET A 1 51 ? 5.405 5.736 -1.753 1.00 0.00 51 MET A N 20
ATOM 15778 C CA . MET A 1 51 ? 4.648 6.161 -2.918 1.00 0.00 51 MET A CA 20
ATOM 15779 C C . MET A 1 51 ? 3.243 6.620 -2.522 1.00 0.00 51 MET A C 20
ATOM 15780 O O . MET A 1 51 ? 2.366 6.753 -3.375 1.00 0.00 51 MET A O 20
ATOM 15794 N N . ALA A 1 52 ? 3.073 6.849 -1.228 1.00 0.00 52 ALA A N 20
ATOM 15795 C CA . ALA A 1 52 ? 1.789 7.290 -0.709 1.00 0.00 52 ALA A CA 20
ATOM 15796 C C . ALA A 1 52 ? 1.749 8.819 -0.691 1.00 0.00 52 ALA A C 20
ATOM 15797 O O . ALA A 1 52 ? 1.101 9.417 0.166 1.00 0.00 52 ALA A O 20
ATOM 15804 N N . ASP A 1 53 ? 2.451 9.409 -1.648 1.00 0.00 53 ASP A N 20
ATOM 15805 C CA . ASP A 1 53 ? 2.504 10.857 -1.753 1.00 0.00 53 ASP A CA 20
ATOM 15806 C C . ASP A 1 53 ? 3.093 11.436 -0.465 1.00 0.00 53 ASP A C 20
ATOM 15807 O O . ASP A 1 53 ? 3.153 10.754 0.556 1.00 0.00 53 ASP A O 20
ATOM 15816 N N . SER A 1 54 ? 3.514 12.689 -0.556 1.00 0.00 54 SER A N 20
ATOM 15817 C CA . SER A 1 54 ? 4.096 13.368 0.589 1.00 0.00 54 SER A CA 20
ATOM 15818 C C . SER A 1 54 ? 3.043 14.247 1.267 1.00 0.00 54 SER A C 20
ATOM 15819 O O . SER A 1 54 ? 2.503 13.881 2.311 1.00 0.00 54 SER A O 20
ATOM 15827 N N . ASN A 1 55 ? 2.782 15.388 0.648 1.00 0.00 55 ASN A N 20
ATOM 15828 C CA . ASN A 1 55 ? 1.803 16.321 1.179 1.00 0.00 55 ASN A CA 20
ATOM 15829 C C . ASN A 1 55 ? 0.623 16.422 0.211 1.00 0.00 55 ASN A C 20
ATOM 15830 O O . ASN A 1 55 ? -0.382 17.062 0.516 1.00 0.00 55 ASN A O 20
ATOM 15841 N N . ASP A 1 56 ? 0.785 15.781 -0.938 1.00 0.00 56 ASP A N 20
ATOM 15842 C CA . ASP A 1 56 ? -0.255 15.791 -1.953 1.00 0.00 56 ASP A CA 20
ATOM 15843 C C . ASP A 1 56 ? -1.400 14.876 -1.513 1.00 0.00 56 ASP A C 20
ATOM 15844 O O . ASP A 1 56 ? -2.547 15.077 -1.909 1.00 0.00 56 ASP A O 20
ATOM 15853 N N . CYS A 1 57 ? -1.049 13.891 -0.700 1.00 0.00 57 CYS A N 20
ATOM 15854 C CA . CYS A 1 57 ? -2.032 12.945 -0.202 1.00 0.00 57 CYS A CA 20
ATOM 15855 C C . CYS A 1 57 ? -2.866 13.641 0.876 1.00 0.00 57 CYS A C 20
ATOM 15856 O O . CYS A 1 57 ? -2.465 14.678 1.403 1.00 0.00 57 CYS A O 20
ATOM 15863 N N . PRO A 1 58 ? -4.042 13.028 1.178 1.00 0.00 58 PRO A N 20
ATOM 15864 C CA . PRO A 1 58 ? -4.936 13.578 2.183 1.00 0.00 58 PRO A CA 20
ATOM 15865 C C . PRO A 1 58 ? -4.399 13.322 3.593 1.00 0.00 58 PRO A C 20
ATOM 15866 O O . PRO A 1 58 ? -5.087 12.733 4.425 1.00 0.00 58 PRO A O 20
ATOM 15877 N N . ASN A 1 59 ? -3.176 13.778 3.818 1.00 0.00 59 ASN A N 20
ATOM 15878 C CA . ASN A 1 59 ? -2.539 13.606 5.113 1.00 0.00 59 ASN A CA 20
ATOM 15879 C C . ASN A 1 59 ? -2.671 14.901 5.917 1.00 0.00 59 ASN A C 20
ATOM 15880 O O . ASN A 1 59 ? -2.750 15.987 5.344 1.00 0.00 59 ASN A O 20
ATOM 15891 N N . ALA A 1 60 ? -2.691 14.744 7.233 1.00 0.00 60 ALA A N 20
ATOM 15892 C CA . ALA A 1 60 ? -2.812 15.886 8.122 1.00 0.00 60 ALA A CA 20
ATOM 15893 C C . ALA A 1 60 ? -2.687 15.415 9.572 1.00 0.00 60 ALA A C 20
ATOM 15894 O O . ALA A 1 60 ? -2.125 14.353 9.836 1.00 0.00 60 ALA A O 20
#

CATH classification: 1.20.50.40